Protein AF-0000000086046624 (afdb_homodimer)

Foldseek 3Di:
DPPPPPPCPDPVVVVVVLVVLQVQLVVVCVVCCVPPVVVVLQVVLVVLLVLLVLQLVLLVLLVVLLVCCVVPVCLDPCNVFPFDFDDDPDDVPPCPVPLPSPFAEEEEEEDEPPQPQQLQAVVLLLLAPHDQVRYAYEYQYAYPDPVSLVVNVVSQVVSVVVVHRYDYDYDPDCVLNPQVSQQVVCPDPVNVRGFKYAYAYSFKHFHNCLCSRFVRRCVRDVLAFKEAEAEDEDCCPVDPVSVLVCLQVLLCQSGVVQSCCSPVQADQDPRHRMMGGVVLCVVLVHFDRPFLRRRRSSRLSSVLQPGGYHYDYVGYMYGHDDDDPVVNLVVLLRQQLRLLLSCLVCLVVLVPRDNHDPVSSCCCNPVVRPSPRQSVLQSLACVQVNSVVVCVVPPVDDNDPCSHPVSVVSVLVSSCVSPVVCNVCSVVSSVVVNVSSVSSNVSSVCNNVVQPQAAVVLLVVLVVLCVVLVSCVSNHDVNCNVPSNVSSVVSNCVRSRVPDD/DPPPPPPCPPPVVVVVVLVVLQVQLVVVCVVCCVPPVVVVLVVVLVVLLVLLVLQLVLLVLLVVLLVCCVVPVCLDPCNVFPFDFDDDPDDVPPCPVPLPSPFAEEEEEEDEPPQPQQLQAVVLLLLAPHDQVRYAYEYQYAYPDPVSLVVNVVSQVVSVVVVHRYYYDYDPDCVLNPQVSQQVVCPDPVNVRGFKYAYAYSFKHFHNCLCSRFVRRCVRDVLAFKEAEAEDEDCCPVDPVSVLVCLQVLLCQSGVVQSCCSPVQADQDPRHRMMGGVVLCVVLVHFDRPFLRRRRSSRLSSVLQPGGYHYDYVGYMYGHDDDDPVVNLVVLLRQQLRLLLSCLVCLVVLVPRDNHDPVSSCCCNPVVRPSPRQSVLQSLACVQPNSVVVCVVPPVDDNDPCSHPVSVVSVLVSSCVSPVVCNVCSVVSSVVVNVSSVSSNVSSVCNNVVQPQAAVVLLVVLVV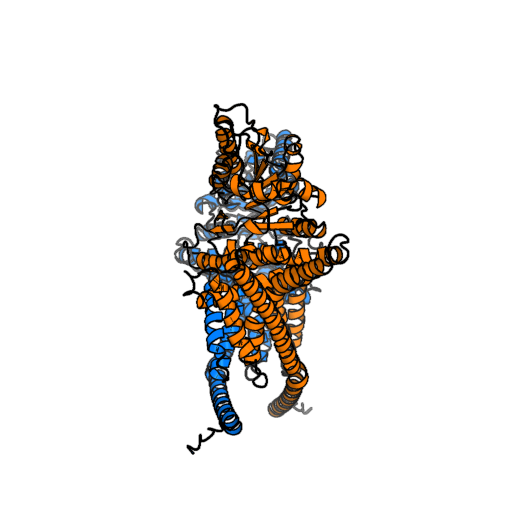LCVVLVSCVSNHDVNCNVPSNVSSVVSNCVRSRVPDD

Nearest PDB structures (foldseek):
  9fnn-assembly1_A  TM=5.998E-01  e=1.211E-19  Escherichia coli
  4p02-assembly1_A  TM=5.265E-01  e=5.019E-19  Cereibacter sphaeroides 2.4.1
  8smm-assembly1_A  TM=5.480E-01  e=4.149E-15  Xenopus laevis
  8smn-assembly1_A  TM=5.639E-01  e=7.472E-15  Xenopus laevis
  8sne-assembly1_A  TM=5.835E-01  e=4.172E-11  Paramecium bursaria Chlorella virus CZ-2

Radius of gyration: 34.73 Å; Cα contacts (8 Å, |Δi|>4): 1608; chains: 2; bounding box: 99×110×70 Å

pLDDT: mean 88.21, std 13.3, range [26.91, 98.81]

Solvent-accessible surface area (backbone atoms only — not comparable to full-atom values): 51326 Å² total; per-residue (Å²): 134,81,79,76,76,72,79,67,79,47,69,63,56,55,49,50,51,48,48,50,46,38,52,51,14,50,51,50,45,53,44,45,41,63,69,44,52,50,51,50,51,52,49,51,51,50,52,35,46,51,52,49,48,52,48,49,51,52,51,50,53,30,50,50,47,39,50,46,34,73,73,36,66,69,56,28,62,70,58,67,38,55,60,57,80,70,78,77,80,58,59,93,78,48,69,79,72,50,74,74,81,49,70,26,35,34,35,41,33,49,40,63,68,49,75,89,31,46,67,52,19,53,52,27,63,73,52,41,59,65,59,64,92,31,39,40,36,37,40,38,42,58,40,82,49,64,69,49,45,50,53,53,48,52,53,42,49,55,42,36,74,72,66,46,51,54,43,80,44,71,63,95,61,69,64,49,46,71,32,33,50,55,42,59,61,58,68,44,75,78,47,72,71,35,50,31,37,32,34,34,42,35,56,28,34,48,46,40,54,47,58,60,68,44,48,32,44,43,73,62,27,84,59,41,28,36,38,34,47,26,82,34,66,77,44,33,81,72,32,71,55,23,40,47,47,46,31,57,49,29,23,45,53,62,33,54,35,40,25,25,23,70,70,74,23,40,56,74,45,77,69,37,51,30,38,33,30,43,68,44,41,53,72,40,65,41,61,48,59,90,46,83,40,31,38,39,53,39,37,53,42,27,40,39,69,55,40,29,32,43,50,40,73,86,44,60,25,40,27,70,63,61,60,37,52,68,57,39,52,53,50,45,29,50,67,20,14,19,55,28,30,43,46,64,72,38,51,64,57,51,72,65,38,80,66,34,53,71,67,54,39,46,40,47,51,45,51,58,39,43,46,62,46,42,45,50,31,43,41,51,22,44,36,67,69,41,49,55,45,55,38,55,81,35,82,92,54,79,79,57,60,58,64,71,48,50,47,56,48,52,52,50,51,61,35,33,67,51,27,67,92,52,47,90,43,49,69,61,41,52,30,51,46,47,50,49,18,51,51,28,28,52,19,25,52,31,18,58,61,68,37,88,47,57,34,64,67,37,34,51,51,12,50,52,29,41,53,29,17,52,46,17,63,52,47,46,83,83,55,58,24,74,57,33,38,55,34,13,50,39,16,37,41,48,11,62,40,72,45,43,111,135,83,79,76,75,72,79,68,78,44,68,64,58,54,50,49,49,47,49,51,47,40,50,51,14,49,50,49,46,54,45,44,41,64,67,44,52,50,53,48,51,52,50,51,49,51,52,34,46,51,53,50,49,53,49,50,52,52,51,49,54,30,50,50,46,40,50,46,35,73,72,38,67,68,55,29,61,72,58,66,38,55,60,59,80,69,78,74,80,57,60,94,79,49,70,77,72,49,75,74,81,49,68,26,34,34,35,40,32,48,41,62,68,49,76,89,33,44,66,51,18,53,50,26,62,73,52,40,59,64,59,64,93,32,39,38,36,37,40,37,43,60,41,81,48,65,69,49,46,50,52,53,49,51,52,43,50,55,42,36,74,72,66,46,52,54,43,80,44,70,62,97,60,70,65,50,46,71,32,32,52,56,43,59,61,57,68,44,74,80,46,74,70,35,50,31,38,33,33,34,42,36,57,28,35,51,48,41,56,46,57,60,67,44,49,32,46,43,74,63,28,84,58,40,29,35,39,35,47,26,84,33,67,77,44,35,81,72,34,71,56,22,39,46,47,44,31,58,48,28,24,46,52,63,33,54,36,40,24,25,24,70,70,73,24,39,58,73,46,80,70,36,51,30,39,34,31,43,66,44,40,54,73,39,65,41,60,48,59,90,46,84,40,32,38,38,53,39,36,51,42,27,39,39,68,56,41,29,33,44,52,41,73,88,44,62,26,40,27,72,64,61,59,36,50,67,56,40,52,53,50,44,28,50,68,20,14,20,55,28,31,44,44,64,71,37,51,66,55,54,72,66,38,79,66,36,53,69,68,57,40,46,40,47,51,44,50,59,37,42,44,62,47,42,45,51,29,43,40,52,23,44,36,68,69,39,49,54,43,54,37,54,81,35,83,89,54,79,78,57,60,59,64,72,49,49,46,56,49,52,53,51,50,60,35,33,67,51,28,67,93,52,48,90,43,49,67,60,42,52,31,50,46,46,49,48,18,52,51,28,29,54,20,25,51,30,19,58,61,68,38,88,49,58,35,64,69,37,34,51,51,12,51,54,29,39,51,30,16,51,46,16,63,51,47,45,84,84,54,58,25,74,58,33,38,55,35,13,49,40,16,36,42,49,11,61,40,73,46,41,111

Organism: Dendrobium nobile (NCBI:txid94219)

Structure (mmCIF, N/CA/C/O backbone):
data_AF-0000000086046624-model_v1
#
loop_
_entity.id
_entity.type
_entity.pdbx_description
1 polymer 'glucomannan 4-beta-mannosyltransferase'
#
loop_
_atom_site.group_PDB
_atom_site.id
_atom_site.type_symbol
_atom_site.label_atom_id
_atom_site.label_alt_id
_atom_site.label_comp_id
_atom_site.label_asym_id
_atom_site.label_entity_id
_atom_site.label_seq_id
_atom_site.pdbx_PDB_ins_code
_atom_site.Cartn_x
_atom_site.Cartn_y
_atom_site.Cartn_z
_atom_site.occupancy
_atom_site.B_iso_or_equiv
_atom_site.auth_seq_id
_atom_site.auth_comp_id
_atom_site.auth_asym_id
_atom_site.auth_atom_id
_atom_site.pdbx_PDB_model_num
ATOM 1 N N . MET A 1 1 ? -57.188 43.906 13.258 1 26.91 1 MET A N 1
ATOM 2 C CA . MET A 1 1 ? -57.094 42.688 14.062 1 26.91 1 MET A CA 1
ATOM 3 C C . MET A 1 1 ? -56.969 41.469 13.172 1 26.91 1 MET A C 1
ATOM 5 O O . MET A 1 1 ? -57.969 40.875 12.789 1 26.91 1 MET A O 1
ATOM 9 N N . THR A 1 2 ? -56.125 41.438 12.148 1 32.75 2 THR A N 1
ATOM 10 C CA . THR A 1 2 ? -55.938 40.406 11.141 1 32.75 2 THR A CA 1
ATOM 11 C C . THR A 1 2 ? -55.406 39.125 11.781 1 32.75 2 THR A C 1
ATOM 13 O O . THR A 1 2 ? -54.406 39.156 12.508 1 32.75 2 THR A O 1
ATOM 16 N N . ARG A 1 3 ? -56.344 38.125 12.055 1 35.56 3 ARG A N 1
ATOM 17 C CA . ARG A 1 3 ? -56.219 36.781 12.602 1 35.56 3 ARG A CA 1
ATOM 18 C C . ARG A 1 3 ? -55.125 36 11.852 1 35.56 3 ARG A C 1
ATOM 20 O O . ARG A 1 3 ? -55.25 35.75 10.648 1 35.56 3 ARG A O 1
ATOM 27 N N . TRP A 1 4 ? -53.844 36.219 12.156 1 31.97 4 TRP A N 1
ATOM 28 C CA . TRP A 1 4 ? -52.75 35.344 11.734 1 31.97 4 TRP A CA 1
ATOM 29 C C . TRP A 1 4 ? -53.094 33.875 12.031 1 31.97 4 TRP A C 1
ATOM 31 O O . TRP A 1 4 ? -53.25 33.5 13.195 1 31.97 4 TRP A O 1
ATOM 41 N N . SER A 1 5 ? -54.031 33.281 11.273 1 33.31 5 SER A N 1
ATOM 42 C CA . SER A 1 5 ? -54.25 31.828 11.352 1 33.31 5 SER A CA 1
ATOM 43 C C . SER A 1 5 ? -52.938 31.062 11.453 1 33.31 5 SER A C 1
ATOM 45 O O . SER A 1 5 ? -52.062 31.219 10.617 1 33.31 5 SER A O 1
ATOM 47 N N . THR A 1 6 ? -52.5 30.766 12.625 1 34.19 6 THR A N 1
ATOM 48 C CA . THR A 1 6 ? -51.438 29.859 13.031 1 34.19 6 THR A CA 1
ATOM 49 C C . THR A 1 6 ? -51.531 28.531 12.297 1 34.19 6 THR A C 1
ATOM 51 O O . THR A 1 6 ? -52.531 27.844 12.383 1 34.19 6 THR A O 1
ATOM 54 N N . PHE A 1 7 ? -51.156 28.484 11.039 1 34.47 7 PHE A N 1
ATOM 55 C CA . PHE A 1 7 ? -50.938 27.203 10.383 1 34.47 7 PHE A CA 1
ATOM 56 C C . PHE A 1 7 ? -50.281 26.219 11.336 1 34.47 7 PHE A C 1
ATOM 58 O O . PHE A 1 7 ? -49.094 26.375 11.68 1 34.47 7 PHE A O 1
ATOM 65 N N . HIS A 1 8 ? -51.031 25.781 12.359 1 37.09 8 HIS A N 1
ATOM 66 C CA . HIS A 1 8 ? -50.688 24.625 13.18 1 37.09 8 HIS A CA 1
ATOM 67 C C . HIS A 1 8 ? -50.312 23.438 12.312 1 37.09 8 HIS A C 1
ATOM 69 O O . HIS A 1 8 ? -51.156 22.797 11.719 1 37.09 8 HIS A O 1
ATOM 75 N N . PHE A 1 9 ? -49.281 23.531 11.57 1 41.53 9 PHE A N 1
ATOM 76 C CA . PHE A 1 9 ? -48.688 22.281 11.117 1 41.53 9 PHE A CA 1
ATOM 77 C C . PHE A 1 9 ? -48.688 21.25 12.234 1 41.53 9 PHE A C 1
ATOM 79 O O . PHE A 1 9 ? -47.906 21.344 13.188 1 41.53 9 PHE A O 1
ATOM 86 N N . ARG A 1 10 ? -49.906 20.75 12.531 1 49.16 10 ARG A N 1
ATOM 87 C CA . ARG A 1 10 ? -50.156 19.812 13.617 1 49.16 10 ARG A CA 1
ATOM 88 C C . ARG A 1 10 ? -49.219 18.609 13.539 1 49.16 10 ARG A C 1
ATOM 90 O O . ARG A 1 10 ? -49 18.062 12.461 1 49.16 10 ARG A O 1
ATOM 97 N N . GLU A 1 11 ? -48.375 18.312 14.414 1 49.09 11 GLU A N 1
ATOM 98 C CA . GLU A 1 11 ? -47.562 17.125 14.648 1 49.09 11 GLU A CA 1
ATOM 99 C C . GLU A 1 11 ? -48.25 15.875 14.117 1 49.09 11 GLU A C 1
ATOM 101 O O . GLU A 1 11 ? -47.594 15 13.539 1 49.09 11 GLU A O 1
ATOM 106 N N . GLU A 1 12 ? -49.562 15.859 14.203 1 50.91 12 GLU A N 1
ATOM 107 C CA . GLU A 1 12 ? -50.344 14.711 13.758 1 50.91 12 GLU A CA 1
ATOM 108 C C . GLU A 1 12 ? -50.281 14.562 12.234 1 50.91 12 GLU A C 1
ATOM 110 O O . GLU A 1 12 ? -50.156 13.445 11.727 1 50.91 12 GLU A O 1
ATOM 115 N N . ASP A 1 13 ? -50.375 15.695 11.57 1 52.09 13 ASP A N 1
ATOM 116 C CA . ASP A 1 13 ? -50.312 15.633 10.109 1 52.09 13 ASP A CA 1
ATOM 117 C C . ASP A 1 13 ? -48.906 15.211 9.633 1 52.09 13 ASP A C 1
ATOM 119 O O . ASP A 1 13 ? -48.781 14.453 8.672 1 52.09 13 ASP A O 1
ATOM 123 N N . ALA A 1 14 ? -47.906 15.68 10.336 1 49.59 14 ALA A N 1
ATOM 124 C CA . ALA A 1 14 ? -46.562 15.266 10.023 1 49.59 14 ALA A CA 1
ATOM 125 C C . ALA A 1 14 ? -46.344 13.773 10.266 1 49.59 14 ALA A C 1
ATOM 127 O O . ALA A 1 14 ? -45.75 13.086 9.445 1 49.59 14 ALA A O 1
ATOM 128 N N . VAL A 1 15 ? -46.906 13.305 11.336 1 48.16 15 VAL A N 1
ATOM 129 C CA . VAL A 1 15 ? -46.844 11.883 11.656 1 48.16 15 VAL A CA 1
ATOM 130 C C . VAL A 1 15 ? -47.625 11.086 10.609 1 48.16 15 VAL A C 1
ATOM 132 O O . VAL A 1 15 ? -47.156 10.039 10.148 1 48.16 15 VAL A O 1
ATOM 135 N N . ALA A 1 16 ? -48.844 11.602 10.25 1 53.28 16 ALA A N 1
ATOM 136 C CA . ALA A 1 16 ? -49.656 10.914 9.25 1 53.28 16 ALA A CA 1
ATOM 137 C C . ALA A 1 16 ? -48.938 10.883 7.898 1 53.28 16 ALA A C 1
ATOM 139 O O . ALA A 1 16 ? -48.938 9.852 7.215 1 53.28 16 ALA A O 1
ATOM 140 N N . ALA A 1 17 ? -48.375 11.992 7.566 1 51.94 17 ALA A N 1
ATOM 141 C CA . ALA A 1 17 ? -47.625 12.078 6.32 1 51.94 17 ALA A CA 1
ATOM 142 C C . ALA A 1 17 ? -46.375 11.172 6.367 1 51.94 17 ALA A C 1
ATOM 144 O O . ALA A 1 17 ? -46.094 10.469 5.395 1 51.94 17 ALA A O 1
ATOM 145 N N . ALA A 1 18 ? -45.781 11.18 7.512 1 49.31 18 ALA A N 1
ATOM 146 C CA . ALA A 1 18 ? -44.625 10.289 7.719 1 49.31 18 ALA A CA 1
ATOM 147 C C . ALA A 1 18 ? -45.062 8.828 7.609 1 49.31 18 ALA A C 1
ATOM 149 O O . ALA A 1 18 ? -44.344 8.008 7.027 1 49.31 18 ALA A O 1
ATOM 150 N N . ALA A 1 19 ? -46.219 8.516 8.141 1 54.38 19 ALA A N 1
ATOM 151 C CA . ALA A 1 19 ? -46.75 7.156 8.094 1 54.38 19 ALA A CA 1
ATOM 152 C C . ALA A 1 19 ? -47.031 6.734 6.66 1 54.38 19 ALA A C 1
ATOM 154 O O . ALA A 1 19 ? -46.75 5.602 6.266 1 54.38 19 ALA A O 1
ATOM 155 N N . VAL A 1 20 ? -47.625 7.625 5.898 1 54.72 20 VAL A N 1
ATOM 156 C CA . VAL A 1 20 ? -47.938 7.348 4.504 1 54.72 20 VAL A CA 1
ATOM 157 C C . VAL A 1 20 ? -46.656 7.145 3.711 1 54.72 20 VAL A C 1
ATOM 159 O O . VAL A 1 20 ? -46.531 6.219 2.902 1 54.72 20 VAL A O 1
ATOM 162 N N . ILE A 1 21 ? -45.75 7.961 3.951 1 49.66 21 ILE A N 1
ATOM 163 C CA . ILE A 1 21 ? -44.469 7.867 3.273 1 49.66 21 ILE A CA 1
ATOM 164 C C . ILE A 1 21 ? -43.75 6.566 3.668 1 49.66 21 ILE A C 1
ATOM 166 O O . ILE A 1 21 ? -43.188 5.871 2.816 1 49.66 21 ILE A O 1
ATOM 170 N N . TYR A 1 22 ? -43.844 6.301 4.93 1 50.69 22 TYR A N 1
ATOM 171 C CA . TYR A 1 22 ? -43.281 5.043 5.414 1 50.69 22 TYR A CA 1
ATOM 172 C C . TYR A 1 22 ? -43.938 3.852 4.734 1 50.69 22 TYR A C 1
ATOM 174 O O . TYR A 1 22 ? -43.25 2.918 4.301 1 50.69 22 TYR A O 1
ATOM 182 N N . GLU A 1 23 ? -45.312 3.91 4.668 1 58.94 23 GLU A N 1
ATOM 183 C CA . GLU A 1 23 ? -46.031 2.801 4.059 1 58.94 23 GLU A CA 1
ATOM 184 C C . GLU A 1 23 ? -45.688 2.674 2.574 1 58.94 23 GLU A C 1
ATOM 186 O O . GLU A 1 23 ? -45.531 1.565 2.061 1 58.94 23 GLU A O 1
ATOM 191 N N . LYS A 1 24 ? -45.594 3.703 1.881 1 56.94 24 LYS A N 1
ATOM 192 C CA . LYS A 1 24 ? -45.219 3.68 0.466 1 56.94 24 LYS A CA 1
ATOM 193 C C . LYS A 1 24 ? -43.781 3.201 0.268 1 56.94 24 LYS A C 1
ATOM 195 O O . LYS A 1 24 ? -43.5 2.42 -0.645 1 56.94 24 LYS A O 1
ATOM 200 N N . SER A 1 25 ? -43 3.711 1.127 1 55.53 25 SER A N 1
ATOM 201 C CA . SER A 1 25 ? -41.594 3.283 1.061 1 55.53 25 SER A CA 1
ATOM 202 C C . SER A 1 25 ? -41.469 1.79 1.345 1 55.53 25 SER A C 1
ATOM 204 O O . SER A 1 25 ? -40.688 1.093 0.682 1 55.53 25 SER A O 1
ATOM 206 N N . ARG A 1 26 ? -42.188 1.35 2.285 1 61.91 26 ARG A N 1
ATOM 207 C CA . ARG A 1 26 ? -42.219 -0.074 2.604 1 61.91 26 ARG A CA 1
ATOM 208 C C . ARG A 1 26 ? -42.75 -0.889 1.422 1 61.91 26 ARG A C 1
ATOM 210 O O . ARG A 1 26 ? -42.219 -1.958 1.119 1 61.91 26 ARG A O 1
ATOM 217 N N . GLY A 1 27 ? -43.75 -0.334 0.813 1 63.69 27 GLY A N 1
ATOM 218 C CA . GLY A 1 27 ? -44.281 -1.015 -0.359 1 63.69 27 GLY A CA 1
ATOM 219 C C . GLY A 1 27 ? -43.281 -1.089 -1.503 1 63.69 27 GLY A C 1
ATOM 220 O O . GLY A 1 27 ? -43.125 -2.139 -2.129 1 63.69 27 GLY A O 1
ATOM 221 N N . THR A 1 28 ? -42.594 -0.055 -1.743 1 65.12 28 THR A N 1
ATOM 222 C CA . THR A 1 28 ? -41.594 -0.02 -2.805 1 65.12 28 THR A CA 1
ATOM 223 C C . THR A 1 28 ? -40.438 -0.955 -2.484 1 65.12 28 THR A C 1
ATOM 225 O O . THR A 1 28 ? -39.938 -1.66 -3.363 1 65.12 28 THR A O 1
ATOM 228 N N . TRP A 1 29 ? -40.031 -0.98 -1.279 1 64.75 29 TRP A N 1
ATOM 229 C CA . TRP A 1 29 ? -38.969 -1.891 -0.89 1 64.75 29 TRP A CA 1
ATOM 230 C C . TRP A 1 29 ? -39.375 -3.344 -1.058 1 64.75 29 TRP A C 1
ATOM 232 O O . TRP A 1 29 ? -38.625 -4.172 -1.551 1 64.75 29 TRP A O 1
ATOM 242 N N . GLN A 1 30 ? -40.562 -3.5 -0.611 1 70.81 30 GLN A N 1
ATOM 243 C CA . GLN A 1 30 ? -41.031 -4.867 -0.744 1 70.81 30 GLN A CA 1
ATOM 244 C C . GLN A 1 30 ? -41.094 -5.297 -2.209 1 70.81 30 GLN A C 1
ATOM 246 O O . GLN A 1 30 ? -40.75 -6.441 -2.537 1 70.81 30 GLN A O 1
ATOM 251 N N . TRP A 1 31 ? -41.375 -4.297 -2.957 1 74.12 31 TRP A N 1
ATOM 252 C CA . TRP A 1 31 ? -41.375 -4.594 -4.387 1 74.12 31 TRP A CA 1
ATOM 253 C C . TRP A 1 31 ? -39.969 -4.801 -4.914 1 74.12 31 TRP A C 1
ATOM 255 O O . TRP A 1 31 ? -39.688 -5.773 -5.613 1 74.12 31 TRP A O 1
ATOM 265 N N . THR A 1 32 ? -39.031 -3.9 -4.699 1 74.31 32 THR A N 1
ATOM 266 C CA . THR A 1 32 ? -37.656 -4 -5.148 1 74.31 32 THR A CA 1
ATOM 267 C C . THR A 1 32 ? -37 -5.27 -4.605 1 74.31 32 THR A C 1
ATOM 269 O O . THR A 1 32 ? -36.25 -5.941 -5.316 1 74.31 32 THR A O 1
ATOM 272 N N . ARG A 1 33 ? -37.25 -5.434 -3.408 1 75.19 33 ARG A N 1
ATOM 273 C CA . ARG A 1 33 ? -36.719 -6.645 -2.777 1 75.19 33 ARG A CA 1
ATOM 274 C C . ARG A 1 33 ? -37.219 -7.895 -3.504 1 75.19 33 ARG A C 1
ATOM 276 O O . ARG A 1 33 ? -36.406 -8.773 -3.842 1 75.19 33 ARG A O 1
ATOM 283 N N . ALA A 1 34 ? -38.438 -7.918 -3.816 1 79.5 34 ALA A N 1
ATOM 284 C CA . ALA A 1 34 ? -39.031 -9.109 -4.398 1 79.5 34 ALA A CA 1
ATOM 285 C C . ALA A 1 34 ? -38.688 -9.227 -5.883 1 79.5 34 ALA A C 1
ATOM 287 O O . ALA A 1 34 ? -38.5 -10.328 -6.395 1 79.5 34 ALA A O 1
ATOM 288 N N . MET A 1 35 ? -38.531 -8.07 -6.527 1 78.19 35 MET A N 1
ATOM 289 C CA . MET A 1 35 ? -38.406 -8.117 -7.984 1 78.19 35 MET A CA 1
ATOM 290 C C . MET A 1 35 ? -36.969 -8 -8.43 1 78.19 35 MET A C 1
ATOM 292 O O . MET A 1 35 ? -36.625 -8.43 -9.531 1 78.19 35 MET A O 1
ATOM 296 N N . VAL A 1 36 ? -36.125 -7.488 -7.613 1 81.31 36 VAL A N 1
ATOM 297 C CA . VAL A 1 36 ? -34.781 -7.211 -8.086 1 81.31 36 VAL A CA 1
ATOM 298 C C . VAL A 1 36 ? -33.75 -7.91 -7.188 1 81.31 36 VAL A C 1
ATOM 300 O O . VAL A 1 36 ? -33 -8.766 -7.648 1 81.31 36 VAL A O 1
ATOM 303 N N . VAL A 1 37 ? -33.812 -7.633 -5.895 1 78.88 37 VAL A N 1
ATOM 304 C CA . VAL A 1 37 ? -32.75 -8.062 -4.98 1 78.88 37 VAL A CA 1
ATOM 305 C C . VAL A 1 37 ? -32.781 -9.586 -4.852 1 78.88 37 VAL A C 1
ATOM 307 O O . VAL A 1 37 ? -31.75 -10.242 -5.031 1 78.88 37 VAL A O 1
ATOM 310 N N . LEU A 1 38 ? -33.969 -10.086 -4.609 1 81.62 38 LEU A N 1
ATOM 311 C CA . LEU A 1 38 ? -34.062 -11.523 -4.387 1 81.62 38 LEU A CA 1
ATOM 312 C C . LEU A 1 38 ? -33.688 -12.305 -5.641 1 81.62 38 LEU A C 1
ATOM 314 O O . LEU A 1 38 ? -32.875 -13.227 -5.574 1 81.62 38 LEU A O 1
ATOM 318 N N . PRO A 1 39 ? -34.156 -11.93 -6.781 1 86.62 39 PRO A N 1
ATOM 319 C CA . PRO A 1 39 ? -33.719 -12.648 -7.984 1 86.62 39 PRO A CA 1
ATOM 320 C C . PRO A 1 39 ? -32.25 -12.492 -8.258 1 86.62 39 PRO A C 1
ATOM 322 O O . PRO A 1 39 ? -31.594 -13.438 -8.703 1 86.62 39 PRO A O 1
ATOM 325 N N . ALA A 1 40 ? -31.703 -11.383 -8.031 1 88.12 40 ALA A N 1
ATOM 326 C CA . ALA A 1 40 ? -30.281 -11.156 -8.25 1 88.12 40 ALA A CA 1
ATOM 327 C C . ALA A 1 40 ? -29.422 -12.047 -7.344 1 88.12 40 ALA A C 1
ATOM 329 O O . ALA A 1 40 ? -28.438 -12.641 -7.793 1 88.12 40 ALA A O 1
ATOM 330 N N . ILE A 1 41 ? -29.828 -12.125 -6.125 1 87.38 41 ILE A N 1
ATOM 331 C CA . ILE A 1 41 ? -29.094 -12.961 -5.176 1 87.38 41 ILE A CA 1
ATOM 332 C C . ILE A 1 41 ? -29.172 -14.422 -5.605 1 87.38 41 ILE A C 1
ATOM 334 O O . ILE A 1 41 ? -28.188 -15.156 -5.539 1 87.38 41 ILE A O 1
ATOM 338 N N . LYS A 1 42 ? -30.328 -14.836 -6.09 1 90.62 42 LYS A N 1
ATOM 339 C CA . LYS A 1 42 ? -30.484 -16.219 -6.555 1 90.62 42 LYS A CA 1
ATOM 340 C C . LYS A 1 42 ? -29.594 -16.5 -7.758 1 90.62 42 LYS A C 1
ATOM 342 O O . LYS A 1 42 ? -28.953 -17.547 -7.828 1 90.62 42 LYS A O 1
ATOM 347 N N . VAL A 1 43 ? -29.562 -15.562 -8.609 1 92.25 43 VAL A N 1
ATOM 348 C CA . VAL A 1 43 ? -28.719 -15.719 -9.797 1 92.25 43 VAL A CA 1
ATOM 349 C C . VAL A 1 43 ? -27.25 -15.805 -9.375 1 92.25 43 VAL A C 1
ATOM 351 O O . VAL A 1 43 ? -26.5 -16.625 -9.891 1 92.25 43 VAL A O 1
ATOM 354 N N . MET A 1 44 ? -26.859 -14.984 -8.445 1 92.81 44 MET A N 1
ATOM 355 C CA . MET A 1 44 ? -25.484 -14.977 -7.984 1 92.81 44 MET A CA 1
ATOM 356 C C . MET A 1 44 ? -25.125 -16.297 -7.297 1 92.81 44 MET A C 1
ATOM 358 O O . MET A 1 44 ? -24.016 -16.797 -7.449 1 92.81 44 MET A O 1
ATOM 362 N N . ILE A 1 45 ? -26.031 -16.781 -6.566 1 92.12 45 ILE A N 1
ATOM 363 C CA . ILE A 1 45 ? -25.812 -18.062 -5.902 1 92.12 45 ILE A CA 1
ATOM 364 C C . ILE A 1 45 ? -25.625 -19.156 -6.949 1 92.12 45 ILE A C 1
ATOM 366 O O . ILE A 1 45 ? -24.672 -19.953 -6.855 1 92.12 45 ILE A O 1
ATOM 370 N N . TRP A 1 46 ? -26.406 -19.156 -7.969 1 93.88 46 TRP A N 1
ATOM 371 C CA . TRP A 1 46 ? -26.312 -20.172 -9.008 1 93.88 46 TRP A CA 1
ATOM 372 C C . TRP A 1 46 ? -25.016 -20.031 -9.797 1 93.88 46 TRP A C 1
ATOM 374 O O . TRP A 1 46 ? -24.406 -21.031 -10.188 1 93.88 46 TRP A O 1
ATOM 384 N N . LEU A 1 47 ? -24.625 -18.812 -10.031 1 94.75 47 LEU A N 1
ATOM 385 C CA . LEU A 1 47 ? -23.359 -18.578 -10.727 1 94.75 47 LEU A CA 1
ATOM 386 C C . LEU A 1 47 ? -22.188 -19.078 -9.898 1 94.75 47 LEU A C 1
ATOM 388 O O . LEU A 1 47 ? -21.266 -19.719 -10.43 1 94.75 47 LEU A O 1
ATOM 392 N N . CYS A 1 48 ? -22.297 -18.812 -8.625 1 94.88 48 CYS A N 1
ATOM 393 C CA . CYS A 1 48 ? -21.219 -19.266 -7.738 1 94.88 48 CYS A CA 1
ATOM 394 C C . CYS A 1 48 ? -21.203 -20.781 -7.641 1 94.88 48 CYS A C 1
ATOM 396 O O . CYS A 1 48 ? -20.125 -21.391 -7.602 1 94.88 48 CYS A O 1
ATOM 398 N N . LEU A 1 49 ? -22.344 -21.375 -7.625 1 94.19 49 LEU A N 1
ATOM 399 C CA . LEU A 1 49 ? -22.438 -22.828 -7.578 1 94.19 49 LEU A CA 1
ATOM 400 C C . LEU A 1 49 ? -21.875 -23.438 -8.859 1 94.19 49 LEU A C 1
ATOM 402 O O . LEU A 1 49 ? -21.172 -24.453 -8.805 1 94.19 49 LEU A O 1
ATOM 406 N N . ALA A 1 50 ? -22.203 -22.828 -9.953 1 95.25 50 ALA A N 1
ATOM 407 C CA . ALA A 1 50 ? -21.672 -23.312 -11.227 1 95.25 50 ALA A CA 1
ATOM 408 C C . ALA A 1 50 ? -20.141 -23.219 -11.25 1 95.25 50 ALA A C 1
ATOM 410 O O . ALA A 1 50 ? -19.469 -24.156 -11.695 1 95.25 50 ALA A O 1
ATOM 411 N N . MET A 1 51 ? -19.641 -22.156 -10.812 1 95.69 51 MET A N 1
ATOM 412 C CA . MET A 1 51 ? -18.203 -21.969 -10.766 1 95.69 51 MET A CA 1
ATOM 413 C C . MET A 1 51 ? -17.562 -22.953 -9.789 1 95.69 51 MET A C 1
ATOM 415 O O . MET A 1 51 ? -16.484 -23.484 -10.055 1 95.69 51 MET A O 1
ATOM 419 N N . SER A 1 52 ? -18.25 -23.172 -8.672 1 94.44 52 SER A N 1
ATOM 420 C CA . SER A 1 52 ? -17.75 -24.141 -7.695 1 94.44 52 SER A CA 1
ATOM 421 C C . SER A 1 52 ? -17.719 -25.547 -8.273 1 94.44 52 SER A C 1
ATOM 423 O O . SER A 1 52 ? -16.766 -26.297 -8.031 1 94.44 52 SER A O 1
ATOM 425 N N . LEU A 1 53 ? -18.688 -25.844 -9.008 1 93.25 53 LEU A N 1
ATOM 426 C CA . LEU A 1 53 ? -18.734 -27.156 -9.664 1 93.25 53 LEU A CA 1
ATOM 427 C C . LEU A 1 53 ? -17.609 -27.281 -10.688 1 93.25 53 LEU A C 1
ATOM 429 O O . LEU A 1 53 ? -16.984 -28.344 -10.805 1 93.25 53 LEU A O 1
ATOM 433 N N . MET A 1 54 ? -17.406 -26.25 -11.414 1 94.69 54 MET A N 1
ATOM 434 C CA . MET A 1 54 ? -16.297 -26.219 -12.359 1 94.69 54 MET A CA 1
ATOM 435 C C . MET A 1 54 ? -14.977 -26.531 -11.664 1 94.69 54 MET A C 1
ATOM 437 O O . MET A 1 54 ? -14.18 -27.328 -12.156 1 94.69 54 MET A O 1
ATOM 441 N N . LEU A 1 55 ? -14.789 -26.016 -10.523 1 93.75 55 LEU A N 1
ATOM 442 C CA . LEU A 1 55 ? -13.539 -26.188 -9.789 1 93.75 55 LEU A CA 1
ATOM 443 C C . LEU A 1 55 ? -13.422 -27.609 -9.242 1 93.75 55 LEU A C 1
ATOM 445 O O . LEU A 1 55 ? -12.336 -28.203 -9.258 1 93.75 55 LEU A O 1
ATOM 449 N N . VAL A 1 56 ? -14.508 -28.125 -8.766 1 93.12 56 VAL A N 1
ATOM 450 C CA . VAL A 1 56 ? -14.484 -29.469 -8.203 1 93.12 56 VAL A CA 1
ATOM 451 C C . VAL A 1 56 ? -14.18 -30.484 -9.305 1 93.12 56 VAL A C 1
ATOM 453 O O . VAL A 1 56 ? -13.414 -31.422 -9.094 1 93.12 56 VAL A O 1
ATOM 456 N N . VAL A 1 57 ? -14.789 -30.25 -10.414 1 93.81 57 VAL A N 1
ATOM 457 C CA . VAL A 1 57 ? -14.547 -31.156 -11.539 1 93.81 57 VAL A CA 1
ATOM 458 C C . VAL A 1 57 ? -13.086 -31.078 -11.961 1 93.81 57 VAL A C 1
ATOM 460 O O . VAL A 1 57 ? -12.445 -32.094 -12.219 1 93.81 57 VAL A O 1
ATOM 463 N N . GLU A 1 58 ? -12.586 -29.922 -12 1 94.12 58 GLU A N 1
ATOM 464 C CA . GLU A 1 58 ? -11.18 -29.719 -12.344 1 94.12 58 GLU A CA 1
ATOM 465 C C . GLU A 1 58 ? -10.266 -30.406 -11.336 1 94.12 58 GLU A C 1
ATOM 467 O O . GLU A 1 58 ? -9.328 -31.109 -11.711 1 94.12 58 GLU A O 1
ATOM 472 N N . LYS A 1 59 ? -10.531 -30.234 -10.07 1 94.19 59 LYS A N 1
ATOM 473 C CA . LYS A 1 59 ? -9.68 -30.797 -9.016 1 94.19 59 LYS A CA 1
ATOM 474 C C . LYS A 1 59 ? -9.789 -32.312 -8.969 1 94.19 59 LYS A C 1
ATOM 476 O O . LYS A 1 59 ? -8.789 -33 -8.758 1 94.19 59 LYS A O 1
ATOM 481 N N . LEU A 1 60 ? -10.961 -32.781 -9.188 1 93.5 60 LEU A N 1
ATOM 482 C CA . LEU A 1 60 ? -11.148 -34.219 -9.203 1 93.5 60 LEU A CA 1
ATOM 483 C C . LEU A 1 60 ? -10.445 -34.844 -10.406 1 93.5 60 LEU A C 1
ATOM 485 O O . LEU A 1 60 ? -9.828 -35.906 -10.281 1 93.5 60 LEU A O 1
ATOM 489 N N . SER A 1 61 ? -10.609 -34.219 -11.523 1 95.06 61 SER A N 1
ATOM 490 C CA . SER A 1 61 ? -9.93 -34.719 -12.719 1 95.06 61 SER A CA 1
ATOM 491 C C . SER A 1 61 ? -8.422 -34.781 -12.516 1 95.06 61 SER A C 1
ATOM 493 O O . SER A 1 61 ? -7.77 -35.719 -12.922 1 95.06 61 SER A O 1
ATOM 495 N N . MET A 1 62 ? -7.859 -33.812 -11.922 1 95.12 62 MET A N 1
ATOM 496 C CA . MET A 1 62 ? -6.422 -33.812 -11.664 1 95.12 62 MET A CA 1
ATOM 497 C C . MET A 1 62 ? -6.031 -34.844 -10.641 1 95.12 62 MET A C 1
ATOM 499 O O . MET A 1 62 ? -4.992 -35.5 -10.766 1 95.12 62 MET A O 1
ATOM 503 N N . ALA A 1 63 ? -6.875 -34.969 -9.617 1 93.75 63 ALA A N 1
ATOM 504 C CA . ALA A 1 63 ? -6.617 -36 -8.609 1 93.75 63 ALA A CA 1
ATOM 505 C C . ALA A 1 63 ? -6.594 -37.406 -9.227 1 93.75 63 ALA A C 1
ATOM 507 O O . ALA A 1 63 ? -5.727 -38.219 -8.914 1 93.75 63 ALA A O 1
ATOM 508 N N . VAL A 1 64 ? -7.496 -37.594 -10.102 1 93.88 64 VAL A N 1
ATOM 509 C CA . VAL A 1 64 ? -7.57 -38.906 -10.781 1 93.88 64 VAL A CA 1
ATOM 510 C C . VAL A 1 64 ? -6.32 -39.094 -11.633 1 93.88 64 VAL A C 1
ATOM 512 O O . VAL A 1 64 ? -5.734 -40.188 -11.633 1 93.88 64 VAL A O 1
ATOM 515 N N . THR A 1 65 ? -5.957 -38.094 -12.328 1 94.12 65 THR A N 1
ATOM 516 C CA . THR A 1 65 ? -4.77 -38.156 -13.172 1 94.12 65 THR A CA 1
ATOM 517 C C . THR A 1 65 ? -3.541 -38.531 -12.336 1 94.12 65 THR A C 1
ATOM 519 O O . THR A 1 65 ? -2.785 -39.438 -12.695 1 94.12 65 THR A O 1
ATOM 522 N N . VAL A 1 66 ? -3.35 -37.906 -11.289 1 93 66 VAL A N 1
ATOM 523 C CA . VAL A 1 66 ? -2.174 -38.125 -10.445 1 93 66 VAL A CA 1
ATOM 524 C C . VAL A 1 66 ? -2.225 -39.5 -9.828 1 93 66 VAL A C 1
ATOM 526 O O . VAL A 1 66 ? -1.198 -40.188 -9.727 1 93 66 VAL A O 1
ATOM 529 N N . LEU A 1 67 ? -3.369 -39.906 -9.43 1 91.56 67 LEU A N 1
ATOM 530 C CA . LEU A 1 67 ? -3.527 -41.25 -8.891 1 91.56 67 LEU A CA 1
ATOM 531 C C . LEU A 1 67 ? -3.162 -42.312 -9.93 1 91.56 67 LEU A C 1
ATOM 533 O O . LEU A 1 67 ? -2.494 -43.281 -9.617 1 91.56 67 LEU A O 1
ATOM 537 N N . CYS A 1 68 ? -3.562 -42.031 -11.141 1 93.44 68 CYS A N 1
ATOM 538 C CA . CYS A 1 68 ? -3.221 -42.938 -12.227 1 93.44 68 CYS A CA 1
ATOM 539 C C . CYS A 1 68 ? -1.712 -43 -12.445 1 93.44 68 CYS A C 1
ATOM 541 O O . CYS A 1 68 ? -1.143 -44.062 -12.625 1 93.44 68 CYS A O 1
ATOM 543 N N . VAL A 1 69 ? -1.12 -41.875 -12.398 1 91.69 69 VAL A N 1
ATOM 544 C CA . VAL A 1 69 ? 0.322 -41.812 -12.602 1 91.69 69 VAL A CA 1
ATOM 545 C C . VAL A 1 69 ? 1.047 -42.531 -11.469 1 91.69 69 VAL A C 1
ATOM 547 O O . VAL A 1 69 ? 2.039 -43.219 -11.703 1 91.69 69 VAL A O 1
ATOM 550 N N . LYS A 1 70 ? 0.575 -42.406 -10.281 1 88.81 70 LYS A N 1
ATOM 551 C CA . LYS A 1 70 ? 1.214 -43.031 -9.117 1 88.81 70 LYS A CA 1
ATOM 552 C C . LYS A 1 70 ? 1.008 -44.531 -9.109 1 88.81 70 LYS A C 1
ATOM 554 O O . LYS A 1 70 ? 1.894 -45.281 -8.695 1 88.81 70 LYS A O 1
ATOM 559 N N . LEU A 1 71 ? -0.122 -45 -9.633 1 91.81 71 LEU A N 1
ATOM 560 C CA . LEU A 1 71 ? -0.473 -46.406 -9.547 1 91.81 71 LEU A CA 1
ATOM 561 C C . LEU A 1 71 ? 0.002 -47.156 -10.781 1 91.81 71 LEU A C 1
ATOM 563 O O . LEU A 1 71 ? 0.281 -48.375 -10.711 1 91.81 71 LEU A O 1
ATOM 567 N N . TYR A 1 72 ? 0.039 -46.469 -11.922 1 91.62 72 TYR A N 1
ATOM 568 C CA . TYR A 1 72 ? 0.421 -47.094 -13.18 1 91.62 72 TYR A CA 1
ATOM 569 C C . TYR A 1 72 ? 1.836 -46.688 -13.586 1 91.62 72 TYR A C 1
ATOM 571 O O . TYR A 1 72 ? 2.043 -45.656 -14.195 1 91.62 72 TYR A O 1
ATOM 579 N N . ARG A 1 73 ? 2.777 -47.5 -13.445 1 84.81 73 ARG A N 1
ATOM 580 C CA . ARG A 1 73 ? 4.211 -47.281 -13.57 1 84.81 73 ARG A CA 1
ATOM 581 C C . ARG A 1 73 ? 4.566 -46.719 -14.945 1 84.81 73 ARG A C 1
ATOM 583 O O . ARG A 1 73 ? 5.406 -45.844 -15.07 1 84.81 73 ARG A O 1
ATOM 590 N N . PRO A 1 74 ? 3.945 -47.188 -15.969 1 85.88 74 PRO A N 1
ATOM 591 C CA . PRO A 1 74 ? 4.324 -46.75 -17.312 1 85.88 74 PRO A CA 1
ATOM 592 C C . PRO A 1 74 ? 4.008 -45.281 -17.547 1 85.88 74 PRO A C 1
ATOM 594 O O . PRO A 1 74 ? 4.508 -44.656 -18.5 1 85.88 74 PRO A O 1
ATOM 597 N N . LEU A 1 75 ? 3.303 -44.688 -16.641 1 88.44 75 LEU A N 1
ATOM 598 C CA . LEU A 1 75 ? 2.91 -43.281 -16.844 1 88.44 75 LEU A CA 1
ATOM 599 C C . LEU A 1 75 ? 3.871 -42.344 -16.109 1 88.44 75 LEU A C 1
ATOM 601 O O . LEU A 1 75 ? 3.764 -41.125 -16.25 1 88.44 75 LEU A O 1
ATOM 605 N N . ARG A 1 76 ? 4.828 -42.875 -15.516 1 90.25 76 ARG A N 1
ATOM 606 C CA . ARG A 1 76 ? 5.824 -42.031 -14.844 1 90.25 76 ARG A CA 1
ATOM 607 C C . ARG A 1 76 ? 6.738 -41.344 -15.852 1 90.25 76 ARG A C 1
ATOM 609 O O . ARG A 1 76 ? 7.023 -41.906 -16.922 1 90.25 76 ARG A O 1
ATOM 616 N N . PRO A 1 77 ? 7.191 -40.219 -15.469 1 91.19 77 PRO A N 1
ATOM 617 C CA . PRO A 1 77 ? 7.988 -39.406 -16.406 1 91.19 77 PRO A CA 1
ATOM 618 C C . PRO A 1 77 ? 9.18 -40.188 -16.969 1 91.19 77 PRO A C 1
ATOM 620 O O . PRO A 1 77 ? 9.469 -40.125 -18.172 1 91.19 77 PRO A O 1
ATOM 623 N N . HIS A 1 78 ? 9.859 -41.031 -16.172 1 91.12 78 HIS A N 1
ATOM 624 C CA . HIS A 1 78 ? 11.055 -41.781 -16.578 1 91.12 78 HIS A CA 1
ATOM 625 C C . HIS A 1 78 ? 10.695 -42.906 -17.531 1 91.12 78 HIS A C 1
ATOM 627 O O . HIS A 1 78 ? 11.57 -43.469 -18.203 1 91.12 78 HIS A O 1
ATOM 633 N N . ARG A 1 79 ? 9.438 -43.188 -17.609 1 90.31 79 ARG A N 1
ATOM 634 C CA . ARG A 1 79 ? 9.008 -44.25 -18.5 1 90.31 79 ARG A CA 1
ATOM 635 C C . ARG A 1 79 ? 8.367 -43.688 -19.766 1 90.31 79 ARG A C 1
ATOM 637 O O . ARG A 1 79 ? 8.469 -44.281 -20.828 1 90.31 79 ARG A O 1
ATOM 644 N N . VAL A 1 80 ? 7.691 -42.625 -19.562 1 92.81 80 VAL A N 1
ATOM 645 C CA . VAL A 1 80 ? 7.055 -42 -20.719 1 92.81 80 VAL A CA 1
ATOM 646 C C . VAL A 1 80 ? 8.117 -41.406 -21.625 1 92.81 80 VAL A C 1
ATOM 648 O O . VAL A 1 80 ? 8.023 -41.5 -22.859 1 92.81 80 VAL A O 1
ATOM 651 N N . TYR A 1 81 ? 9.156 -40.844 -21.062 1 95.12 81 TYR A N 1
ATOM 652 C CA . TYR A 1 81 ? 10.258 -40.25 -21.797 1 95.12 81 TYR A CA 1
ATOM 653 C C . TYR A 1 81 ? 11.531 -41.062 -21.641 1 95.12 81 TYR A C 1
ATOM 655 O O . TYR A 1 81 ? 11.773 -41.656 -20.578 1 95.12 81 TYR A O 1
ATOM 663 N N . ARG A 1 82 ? 12.297 -41.031 -22.641 1 93.88 82 ARG A N 1
ATOM 664 C CA . ARG A 1 82 ? 13.586 -41.75 -22.562 1 93.88 82 ARG A CA 1
ATOM 665 C C . ARG A 1 82 ? 14.523 -41.031 -21.578 1 93.88 82 ARG A C 1
ATOM 667 O O . ARG A 1 82 ? 14.742 -39.844 -21.672 1 93.88 82 ARG A O 1
ATOM 674 N N . TRP A 1 83 ? 14.914 -41.844 -20.656 1 93.75 83 TRP A N 1
ATOM 675 C CA . TRP A 1 83 ? 15.852 -41.344 -19.656 1 93.75 83 TRP A CA 1
ATOM 676 C C . TRP A 1 83 ? 16.953 -42.344 -19.391 1 93.75 83 TRP A C 1
ATOM 678 O O . TRP A 1 83 ? 16.703 -43.438 -18.844 1 93.75 83 TRP A O 1
ATOM 688 N N . GLU A 1 84 ? 18.141 -42.062 -19.766 1 92.75 84 GLU A N 1
ATOM 689 C CA . GLU A 1 84 ? 19.359 -42.844 -19.516 1 92.75 84 GLU A CA 1
ATOM 690 C C . GLU A 1 84 ? 20.438 -41.969 -18.891 1 92.75 84 GLU A C 1
ATOM 692 O O . GLU A 1 84 ? 20.734 -40.875 -19.375 1 92.75 84 GLU A O 1
ATOM 697 N N . PRO A 1 85 ? 20.938 -42.5 -17.844 1 90.69 85 PRO A N 1
ATOM 698 C CA . PRO A 1 85 ? 21.984 -41.719 -17.188 1 90.69 85 PRO A CA 1
ATOM 699 C C . PRO A 1 85 ? 23.172 -41.438 -18.094 1 90.69 85 PRO A C 1
ATOM 701 O O . PRO A 1 85 ? 23.531 -42.281 -18.922 1 90.69 85 PRO A O 1
ATOM 704 N N . LEU A 1 86 ? 23.672 -40.281 -17.969 1 88 86 LEU A N 1
ATOM 705 C CA . LEU A 1 86 ? 24.922 -39.938 -18.656 1 88 86 LEU A CA 1
ATOM 706 C C . LEU A 1 86 ? 26.109 -40.656 -18 1 88 86 LEU A C 1
ATOM 708 O O . LEU A 1 86 ? 26.031 -41 -16.828 1 88 86 LEU A O 1
ATOM 712 N N . PRO A 1 87 ? 27.094 -40.875 -18.812 1 80.94 87 PRO A N 1
ATOM 713 C CA . PRO A 1 87 ? 28.266 -41.531 -18.234 1 80.94 87 PRO A CA 1
ATOM 714 C C . PRO A 1 87 ? 28.906 -40.719 -17.094 1 80.94 87 PRO A C 1
ATOM 716 O O . PRO A 1 87 ? 28.75 -39.5 -17.062 1 80.94 87 PRO A O 1
ATOM 719 N N . ALA A 1 88 ? 29.5 -41.469 -16.125 1 75.56 88 ALA A N 1
ATOM 720 C CA . ALA A 1 88 ? 30.156 -40.812 -15 1 75.56 88 ALA A CA 1
ATOM 721 C C . ALA A 1 88 ? 31.266 -39.906 -15.477 1 75.56 88 ALA A C 1
ATOM 723 O O . ALA A 1 88 ? 31.938 -40.188 -16.469 1 75.56 88 ALA A O 1
ATOM 724 N N . ILE A 1 89 ? 31.234 -38.688 -14.93 1 64.25 89 ILE A N 1
ATOM 725 C CA . ILE A 1 89 ? 32.25 -37.688 -15.266 1 64.25 89 ILE A CA 1
ATOM 726 C C . ILE A 1 89 ? 33.656 -38.281 -14.992 1 64.25 89 ILE A C 1
ATOM 728 O O . ILE A 1 89 ? 33.906 -38.75 -13.891 1 64.25 89 ILE A O 1
ATOM 732 N N . ALA A 1 90 ? 34.25 -38.875 -16.016 1 55.06 90 ALA A N 1
ATOM 733 C CA . ALA A 1 90 ? 35.594 -39.438 -15.875 1 55.06 90 ALA A CA 1
ATOM 734 C C . ALA A 1 90 ? 36.5 -38.5 -15.109 1 55.06 90 ALA A C 1
ATOM 736 O O . ALA A 1 90 ? 36.438 -37.281 -15.312 1 55.06 90 ALA A O 1
ATOM 737 N N . GLY A 1 91 ? 36.812 -38.719 -13.859 1 51.84 91 GLY A N 1
ATOM 738 C CA . GLY A 1 91 ? 37.906 -38 -13.273 1 51.84 91 GLY A CA 1
ATOM 739 C C . GLY A 1 91 ? 39.031 -37.688 -14.273 1 51.84 91 GLY A C 1
ATOM 740 O O . GLY A 1 91 ? 38.938 -38.062 -15.445 1 51.84 91 GLY A O 1
ATOM 741 N N . ASP A 1 92 ? 40.188 -36.969 -13.898 1 47.75 92 ASP A N 1
ATOM 742 C CA . ASP A 1 92 ? 41.406 -36.719 -14.656 1 47.75 92 ASP A CA 1
ATOM 743 C C . ASP A 1 92 ? 41.844 -37.938 -15.438 1 47.75 92 ASP A C 1
ATOM 745 O O . ASP A 1 92 ? 42.75 -37.875 -16.297 1 47.75 92 ASP A O 1
ATOM 749 N N . ASP A 1 93 ? 41.438 -39.125 -15.023 1 45.72 93 ASP A N 1
ATOM 750 C CA . ASP A 1 93 ? 42.219 -40.312 -15.391 1 45.72 93 ASP A CA 1
ATOM 751 C C . ASP A 1 93 ? 41.781 -40.875 -16.734 1 45.72 93 ASP A C 1
ATOM 753 O O . ASP A 1 93 ? 42.406 -41.75 -17.297 1 45.72 93 ASP A O 1
ATOM 757 N N . ASP A 1 94 ? 40.5 -40.875 -17.141 1 46.81 94 ASP A N 1
ATOM 758 C CA . ASP A 1 94 ? 40.312 -41.406 -18.484 1 46.81 94 ASP A CA 1
ATOM 759 C C . ASP A 1 94 ? 40 -40.281 -19.484 1 46.81 94 ASP A C 1
ATOM 761 O O . ASP A 1 94 ? 38.844 -39.938 -19.703 1 46.81 94 ASP A O 1
ATOM 765 N N . PRO A 1 95 ? 40.969 -39.562 -19.922 1 49.53 95 PRO A N 1
ATOM 766 C CA . PRO A 1 95 ? 40.906 -38.5 -20.906 1 49.53 95 PRO A CA 1
ATOM 767 C C . PRO A 1 95 ? 40.094 -38.844 -22.141 1 49.53 95 PRO A C 1
ATOM 769 O O . PRO A 1 95 ? 39.75 -37.938 -22.922 1 49.53 95 PRO A O 1
ATOM 772 N N . GLU A 1 96 ? 40.062 -40.094 -22.438 1 50.47 96 GLU A N 1
ATOM 773 C CA . GLU A 1 96 ? 39.5 -40.438 -23.734 1 50.47 96 GLU A CA 1
ATOM 774 C C . GLU A 1 96 ? 38 -40.188 -23.781 1 50.47 96 GLU A C 1
ATOM 776 O O . GLU A 1 96 ? 37.438 -39.969 -24.844 1 50.47 96 GLU A O 1
ATOM 781 N N . LEU A 1 97 ? 37.25 -40.531 -22.859 1 54.72 97 LEU A N 1
ATOM 782 C CA . LEU A 1 97 ? 35.812 -40.312 -22.891 1 54.72 97 LEU A CA 1
ATOM 783 C C . LEU A 1 97 ? 35.5 -38.844 -22.609 1 54.72 97 LEU A C 1
ATOM 785 O O . LEU A 1 97 ? 35.656 -38.375 -21.469 1 54.72 97 LEU A O 1
ATOM 789 N N . GLY A 1 98 ? 35.969 -37.844 -23.266 1 58.84 98 GLY A N 1
ATOM 790 C CA . GLY A 1 98 ? 36 -36.375 -23.297 1 58.84 98 GLY A CA 1
ATOM 791 C C . GLY A 1 98 ? 34.688 -35.75 -22.844 1 58.84 98 GLY A C 1
ATOM 792 O O . GLY A 1 98 ? 33.656 -36.438 -22.75 1 58.84 98 GLY A O 1
ATOM 793 N N . SER A 1 99 ? 34.719 -34.594 -22.094 1 73.06 99 SER A N 1
ATOM 794 C CA . SER A 1 99 ? 33.625 -33.719 -21.641 1 73.06 99 SER A CA 1
ATOM 795 C C . SER A 1 99 ? 32.656 -33.406 -22.766 1 73.06 99 SER A C 1
ATOM 797 O O . SER A 1 99 ? 31.594 -32.844 -22.531 1 73.06 99 SER A O 1
ATOM 799 N N . TYR A 1 100 ? 32.875 -34.031 -23.859 1 76.19 100 TYR A N 1
ATOM 800 C CA . TYR A 1 100 ? 32.094 -33.625 -25.016 1 76.19 100 TYR A CA 1
ATOM 801 C C . TYR A 1 100 ? 30.734 -34.312 -25.031 1 76.19 100 TYR A C 1
ATOM 803 O O . TYR A 1 100 ? 29.812 -33.906 -25.734 1 76.19 100 TYR A O 1
ATOM 811 N N . VAL A 1 101 ? 30.672 -35.375 -24.234 1 82.44 101 VAL A N 1
ATOM 812 C CA . VAL A 1 101 ? 29.406 -36.094 -24.156 1 82.44 101 VAL A CA 1
ATOM 813 C C . VAL A 1 101 ? 28.375 -35.281 -23.375 1 82.44 101 VAL A C 1
ATOM 815 O O . VAL A 1 101 ? 27.172 -35.438 -23.562 1 82.44 101 VAL A O 1
ATOM 818 N N . TYR A 1 102 ? 28.922 -34.406 -22.625 1 92.06 102 TYR A N 1
ATOM 819 C CA . TYR A 1 102 ? 28.031 -33.531 -21.844 1 92.06 102 TYR A CA 1
ATOM 820 C C . TYR A 1 102 ? 27.719 -32.25 -22.578 1 92.06 102 TYR A C 1
ATOM 822 O O . TYR A 1 102 ? 28.609 -31.578 -23.094 1 92.06 102 TYR A O 1
ATOM 830 N N . PRO A 1 103 ? 26.516 -31.969 -22.656 1 95.38 103 PRO A N 1
ATOM 831 C CA . PRO A 1 103 ? 26.188 -30.688 -23.281 1 95.38 103 PRO A CA 1
ATOM 832 C C . PRO A 1 103 ? 26.594 -29.484 -22.438 1 95.38 103 PRO A C 1
ATOM 834 O O . PRO A 1 103 ? 26.797 -29.625 -21.234 1 95.38 103 PRO A O 1
ATOM 837 N N . ALA A 1 104 ? 26.781 -28.344 -23.078 1 96.81 104 ALA A N 1
ATOM 838 C CA . ALA A 1 104 ? 27.062 -27.109 -22.359 1 96.81 104 ALA A CA 1
ATOM 839 C C . ALA A 1 104 ? 25.812 -26.547 -21.703 1 96.81 104 ALA A C 1
ATOM 841 O O . ALA A 1 104 ? 24.75 -26.453 -22.328 1 96.81 104 ALA A O 1
ATOM 842 N N . VAL A 1 105 ? 25.969 -26.25 -20.406 1 98.19 105 VAL A N 1
ATOM 843 C CA . VAL A 1 105 ? 24.812 -25.797 -19.641 1 98.19 105 VAL A CA 1
ATOM 844 C C . VAL A 1 105 ? 25.094 -24.422 -19.031 1 98.19 105 VAL A C 1
ATOM 846 O O . VAL A 1 105 ? 26.172 -24.188 -18.469 1 98.19 105 VAL A O 1
ATOM 849 N N . LEU A 1 106 ? 24.172 -23.516 -19.219 1 98.69 106 LEU A N 1
ATOM 850 C CA . LEU A 1 106 ? 24.172 -22.203 -18.578 1 98.69 106 LEU A CA 1
ATOM 851 C C . LEU A 1 106 ? 23.297 -22.219 -17.328 1 98.69 106 LEU A C 1
ATOM 853 O O . LEU A 1 106 ? 22.203 -22.766 -17.344 1 98.69 106 LEU A O 1
ATOM 857 N N . VAL A 1 107 ? 23.781 -21.703 -16.234 1 98.75 107 VAL A N 1
ATOM 858 C CA . VAL A 1 107 ? 23 -21.516 -15.023 1 98.75 107 VAL A CA 1
ATOM 859 C C . VAL A 1 107 ? 22.844 -20.031 -14.742 1 98.75 107 VAL A C 1
ATOM 861 O O . VAL A 1 107 ? 23.828 -19.297 -14.656 1 98.75 107 VAL A O 1
ATOM 864 N N . GLN A 1 108 ? 21.609 -19.578 -14.617 1 98.75 108 GLN A N 1
ATOM 865 C CA . GLN A 1 108 ? 21.344 -18.188 -14.305 1 98.75 108 GLN A CA 1
ATOM 866 C C . GLN A 1 108 ? 20.734 -18.031 -12.914 1 98.75 108 GLN A C 1
ATOM 868 O O . GLN A 1 108 ? 19.797 -18.75 -12.555 1 98.75 108 GLN A O 1
ATOM 873 N N . ILE A 1 109 ? 21.25 -17.062 -12.156 1 98.44 109 ILE A N 1
ATOM 874 C CA . ILE A 1 109 ? 20.75 -16.766 -10.82 1 98.44 109 ILE A CA 1
ATOM 875 C C . ILE A 1 109 ? 20.391 -15.281 -10.719 1 98.44 109 ILE A C 1
ATOM 877 O O . ILE A 1 109 ? 21.219 -14.469 -10.297 1 98.44 109 ILE A O 1
ATOM 881 N N . PRO A 1 110 ? 19.172 -14.961 -10.953 1 97.38 110 PRO A N 1
ATOM 882 C CA . PRO A 1 110 ? 18.75 -13.57 -10.781 1 97.38 110 PRO A CA 1
ATOM 883 C C . PRO A 1 110 ? 18.531 -13.188 -9.32 1 97.38 110 PRO A C 1
ATOM 885 O O . PRO A 1 110 ? 18.047 -14.008 -8.531 1 97.38 110 PRO A O 1
ATOM 888 N N . MET A 1 111 ? 18.938 -11.969 -8.992 1 94.94 111 MET A N 1
ATOM 889 C CA . MET A 1 111 ? 18.734 -11.547 -7.609 1 94.94 111 MET A CA 1
ATOM 890 C C . MET A 1 111 ? 18.594 -10.031 -7.516 1 94.94 111 MET A C 1
ATOM 892 O O . MET A 1 111 ? 19.078 -9.312 -8.391 1 94.94 111 MET A O 1
ATOM 896 N N . PHE A 1 112 ? 17.938 -9.562 -6.43 1 92.5 112 PHE A N 1
ATOM 897 C CA . PHE A 1 112 ? 17.672 -8.148 -6.172 1 92.5 112 PHE A CA 1
ATOM 898 C C . PHE A 1 112 ? 17.656 -7.871 -4.672 1 92.5 112 PHE A C 1
ATOM 900 O O . PHE A 1 112 ? 16.625 -8.07 -4.02 1 92.5 112 PHE A O 1
ATOM 907 N N . ASN A 1 113 ? 18.641 -7.379 -4.156 1 87.56 113 ASN A N 1
ATOM 908 C CA . ASN A 1 113 ? 18.797 -6.992 -2.758 1 87.56 113 ASN A CA 1
ATOM 909 C C . ASN A 1 113 ? 18.578 -8.172 -1.82 1 87.56 113 ASN A C 1
ATOM 911 O O . ASN A 1 113 ? 17.844 -8.062 -0.837 1 87.56 113 ASN A O 1
ATOM 915 N N . GLU A 1 114 ? 19.188 -9.266 -2.217 1 88.25 114 GLU A N 1
ATOM 916 C CA . GLU A 1 114 ? 19.047 -10.492 -1.442 1 88.25 114 GLU A CA 1
ATOM 917 C C . GLU A 1 114 ? 20.219 -10.68 -0.481 1 88.25 114 GLU A C 1
ATOM 919 O O . GLU A 1 114 ? 21.016 -11.609 -0.632 1 88.25 114 GLU A O 1
ATOM 924 N N . ARG A 1 115 ? 20.172 -9.953 0.56 1 83.31 115 ARG A N 1
ATOM 925 C CA . ARG A 1 115 ? 21.297 -9.922 1.488 1 83.31 115 ARG A CA 1
ATOM 926 C C . ARG A 1 115 ? 21.438 -11.25 2.227 1 83.31 115 ARG A C 1
ATOM 928 O O . ARG A 1 115 ? 22.547 -11.734 2.443 1 83.31 115 ARG A O 1
ATOM 935 N N . GLU A 1 116 ? 20.406 -11.906 2.498 1 84.12 116 GLU A N 1
ATOM 936 C CA . GLU A 1 116 ? 20.438 -13.031 3.424 1 84.12 116 GLU A CA 1
ATOM 937 C C . GLU A 1 116 ? 20.641 -14.352 2.682 1 84.12 116 GLU A C 1
ATOM 939 O O . GLU A 1 116 ? 21.094 -15.336 3.268 1 84.12 116 GLU A O 1
ATOM 944 N N . VAL A 1 117 ? 20.359 -14.352 1.343 1 88.81 117 VAL A N 1
ATOM 945 C CA . VAL A 1 117 ? 20.266 -15.68 0.746 1 88.81 117 VAL A CA 1
ATOM 946 C C . VAL A 1 117 ? 21.188 -15.773 -0.472 1 88.81 117 VAL A C 1
ATOM 948 O O . VAL A 1 117 ? 21.328 -16.844 -1.073 1 88.81 117 VAL A O 1
ATOM 951 N N . TYR A 1 118 ? 21.906 -14.742 -0.846 1 91.5 118 TYR A N 1
ATOM 952 C CA . TYR A 1 118 ? 22.688 -14.734 -2.082 1 91.5 118 TYR A CA 1
ATOM 953 C C . TYR A 1 118 ? 23.719 -15.852 -2.086 1 91.5 118 TYR A C 1
ATOM 955 O O . TYR A 1 118 ? 23.938 -16.5 -3.111 1 91.5 118 TYR A O 1
ATOM 963 N N . HIS A 1 119 ? 24.312 -16.141 -0.958 1 93.5 119 HIS A N 1
ATOM 964 C CA . HIS A 1 119 ? 25.406 -17.109 -0.892 1 93.5 119 HIS A CA 1
ATOM 965 C C . HIS A 1 119 ? 24.875 -18.531 -1.039 1 93.5 119 HIS A C 1
ATOM 967 O O . HIS A 1 119 ? 25.594 -19.422 -1.497 1 93.5 119 HIS A O 1
ATOM 973 N N . LEU A 1 120 ? 23.594 -18.766 -0.721 1 92.69 120 LEU A N 1
ATOM 974 C CA . LEU A 1 120 ? 23.016 -20.094 -0.758 1 92.69 120 LEU A CA 1
ATOM 975 C C . LEU A 1 120 ? 22.844 -20.578 -2.195 1 92.69 120 LEU A C 1
ATOM 977 O O . LEU A 1 120 ? 23.312 -21.672 -2.543 1 92.69 120 LEU A O 1
ATOM 981 N N . SER A 1 121 ? 22.281 -19.766 -2.992 1 95.25 121 SER A N 1
ATOM 982 C CA . SER A 1 121 ? 22.031 -20.156 -4.375 1 95.25 121 SER A CA 1
ATOM 983 C C . SER A 1 121 ? 23.328 -20.219 -5.176 1 95.25 121 SER A C 1
ATOM 985 O O . SER A 1 121 ? 23.531 -21.156 -5.957 1 95.25 121 SER A O 1
ATOM 987 N N . ILE A 1 122 ? 24.25 -19.25 -4.949 1 97.31 122 ILE A N 1
ATOM 988 C CA . ILE A 1 122 ? 25.516 -19.219 -5.664 1 97.31 122 ILE A CA 1
ATOM 989 C C . ILE A 1 122 ? 26.328 -20.469 -5.297 1 97.31 122 ILE A C 1
ATOM 991 O O . ILE A 1 122 ? 26.828 -21.172 -6.18 1 97.31 122 ILE A O 1
ATOM 995 N N . GLY A 1 123 ? 26.375 -20.719 -4 1 97 123 GLY A N 1
ATOM 996 C CA . GLY A 1 123 ? 27.109 -21.891 -3.547 1 97 123 GLY A CA 1
ATOM 997 C C . GLY A 1 123 ? 26.547 -23.203 -4.094 1 97 123 GLY A C 1
ATOM 998 O O . GLY A 1 123 ? 27.297 -24.062 -4.531 1 97 123 GLY A O 1
ATOM 999 N N . ALA A 1 124 ? 25.266 -23.328 -4.098 1 97.75 124 ALA A N 1
ATOM 1000 C CA . ALA A 1 124 ? 24.609 -24.547 -4.594 1 97.75 124 ALA A CA 1
ATOM 1001 C C . ALA A 1 124 ? 24.844 -24.719 -6.094 1 97.75 124 ALA A C 1
ATOM 1003 O O . ALA A 1 124 ? 25.094 -25.828 -6.566 1 97.75 124 ALA A O 1
ATOM 1004 N N . ALA A 1 125 ? 24.766 -23.641 -6.816 1 97.81 125 ALA A N 1
ATOM 1005 C CA . ALA A 1 125 ? 24.984 -23.688 -8.258 1 97.81 125 ALA A CA 1
ATOM 1006 C C . ALA A 1 125 ? 26.422 -24.062 -8.586 1 97.81 125 ALA A C 1
ATOM 1008 O O . ALA A 1 125 ? 26.672 -24.844 -9.508 1 97.81 125 ALA A O 1
ATOM 1009 N N . CYS A 1 126 ? 27.359 -23.562 -7.82 1 97.25 126 CYS A N 1
ATOM 1010 C CA . CYS A 1 126 ? 28.766 -23.828 -8.055 1 97.25 126 CYS A CA 1
ATOM 1011 C C . CYS A 1 126 ? 29.125 -25.25 -7.633 1 97.25 126 CYS A C 1
ATOM 1013 O O . CYS A 1 126 ? 30.188 -25.766 -8.023 1 97.25 126 CYS A O 1
ATOM 1015 N N . ALA A 1 127 ? 28.281 -25.875 -6.871 1 96.25 127 ALA A N 1
ATOM 1016 C CA . ALA A 1 127 ? 28.547 -27.219 -6.371 1 96.25 127 ALA A CA 1
ATOM 1017 C C . ALA A 1 127 ? 27.875 -28.281 -7.25 1 96.25 127 ALA A C 1
ATOM 1019 O O . ALA A 1 127 ? 27.906 -29.469 -6.938 1 96.25 127 ALA A O 1
ATOM 1020 N N . LEU A 1 128 ? 27.281 -27.859 -8.336 1 97.19 128 LEU A N 1
ATOM 1021 C CA . LEU A 1 128 ? 26.609 -28.797 -9.234 1 97.19 128 LEU A CA 1
ATOM 1022 C C . LEU A 1 128 ? 27.609 -29.781 -9.844 1 97.19 128 LEU A C 1
ATOM 1024 O O . LEU A 1 128 ? 28.719 -29.375 -10.211 1 97.19 128 LEU A O 1
ATOM 1028 N N . THR A 1 129 ? 27.203 -31.016 -9.938 1 95 129 THR A N 1
ATOM 1029 C CA . THR A 1 129 ? 28.031 -32.062 -10.562 1 95 129 THR A CA 1
ATOM 1030 C C . THR A 1 129 ? 27.906 -32 -12.078 1 95 129 THR A C 1
ATOM 1032 O O . THR A 1 129 ? 26.953 -32.531 -12.648 1 95 129 THR A O 1
ATOM 1035 N N . TRP A 1 130 ? 28.891 -31.375 -12.75 1 95 130 TRP A N 1
ATOM 1036 C CA . TRP A 1 130 ? 29 -31.219 -14.195 1 95 130 TRP A CA 1
ATOM 1037 C C . TRP A 1 130 ? 30.422 -30.844 -14.602 1 95 130 TRP A C 1
ATOM 1039 O O . TRP A 1 130 ? 31.141 -30.203 -13.844 1 95 130 TRP A O 1
ATOM 1049 N N . PRO A 1 131 ? 30.875 -31.281 -15.773 1 92.19 131 PRO A N 1
ATOM 1050 C CA . PRO A 1 131 ? 32.219 -30.875 -16.172 1 92.19 131 PRO A CA 1
ATOM 1051 C C . PRO A 1 131 ? 32.406 -29.359 -16.172 1 92.19 131 PRO A C 1
ATOM 1053 O O . PRO A 1 131 ? 31.531 -28.625 -16.688 1 92.19 131 PRO A O 1
ATOM 1056 N N . SER A 1 132 ? 33.531 -28.875 -15.664 1 89.75 132 SER A N 1
ATOM 1057 C CA . SER A 1 132 ? 33.75 -27.453 -15.461 1 89.75 132 SER A CA 1
ATOM 1058 C C . SER A 1 132 ? 33.812 -26.688 -16.781 1 89.75 132 SER A C 1
ATOM 1060 O O . SER A 1 132 ? 33.438 -25.516 -16.844 1 89.75 132 SER A O 1
ATOM 1062 N N . ASP A 1 133 ? 34.219 -27.359 -17.812 1 91.06 133 ASP A N 1
ATOM 1063 C CA . ASP A 1 133 ? 34.344 -26.688 -19.109 1 91.06 133 ASP A CA 1
ATOM 1064 C C . ASP A 1 133 ? 33.031 -26.672 -19.859 1 91.06 133 ASP A C 1
ATOM 1066 O O . ASP A 1 133 ? 32.938 -26.078 -20.938 1 91.06 133 ASP A O 1
ATOM 1070 N N . ARG A 1 134 ? 32.031 -27.297 -19.234 1 95.19 134 ARG A N 1
ATOM 1071 C CA . ARG A 1 134 ? 30.719 -27.359 -19.891 1 95.19 134 ARG A CA 1
ATOM 1072 C C . ARG A 1 134 ? 29.656 -26.672 -19.031 1 95.19 134 ARG A C 1
ATOM 1074 O O . ARG A 1 134 ? 28.453 -26.812 -19.297 1 95.19 134 ARG A O 1
ATOM 1081 N N . LEU A 1 135 ? 30.156 -26 -17.984 1 96.19 135 LEU A N 1
ATOM 1082 C CA . LEU A 1 135 ? 29.25 -25.312 -17.062 1 96.19 135 LEU A CA 1
ATOM 1083 C C . LEU A 1 135 ? 29.609 -23.828 -16.938 1 96.19 135 LEU A C 1
ATOM 1085 O O . LEU A 1 135 ? 30.766 -23.484 -16.656 1 96.19 135 LEU A O 1
ATOM 1089 N N . ILE A 1 136 ? 28.625 -23.016 -17.219 1 97.81 136 ILE A N 1
ATOM 1090 C CA . ILE A 1 136 ? 28.781 -21.562 -17.062 1 97.81 136 ILE A CA 1
ATOM 1091 C C . ILE A 1 136 ? 27.719 -21.031 -16.109 1 97.81 136 ILE A C 1
ATOM 1093 O O . ILE A 1 136 ? 26.531 -21.312 -16.281 1 97.81 136 ILE A O 1
ATOM 1097 N N . ILE A 1 137 ? 28.141 -20.266 -15.117 1 98.44 137 ILE A N 1
ATOM 1098 C CA . ILE A 1 137 ? 27.219 -19.719 -14.133 1 98.44 137 ILE A CA 1
ATOM 1099 C C . ILE A 1 137 ? 27.172 -18.203 -14.258 1 98.44 137 ILE A C 1
ATOM 1101 O O . ILE A 1 137 ? 28.219 -17.547 -14.305 1 98.44 137 ILE A O 1
ATOM 1105 N N . GLN A 1 138 ? 25.953 -17.672 -14.383 1 98.56 138 GLN A N 1
ATOM 1106 C CA . GLN A 1 138 ? 25.719 -16.234 -14.383 1 98.56 138 GLN A CA 1
ATOM 1107 C C . GLN A 1 138 ? 24.984 -15.789 -13.133 1 98.56 138 GLN A C 1
ATOM 1109 O O . GLN A 1 138 ? 23.906 -16.312 -12.828 1 98.56 138 GLN A O 1
ATOM 1114 N N . VAL A 1 139 ? 25.562 -14.883 -12.406 1 98.38 139 VAL A N 1
ATOM 1115 C CA . VAL A 1 139 ? 24.859 -14.203 -11.32 1 98.38 139 VAL A CA 1
ATOM 1116 C C . VAL A 1 139 ? 24.359 -12.844 -11.797 1 98.38 139 VAL A C 1
ATOM 1118 O O . VAL A 1 139 ? 25.156 -11.93 -12.023 1 98.38 139 VAL A O 1
ATOM 1121 N N . LEU A 1 140 ? 23.031 -12.766 -11.953 1 98 140 LEU A N 1
ATOM 1122 C CA . LEU A 1 140 ? 22.406 -11.562 -12.484 1 98 140 LEU A CA 1
ATOM 1123 C C . LEU A 1 140 ? 21.922 -10.664 -11.359 1 98 140 LEU A C 1
ATOM 1125 O O . LEU A 1 140 ? 20.781 -10.797 -10.906 1 98 140 LEU A O 1
ATOM 1129 N N . ASP A 1 141 ? 22.703 -9.648 -10.977 1 95.88 141 ASP A N 1
ATOM 1130 C CA . ASP A 1 141 ? 22.469 -8.844 -9.781 1 95.88 141 ASP A CA 1
ATOM 1131 C C . ASP A 1 141 ? 21.953 -7.449 -10.148 1 95.88 141 ASP A C 1
ATOM 1133 O O . ASP A 1 141 ? 22.75 -6.582 -10.531 1 95.88 141 ASP A O 1
ATOM 1137 N N . ASP A 1 142 ? 20.656 -7.25 -9.859 1 93.12 142 ASP A N 1
ATOM 1138 C CA . ASP A 1 142 ? 20.047 -5.945 -10.086 1 93.12 142 ASP A CA 1
ATOM 1139 C C . ASP A 1 142 ? 19.875 -5.18 -8.773 1 93.12 142 ASP A C 1
ATOM 1141 O O . ASP A 1 142 ? 18.984 -4.344 -8.648 1 93.12 142 ASP A O 1
ATOM 1145 N N . SER A 1 143 ? 20.734 -5.5 -7.836 1 89.81 143 SER A N 1
ATOM 1146 C CA . SER A 1 143 ? 20.625 -4.883 -6.52 1 89.81 143 SER A CA 1
ATOM 1147 C C . SER A 1 143 ? 20.922 -3.387 -6.578 1 89.81 143 SER A C 1
ATOM 1149 O O . SER A 1 143 ? 21.828 -2.957 -7.293 1 89.81 143 SER A O 1
ATOM 1151 N N . THR A 1 144 ? 20.172 -2.635 -5.82 1 79.25 144 THR A N 1
ATOM 1152 C CA . THR A 1 144 ? 20.359 -1.191 -5.738 1 79.25 144 THR A CA 1
ATOM 1153 C C . THR A 1 144 ? 21.234 -0.831 -4.531 1 79.25 144 THR A C 1
ATOM 1155 O O . THR A 1 144 ? 21.812 0.25 -4.484 1 79.25 144 THR A O 1
ATOM 1158 N N . ASP A 1 145 ? 21.312 -1.694 -3.559 1 79.31 145 ASP A N 1
ATOM 1159 C CA . ASP A 1 145 ? 22.156 -1.509 -2.383 1 79.31 145 ASP A CA 1
ATOM 1160 C C . ASP A 1 145 ? 23.609 -1.851 -2.691 1 79.31 145 ASP A C 1
ATOM 1162 O O . ASP A 1 145 ? 23.938 -3.006 -2.977 1 79.31 145 ASP A O 1
ATOM 1166 N N . LYS A 1 146 ? 24.469 -0.912 -2.547 1 80.88 146 LYS A N 1
ATOM 1167 C CA . LYS A 1 146 ? 25.875 -1.062 -2.916 1 80.88 146 LYS A CA 1
ATOM 1168 C C . LYS A 1 146 ? 26.562 -2.113 -2.047 1 80.88 146 LYS A C 1
ATOM 1170 O O . LYS A 1 146 ? 27.391 -2.885 -2.537 1 80.88 146 LYS A O 1
ATOM 1175 N N . THR A 1 147 ? 26.188 -2.135 -0.818 1 81.44 147 THR A N 1
ATOM 1176 C CA . THR A 1 147 ? 26.781 -3.104 0.091 1 81.44 147 THR A CA 1
ATOM 1177 C C . THR A 1 147 ? 26.469 -4.527 -0.347 1 81.44 147 THR A C 1
ATOM 1179 O O . THR A 1 147 ? 27.344 -5.402 -0.327 1 81.44 147 THR A O 1
ATOM 1182 N N . ILE A 1 148 ? 25.281 -4.684 -0.764 1 89.12 148 ILE A N 1
ATOM 1183 C CA . ILE A 1 148 ? 24.859 -6.008 -1.194 1 89.12 148 ILE A CA 1
ATOM 1184 C C . ILE A 1 148 ? 25.547 -6.375 -2.502 1 89.12 148 ILE A C 1
ATOM 1186 O O . ILE A 1 148 ? 26.016 -7.508 -2.672 1 89.12 148 ILE A O 1
ATOM 1190 N N . ARG A 1 149 ? 25.703 -5.441 -3.361 1 91.56 149 ARG A N 1
ATOM 1191 C CA . ARG A 1 149 ? 26.406 -5.68 -4.621 1 91.56 149 ARG A CA 1
ATOM 1192 C C . ARG A 1 149 ? 27.844 -6.113 -4.379 1 91.56 149 ARG A C 1
ATOM 1194 O O . ARG A 1 149 ? 28.344 -7.047 -5.02 1 91.56 149 ARG A O 1
ATOM 1201 N N . ASP A 1 150 ? 28.422 -5.457 -3.436 1 92 150 ASP A N 1
ATOM 1202 C CA . ASP A 1 150 ? 29.797 -5.766 -3.115 1 92 150 ASP A CA 1
ATOM 1203 C C . ASP A 1 150 ? 29.938 -7.184 -2.562 1 92 150 ASP A C 1
ATOM 1205 O O . ASP A 1 150 ? 30.875 -7.906 -2.904 1 92 150 ASP A O 1
ATOM 1209 N N . LEU A 1 151 ? 29.031 -7.504 -1.772 1 93.12 151 LEU A N 1
ATOM 1210 C CA . LEU A 1 151 ? 29.047 -8.836 -1.177 1 93.12 151 LEU A CA 1
ATOM 1211 C C . LEU A 1 151 ? 28.859 -9.914 -2.242 1 93.12 151 LEU A C 1
ATOM 1213 O O . LEU A 1 151 ? 29.578 -10.914 -2.248 1 93.12 151 LEU A O 1
ATOM 1217 N N . VAL A 1 152 ? 27.953 -9.719 -3.133 1 96.25 152 VAL A N 1
ATOM 1218 C CA . VAL A 1 152 ? 27.656 -10.688 -4.188 1 96.25 152 VAL A CA 1
ATOM 1219 C C . VAL A 1 152 ? 28.844 -10.797 -5.133 1 96.25 152 VAL A C 1
ATOM 1221 O O . VAL A 1 152 ? 29.25 -11.898 -5.516 1 96.25 152 VAL A O 1
ATOM 1224 N N . GLN A 1 153 ? 29.406 -9.703 -5.477 1 96.25 153 GLN A N 1
ATOM 1225 C CA . GLN A 1 153 ? 30.578 -9.688 -6.348 1 96.25 153 GLN A CA 1
ATOM 1226 C C . GLN A 1 153 ? 31.75 -10.43 -5.707 1 96.25 153 GLN A C 1
ATOM 1228 O O . GLN A 1 153 ? 32.438 -11.203 -6.375 1 96.25 153 GLN A O 1
ATOM 1233 N N . ALA A 1 154 ? 31.922 -10.141 -4.445 1 96.12 154 ALA A N 1
ATOM 1234 C CA . ALA A 1 154 ? 33 -10.812 -3.721 1 96.12 154 ALA A CA 1
ATOM 1235 C C . ALA A 1 154 ? 32.781 -12.32 -3.713 1 96.12 154 ALA A C 1
ATOM 1237 O O . ALA A 1 154 ? 33.75 -13.086 -3.828 1 96.12 154 ALA A O 1
ATOM 1238 N N . GLU A 1 155 ? 31.562 -12.758 -3.541 1 96.25 155 GLU A N 1
ATOM 1239 C CA . GLU A 1 155 ? 31.25 -14.18 -3.555 1 96.25 155 GLU A CA 1
ATOM 1240 C C . GLU A 1 155 ? 31.562 -14.805 -4.91 1 96.25 155 GLU A C 1
ATOM 1242 O O . GLU A 1 155 ? 32.125 -15.906 -4.984 1 96.25 155 GLU A O 1
ATOM 1247 N N . CYS A 1 156 ? 31.234 -14.133 -5.973 1 97.06 156 CYS A N 1
ATOM 1248 C CA . CYS A 1 156 ? 31.516 -14.609 -7.32 1 97.06 156 CYS A CA 1
ATOM 1249 C C . CYS A 1 156 ? 33.031 -14.711 -7.559 1 97.06 156 CYS A C 1
ATOM 1251 O O . CYS A 1 156 ? 33.5 -15.68 -8.164 1 97.06 156 CYS A O 1
ATOM 1253 N N . GLU A 1 157 ? 33.75 -13.734 -7.047 1 96.69 157 GLU A N 1
ATOM 1254 C CA . GLU A 1 157 ? 35.188 -13.734 -7.195 1 96.69 157 GLU A CA 1
ATOM 1255 C C . GLU A 1 157 ? 35.812 -14.914 -6.457 1 96.69 157 GLU A C 1
ATOM 1257 O O . GLU A 1 157 ? 36.781 -15.531 -6.953 1 96.69 157 GLU A O 1
ATOM 1262 N N . ARG A 1 158 ? 35.312 -15.133 -5.336 1 96.19 158 ARG A N 1
ATOM 1263 C CA . ARG A 1 158 ? 35.812 -16.266 -4.551 1 96.19 158 ARG A CA 1
ATOM 1264 C C . ARG A 1 158 ? 35.688 -17.562 -5.332 1 96.19 158 ARG A C 1
ATOM 1266 O O . ARG A 1 158 ? 36.594 -18.375 -5.355 1 96.19 158 ARG A O 1
ATOM 1273 N N . TRP A 1 159 ? 34.562 -17.766 -5.977 1 96.25 159 TRP A N 1
ATOM 1274 C CA . TRP A 1 159 ? 34.344 -19 -6.73 1 96.25 159 TRP A CA 1
ATOM 1275 C C . TRP A 1 159 ? 35.156 -19 -8.023 1 96.25 159 TRP A C 1
ATOM 1277 O O . TRP A 1 159 ? 35.625 -20.062 -8.461 1 96.25 159 TRP A O 1
ATOM 1287 N N . THR A 1 160 ? 35.312 -17.875 -8.625 1 95.62 160 THR A N 1
ATOM 1288 C CA . THR A 1 160 ? 36.188 -17.766 -9.797 1 95.62 160 THR A CA 1
ATOM 1289 C C . THR A 1 160 ? 37.594 -18.25 -9.469 1 95.62 160 THR A C 1
ATOM 1291 O O . THR A 1 160 ? 38.219 -18.953 -10.258 1 95.62 160 THR A O 1
ATOM 1294 N N . LYS A 1 161 ? 38.031 -17.844 -8.312 1 95.56 161 LYS A N 1
ATOM 1295 C CA . LYS A 1 161 ? 39.375 -18.234 -7.867 1 95.56 161 LYS A CA 1
ATOM 1296 C C . LYS A 1 161 ? 39.469 -19.734 -7.652 1 95.56 161 LYS A C 1
ATOM 1298 O O . LYS A 1 161 ? 40.562 -20.312 -7.773 1 95.56 161 LYS A O 1
ATOM 1303 N N . LYS A 1 162 ? 38.406 -20.344 -7.426 1 93.94 162 LYS A N 1
ATOM 1304 C CA . LYS A 1 162 ? 38.344 -21.781 -7.211 1 93.94 162 LYS A CA 1
ATOM 1305 C C . LYS A 1 162 ? 38.219 -22.531 -8.539 1 93.94 162 LYS A C 1
ATOM 1307 O O . LYS A 1 162 ? 38.094 -23.75 -8.555 1 93.94 162 LYS A O 1
ATOM 1312 N N . GLY A 1 163 ? 38.125 -21.797 -9.625 1 92.31 163 GLY A N 1
ATOM 1313 C CA . GLY A 1 163 ? 38.156 -22.422 -10.945 1 92.31 163 GLY A CA 1
ATOM 1314 C C . GLY A 1 163 ? 36.781 -22.578 -11.555 1 92.31 163 GLY A C 1
ATOM 1315 O O . GLY A 1 163 ? 36.625 -23.219 -12.594 1 92.31 163 GLY A O 1
ATOM 1316 N N . VAL A 1 164 ? 35.812 -22.047 -10.922 1 93.69 164 VAL A N 1
ATOM 1317 C CA . VAL A 1 164 ? 34.438 -22.141 -11.445 1 93.69 164 VAL A CA 1
ATOM 1318 C C . VAL A 1 164 ? 34.219 -21.031 -12.469 1 93.69 164 VAL A C 1
ATOM 1320 O O . VAL A 1 164 ? 34.656 -19.891 -12.273 1 93.69 164 VAL A O 1
ATOM 1323 N N . SER A 1 165 ? 33.625 -21.375 -13.625 1 96.25 165 SER A N 1
ATOM 1324 C CA . SER A 1 165 ? 33.25 -20.375 -14.633 1 96.25 165 SER A CA 1
ATOM 1325 C C . SER A 1 165 ? 32 -19.609 -14.227 1 96.25 165 SER A C 1
ATOM 1327 O O . SER A 1 165 ? 30.906 -19.938 -14.672 1 96.25 165 SER A O 1
ATOM 1329 N N . ILE A 1 166 ? 32.219 -18.594 -13.414 1 97.56 166 ILE A N 1
ATOM 1330 C CA . ILE A 1 166 ? 31.109 -17.781 -12.883 1 97.56 166 ILE A CA 1
ATOM 1331 C C . ILE A 1 166 ? 31.266 -16.344 -13.328 1 97.56 166 ILE A C 1
ATOM 1333 O O . ILE A 1 166 ? 32.375 -15.789 -13.305 1 97.56 166 ILE A O 1
ATOM 1337 N N . HIS A 1 167 ? 30.172 -15.766 -13.844 1 97.62 167 HIS A N 1
ATOM 1338 C CA . HIS A 1 167 ? 30.156 -14.391 -14.32 1 97.62 167 HIS A CA 1
ATOM 1339 C C . HIS A 1 167 ? 29.203 -13.531 -13.5 1 97.62 167 HIS A C 1
ATOM 1341 O O . HIS A 1 167 ? 28.016 -13.836 -13.414 1 97.62 167 HIS A O 1
ATOM 1347 N N . TYR A 1 168 ? 29.75 -12.516 -12.914 1 97.62 168 TYR A N 1
ATOM 1348 C CA . TYR A 1 168 ? 28.922 -11.516 -12.234 1 97.62 168 TYR A CA 1
ATOM 1349 C C . TYR A 1 168 ? 28.453 -10.445 -13.203 1 97.62 168 TYR A C 1
ATOM 1351 O O . TYR A 1 168 ? 29.266 -9.773 -13.844 1 97.62 168 TYR A O 1
ATOM 1359 N N . ILE A 1 169 ? 27.141 -10.344 -13.406 1 96.44 169 ILE A N 1
ATOM 1360 C CA . ILE A 1 169 ? 26.562 -9.375 -14.336 1 96.44 169 ILE A CA 1
ATOM 1361 C C . ILE A 1 169 ? 25.656 -8.414 -13.586 1 96.44 169 ILE A C 1
ATOM 1363 O O . ILE A 1 169 ? 24.734 -8.844 -12.875 1 96.44 169 ILE A O 1
ATOM 1367 N N . SER A 1 170 ? 25.844 -7.176 -13.648 1 92.69 170 SER A N 1
ATOM 1368 C CA . SER A 1 170 ? 25.016 -6.125 -13.086 1 92.69 170 SER A CA 1
ATOM 1369 C C . SER A 1 170 ? 24.594 -5.117 -14.148 1 92.69 170 SER A C 1
ATOM 1371 O O . SER A 1 170 ? 25.406 -4.738 -15 1 92.69 170 SER A O 1
ATOM 1373 N N . ARG A 1 171 ? 23.359 -4.684 -14.125 1 89.12 171 ARG A N 1
ATOM 1374 C CA . ARG A 1 171 ? 22.844 -3.729 -15.094 1 89.12 171 ARG A CA 1
ATOM 1375 C C . ARG A 1 171 ? 22.703 -2.342 -14.477 1 89.12 171 ARG A C 1
ATOM 1377 O O . ARG A 1 171 ? 22.594 -2.209 -13.258 1 89.12 171 ARG A O 1
ATOM 1384 N N . ASP A 1 172 ? 22.641 -1.354 -15.336 1 76.25 172 ASP A N 1
ATOM 1385 C CA . ASP A 1 172 ? 22.484 0.027 -14.898 1 76.25 172 ASP A CA 1
ATOM 1386 C C . ASP A 1 172 ? 21 0.415 -14.828 1 76.25 172 ASP A C 1
ATOM 1388 O O . ASP A 1 172 ? 20.672 1.538 -14.445 1 76.25 172 ASP A O 1
ATOM 1392 N N . ASN A 1 173 ? 20.203 -0.467 -15.258 1 77.25 173 ASN A N 1
ATOM 1393 C CA . ASN A 1 173 ? 18.766 -0.238 -15.234 1 77.25 173 ASN A CA 1
ATOM 1394 C C . ASN A 1 173 ? 18.016 -1.453 -14.703 1 77.25 173 ASN A C 1
ATOM 1396 O O . ASN A 1 173 ? 18.594 -2.529 -14.555 1 77.25 173 ASN A O 1
ATOM 1400 N N . ARG A 1 174 ? 16.828 -1.197 -14.312 1 83.19 174 ARG A N 1
ATOM 1401 C CA . ARG A 1 174 ? 16 -2.326 -13.875 1 83.19 174 ARG A CA 1
ATOM 1402 C C . ARG A 1 174 ? 14.812 -2.527 -14.805 1 83.19 174 ARG A C 1
ATOM 1404 O O . ARG A 1 174 ? 13.727 -2.914 -14.352 1 83.19 174 ARG A O 1
ATOM 1411 N N . ASN A 1 175 ? 15.086 -2.244 -16.031 1 85.25 175 ASN A N 1
ATOM 1412 C CA . ASN A 1 175 ? 14.008 -2.434 -17 1 85.25 175 ASN A CA 1
ATOM 1413 C C . ASN A 1 175 ? 13.656 -3.908 -17.172 1 85.25 175 ASN A C 1
ATOM 1415 O O . ASN A 1 175 ? 14.547 -4.75 -17.312 1 85.25 175 ASN A O 1
ATOM 1419 N N . GLY A 1 176 ? 12.438 -4.207 -17.062 1 90.62 176 GLY A N 1
ATOM 1420 C CA . GLY A 1 176 ? 11.953 -5.57 -17.219 1 90.62 176 GLY A CA 1
ATOM 1421 C C . GLY A 1 176 ? 12.219 -6.438 -16 1 90.62 176 GLY A C 1
ATOM 1422 O O . GLY A 1 176 ? 11.875 -7.621 -15.992 1 90.62 176 GLY A O 1
ATOM 1423 N N . TYR A 1 177 ? 12.891 -5.891 -15.039 1 91.5 177 TYR A N 1
ATOM 1424 C CA . TYR A 1 177 ? 13.133 -6.578 -13.773 1 91.5 177 TYR A CA 1
ATOM 1425 C C . TYR A 1 177 ? 13.781 -7.938 -14.016 1 91.5 177 TYR A C 1
ATOM 1427 O O . TYR A 1 177 ? 14.781 -8.039 -14.734 1 91.5 177 TYR A O 1
ATOM 1435 N N . LYS A 1 178 ? 13.297 -9.016 -13.461 1 93.12 178 LYS A N 1
ATOM 1436 C CA . LYS A 1 178 ? 13.891 -10.344 -13.594 1 93.12 178 LYS A CA 1
ATOM 1437 C C . LYS A 1 178 ? 13.953 -10.781 -15.055 1 93.12 178 LYS A C 1
ATOM 1439 O O . LYS A 1 178 ? 14.961 -11.312 -15.508 1 93.12 178 LYS A O 1
ATOM 1444 N N . SER A 1 179 ? 12.883 -10.547 -15.828 1 94.88 179 SER A N 1
ATOM 1445 C CA . SER A 1 179 ? 12.852 -10.945 -17.234 1 94.88 179 SER A CA 1
ATOM 1446 C C . SER A 1 179 ? 13.898 -10.195 -18.047 1 94.88 179 SER A C 1
ATOM 1448 O O . SER A 1 179 ? 14.531 -10.781 -18.922 1 94.88 179 SER A O 1
ATOM 1450 N N . GLY A 1 180 ? 14.023 -8.898 -17.766 1 95.25 180 GLY A N 1
ATOM 1451 C CA . GLY A 1 180 ? 15.047 -8.133 -18.453 1 95.25 180 GLY A CA 1
ATOM 1452 C C . GLY A 1 180 ? 16.453 -8.641 -18.188 1 95.25 180 GLY A C 1
ATOM 1453 O O . GLY A 1 180 ? 17.266 -8.734 -19.109 1 95.25 180 GLY A O 1
ATOM 1454 N N . ALA A 1 181 ? 16.719 -8.969 -16.938 1 95.94 181 ALA A N 1
ATOM 1455 C CA . ALA A 1 181 ? 18.031 -9.492 -16.562 1 95.94 181 ALA A CA 1
ATOM 1456 C C . ALA A 1 181 ? 18.312 -10.82 -17.266 1 95.94 181 ALA A C 1
ATOM 1458 O O . ALA A 1 181 ? 19.406 -11.016 -17.797 1 95.94 181 ALA A O 1
ATOM 1459 N N . LEU A 1 182 ? 17.344 -11.727 -17.297 1 97.5 182 LEU A N 1
ATOM 1460 C CA . LEU A 1 182 ? 17.484 -13.031 -17.938 1 97.5 182 LEU A CA 1
ATOM 1461 C C . LEU A 1 182 ? 17.703 -12.883 -19.438 1 97.5 182 LEU A C 1
ATOM 1463 O O . LEU A 1 182 ? 18.578 -13.531 -20.016 1 97.5 182 LEU A O 1
ATOM 1467 N N . ARG A 1 183 ? 16.938 -12.023 -20.031 1 96.56 183 ARG A N 1
ATOM 1468 C CA . ARG A 1 183 ? 16.984 -11.805 -21.484 1 96.56 183 ARG A CA 1
ATOM 1469 C C . ARG A 1 183 ? 18.344 -11.242 -21.891 1 96.56 183 ARG A C 1
ATOM 1471 O O . ARG A 1 183 ? 19 -11.773 -22.797 1 96.56 183 ARG A O 1
ATOM 1478 N N . GLU A 1 184 ? 18.797 -10.195 -21.234 1 95.88 184 GLU A N 1
ATOM 1479 C CA . GLU A 1 184 ? 20.047 -9.547 -21.594 1 95.88 184 GLU A CA 1
ATOM 1480 C C . GLU A 1 184 ? 21.234 -10.477 -21.391 1 95.88 184 GLU A C 1
ATOM 1482 O O . GLU A 1 184 ? 22.203 -10.453 -22.156 1 95.88 184 GLU A O 1
ATOM 1487 N N . ALA A 1 185 ? 21.156 -11.273 -20.375 1 97.19 185 ALA A N 1
ATOM 1488 C CA . ALA A 1 185 ? 22.25 -12.188 -20.047 1 97.19 185 ALA A CA 1
ATOM 1489 C C . ALA A 1 185 ? 22.375 -13.281 -21.109 1 97.19 185 ALA A C 1
ATOM 1491 O O . ALA A 1 185 ? 23.453 -13.867 -21.281 1 97.19 185 ALA A O 1
ATOM 1492 N N . MET A 1 186 ? 21.328 -13.609 -21.859 1 97 186 MET A N 1
ATOM 1493 C CA . MET A 1 186 ? 21.344 -14.625 -22.906 1 97 186 MET A CA 1
ATOM 1494 C C . MET A 1 186 ? 22.125 -14.133 -24.125 1 97 186 MET A C 1
ATOM 1496 O O . MET A 1 186 ? 22.5 -14.93 -24.984 1 97 186 MET A O 1
ATOM 1500 N N . ASP A 1 187 ? 22.375 -12.867 -24.219 1 95.69 187 ASP A N 1
ATOM 1501 C CA . ASP A 1 187 ? 22.922 -12.273 -25.438 1 95.69 187 ASP A CA 1
ATOM 1502 C C . ASP A 1 187 ? 24.453 -12.344 -25.422 1 95.69 187 ASP A C 1
ATOM 1504 O O . ASP A 1 187 ? 25.094 -12.055 -26.438 1 95.69 187 ASP A O 1
ATOM 1508 N N . PHE A 1 188 ? 25.047 -12.727 -24.328 1 96.44 188 PHE A N 1
ATOM 1509 C CA . PHE A 1 188 ? 26.5 -12.828 -24.281 1 96.44 188 PHE A CA 1
ATOM 1510 C C . PHE A 1 188 ? 27 -13.914 -25.219 1 96.44 188 PHE A C 1
ATOM 1512 O O . PHE A 1 188 ? 26.359 -14.961 -25.359 1 96.44 188 PHE A O 1
ATOM 1519 N N . ASP A 1 189 ? 28.172 -13.828 -25.797 1 95.56 189 ASP A N 1
ATOM 1520 C CA . ASP A 1 189 ? 28.703 -14.711 -26.828 1 95.56 189 ASP A CA 1
ATOM 1521 C C . ASP A 1 189 ? 28.922 -16.125 -26.281 1 95.56 189 ASP A C 1
ATOM 1523 O O . ASP A 1 189 ? 28.672 -17.109 -26.984 1 95.56 189 ASP A O 1
ATOM 1527 N N . TYR A 1 190 ? 29.344 -16.203 -25.047 1 94.88 190 TYR A N 1
ATOM 1528 C CA . TYR A 1 190 ? 29.656 -17.516 -24.484 1 94.88 190 TYR A CA 1
ATOM 1529 C C . TYR A 1 190 ? 28.391 -18.328 -24.281 1 94.88 190 TYR A C 1
ATOM 1531 O O . TYR A 1 190 ? 28.453 -19.547 -24.094 1 94.88 190 TYR A O 1
ATOM 1539 N N . VAL A 1 191 ? 27.234 -17.672 -24.297 1 96.44 191 VAL A N 1
ATOM 1540 C CA . VAL A 1 191 ? 25.969 -18.359 -24.109 1 96.44 191 VAL A CA 1
ATOM 1541 C C . VAL A 1 191 ? 25.578 -19.094 -25.391 1 96.44 191 VAL A C 1
ATOM 1543 O O . VAL A 1 191 ? 24.859 -20.094 -25.359 1 96.44 191 VAL A O 1
ATOM 1546 N N . LYS A 1 192 ? 26.078 -18.719 -26.531 1 94.5 192 LYS A N 1
ATOM 1547 C CA . LYS A 1 192 ? 25.734 -19.281 -27.844 1 94.5 192 LYS A CA 1
ATOM 1548 C C . LYS A 1 192 ? 26.188 -20.734 -27.938 1 94.5 192 LYS A C 1
ATOM 1550 O O . LYS A 1 192 ? 25.656 -21.5 -28.75 1 94.5 192 LYS A O 1
ATOM 1555 N N . THR A 1 193 ? 27.109 -21.062 -27.156 1 93.75 193 THR A N 1
ATOM 1556 C CA . THR A 1 193 ? 27.625 -22.422 -27.219 1 93.75 193 THR A CA 1
ATOM 1557 C C . THR A 1 193 ? 26.844 -23.328 -26.266 1 93.75 193 THR A C 1
ATOM 1559 O O . THR A 1 193 ? 27.078 -24.547 -26.234 1 93.75 193 THR A O 1
ATOM 1562 N N . CYS A 1 194 ? 25.969 -22.812 -25.484 1 97.5 194 CYS A N 1
ATOM 1563 C CA . CYS A 1 194 ? 25.219 -23.594 -24.5 1 97.5 194 CYS A CA 1
ATOM 1564 C C . CYS A 1 194 ? 23.969 -24.203 -25.125 1 97.5 194 CYS A C 1
ATOM 1566 O O . CYS A 1 194 ? 23.344 -23.594 -25.984 1 97.5 194 CYS A O 1
ATOM 1568 N N . ASP A 1 195 ? 23.609 -25.375 -24.672 1 97.75 195 ASP A N 1
ATOM 1569 C CA . ASP A 1 195 ? 22.453 -26.094 -25.172 1 97.75 195 ASP A CA 1
ATOM 1570 C C . ASP A 1 195 ? 21.234 -25.875 -24.266 1 97.75 195 ASP A C 1
ATOM 1572 O O . ASP A 1 195 ? 20.109 -25.859 -24.75 1 97.75 195 ASP A O 1
ATOM 1576 N N . PHE A 1 196 ? 21.531 -25.797 -23 1 98.62 196 PHE A N 1
ATOM 1577 C CA . PHE A 1 196 ? 20.469 -25.719 -22.016 1 98.62 196 PHE A CA 1
ATOM 1578 C C . PHE A 1 196 ? 20.734 -24.609 -21.016 1 98.62 196 PHE A C 1
ATOM 1580 O O . PHE A 1 196 ? 21.875 -24.172 -20.844 1 98.62 196 PHE A O 1
ATOM 1587 N N . VAL A 1 197 ? 19.703 -24.094 -20.375 1 98.81 197 VAL A N 1
ATOM 1588 C CA . VAL A 1 197 ? 19.828 -23.062 -19.359 1 98.81 197 VAL A CA 1
ATOM 1589 C C . VAL A 1 197 ? 18.984 -23.438 -18.141 1 98.81 197 VAL A C 1
ATOM 1591 O O . VAL A 1 197 ? 17.797 -23.719 -18.266 1 98.81 197 VAL A O 1
ATOM 1594 N N . ALA A 1 198 ? 19.594 -23.516 -17 1 98.81 198 ALA A N 1
ATOM 1595 C CA . ALA A 1 198 ? 18.922 -23.703 -15.719 1 98.81 198 ALA A CA 1
ATOM 1596 C C . ALA A 1 198 ? 18.766 -22.375 -14.977 1 98.81 198 ALA A C 1
ATOM 1598 O O . ALA A 1 198 ? 19.672 -21.547 -14.984 1 98.81 198 ALA A O 1
ATOM 1599 N N . ILE A 1 199 ? 17.625 -22.203 -14.367 1 98.62 199 ILE A N 1
ATOM 1600 C CA . ILE A 1 199 ? 17.359 -20.969 -13.648 1 98.62 199 ILE A CA 1
ATOM 1601 C C . ILE A 1 199 ? 17.094 -21.266 -12.172 1 98.62 199 ILE A C 1
ATOM 1603 O O . ILE A 1 199 ? 16.312 -22.156 -11.852 1 98.62 199 ILE A O 1
ATOM 1607 N N . PHE A 1 200 ? 17.75 -20.5 -11.297 1 98.38 200 PHE A N 1
ATOM 1608 C CA . PHE A 1 200 ? 17.531 -20.609 -9.859 1 98.38 200 PHE A CA 1
ATOM 1609 C C . PHE A 1 200 ? 17.375 -19.219 -9.227 1 98.38 200 PHE A C 1
ATOM 1611 O O . PHE A 1 200 ? 18.234 -18.359 -9.398 1 98.38 200 PHE A O 1
ATOM 1618 N N . ASP A 1 201 ? 16.266 -19.047 -8.461 1 96.31 201 ASP A N 1
ATOM 1619 C CA . ASP A 1 201 ? 16.125 -17.812 -7.688 1 96.31 201 ASP A CA 1
ATOM 1620 C C . ASP A 1 201 ? 17.156 -17.75 -6.57 1 96.31 201 ASP A C 1
ATOM 1622 O O . ASP A 1 201 ? 17.781 -18.75 -6.234 1 96.31 201 ASP A O 1
ATOM 1626 N N . ALA A 1 202 ? 17.234 -16.609 -5.984 1 94.44 202 ALA A N 1
ATOM 1627 C CA . ALA A 1 202 ? 18.297 -16.328 -5.035 1 94.44 202 ALA A CA 1
ATOM 1628 C C . ALA A 1 202 ? 18.188 -17.203 -3.795 1 94.44 202 ALA A C 1
ATOM 1630 O O . ALA A 1 202 ? 19.188 -17.484 -3.123 1 94.44 202 ALA A O 1
ATOM 1631 N N . ASP A 1 203 ? 17.016 -17.734 -3.553 1 93.69 203 ASP A N 1
ATOM 1632 C CA . ASP A 1 203 ? 16.844 -18.516 -2.338 1 93.69 203 ASP A CA 1
ATOM 1633 C C . ASP A 1 203 ? 16.797 -20.016 -2.654 1 93.69 203 ASP A C 1
ATOM 1635 O O . ASP A 1 203 ? 16.625 -20.828 -1.755 1 93.69 203 ASP A O 1
ATOM 1639 N N . HIS A 1 204 ? 16.984 -20.406 -3.873 1 97.31 204 HIS A N 1
ATOM 1640 C CA . HIS A 1 204 ? 16.875 -21.812 -4.27 1 97.31 204 HIS A CA 1
ATOM 1641 C C . HIS A 1 204 ? 18.234 -22.516 -4.215 1 97.31 204 HIS A C 1
ATOM 1643 O O . HIS A 1 204 ? 19.25 -21.938 -4.617 1 97.31 204 HIS A O 1
ATOM 1649 N N . GLN A 1 205 ? 18.203 -23.734 -3.75 1 97.81 205 GLN A N 1
ATOM 1650 C CA . GLN A 1 205 ? 19.406 -24.547 -3.6 1 97.81 205 GLN A CA 1
ATOM 1651 C C . GLN A 1 205 ? 19.234 -25.906 -4.273 1 97.81 205 GLN A C 1
ATOM 1653 O O . GLN A 1 205 ? 18.859 -26.891 -3.629 1 97.81 205 GLN A O 1
ATOM 1658 N N . PRO A 1 206 ? 19.609 -26 -5.477 1 98.19 206 PRO A N 1
ATOM 1659 C CA . PRO A 1 206 ? 19.547 -27.297 -6.141 1 98.19 206 PRO A CA 1
ATOM 1660 C C . PRO A 1 206 ? 20.5 -28.328 -5.539 1 98.19 206 PRO A C 1
ATOM 1662 O O . PRO A 1 206 ? 21.594 -27.969 -5.098 1 98.19 206 PRO A O 1
ATOM 1665 N N . PRO A 1 207 ? 20.062 -29.578 -5.539 1 97.94 207 PRO A N 1
ATOM 1666 C CA . PRO A 1 207 ? 21.031 -30.609 -5.156 1 97.94 207 PRO A CA 1
ATOM 1667 C C . PRO A 1 207 ? 22.172 -30.75 -6.164 1 97.94 207 PRO A C 1
ATOM 1669 O O . PRO A 1 207 ? 22.016 -30.375 -7.328 1 97.94 207 PRO A O 1
ATOM 1672 N N . SER A 1 208 ? 23.266 -31.312 -5.703 1 97.31 208 SER A N 1
ATOM 1673 C CA . SER A 1 208 ? 24.469 -31.359 -6.527 1 97.31 208 SER A CA 1
ATOM 1674 C C . SER A 1 208 ? 24.234 -32.156 -7.809 1 97.31 208 SER A C 1
ATOM 1676 O O . SER A 1 208 ? 24.828 -31.875 -8.844 1 97.31 208 SER A O 1
ATOM 1678 N N . ASP A 1 209 ? 23.328 -33.125 -7.758 1 96.94 209 ASP A N 1
ATOM 1679 C CA . ASP A 1 209 ? 23.109 -33.969 -8.922 1 96.94 209 ASP A CA 1
ATOM 1680 C C . ASP A 1 209 ? 21.938 -33.469 -9.75 1 96.94 209 ASP A C 1
ATOM 1682 O O . ASP A 1 209 ? 21.375 -34.219 -10.547 1 96.94 209 ASP A O 1
ATOM 1686 N N . PHE A 1 210 ? 21.516 -32.219 -9.57 1 98.38 210 PHE A N 1
ATOM 1687 C CA . PHE A 1 210 ? 20.359 -31.656 -10.234 1 98.38 210 PHE A CA 1
ATOM 1688 C C . PHE A 1 210 ? 20.469 -31.797 -11.75 1 98.38 210 PHE A C 1
ATOM 1690 O O . PHE A 1 210 ? 19.547 -32.281 -12.406 1 98.38 210 PHE A O 1
ATOM 1697 N N . LEU A 1 211 ? 21.594 -31.422 -12.344 1 98.19 211 LEU A N 1
ATOM 1698 C CA . LEU A 1 211 ? 21.781 -31.484 -13.797 1 98.19 211 LEU A CA 1
ATOM 1699 C C . LEU A 1 211 ? 21.828 -32.938 -14.273 1 98.19 211 LEU A C 1
ATOM 1701 O O . LEU A 1 211 ? 21.297 -33.25 -15.328 1 98.19 211 LEU A O 1
ATOM 1705 N N . MET A 1 212 ? 22.406 -33.781 -13.461 1 96.5 212 MET A N 1
ATOM 1706 C CA . MET A 1 212 ? 22.5 -35.188 -13.805 1 96.5 212 MET A CA 1
ATOM 1707 C C . MET A 1 212 ? 21.125 -35.844 -13.898 1 96.5 212 MET A C 1
ATOM 1709 O O . MET A 1 212 ? 20.922 -36.781 -14.656 1 96.5 212 MET A O 1
ATOM 1713 N N . GLN A 1 213 ? 20.25 -35.281 -13.211 1 97.06 213 GLN A N 1
ATOM 1714 C CA . GLN A 1 213 ? 18.906 -35.844 -13.164 1 97.06 213 GLN A CA 1
ATOM 1715 C C . GLN A 1 213 ? 18 -35.188 -14.195 1 97.06 213 GLN A C 1
ATOM 1717 O O . GLN A 1 213 ? 17.016 -35.812 -14.625 1 97.06 213 GLN A O 1
ATOM 1722 N N . THR A 1 214 ? 18.266 -34.031 -14.648 1 98.31 214 THR A N 1
ATOM 1723 C CA . THR A 1 214 ? 17.328 -33.281 -15.492 1 98.31 214 THR A CA 1
ATOM 1724 C C . THR A 1 214 ? 17.781 -33.344 -16.953 1 98.31 214 THR A C 1
ATOM 1726 O O . THR A 1 214 ? 16.969 -33.562 -17.844 1 98.31 214 THR A O 1
ATOM 1729 N N . ILE A 1 215 ? 19.047 -33.219 -17.266 1 97.88 215 ILE A N 1
ATOM 1730 C CA . ILE A 1 215 ? 19.578 -33.031 -18.609 1 97.88 215 ILE A CA 1
ATOM 1731 C C . ILE A 1 215 ? 19.297 -34.281 -19.438 1 97.88 215 ILE A C 1
ATOM 1733 O O . ILE A 1 215 ? 18.984 -34.188 -20.625 1 97.88 215 ILE A O 1
ATOM 1737 N N . PRO A 1 216 ? 19.391 -35.5 -18.891 1 96.75 216 PRO A N 1
ATOM 1738 C CA . PRO A 1 216 ? 19.109 -36.688 -19.703 1 96.75 216 PRO A CA 1
ATOM 1739 C C . PRO A 1 216 ? 17.719 -36.688 -20.344 1 96.75 216 PRO A C 1
ATOM 1741 O O . PRO A 1 216 ? 17.547 -37.188 -21.453 1 96.75 216 PRO A O 1
ATOM 1744 N N . PHE A 1 217 ? 16.719 -36.125 -19.656 1 97.69 217 PHE A N 1
ATOM 1745 C CA . PHE A 1 217 ? 15.398 -36 -20.266 1 97.69 217 PHE A CA 1
ATOM 1746 C C . PHE A 1 217 ? 15.477 -35.188 -21.562 1 97.69 217 PHE A C 1
ATOM 1748 O O . PHE A 1 217 ? 14.844 -35.562 -22.562 1 97.69 217 PHE A O 1
ATOM 1755 N N . LEU A 1 218 ? 16.25 -34.188 -21.547 1 98.06 218 LEU A N 1
ATOM 1756 C CA . LEU A 1 218 ? 16.312 -33.25 -22.672 1 98.06 218 LEU A CA 1
ATOM 1757 C C . LEU A 1 218 ? 17.156 -33.812 -23.812 1 98.06 218 LEU A C 1
ATOM 1759 O O . LEU A 1 218 ? 16.797 -33.688 -24.984 1 98.06 218 LEU A O 1
ATOM 1763 N N . ILE A 1 219 ? 18.203 -34.5 -23.516 1 96.19 219 ILE A N 1
ATOM 1764 C CA . ILE A 1 219 ? 19.109 -35.031 -24.516 1 96.19 219 ILE A CA 1
ATOM 1765 C C . ILE A 1 219 ? 18.422 -36.125 -25.312 1 96.19 219 ILE A C 1
ATOM 1767 O O . ILE A 1 219 ? 18.562 -36.188 -26.531 1 96.19 219 ILE A O 1
ATOM 1771 N N . HIS A 1 220 ? 17.641 -36.875 -24.641 1 96.19 220 HIS A N 1
ATOM 1772 C CA . HIS A 1 220 ? 17.078 -38.062 -25.281 1 96.19 220 HIS A CA 1
ATOM 1773 C C . HIS A 1 220 ? 15.703 -37.781 -25.859 1 96.19 220 HIS A C 1
ATOM 1775 O O . HIS A 1 220 ? 15.117 -38.625 -26.531 1 96.19 220 HIS A O 1
ATOM 1781 N N . ASN A 1 221 ? 15.148 -36.688 -25.609 1 97.69 221 ASN A N 1
ATOM 1782 C CA . ASN A 1 221 ? 13.836 -36.312 -26.109 1 97.69 221 ASN A CA 1
ATOM 1783 C C . ASN A 1 221 ? 13.852 -34.938 -26.75 1 97.69 221 ASN A C 1
ATOM 1785 O O . ASN A 1 221 ? 13.617 -33.938 -26.062 1 97.69 221 ASN A O 1
ATOM 1789 N N . PRO A 1 222 ? 14.039 -34.844 -28 1 96.81 222 PRO A N 1
ATOM 1790 C CA . PRO A 1 222 ? 14.25 -33.562 -28.688 1 96.81 222 PRO A CA 1
ATOM 1791 C C . PRO A 1 222 ? 13.016 -32.656 -28.641 1 96.81 222 PRO A C 1
ATOM 1793 O O . PRO A 1 222 ? 13.125 -31.453 -28.891 1 96.81 222 PRO A O 1
ATOM 1796 N N . ASP A 1 223 ? 11.898 -33.188 -28.328 1 96.69 223 ASP A N 1
ATOM 1797 C CA . ASP A 1 223 ? 10.672 -32.375 -28.328 1 96.69 223 ASP A CA 1
ATOM 1798 C C . ASP A 1 223 ? 10.422 -31.766 -26.953 1 96.69 223 ASP A C 1
ATOM 1800 O O . ASP A 1 223 ? 9.492 -30.984 -26.781 1 96.69 223 ASP A O 1
ATOM 1804 N N . LEU A 1 224 ? 11.281 -32.031 -26 1 98.25 224 LEU A N 1
ATOM 1805 C CA . LEU A 1 224 ? 11.141 -31.469 -24.656 1 98.25 224 LEU A CA 1
ATOM 1806 C C . LEU A 1 224 ? 11.836 -30.109 -24.578 1 98.25 224 LEU A C 1
ATOM 1808 O O . LEU A 1 224 ? 13.016 -30 -24.922 1 98.25 224 LEU A O 1
ATOM 1812 N N . ALA A 1 225 ? 11.109 -29.141 -24.125 1 98.62 225 ALA A N 1
ATOM 1813 C CA . ALA A 1 225 ? 11.656 -27.797 -23.969 1 98.62 225 ALA A CA 1
ATOM 1814 C C . ALA A 1 225 ? 12.094 -27.547 -22.531 1 98.62 225 ALA A C 1
ATOM 1816 O O . ALA A 1 225 ? 13.023 -26.781 -22.281 1 98.62 225 ALA A O 1
ATOM 1817 N N . LEU A 1 226 ? 11.375 -28.172 -21.578 1 98.81 226 LEU A N 1
ATOM 1818 C CA . LEU A 1 226 ? 11.555 -27.812 -20.172 1 98.81 226 LEU A CA 1
ATOM 1819 C C . LEU A 1 226 ? 11.453 -29.031 -19.266 1 98.81 226 LEU A C 1
ATOM 1821 O O . LEU A 1 226 ? 10.57 -29.875 -19.453 1 98.81 226 LEU A O 1
ATOM 1825 N N . VAL A 1 227 ? 12.375 -29.172 -18.359 1 98.75 227 VAL A N 1
ATOM 1826 C CA . VAL A 1 227 ? 12.297 -30.094 -17.234 1 98.75 227 VAL A CA 1
ATOM 1827 C C . VAL A 1 227 ? 12.18 -29.297 -15.93 1 98.75 227 VAL A C 1
ATOM 1829 O O . VAL A 1 227 ? 13.062 -28.5 -15.609 1 98.75 227 VAL A O 1
ATOM 1832 N N . GLN A 1 228 ? 11.078 -29.453 -15.195 1 98.62 228 GLN A N 1
ATOM 1833 C CA . GLN A 1 228 ? 10.797 -28.734 -13.953 1 98.62 228 GLN A CA 1
ATOM 1834 C C . GLN A 1 228 ? 10.914 -29.656 -12.742 1 98.62 228 GLN A C 1
ATOM 1836 O O . GLN A 1 228 ? 10.352 -30.75 -12.742 1 98.62 228 GLN A O 1
ATOM 1841 N N . ALA A 1 229 ? 11.68 -29.219 -11.773 1 98.38 229 ALA A N 1
ATOM 1842 C CA . ALA A 1 229 ? 11.773 -29.953 -10.516 1 98.38 229 ALA A CA 1
ATOM 1843 C C . ALA A 1 229 ? 10.805 -29.375 -9.477 1 98.38 229 ALA A C 1
ATOM 1845 O O . ALA A 1 229 ? 10.133 -28.375 -9.734 1 98.38 229 ALA A O 1
ATOM 1846 N N . ARG A 1 230 ? 10.719 -30.031 -8.375 1 97.5 230 ARG A N 1
ATOM 1847 C CA . ARG A 1 230 ? 9.781 -29.641 -7.328 1 97.5 230 ARG A CA 1
ATOM 1848 C C . ARG A 1 230 ? 10.445 -28.75 -6.285 1 97.5 230 ARG A C 1
ATOM 1850 O O . ARG A 1 230 ? 11.594 -29 -5.898 1 97.5 230 ARG A O 1
ATOM 1857 N N . TRP A 1 231 ? 9.672 -27.703 -5.84 1 97 231 TRP A N 1
ATOM 1858 C CA . TRP A 1 231 ? 10.133 -26.859 -4.746 1 97 231 TRP A CA 1
ATOM 1859 C C . TRP A 1 231 ? 9.906 -27.531 -3.398 1 97 231 TRP A C 1
ATOM 1861 O O . TRP A 1 231 ? 8.82 -28.047 -3.127 1 97 231 TRP A O 1
ATOM 1871 N N . LYS A 1 232 ? 10.891 -27.594 -2.686 1 96.5 232 LYS A N 1
ATOM 1872 C CA . LYS A 1 232 ? 10.773 -28.016 -1.293 1 96.5 232 LYS A CA 1
ATOM 1873 C C . LYS A 1 232 ? 11.078 -26.859 -0.342 1 96.5 232 LYS A C 1
ATOM 1875 O O . LYS A 1 232 ? 11.992 -26.078 -0.58 1 96.5 232 LYS A O 1
ATOM 1880 N N . PHE A 1 233 ? 10.344 -26.812 0.817 1 96.25 233 PHE A N 1
ATOM 1881 C CA . PHE A 1 233 ? 10.445 -25.641 1.666 1 96.25 233 PHE A CA 1
ATOM 1882 C C . PHE A 1 233 ? 11.18 -25.953 2.961 1 96.25 233 PHE A C 1
ATOM 1884 O O . PHE A 1 233 ? 10.812 -26.891 3.676 1 96.25 233 PHE A O 1
ATOM 1891 N N . VAL A 1 234 ? 12.125 -25.141 3.246 1 95.06 234 VAL A N 1
ATOM 1892 C CA . VAL A 1 234 ? 12.992 -25.422 4.387 1 95.06 234 VAL A CA 1
ATOM 1893 C C . VAL A 1 234 ? 12.438 -24.75 5.641 1 95.06 234 VAL A C 1
ATOM 1895 O O . VAL A 1 234 ? 12.812 -25.109 6.758 1 95.06 234 VAL A O 1
ATOM 1898 N N . ASN A 1 235 ? 11.539 -23.797 5.52 1 94.69 235 ASN A N 1
ATOM 1899 C CA . ASN A 1 235 ? 11.055 -23.031 6.668 1 94.69 235 ASN A CA 1
ATOM 1900 C C . ASN A 1 235 ? 9.555 -23.25 6.887 1 94.69 235 ASN A C 1
ATOM 1902 O O . ASN A 1 235 ? 8.859 -22.344 7.344 1 94.69 235 ASN A O 1
ATOM 1906 N N . ALA A 1 236 ? 9.039 -24.375 6.496 1 93.75 236 ALA A N 1
ATOM 1907 C CA . ALA A 1 236 ? 7.613 -24.656 6.609 1 93.75 236 ALA A CA 1
ATOM 1908 C C . ALA A 1 236 ? 7.16 -24.609 8.062 1 93.75 236 ALA A C 1
ATOM 1910 O O . ALA A 1 236 ? 6.008 -24.266 8.352 1 93.75 236 ALA A O 1
ATOM 1911 N N . ASP A 1 237 ? 8.086 -24.844 9 1 93.12 237 ASP A N 1
ATOM 1912 C CA . ASP A 1 237 ? 7.715 -24.922 10.414 1 93.12 237 ASP A CA 1
ATOM 1913 C C . ASP A 1 237 ? 8.062 -23.641 11.148 1 93.12 237 ASP A C 1
ATOM 1915 O O . ASP A 1 237 ? 8.047 -23.594 12.383 1 93.12 237 ASP A O 1
ATOM 1919 N N . GLU A 1 238 ? 8.406 -22.641 10.438 1 93.12 238 GLU A N 1
ATOM 1920 C CA . GLU A 1 238 ? 8.789 -21.375 11.055 1 93.12 238 GLU A CA 1
ATOM 1921 C C . GLU A 1 238 ? 7.613 -20.734 11.781 1 93.12 238 GLU A C 1
ATOM 1923 O O . GLU A 1 238 ? 7.773 -20.219 12.891 1 93.12 238 GLU A O 1
ATOM 1928 N N . CYS A 1 239 ? 6.465 -20.688 11.227 1 91.88 239 CYS A N 1
ATOM 1929 C CA . CYS A 1 239 ? 5.238 -20.188 11.836 1 91.88 239 CYS A CA 1
ATOM 1930 C C . CYS A 1 239 ? 4.016 -20.859 11.211 1 91.88 239 CYS A C 1
ATOM 1932 O O . CYS A 1 239 ? 4.141 -21.641 10.266 1 91.88 239 CYS A O 1
ATOM 1934 N N . LEU A 1 240 ? 2.891 -20.578 11.695 1 91.62 240 LEU A N 1
ATOM 1935 C CA . LEU A 1 240 ? 1.661 -21.203 11.219 1 91.62 240 LEU A CA 1
ATOM 1936 C C . LEU A 1 240 ? 1.384 -20.828 9.773 1 91.62 240 LEU A C 1
ATOM 1938 O O . LEU A 1 240 ? 0.932 -21.656 8.984 1 91.62 240 LEU A O 1
ATOM 1942 N N . MET A 1 241 ? 1.645 -19.641 9.453 1 93.44 241 MET A N 1
ATOM 1943 C CA . MET A 1 241 ? 1.403 -19.156 8.086 1 93.44 241 MET A CA 1
ATOM 1944 C C . MET A 1 241 ? 2.244 -19.938 7.086 1 93.44 241 MET A C 1
ATOM 1946 O O . MET A 1 241 ? 1.747 -20.344 6.027 1 93.44 241 MET A O 1
ATOM 1950 N N . THR A 1 242 ? 3.537 -20.156 7.391 1 95.62 242 THR A N 1
ATOM 1951 C CA . THR A 1 242 ? 4.402 -20.906 6.48 1 95.62 242 THR A CA 1
ATOM 1952 C C . THR A 1 242 ? 3.936 -22.344 6.348 1 95.62 242 THR A C 1
ATOM 1954 O O . THR A 1 242 ? 4.035 -22.938 5.27 1 95.62 242 THR A O 1
ATOM 1957 N N . ARG A 1 243 ? 3.408 -22.891 7.359 1 94.44 243 ARG A N 1
ATOM 1958 C CA . ARG A 1 243 ? 2.867 -24.25 7.297 1 94.44 243 ARG A CA 1
ATOM 1959 C C . ARG A 1 243 ? 1.644 -24.297 6.387 1 94.44 243 ARG A C 1
ATOM 1961 O O . ARG A 1 243 ? 1.503 -25.234 5.59 1 94.44 243 ARG A O 1
ATOM 1968 N N . ILE A 1 244 ? 0.838 -23.375 6.516 1 93.44 244 ILE A N 1
ATOM 1969 C CA . ILE A 1 244 ? -0.367 -23.312 5.695 1 93.44 244 ILE A CA 1
ATOM 1970 C C . ILE A 1 244 ? 0.014 -23.078 4.234 1 93.44 244 ILE A C 1
ATOM 1972 O O . ILE A 1 244 ? -0.578 -23.688 3.334 1 93.44 244 ILE A O 1
ATOM 1976 N N . GLN A 1 245 ? 0.991 -22.266 4.016 1 95.69 245 GLN A N 1
ATOM 1977 C CA . GLN A 1 245 ? 1.49 -22.031 2.662 1 95.69 245 GLN A CA 1
ATOM 1978 C C . GLN A 1 245 ? 1.978 -23.328 2.029 1 95.69 245 GLN A C 1
ATOM 1980 O O . GLN A 1 245 ? 1.714 -23.594 0.854 1 95.69 245 GLN A O 1
ATOM 1985 N N . GLU A 1 246 ? 2.693 -24.047 2.824 1 96 246 GLU A N 1
ATOM 1986 C CA . GLU A 1 246 ? 3.203 -25.312 2.322 1 96 246 GLU A CA 1
ATOM 1987 C C . GLU A 1 246 ? 2.066 -26.219 1.842 1 96 246 GLU A C 1
ATOM 1989 O O . GLU A 1 246 ? 2.18 -26.859 0.799 1 96 246 GLU A O 1
ATOM 1994 N N . MET A 1 247 ? 1.033 -26.219 2.512 1 93.75 247 MET A N 1
ATOM 1995 C CA . MET A 1 247 ? -0.111 -27.047 2.127 1 93.75 247 MET A CA 1
ATOM 1996 C C . MET A 1 247 ? -0.635 -26.641 0.754 1 93.75 247 MET A C 1
ATOM 1998 O O . MET A 1 247 ? -0.859 -27.484 -0.107 1 93.75 247 MET A O 1
ATOM 2002 N N . SER A 1 248 ? -0.806 -25.375 0.593 1 94.06 248 SER A N 1
ATOM 2003 C CA . SER A 1 248 ? -1.324 -24.859 -0.672 1 94.06 248 SER A CA 1
ATOM 2004 C C . SER A 1 248 ? -0.343 -25.109 -1.812 1 94.06 248 SER A C 1
ATOM 2006 O O . SER A 1 248 ? -0.743 -25.531 -2.902 1 94.06 248 SER A O 1
ATOM 2008 N N . LEU A 1 249 ? 0.908 -24.922 -1.554 1 95.62 249 LEU A N 1
ATOM 2009 C CA . LEU A 1 249 ? 1.908 -25.031 -2.609 1 95.62 249 LEU A CA 1
ATOM 2010 C C . LEU A 1 249 ? 2.193 -26.5 -2.924 1 95.62 249 LEU A C 1
ATOM 2012 O O . LEU A 1 249 ? 2.479 -26.844 -4.074 1 95.62 249 LEU A O 1
ATOM 2016 N N . ASN A 1 250 ? 2.088 -27.297 -1.92 1 94.88 250 ASN A N 1
ATOM 2017 C CA . ASN A 1 250 ? 2.24 -28.734 -2.193 1 94.88 250 ASN A CA 1
ATOM 2018 C C . ASN A 1 250 ? 1.154 -29.234 -3.135 1 94.88 250 ASN A C 1
ATOM 2020 O O . ASN A 1 250 ? 1.419 -30.078 -4 1 94.88 250 ASN A O 1
ATOM 2024 N N . TYR A 1 251 ? -0.003 -28.781 -2.949 1 93.5 251 TYR A N 1
ATOM 2025 C CA . TYR A 1 251 ? -1.048 -29.141 -3.898 1 93.5 251 TYR A CA 1
ATOM 2026 C C . TYR A 1 251 ? -0.673 -28.703 -5.312 1 93.5 251 TYR A C 1
ATOM 2028 O O . TYR A 1 251 ? -0.831 -29.484 -6.262 1 93.5 251 TYR A O 1
ATOM 2036 N N . HIS A 1 252 ? -0.203 -27.516 -5.426 1 93.88 252 HIS A N 1
ATOM 2037 C CA . HIS A 1 252 ? 0.186 -26.984 -6.727 1 93.88 252 HIS A CA 1
ATOM 2038 C C . HIS A 1 252 ? 1.259 -27.859 -7.379 1 93.88 252 HIS A C 1
ATOM 2040 O O . HIS A 1 252 ? 1.148 -28.203 -8.555 1 93.88 252 HIS A O 1
ATOM 2046 N N . PHE A 1 253 ? 2.201 -28.312 -6.625 1 94.75 253 PHE A N 1
ATOM 2047 C CA . PHE A 1 253 ? 3.352 -29 -7.199 1 94.75 253 PHE A CA 1
ATOM 2048 C C . PHE A 1 253 ? 3.07 -30.484 -7.352 1 94.75 253 PHE A C 1
ATOM 2050 O O . PHE A 1 253 ? 3.41 -31.078 -8.367 1 94.75 253 PHE A O 1
ATOM 2057 N N . VAL A 1 254 ? 2.396 -31.031 -6.445 1 92.94 254 VAL A N 1
ATOM 2058 C CA . VAL A 1 254 ? 2.205 -32.5 -6.441 1 92.94 254 VAL A CA 1
ATOM 2059 C C . VAL A 1 254 ? 1.032 -32.844 -7.344 1 92.94 254 VAL A C 1
ATOM 2061 O O . VAL A 1 254 ? 1.043 -33.906 -7.984 1 92.94 254 VAL A O 1
ATOM 2064 N N . VAL A 1 255 ? 0.128 -31.953 -7.457 1 93.81 255 VAL A N 1
ATOM 2065 C CA . VAL A 1 255 ? -1.081 -32.344 -8.18 1 93.81 255 VAL A CA 1
ATOM 2066 C C . VAL A 1 255 ? -1.166 -31.547 -9.492 1 93.81 255 VAL A C 1
ATOM 2068 O O . VAL A 1 255 ? -1.128 -32.125 -10.578 1 93.81 255 VAL A O 1
ATOM 2071 N N . GLU A 1 256 ? -1.19 -30.297 -9.375 1 94.12 256 GLU A N 1
ATOM 2072 C CA . GLU A 1 256 ? -1.446 -29.469 -10.555 1 94.12 256 GLU A CA 1
ATOM 2073 C C . GLU A 1 256 ? -0.33 -29.625 -11.586 1 94.12 256 GLU A C 1
ATOM 2075 O O . GLU A 1 256 ? -0.594 -29.875 -12.758 1 94.12 256 GLU A O 1
ATOM 2080 N N . GLN A 1 257 ? 0.916 -29.5 -11.172 1 95.75 257 GLN A N 1
ATOM 2081 C CA . GLN A 1 257 ? 2.039 -29.609 -12.102 1 95.75 257 GLN A CA 1
ATOM 2082 C C . GLN A 1 257 ? 2.135 -31 -12.688 1 95.75 257 GLN A C 1
ATOM 2084 O O . GLN A 1 257 ? 2.316 -31.172 -13.891 1 95.75 257 GLN A O 1
ATOM 2089 N N . GLU A 1 258 ? 2.008 -31.953 -11.844 1 94.19 258 GLU A N 1
ATOM 2090 C CA . GLU A 1 258 ? 2.1 -33.344 -12.289 1 94.19 258 GLU A CA 1
ATOM 2091 C C . GLU A 1 258 ? 0.983 -33.688 -13.273 1 94.19 258 GLU A C 1
ATOM 2093 O O . GLU A 1 258 ? 1.216 -34.375 -14.273 1 94.19 258 GLU A O 1
ATOM 2098 N N . SER A 1 259 ? -0.175 -33.219 -12.969 1 94.69 259 SER A N 1
ATOM 2099 C CA . SER A 1 259 ? -1.315 -33.5 -13.836 1 94.69 259 SER A CA 1
ATOM 2100 C C . SER A 1 259 ? -1.119 -32.875 -15.219 1 94.69 259 SER A C 1
ATOM 2102 O O . SER A 1 259 ? -1.361 -33.531 -16.234 1 94.69 259 SER A O 1
ATOM 2104 N N . GLY A 1 260 ? -0.704 -31.641 -15.273 1 94.75 260 GLY A N 1
ATOM 2105 C CA . GLY A 1 260 ? -0.457 -31 -16.547 1 94.75 260 GLY A CA 1
ATOM 2106 C C . GLY A 1 260 ? 0.636 -31.672 -17.359 1 94.75 260 GLY A C 1
ATOM 2107 O O . GLY A 1 260 ? 0.496 -31.859 -18.578 1 94.75 260 GLY A O 1
ATOM 2108 N N . SER A 1 261 ? 1.646 -32.062 -16.656 1 95.81 261 SER A N 1
ATOM 2109 C CA . SER A 1 261 ? 2.768 -32.75 -17.281 1 95.81 261 SER A CA 1
ATOM 2110 C C . SER A 1 261 ? 2.33 -34.094 -17.891 1 95.81 261 SER A C 1
ATOM 2112 O O . SER A 1 261 ? 2.725 -34.406 -19.016 1 95.81 261 SER A O 1
ATOM 2114 N N . SER A 1 262 ? 1.463 -34.812 -17.266 1 94.12 262 SER A N 1
ATOM 2115 C CA . SER A 1 262 ? 1.117 -36.156 -17.641 1 94.12 262 SER A CA 1
ATOM 2116 C C . SER A 1 262 ? -0.032 -36.188 -18.641 1 94.12 262 SER A C 1
ATOM 2118 O O . SER A 1 262 ? -0.238 -37.188 -19.328 1 94.12 262 SER A O 1
ATOM 2120 N N . THR A 1 263 ? -0.773 -35.156 -18.75 1 92.19 263 THR A N 1
ATOM 2121 C CA . THR A 1 263 ? -1.939 -35.188 -19.625 1 92.19 263 THR A CA 1
ATOM 2122 C C . THR A 1 263 ? -1.62 -34.531 -20.953 1 92.19 263 THR A C 1
ATOM 2124 O O . THR A 1 263 ? -1.689 -35.156 -22 1 92.19 263 THR A O 1
ATOM 2127 N N . ILE A 1 264 ? -1.141 -33.312 -20.891 1 93.25 264 ILE A N 1
ATOM 2128 C CA . ILE A 1 264 ? -0.97 -32.594 -22.141 1 93.25 264 ILE A CA 1
ATOM 2129 C C . ILE A 1 264 ? 0.484 -32.125 -22.297 1 93.25 264 ILE A C 1
ATOM 2131 O O . ILE A 1 264 ? 0.814 -31.359 -23.188 1 93.25 264 ILE A O 1
ATOM 2135 N N . ALA A 1 265 ? 1.344 -32.594 -21.406 1 95.62 265 ALA A N 1
ATOM 2136 C CA . ALA A 1 265 ? 2.766 -32.25 -21.422 1 95.62 265 ALA A CA 1
ATOM 2137 C C . ALA A 1 265 ? 2.979 -30.75 -21.344 1 95.62 265 ALA A C 1
ATOM 2139 O O . ALA A 1 265 ? 3.742 -30.188 -22.141 1 95.62 265 ALA A O 1
ATOM 2140 N N . PHE A 1 266 ? 2.156 -30.156 -20.469 1 97 266 PHE A N 1
ATOM 2141 C CA . PHE A 1 266 ? 2.285 -28.719 -20.234 1 97 266 PHE A CA 1
ATOM 2142 C C . PHE A 1 266 ? 1.908 -28.375 -18.797 1 97 266 PHE A C 1
ATOM 2144 O O . PHE A 1 266 ? 0.972 -28.953 -18.25 1 97 266 PHE A O 1
ATOM 2151 N N . PHE A 1 267 ? 2.648 -27.469 -18.266 1 96.38 267 PHE A N 1
ATOM 2152 C CA . PHE A 1 267 ? 2.385 -26.781 -17 1 96.38 267 PHE A CA 1
ATOM 2153 C C . PHE A 1 267 ? 3.072 -25.422 -16.984 1 96.38 267 PHE A C 1
ATOM 2155 O O . PHE A 1 267 ? 3.951 -25.156 -17.812 1 96.38 267 PHE A O 1
ATOM 2162 N N . GLY A 1 268 ? 2.594 -24.578 -16.172 1 95.5 268 GLY A N 1
ATOM 2163 C CA . GLY A 1 268 ? 3.293 -23.312 -16.031 1 95.5 268 GLY A CA 1
ATOM 2164 C C . GLY A 1 268 ? 4.668 -23.453 -15.406 1 95.5 268 GLY A C 1
ATOM 2165 O O . GLY A 1 268 ? 4.828 -24.141 -14.398 1 95.5 268 GLY A O 1
ATOM 2166 N N . PHE A 1 269 ? 5.656 -22.875 -16.078 1 97.38 269 PHE A N 1
ATOM 2167 C CA . PHE A 1 269 ? 6.98 -22.828 -15.461 1 97.38 269 PHE A CA 1
ATOM 2168 C C . PHE A 1 269 ? 6.953 -22 -14.18 1 97.38 269 PHE A C 1
ATOM 2170 O O . PHE A 1 269 ? 6.336 -20.938 -14.125 1 97.38 269 PHE A O 1
ATOM 2177 N N . ASN A 1 270 ? 7.574 -22.484 -13.195 1 96.31 270 ASN A N 1
ATOM 2178 C CA . ASN A 1 270 ? 7.508 -21.859 -11.891 1 96.31 270 ASN A CA 1
ATOM 2179 C C . ASN A 1 270 ? 8.586 -20.781 -11.727 1 96.31 270 ASN A C 1
ATOM 2181 O O . ASN A 1 270 ? 8.852 -20.328 -10.609 1 96.31 270 ASN A O 1
ATOM 2185 N N . GLY A 1 271 ? 9.266 -20.453 -12.773 1 96.62 271 GLY A N 1
ATOM 2186 C CA . GLY A 1 271 ? 10.211 -19.344 -12.789 1 96.62 271 GLY A CA 1
ATOM 2187 C C . GLY A 1 271 ? 11.578 -19.719 -12.266 1 96.62 271 GLY A C 1
ATOM 2188 O O . GLY A 1 271 ? 12.523 -18.938 -12.359 1 96.62 271 GLY A O 1
ATOM 2189 N N . THR A 1 272 ? 11.734 -20.859 -11.672 1 97.88 272 THR A N 1
ATOM 2190 C CA . THR A 1 272 ? 12.961 -21.344 -11.055 1 97.88 272 THR A CA 1
ATOM 2191 C C . THR A 1 272 ? 12.945 -22.859 -10.93 1 97.88 272 THR A C 1
ATOM 2193 O O . THR A 1 272 ? 11.93 -23.5 -11.203 1 97.88 272 THR A O 1
ATOM 2196 N N . ALA A 1 273 ? 14.086 -23.453 -10.734 1 98.44 273 ALA A N 1
ATOM 2197 C CA . ALA A 1 273 ? 14.258 -24.891 -10.492 1 98.44 273 ALA A CA 1
ATOM 2198 C C . ALA A 1 273 ? 13.875 -25.703 -11.727 1 98.44 273 ALA A C 1
ATOM 2200 O O . ALA A 1 273 ? 13.242 -26.75 -11.617 1 98.44 273 ALA A O 1
ATOM 2201 N N . GLY A 1 274 ? 14.188 -25.156 -12.875 1 98.56 274 GLY A N 1
ATOM 2202 C CA . GLY A 1 274 ? 13.938 -25.828 -14.141 1 98.56 274 GLY A CA 1
ATOM 2203 C C . GLY A 1 274 ? 15.047 -25.625 -15.148 1 98.56 274 GLY A C 1
ATOM 2204 O O . GLY A 1 274 ? 15.859 -24.703 -15.016 1 98.56 274 GLY A O 1
ATOM 2205 N N . VAL A 1 275 ? 15.156 -26.547 -16.125 1 98.81 275 VAL A N 1
ATOM 2206 C CA . VAL A 1 275 ? 16.141 -26.469 -17.203 1 98.81 275 VAL A CA 1
ATOM 2207 C C . VAL A 1 275 ? 15.422 -26.344 -18.547 1 98.81 275 VAL A C 1
ATOM 2209 O O . VAL A 1 275 ? 14.586 -27.172 -18.891 1 98.81 275 VAL A O 1
ATOM 2212 N N . TRP A 1 276 ? 15.727 -25.281 -19.25 1 98.81 276 TRP A N 1
ATOM 2213 C CA . TRP A 1 276 ? 15.148 -25 -20.562 1 98.81 276 TRP A CA 1
ATOM 2214 C C . TRP A 1 276 ? 16.109 -25.406 -21.672 1 98.81 276 TRP A C 1
ATOM 2216 O O . TRP A 1 276 ? 17.328 -25.188 -21.562 1 98.81 276 TRP A O 1
ATOM 2226 N N . ARG A 1 277 ? 15.602 -26.016 -22.688 1 98.69 277 ARG A N 1
ATOM 2227 C CA . ARG A 1 277 ? 16.312 -26.062 -23.969 1 98.69 277 ARG A CA 1
ATOM 2228 C C . ARG A 1 277 ? 16.406 -24.688 -24.594 1 98.69 277 ARG A C 1
ATOM 2230 O O . ARG A 1 277 ? 15.383 -24.047 -24.875 1 98.69 277 ARG A O 1
ATOM 2237 N N . ILE A 1 278 ? 17.594 -24.203 -24.859 1 98.5 278 ILE A N 1
ATOM 2238 C CA . ILE A 1 278 ? 17.797 -22.812 -25.297 1 98.5 278 ILE A CA 1
ATOM 2239 C C . ILE A 1 278 ? 17.125 -22.625 -26.656 1 98.5 278 ILE A C 1
ATOM 2241 O O . ILE A 1 278 ? 16.547 -21.562 -26.922 1 98.5 278 ILE A O 1
ATOM 2245 N N . SER A 1 279 ? 17.141 -23.547 -27.531 1 97.69 279 SER A N 1
ATOM 2246 C CA . SER A 1 279 ? 16.516 -23.438 -28.828 1 97.69 279 SER A CA 1
ATOM 2247 C C . SER A 1 279 ? 15 -23.234 -28.703 1 97.69 279 SER A C 1
ATOM 2249 O O . SER A 1 279 ? 14.383 -22.547 -29.516 1 97.69 279 SER A O 1
ATOM 2251 N N . ALA A 1 280 ? 14.398 -23.891 -27.719 1 98.12 280 ALA A N 1
ATOM 2252 C CA . ALA A 1 280 ? 12.977 -23.703 -27.469 1 98.12 280 ALA A CA 1
ATOM 2253 C C . ALA A 1 280 ? 12.68 -22.281 -26.984 1 98.12 280 ALA A C 1
ATOM 2255 O O . ALA A 1 280 ? 11.695 -21.672 -27.406 1 98.12 280 ALA A O 1
ATOM 2256 N N . VAL A 1 281 ? 13.516 -21.75 -26.109 1 98.19 281 VAL A N 1
ATOM 2257 C CA . VAL A 1 281 ? 13.383 -20.375 -25.625 1 98.19 281 VAL A CA 1
ATOM 2258 C C . VAL A 1 281 ? 13.469 -19.406 -26.812 1 98.19 281 VAL A C 1
ATOM 2260 O O . VAL A 1 281 ? 12.664 -18.484 -26.922 1 98.19 281 VAL A O 1
ATOM 2263 N N . ASP A 1 282 ? 14.406 -19.703 -27.688 1 97.19 282 ASP A N 1
ATOM 2264 C CA . ASP A 1 282 ? 14.602 -18.844 -28.859 1 97.19 282 ASP A CA 1
ATOM 2265 C C . ASP A 1 282 ? 13.391 -18.906 -29.797 1 97.19 282 ASP A C 1
ATOM 2267 O O . ASP A 1 282 ? 12.922 -17.875 -30.266 1 97.19 282 ASP A O 1
ATOM 2271 N N . GLU A 1 283 ? 12.969 -20.094 -30 1 96.81 283 GLU A N 1
ATOM 2272 C CA . GLU A 1 283 ? 11.82 -20.25 -30.875 1 96.81 283 GLU A CA 1
ATOM 2273 C C . GLU A 1 283 ? 10.586 -19.547 -30.312 1 96.81 283 GLU A C 1
ATOM 2275 O O . GLU A 1 283 ? 9.758 -19.031 -31.062 1 96.81 283 GLU A O 1
ATOM 2280 N N . ALA A 1 284 ? 10.484 -19.594 -29.047 1 96.81 284 ALA A N 1
ATOM 2281 C CA . ALA A 1 284 ? 9.375 -18.922 -28.375 1 96.81 284 ALA A CA 1
ATOM 2282 C C . ALA A 1 284 ? 9.641 -17.422 -28.25 1 96.81 284 ALA A C 1
ATOM 2284 O O . ALA A 1 284 ? 8.914 -16.719 -27.531 1 96.81 284 ALA A O 1
ATOM 2285 N N . LYS A 1 285 ? 10.703 -16.891 -28.766 1 96.19 285 LYS A N 1
ATOM 2286 C CA . LYS A 1 285 ? 11.055 -15.477 -28.875 1 96.19 285 LYS A CA 1
ATOM 2287 C C . LYS A 1 285 ? 11.57 -14.93 -27.547 1 96.19 285 LYS A C 1
ATOM 2289 O O . LYS A 1 285 ? 11.367 -13.758 -27.234 1 96.19 285 LYS A O 1
ATOM 2294 N N . GLY A 1 286 ? 12.047 -15.773 -26.703 1 96.44 286 GLY A N 1
ATOM 2295 C CA . GLY A 1 286 ? 12.781 -15.367 -25.516 1 96.44 286 GLY A CA 1
ATOM 2296 C C . GLY A 1 286 ? 11.898 -14.781 -24.438 1 96.44 286 GLY A C 1
ATOM 2297 O O . GLY A 1 286 ? 10.672 -14.906 -24.5 1 96.44 286 GLY A O 1
ATOM 2298 N N . TRP A 1 287 ? 12.531 -14.18 -23.422 1 96.56 287 TRP A N 1
ATOM 2299 C CA . TRP A 1 287 ? 11.844 -13.609 -22.266 1 96.56 287 TRP A CA 1
ATOM 2300 C C . TRP A 1 287 ? 11.164 -12.289 -22.641 1 96.56 287 TRP A C 1
ATOM 2302 O O . TRP A 1 287 ? 11.758 -11.453 -23.328 1 96.56 287 TRP A O 1
ATOM 2312 N N . LYS A 1 288 ? 9.953 -12.109 -22.219 1 95 288 LYS A N 1
ATOM 2313 C CA . LYS A 1 288 ? 9.227 -10.859 -22.391 1 95 288 LYS A CA 1
ATOM 2314 C C . LYS A 1 288 ? 8.836 -10.258 -21.047 1 95 288 LYS A C 1
ATOM 2316 O O . LYS A 1 288 ? 8.734 -10.969 -20.047 1 95 288 LYS A O 1
ATOM 2321 N N . ASP A 1 289 ? 8.641 -8.945 -20.984 1 92.31 289 ASP A N 1
ATOM 2322 C CA . ASP A 1 289 ? 8.336 -8.273 -19.734 1 92.31 289 ASP A CA 1
ATOM 2323 C C . ASP A 1 289 ? 6.945 -7.637 -19.766 1 92.31 289 ASP A C 1
ATOM 2325 O O . ASP A 1 289 ? 6.695 -6.641 -19.094 1 92.31 289 ASP A O 1
ATOM 2329 N N . ARG A 1 290 ? 6.059 -8.156 -20.547 1 88.94 290 ARG A N 1
ATOM 2330 C CA . ARG A 1 290 ? 4.734 -7.562 -20.688 1 88.94 290 ARG A CA 1
ATOM 2331 C C . ARG A 1 290 ? 3.904 -7.754 -19.422 1 88.94 290 ARG A C 1
ATOM 2333 O O . ARG A 1 290 ? 2.922 -7.043 -19.203 1 88.94 290 ARG A O 1
ATOM 2340 N N . THR A 1 291 ? 4.211 -8.781 -18.625 1 89.19 291 THR A N 1
ATOM 2341 C CA . THR A 1 291 ? 3.564 -9 -17.328 1 89.19 291 THR A CA 1
ATOM 2342 C C . THR A 1 291 ? 4.594 -9.359 -16.266 1 89.19 291 THR A C 1
ATOM 2344 O O . THR A 1 291 ? 5.781 -9.5 -16.562 1 89.19 291 THR A O 1
ATOM 2347 N N . THR A 1 292 ? 4.059 -9.5 -15.039 1 87 292 THR A N 1
ATOM 2348 C CA . THR A 1 292 ? 4.941 -9.828 -13.922 1 87 292 THR A CA 1
ATOM 2349 C C . THR A 1 292 ? 5.199 -11.336 -13.867 1 87 292 THR A C 1
ATOM 2351 O O . THR A 1 292 ? 5.992 -11.805 -13.055 1 87 292 THR A O 1
ATOM 2354 N N . VAL A 1 293 ? 4.574 -12.094 -14.688 1 93.12 293 VAL A N 1
ATOM 2355 C CA . VAL A 1 293 ? 4.785 -13.539 -14.742 1 93.12 293 VAL A CA 1
ATOM 2356 C C . VAL A 1 293 ? 5.477 -13.906 -16.047 1 93.12 293 VAL A C 1
ATOM 2358 O O . VAL A 1 293 ? 4.922 -14.664 -16.859 1 93.12 293 VAL A O 1
ATOM 2361 N N . GLU A 1 294 ? 6.688 -13.492 -16.172 1 94.62 294 GLU A N 1
ATOM 2362 C CA . GLU A 1 294 ? 7.5 -13.711 -17.359 1 94.62 294 GLU A CA 1
ATOM 2363 C C . GLU A 1 294 ? 7.707 -15.195 -17.625 1 94.62 294 GLU A C 1
ATOM 2365 O O . GLU A 1 294 ? 7.789 -15.625 -18.781 1 94.62 294 GLU A O 1
ATOM 2370 N N . ASP A 1 295 ? 7.773 -15.969 -16.578 1 97 295 ASP A N 1
ATOM 2371 C CA . ASP A 1 295 ? 7.988 -17.406 -16.672 1 97 295 ASP A CA 1
ATOM 2372 C C . ASP A 1 295 ? 6.789 -18.109 -17.312 1 97 295 ASP A C 1
ATOM 2374 O O . ASP A 1 295 ? 6.949 -18.922 -18.219 1 97 295 ASP A O 1
ATOM 2378 N N . MET A 1 296 ? 5.609 -17.734 -16.844 1 96.69 296 MET A N 1
ATOM 2379 C CA . MET A 1 296 ? 4.387 -18.312 -17.406 1 96.69 296 MET A CA 1
ATOM 2380 C C . MET A 1 296 ? 4.203 -17.891 -18.859 1 96.69 296 MET A C 1
ATOM 2382 O O . MET A 1 296 ? 3.773 -18.688 -19.688 1 96.69 296 MET A O 1
ATOM 2386 N N . ASP A 1 297 ? 4.504 -16.688 -19.172 1 97.56 297 ASP A N 1
ATOM 2387 C CA . ASP A 1 297 ? 4.41 -16.172 -20.531 1 97.56 297 ASP A CA 1
ATOM 2388 C C . ASP A 1 297 ? 5.262 -17 -21.484 1 97.56 297 ASP A C 1
ATOM 2390 O O . ASP A 1 297 ? 4.773 -17.438 -22.531 1 97.56 297 ASP A O 1
ATOM 2394 N N . LEU A 1 298 ? 6.496 -17.234 -21.109 1 98.06 298 LEU A N 1
ATOM 2395 C CA . LEU A 1 298 ? 7.391 -18.031 -21.938 1 98.06 298 LEU A CA 1
ATOM 2396 C C . LEU A 1 298 ? 6.871 -19.453 -22.094 1 98.06 298 LEU A C 1
ATOM 2398 O O . LEU A 1 298 ? 6.914 -20.031 -23.188 1 98.06 298 LEU A O 1
ATOM 2402 N N . ALA A 1 299 ? 6.418 -20 -21 1 98.25 299 ALA A N 1
ATOM 2403 C CA . ALA A 1 299 ? 5.914 -21.375 -21.031 1 98.25 299 ALA A CA 1
ATOM 2404 C C . ALA A 1 299 ? 4.742 -21.516 -22 1 98.25 299 ALA A C 1
ATOM 2406 O O . ALA A 1 299 ? 4.691 -22.453 -22.797 1 98.25 299 ALA A O 1
ATOM 2407 N N . VAL A 1 300 ? 3.818 -20.594 -21.922 1 98 300 VAL A N 1
ATOM 2408 C CA . VAL A 1 300 ? 2.639 -20.656 -22.781 1 98 300 VAL A CA 1
ATOM 2409 C C . VAL A 1 300 ? 3.057 -20.516 -24.234 1 98 300 VAL A C 1
ATOM 2411 O O . VAL A 1 300 ? 2.596 -21.281 -25.094 1 98 300 VAL A O 1
ATOM 2414 N N . ARG A 1 301 ? 3.967 -19.656 -24.531 1 97.62 301 ARG A N 1
ATOM 2415 C CA . ARG A 1 301 ? 4.398 -19.453 -25.922 1 97.62 301 ARG A CA 1
ATOM 2416 C C . ARG A 1 301 ? 5.145 -20.672 -26.453 1 97.62 301 ARG A C 1
ATOM 2418 O O . ARG A 1 301 ? 4.961 -21.062 -27.594 1 97.62 301 ARG A O 1
ATOM 2425 N N . ALA A 1 302 ? 5.969 -21.25 -25.625 1 97.94 302 ALA A N 1
ATOM 2426 C CA . ALA A 1 302 ? 6.656 -22.469 -26.031 1 97.94 302 ALA A CA 1
ATOM 2427 C C . ALA A 1 302 ? 5.66 -23.594 -26.312 1 97.94 302 ALA A C 1
ATOM 2429 O O . ALA A 1 302 ? 5.828 -24.359 -27.266 1 97.94 302 ALA A O 1
ATOM 2430 N N . CYS A 1 303 ? 4.684 -23.656 -25.469 1 97.12 303 CYS A N 1
ATOM 2431 C CA . CYS A 1 303 ? 3.633 -24.656 -25.656 1 97.12 303 CYS A CA 1
ATOM 2432 C C . CYS A 1 303 ? 2.914 -24.438 -26.984 1 97.12 303 CYS A C 1
ATOM 2434 O O . CYS A 1 303 ? 2.615 -25.406 -27.688 1 97.12 303 CYS A O 1
ATOM 2436 N N . LEU A 1 304 ? 2.641 -23.234 -27.328 1 96.94 304 LEU A N 1
ATOM 2437 C CA . LEU A 1 304 ? 1.932 -22.891 -28.562 1 96.94 304 LEU A CA 1
ATOM 2438 C C . LEU A 1 304 ? 2.773 -23.25 -29.781 1 96.94 304 LEU A C 1
ATOM 2440 O O . LEU A 1 304 ? 2.236 -23.453 -30.875 1 96.94 304 LEU A O 1
ATOM 2444 N N . GLU A 1 305 ? 4.105 -23.328 -29.578 1 96.19 305 GLU A N 1
ATOM 2445 C CA . GLU A 1 305 ? 5.008 -23.719 -30.656 1 96.19 305 GLU A CA 1
ATOM 2446 C C . GLU A 1 305 ? 5.113 -25.234 -30.766 1 96.19 305 GLU A C 1
ATOM 2448 O O . GLU A 1 305 ? 5.82 -25.766 -31.625 1 96.19 305 GLU A O 1
ATOM 2453 N N . GLY A 1 306 ? 4.504 -25.922 -29.812 1 94.94 306 GLY A N 1
ATOM 2454 C CA . GLY A 1 306 ? 4.43 -27.375 -29.906 1 94.94 306 GLY A CA 1
ATOM 2455 C C . GLY A 1 306 ? 5.398 -28.078 -28.984 1 94.94 306 GLY A C 1
ATOM 2456 O O . GLY A 1 306 ? 5.461 -29.312 -28.969 1 94.94 306 GLY A O 1
ATOM 2457 N N . TRP A 1 307 ? 6.129 -27.391 -28.219 1 97.19 307 TRP A N 1
ATOM 2458 C CA . TRP A 1 307 ? 7.102 -27.969 -27.312 1 97.19 307 TRP A CA 1
ATOM 2459 C C . TRP A 1 307 ? 6.406 -28.656 -26.141 1 97.19 307 TRP A C 1
ATOM 2461 O O . TRP A 1 307 ? 5.277 -28.312 -25.781 1 97.19 307 TRP A O 1
ATOM 2471 N N . LYS A 1 308 ? 7.098 -29.609 -25.547 1 97.56 308 LYS A N 1
ATOM 2472 C CA . LYS A 1 308 ? 6.578 -30.375 -24.406 1 97.56 308 LYS A CA 1
ATOM 2473 C C . LYS A 1 308 ? 7.379 -30.094 -23.141 1 97.56 308 LYS A C 1
ATOM 2475 O O . LYS A 1 308 ? 8.531 -29.656 -23.219 1 97.56 308 LYS A O 1
ATOM 2480 N N . PHE A 1 309 ? 6.723 -30.266 -22.047 1 98.44 309 PHE A N 1
ATOM 2481 C CA . PHE A 1 309 ? 7.332 -30.078 -20.734 1 98.44 309 PHE A CA 1
ATOM 2482 C C . PHE A 1 309 ? 7.223 -31.359 -19.906 1 98.44 309 PHE A C 1
ATOM 2484 O O . PHE A 1 309 ? 6.281 -32.125 -20.062 1 98.44 309 PHE A O 1
ATOM 2491 N N . VAL A 1 310 ? 8.156 -31.578 -19.031 1 98.12 310 VAL A N 1
ATOM 2492 C CA . VAL A 1 310 ? 8.07 -32.719 -18.109 1 98.12 310 VAL A CA 1
ATOM 2493 C C . VAL A 1 310 ? 8.336 -32.25 -16.688 1 98.12 310 VAL A C 1
ATOM 2495 O O . VAL A 1 310 ? 9.211 -31.406 -16.453 1 98.12 310 VAL A O 1
ATOM 2498 N N . TYR A 1 311 ? 7.5 -32.656 -15.789 1 97.75 311 TYR A N 1
ATOM 2499 C CA . TYR A 1 311 ? 7.621 -32.406 -14.367 1 97.75 311 TYR A CA 1
ATOM 2500 C C . TYR A 1 311 ? 8.211 -33.594 -13.625 1 97.75 311 TYR A C 1
ATOM 2502 O O . TYR A 1 311 ? 7.688 -34.719 -13.719 1 97.75 311 TYR A O 1
ATOM 2510 N N . VAL A 1 312 ? 9.344 -33.344 -12.961 1 96.88 312 VAL A N 1
ATOM 2511 C CA . VAL A 1 312 ? 10.008 -34.375 -12.195 1 96.88 312 VAL A CA 1
ATOM 2512 C C . VAL A 1 312 ? 9.773 -34.156 -10.703 1 96.88 312 VAL A C 1
ATOM 2514 O O . VAL A 1 312 ? 10.609 -33.594 -10.016 1 96.88 312 VAL A O 1
ATOM 2517 N N . GLY A 1 313 ? 8.734 -34.75 -10.172 1 94.31 313 GLY A N 1
ATOM 2518 C CA . GLY A 1 313 ? 8.242 -34.5 -8.836 1 94.31 313 GLY A CA 1
ATOM 2519 C C . GLY A 1 313 ? 9.141 -35.031 -7.746 1 94.31 313 GLY A C 1
ATOM 2520 O O . GLY A 1 313 ? 9.125 -34.562 -6.613 1 94.31 313 GLY A O 1
ATOM 2521 N N . ASP A 1 314 ? 9.945 -35.969 -8.031 1 93.12 314 ASP A N 1
ATOM 2522 C CA . ASP A 1 314 ? 10.797 -36.625 -7.039 1 93.12 314 ASP A CA 1
ATOM 2523 C C . ASP A 1 314 ? 12.094 -35.812 -6.836 1 93.12 314 ASP A C 1
ATOM 2525 O O . ASP A 1 314 ? 12.828 -36.062 -5.875 1 93.12 314 ASP A O 1
ATOM 2529 N N . LEU A 1 315 ? 12.43 -34.969 -7.773 1 97 315 LEU A N 1
ATOM 2530 C CA . LEU A 1 315 ? 13.594 -34.094 -7.648 1 97 315 LEU A CA 1
ATOM 2531 C C . LEU A 1 315 ? 13.242 -32.781 -6.93 1 97 315 LEU A C 1
ATOM 2533 O O . LEU A 1 315 ? 12.445 -32 -7.43 1 97 315 LEU A O 1
ATOM 2537 N N . ASN A 1 316 ? 13.859 -32.656 -5.785 1 97.38 316 ASN A N 1
ATOM 2538 C CA . ASN A 1 316 ? 13.5 -31.531 -4.938 1 97.38 316 ASN A CA 1
ATOM 2539 C C . ASN A 1 316 ? 14.586 -30.453 -4.945 1 97.38 316 ASN A C 1
ATOM 2541 O O . ASN A 1 316 ? 15.773 -30.766 -4.914 1 97.38 316 ASN A O 1
ATOM 2545 N N . VAL A 1 317 ? 14.172 -29.25 -5.047 1 98.38 317 VAL A N 1
ATOM 2546 C CA . VAL A 1 317 ? 15.039 -28.094 -4.887 1 98.38 317 VAL A CA 1
ATOM 2547 C C . VAL A 1 317 ? 14.586 -27.266 -3.678 1 98.38 317 VAL A C 1
ATOM 2549 O O . VAL A 1 317 ? 13.438 -26.828 -3.607 1 98.38 317 VAL A O 1
ATOM 2552 N N . ARG A 1 318 ? 15.477 -27.047 -2.713 1 97.25 318 ARG A N 1
ATOM 2553 C CA . ARG A 1 318 ? 15.164 -26.375 -1.46 1 97.25 318 ARG A CA 1
ATOM 2554 C C . ARG A 1 318 ? 14.953 -24.875 -1.684 1 97.25 318 ARG A C 1
ATOM 2556 O O . ARG A 1 318 ? 15.68 -24.25 -2.463 1 97.25 318 ARG A O 1
ATOM 2563 N N . SER A 1 319 ? 13.914 -24.344 -1.058 1 96.56 319 SER A N 1
ATOM 2564 C CA . SER A 1 319 ? 13.625 -22.906 -1.115 1 96.56 319 SER A CA 1
ATOM 2565 C C . SER A 1 319 ? 12.938 -22.438 0.163 1 96.56 319 SER A C 1
ATOM 2567 O O . SER A 1 319 ? 12.656 -23.234 1.056 1 96.56 319 SER A O 1
ATOM 2569 N N . GLU A 1 320 ? 12.695 -21.125 0.26 1 94.69 320 GLU A N 1
ATOM 2570 C CA . GLU A 1 320 ? 12.078 -20.547 1.451 1 94.69 320 GLU A CA 1
ATOM 2571 C C . GLU A 1 320 ? 10.734 -19.906 1.122 1 94.69 320 GLU A C 1
ATOM 2573 O O . GLU A 1 320 ? 10.555 -19.344 0.038 1 94.69 320 GLU A O 1
ATOM 2578 N N . LEU A 1 321 ? 9.836 -20.047 2.111 1 95.44 321 LEU A N 1
ATOM 2579 C CA . LEU A 1 321 ? 8.539 -19.375 2.035 1 95.44 321 LEU A CA 1
ATOM 2580 C C . LEU A 1 321 ? 8.602 -18 2.699 1 95.44 321 LEU A C 1
ATOM 2582 O O . LEU A 1 321 ? 9.352 -17.797 3.654 1 95.44 321 LEU A O 1
ATOM 2586 N N . PRO A 1 322 ? 7.75 -17.062 2.195 1 92.88 322 PRO A N 1
ATOM 2587 C CA . PRO A 1 322 ? 7.66 -15.805 2.945 1 92.88 322 PRO A CA 1
ATOM 2588 C C . PRO A 1 322 ? 7.148 -16 4.371 1 92.88 322 PRO A C 1
ATOM 2590 O O . PRO A 1 322 ? 6.145 -16.688 4.578 1 92.88 322 PRO A O 1
ATOM 2593 N N . SER A 1 323 ? 7.77 -15.375 5.312 1 91.81 323 SER A N 1
ATOM 2594 C CA . SER A 1 323 ? 7.434 -15.609 6.711 1 91.81 323 SER A CA 1
ATOM 2595 C C . SER A 1 323 ? 6.688 -14.414 7.305 1 91.81 323 SER A C 1
ATOM 2597 O O . SER A 1 323 ? 6.254 -14.461 8.461 1 91.81 323 SER A O 1
ATOM 2599 N N . THR A 1 324 ? 6.531 -13.352 6.613 1 88.88 324 THR A N 1
ATOM 2600 C CA . THR A 1 324 ? 5.758 -12.203 7.07 1 88.88 324 THR A CA 1
ATOM 2601 C C . THR A 1 324 ? 4.492 -12.031 6.234 1 88.88 324 THR A C 1
ATOM 2603 O O . THR A 1 324 ? 4.48 -12.359 5.047 1 88.88 324 THR A O 1
ATOM 2606 N N . TYR A 1 325 ? 3.535 -11.461 6.867 1 90.56 325 TYR A N 1
ATOM 2607 C CA . TYR A 1 325 ? 2.254 -11.289 6.195 1 90.56 325 TYR A CA 1
ATOM 2608 C C . TYR A 1 325 ? 2.383 -10.336 5.016 1 90.56 325 TYR A C 1
ATOM 2610 O O . TYR A 1 325 ? 1.779 -10.555 3.963 1 90.56 325 TYR A O 1
ATOM 2618 N N . LYS A 1 326 ? 3.156 -9.352 5.199 1 85.12 326 LYS A N 1
ATOM 2619 C CA . LYS A 1 326 ? 3.357 -8.375 4.133 1 85.12 326 LYS A CA 1
ATOM 2620 C C . LYS A 1 326 ? 3.98 -9.031 2.902 1 85.12 326 LYS A C 1
ATOM 2622 O O . LYS A 1 326 ? 3.49 -8.852 1.784 1 85.12 326 LYS A O 1
ATOM 2627 N N . ALA A 1 327 ? 5.016 -9.734 3.104 1 88.25 327 ALA A N 1
ATOM 2628 C CA . ALA A 1 327 ? 5.699 -10.406 2.004 1 88.25 327 ALA A CA 1
ATOM 2629 C C . ALA A 1 327 ? 4.777 -11.414 1.317 1 88.25 327 ALA A C 1
ATOM 2631 O O . ALA A 1 327 ? 4.758 -11.508 0.088 1 88.25 327 ALA A O 1
ATOM 2632 N N . TYR A 1 328 ? 4.008 -12.109 2.098 1 93.94 328 TYR A N 1
ATOM 2633 C CA . TYR A 1 328 ? 3.1 -13.102 1.543 1 93.94 328 TYR A CA 1
ATOM 2634 C C . TYR A 1 328 ? 2.006 -12.438 0.712 1 93.94 328 TYR A C 1
ATOM 2636 O O . TYR A 1 328 ? 1.688 -12.898 -0.387 1 93.94 328 TYR A O 1
ATOM 2644 N N . ARG A 1 329 ? 1.459 -11.367 1.176 1 90.56 329 ARG A N 1
ATOM 2645 C CA . ARG A 1 329 ? 0.42 -10.648 0.446 1 90.56 329 ARG A CA 1
ATOM 2646 C C . ARG A 1 329 ? 0.938 -10.156 -0.901 1 90.56 329 ARG A C 1
ATOM 2648 O O . ARG A 1 329 ? 0.244 -10.258 -1.915 1 90.56 329 ARG A O 1
ATOM 2655 N N . TYR A 1 330 ? 2.098 -9.688 -0.879 1 88.31 330 TYR A N 1
ATOM 2656 C CA . TYR A 1 330 ? 2.695 -9.18 -2.109 1 88.31 330 TYR A CA 1
ATOM 2657 C C . TYR A 1 330 ? 2.91 -10.305 -3.115 1 88.31 330 TYR A C 1
ATOM 2659 O O . TYR A 1 330 ? 2.631 -10.148 -4.305 1 88.31 330 TYR A O 1
ATOM 2667 N N . GLN A 1 331 ? 3.398 -11.344 -2.658 1 93.44 331 GLN A N 1
ATOM 2668 C CA . GLN A 1 331 ? 3.604 -12.508 -3.512 1 93.44 331 GLN A CA 1
ATOM 2669 C C . GLN A 1 331 ? 2.285 -12.984 -4.117 1 93.44 331 GLN A C 1
ATOM 2671 O O . GLN A 1 331 ? 2.197 -13.211 -5.324 1 93.44 331 GLN A O 1
ATOM 2676 N N . GLN A 1 332 ? 1.278 -13.117 -3.283 1 94.56 332 GLN A N 1
ATOM 2677 C CA . GLN A 1 332 ? -0.018 -13.609 -3.738 1 94.56 332 GLN A CA 1
ATOM 2678 C C . GLN A 1 332 ? -0.651 -12.641 -4.738 1 94.56 332 GLN A C 1
ATOM 2680 O O . GLN A 1 332 ? -1.325 -13.07 -5.68 1 94.56 332 GLN A O 1
ATOM 2685 N N . HIS A 1 333 ? -0.445 -11.422 -4.484 1 91.56 333 HIS A N 1
ATOM 2686 C CA . HIS A 1 333 ? -0.932 -10.445 -5.449 1 91.56 333 HIS A CA 1
ATOM 2687 C C . HIS A 1 333 ? -0.299 -10.664 -6.82 1 91.56 333 HIS A C 1
ATOM 2689 O O . HIS A 1 333 ? -1.001 -10.711 -7.832 1 91.56 333 HIS A O 1
ATOM 2695 N N . ARG A 1 334 ? 1.001 -10.828 -6.844 1 91.62 334 ARG A N 1
ATOM 2696 C CA . ARG A 1 334 ? 1.709 -11.039 -8.102 1 91.62 334 ARG A CA 1
ATOM 2697 C C . ARG A 1 334 ? 1.244 -12.32 -8.789 1 91.62 334 ARG A C 1
ATOM 2699 O O . ARG A 1 334 ? 1.033 -12.336 -10 1 91.62 334 ARG A O 1
ATOM 2706 N N . TRP A 1 335 ? 1.051 -13.336 -7.977 1 94.94 335 TRP A N 1
ATOM 2707 C CA . TRP A 1 335 ? 0.733 -14.664 -8.508 1 94.94 335 TRP A CA 1
ATOM 2708 C C . TRP A 1 335 ? -0.715 -14.727 -8.977 1 94.94 335 TRP A C 1
ATOM 2710 O O . TRP A 1 335 ? -1.089 -15.633 -9.727 1 94.94 335 TRP A O 1
ATOM 2720 N N . ALA A 1 336 ? -1.511 -13.836 -8.555 1 95.44 336 ALA A N 1
ATOM 2721 C CA . ALA A 1 336 ? -2.896 -13.805 -9.016 1 95.44 336 ALA A CA 1
ATOM 2722 C C . ALA A 1 336 ? -3.092 -12.766 -10.117 1 95.44 336 ALA A C 1
ATOM 2724 O O . ALA A 1 336 ? -3.754 -13.031 -11.125 1 95.44 336 ALA A O 1
ATOM 2725 N N . CYS A 1 337 ? -2.525 -11.641 -9.953 1 94.19 337 CYS A N 1
ATOM 2726 C CA . CYS A 1 337 ? -2.656 -10.547 -10.906 1 94.19 337 CYS A CA 1
ATOM 2727 C C . CYS A 1 337 ? -1.949 -10.867 -12.219 1 94.19 337 CYS A C 1
ATOM 2729 O O . CYS A 1 337 ? -2.498 -10.641 -13.297 1 94.19 337 CYS A O 1
ATOM 2731 N N . GLY A 1 338 ? -0.762 -11.344 -12.148 1 94.56 338 GLY A N 1
ATOM 2732 C CA . GLY A 1 338 ? 0.063 -11.633 -13.312 1 94.56 338 GLY A CA 1
ATOM 2733 C C . GLY A 1 338 ? -0.618 -12.539 -14.32 1 94.56 338 GLY A C 1
ATOM 2734 O O . GLY A 1 338 ? -0.787 -12.172 -15.484 1 94.56 338 GLY A O 1
ATOM 2735 N N . PRO A 1 339 ? -0.995 -13.664 -13.859 1 96.62 339 PRO A N 1
ATOM 2736 C CA . PRO A 1 339 ? -1.661 -14.594 -14.773 1 96.62 339 PRO A CA 1
ATOM 2737 C C . PRO A 1 339 ? -2.947 -14.016 -15.367 1 96.62 339 PRO A C 1
ATOM 2739 O O . PRO A 1 339 ? -3.248 -14.25 -16.531 1 96.62 339 PRO A O 1
ATOM 2742 N N . ALA A 1 340 ? -3.689 -13.336 -14.555 1 95.75 340 ALA A N 1
ATOM 2743 C CA . ALA A 1 340 ? -4.906 -12.719 -15.078 1 95.75 340 ALA A CA 1
ATOM 2744 C C . ALA A 1 340 ? -4.582 -11.711 -16.172 1 95.75 340 ALA A C 1
ATOM 2746 O O . ALA A 1 340 ? -5.25 -11.672 -17.219 1 95.75 340 ALA A O 1
ATOM 2747 N N . CYS A 1 341 ? -3.633 -10.938 -15.945 1 95.06 341 CYS A N 1
ATOM 2748 C CA . CYS A 1 341 ? -3.18 -9.977 -16.953 1 95.06 341 CYS A CA 1
ATOM 2749 C C . CYS A 1 341 ? -2.686 -10.688 -18.203 1 95.06 341 CYS A C 1
ATOM 2751 O O . CYS A 1 341 ? -3 -10.273 -19.312 1 95.06 341 CYS A O 1
ATOM 2753 N N . LEU A 1 342 ? -1.931 -11.703 -18.016 1 96.38 342 LEU A N 1
ATOM 2754 C CA . LEU A 1 342 ? -1.409 -12.469 -19.141 1 96.38 342 LEU A CA 1
ATOM 2755 C C . LEU A 1 342 ? -2.545 -13.07 -19.969 1 96.38 342 LEU A C 1
ATOM 2757 O O . LEU A 1 342 ? -2.508 -13.047 -21.203 1 96.38 342 LEU A O 1
ATOM 2761 N N . PHE A 1 343 ? -3.502 -13.641 -19.312 1 96.56 343 PHE A N 1
ATOM 2762 C CA . PHE A 1 343 ? -4.656 -14.219 -20 1 96.56 343 PHE A CA 1
ATOM 2763 C C . PHE A 1 343 ? -5.328 -13.18 -20.891 1 96.56 343 PHE A C 1
ATOM 2765 O O . PHE A 1 343 ? -5.629 -13.461 -22.062 1 96.56 343 PHE A O 1
ATOM 2772 N N . ARG A 1 344 ? -5.531 -12.078 -20.312 1 94.31 344 ARG A N 1
ATOM 2773 C CA . ARG A 1 344 ? -6.156 -11.008 -21.078 1 94.31 344 ARG A CA 1
ATOM 2774 C C . ARG A 1 344 ? -5.34 -10.68 -22.328 1 94.31 344 ARG A C 1
ATOM 2776 O O . ARG A 1 344 ? -5.895 -10.492 -23.406 1 94.31 344 ARG A O 1
ATOM 2783 N N . LYS A 1 345 ? -4.105 -10.719 -22.266 1 93.94 345 LYS A N 1
ATOM 2784 C CA . LYS A 1 345 ? -3.221 -10.281 -23.344 1 93.94 345 LYS A CA 1
ATOM 2785 C C . LYS A 1 345 ? -3.004 -11.398 -24.359 1 93.94 345 LYS A C 1
ATOM 2787 O O . LYS A 1 345 ? -2.74 -11.133 -25.531 1 93.94 345 LYS A O 1
ATOM 2792 N N . MET A 1 346 ? -3.154 -12.617 -23.922 1 95.5 346 MET A N 1
ATOM 2793 C CA . MET A 1 346 ? -2.709 -13.711 -24.781 1 95.5 346 MET A CA 1
ATOM 2794 C C . MET A 1 346 ? -3.895 -14.539 -25.266 1 95.5 346 MET A C 1
ATOM 2796 O O . MET A 1 346 ? -3.738 -15.422 -26.109 1 95.5 346 MET A O 1
ATOM 2800 N N . ALA A 1 347 ? -5.066 -14.297 -24.781 1 94.88 347 ALA A N 1
ATOM 2801 C CA . ALA A 1 347 ? -6.219 -15.133 -25.125 1 94.88 347 ALA A CA 1
ATOM 2802 C C . ALA A 1 347 ? -6.406 -15.227 -26.625 1 94.88 347 ALA A C 1
ATOM 2804 O O . ALA A 1 347 ? -6.605 -16.312 -27.172 1 94.88 347 ALA A O 1
ATOM 2805 N N . SER A 1 348 ? -6.297 -14.141 -27.312 1 95 348 SER A N 1
ATOM 2806 C CA . SER A 1 348 ? -6.445 -14.125 -28.766 1 95 348 SER A CA 1
ATOM 2807 C C . SER A 1 348 ? -5.293 -14.852 -29.453 1 95 348 SER A C 1
ATOM 2809 O O . SER A 1 348 ? -5.5 -15.586 -30.422 1 95 348 SER A O 1
ATOM 2811 N N . GLU A 1 349 ? -4.125 -14.633 -28.922 1 94.94 349 GLU A N 1
ATOM 2812 C CA . GLU A 1 349 ? -2.943 -15.297 -29.453 1 94.94 349 GLU A CA 1
ATOM 2813 C C . GLU A 1 349 ? -3.047 -16.812 -29.312 1 94.94 349 GLU A C 1
ATOM 2815 O O . GLU A 1 349 ? -2.66 -17.562 -30.219 1 94.94 349 GLU A O 1
ATOM 2820 N N . ILE A 1 350 ? -3.549 -17.281 -28.234 1 97.25 350 ILE A N 1
ATOM 2821 C CA . ILE A 1 350 ? -3.715 -18.719 -28 1 97.25 350 ILE A CA 1
ATOM 2822 C C . ILE A 1 350 ? -4.715 -19.297 -28.984 1 97.25 350 ILE A C 1
ATOM 2824 O O . ILE A 1 350 ? -4.457 -20.344 -29.609 1 97.25 350 ILE A O 1
ATOM 2828 N N . MET A 1 351 ? -5.777 -18.609 -29.234 1 95.69 351 MET A N 1
ATOM 2829 C CA . MET A 1 351 ? -6.84 -19.109 -30.109 1 95.69 351 MET A CA 1
ATOM 2830 C C . MET A 1 351 ? -6.367 -19.141 -31.562 1 95.69 351 MET A C 1
ATOM 2832 O O . MET A 1 351 ? -6.801 -20 -32.344 1 95.69 351 MET A O 1
ATOM 2836 N N . ARG A 1 352 ? -5.453 -18.312 -31.938 1 94.56 352 ARG A N 1
ATOM 2837 C CA . ARG A 1 352 ? -5.023 -18.172 -33.344 1 94.56 352 ARG A CA 1
ATOM 2838 C C . ARG A 1 352 ? -3.758 -18.984 -33.594 1 94.56 352 ARG A C 1
ATOM 2840 O O . ARG A 1 352 ? -3.287 -19.062 -34.719 1 94.56 352 ARG A O 1
ATOM 2847 N N . ALA A 1 353 ? -3.227 -19.562 -32.5 1 95.25 353 ALA A N 1
ATOM 2848 C CA . ALA A 1 353 ? -1.981 -20.312 -32.656 1 95.25 353 ALA A CA 1
ATOM 2849 C C . ALA A 1 353 ? -2.152 -21.438 -33.688 1 95.25 353 ALA A C 1
ATOM 2851 O O . ALA A 1 353 ? -3.105 -22.219 -33.594 1 95.25 353 ALA A O 1
ATOM 2852 N N . LYS A 1 354 ? -1.234 -21.625 -34.594 1 92.81 354 LYS A N 1
ATOM 2853 C CA . LYS A 1 354 ? -1.377 -22.562 -35.719 1 92.81 354 LYS A CA 1
ATOM 2854 C C . LYS A 1 354 ? -0.763 -23.922 -35.375 1 92.81 354 LYS A C 1
ATOM 2856 O O . LYS A 1 354 ? -1.262 -24.969 -35.812 1 92.81 354 LYS A O 1
ATOM 2861 N N . LYS A 1 355 ? 0.248 -23.953 -34.656 1 93.19 355 LYS A N 1
ATOM 2862 C CA . LYS A 1 355 ? 0.985 -25.188 -34.406 1 93.19 355 LYS A CA 1
ATOM 2863 C C . LYS A 1 355 ? 0.374 -25.969 -33.219 1 93.19 355 LYS A C 1
ATOM 2865 O O . LYS A 1 355 ? 0.644 -27.172 -33.062 1 93.19 355 LYS A O 1
ATOM 2870 N N . ALA A 1 356 ? -0.517 -25.328 -32.469 1 92.94 356 ALA A N 1
ATOM 2871 C CA . ALA A 1 356 ? -1.1 -25.984 -31.297 1 92.94 356 ALA A CA 1
ATOM 2872 C C . ALA A 1 356 ? -2.436 -26.641 -31.641 1 92.94 356 ALA A C 1
ATOM 2874 O O . ALA A 1 356 ? -3.232 -26.062 -32.406 1 92.94 356 ALA A O 1
ATOM 2875 N N . SER A 1 357 ? -2.656 -27.781 -31.094 1 93.69 357 SER A N 1
ATOM 2876 C CA . SER A 1 357 ? -3.916 -28.484 -31.312 1 93.69 357 SER A CA 1
ATOM 2877 C C . SER A 1 357 ? -5.066 -27.781 -30.594 1 93.69 357 SER A C 1
ATOM 2879 O O . SER A 1 357 ? -4.84 -26.984 -29.688 1 93.69 357 SER A O 1
ATOM 2881 N N . ILE A 1 358 ? -6.25 -28.109 -30.984 1 93.44 358 ILE A N 1
ATOM 2882 C CA . ILE A 1 358 ? -7.438 -27.5 -30.375 1 93.44 358 ILE A CA 1
ATOM 2883 C C . ILE A 1 358 ? -7.535 -27.922 -28.906 1 93.44 358 ILE A C 1
ATOM 2885 O O . ILE A 1 358 ? -7.977 -27.125 -28.078 1 93.44 358 ILE A O 1
ATOM 2889 N N . TRP A 1 359 ? -7.129 -29.078 -28.625 1 92.19 359 TRP A N 1
ATOM 2890 C CA . TRP A 1 359 ? -7.176 -29.578 -27.25 1 92.19 359 TRP A CA 1
ATOM 2891 C C . TRP A 1 359 ? -6.203 -28.812 -26.359 1 92.19 359 TRP A C 1
ATOM 2893 O O . TRP A 1 359 ? -6.512 -28.516 -25.203 1 92.19 359 TRP A O 1
ATOM 2903 N N . ARG A 1 360 ? -5.082 -28.547 -26.938 1 93.94 360 ARG A N 1
ATOM 2904 C CA . ARG A 1 360 ? -4.105 -27.75 -26.203 1 93.94 360 ARG A CA 1
ATOM 2905 C C . ARG A 1 360 ? -4.613 -26.328 -25.953 1 93.94 360 ARG A C 1
ATOM 2907 O O . ARG A 1 360 ? -4.434 -25.781 -24.875 1 93.94 360 ARG A O 1
ATOM 2914 N N . LYS A 1 361 ? -5.254 -25.797 -26.938 1 96.31 361 LYS A N 1
ATOM 2915 C CA . LYS A 1 361 ? -5.809 -24.453 -26.812 1 96.31 361 LYS A CA 1
ATOM 2916 C C . LYS A 1 361 ? -6.918 -24.406 -25.766 1 96.31 361 LYS A C 1
ATOM 2918 O O . LYS A 1 361 ? -6.965 -23.484 -24.938 1 96.31 361 LYS A O 1
ATOM 2923 N N . LEU A 1 362 ? -7.734 -25.391 -25.766 1 95.25 362 LEU A N 1
ATOM 2924 C CA . LEU A 1 362 ? -8.82 -25.484 -24.797 1 95.25 362 LEU A CA 1
ATOM 2925 C C . LEU A 1 362 ? -8.273 -25.656 -23.375 1 95.25 362 LEU A C 1
ATOM 2927 O O . LEU A 1 362 ? -8.789 -25.047 -22.438 1 95.25 362 LEU A O 1
ATOM 2931 N N . PHE A 1 363 ? -7.297 -26.453 -23.266 1 95.69 363 PHE A N 1
ATOM 2932 C CA . PHE A 1 363 ? -6.672 -26.641 -21.969 1 95.69 363 PHE A CA 1
ATOM 2933 C C . PHE A 1 363 ? -6.105 -25.328 -21.438 1 95.69 363 PHE A C 1
ATOM 2935 O O . PHE A 1 363 ? -6.297 -24.984 -20.281 1 95.69 363 PHE A O 1
ATOM 2942 N N . LEU A 1 364 ? -5.398 -24.641 -22.312 1 97.12 364 LEU A N 1
ATOM 2943 C CA . LEU A 1 364 ? -4.762 -23.391 -21.891 1 97.12 364 LEU A CA 1
ATOM 2944 C C . LEU A 1 364 ? -5.809 -22.344 -21.516 1 97.12 364 LEU A C 1
ATOM 2946 O O . LEU A 1 364 ? -5.715 -21.734 -20.453 1 97.12 364 LEU A O 1
ATOM 2950 N N . ILE A 1 365 ? -6.836 -22.172 -22.266 1 97.19 365 ILE A N 1
ATOM 2951 C CA . ILE A 1 365 ? -7.824 -21.109 -22.062 1 97.19 365 ILE A CA 1
ATOM 2952 C C . ILE A 1 365 ? -8.742 -21.469 -20.891 1 97.19 365 ILE A C 1
ATOM 2954 O O . ILE A 1 365 ? -8.906 -20.688 -19.953 1 97.19 365 ILE A O 1
ATOM 2958 N N . TYR A 1 366 ? -9.234 -22.656 -20.938 1 96.38 366 TYR A N 1
ATOM 2959 C CA . TYR A 1 366 ? -10.258 -23.031 -19.984 1 96.38 366 TYR A CA 1
ATOM 2960 C C . TYR A 1 366 ? -9.633 -23.516 -18.672 1 96.38 366 TYR A C 1
ATOM 2962 O O . TYR A 1 366 ? -9.875 -22.922 -17.609 1 96.38 366 TYR A O 1
ATOM 2970 N N . ASN A 1 367 ? -8.797 -24.578 -18.719 1 96.38 367 ASN A N 1
ATOM 2971 C CA . ASN A 1 367 ? -8.273 -25.188 -17.5 1 96.38 367 ASN A CA 1
ATOM 2972 C C . ASN A 1 367 ? -7.199 -24.312 -16.859 1 96.38 367 ASN A C 1
ATOM 2974 O O . ASN A 1 367 ? -7.336 -23.906 -15.703 1 96.38 367 ASN A O 1
ATOM 2978 N N . PHE A 1 368 ? -6.219 -23.969 -17.656 1 97.12 368 PHE A N 1
ATOM 2979 C CA . PHE A 1 368 ? -5.008 -23.344 -17.125 1 97.12 368 PHE A CA 1
ATOM 2980 C C . PHE A 1 368 ? -5.285 -21.922 -16.672 1 97.12 368 PHE A C 1
ATOM 2982 O O . PHE A 1 368 ? -4.883 -21.516 -15.586 1 97.12 368 PHE A O 1
ATOM 2989 N N . PHE A 1 369 ? -5.977 -21.125 -17.484 1 97.56 369 PHE A N 1
ATOM 2990 C CA . PHE A 1 369 ? -6.195 -19.719 -17.156 1 97.56 369 PHE A CA 1
ATOM 2991 C C . PHE A 1 369 ? -7.559 -19.516 -16.5 1 97.56 369 PHE A C 1
ATOM 2993 O O . PHE A 1 369 ? -7.637 -19.172 -15.32 1 97.56 369 PHE A O 1
ATOM 3000 N N . PHE A 1 370 ? -8.633 -19.812 -17.141 1 96.75 370 PHE A N 1
ATOM 3001 C CA . PHE A 1 370 ? -9.977 -19.406 -16.75 1 96.75 370 PHE A CA 1
ATOM 3002 C C . PHE A 1 370 ? -10.375 -20.078 -15.438 1 96.75 370 PHE A C 1
ATOM 3004 O O . PHE A 1 370 ? -10.672 -19.391 -14.445 1 96.75 370 PHE A O 1
ATOM 3011 N N . ALA A 1 371 ? -10.328 -21.391 -15.375 1 96.06 371 ALA A N 1
ATOM 3012 C CA . ALA A 1 371 ? -10.797 -22.109 -14.203 1 96.06 371 ALA A CA 1
ATOM 3013 C C . ALA A 1 371 ? -9.82 -21.984 -13.039 1 96.06 371 ALA A C 1
ATOM 3015 O O . ALA A 1 371 ? -10.203 -21.578 -11.938 1 96.06 371 ALA A O 1
ATOM 3016 N N . ARG A 1 372 ? -8.531 -22.188 -13.258 1 95.44 372 ARG A N 1
ATOM 3017 C CA . ARG A 1 372 ? -7.555 -22.344 -12.188 1 95.44 372 ARG A CA 1
ATOM 3018 C C . ARG A 1 372 ? -7.051 -20.984 -11.711 1 95.44 372 ARG A C 1
ATOM 3020 O O . ARG A 1 372 ? -6.676 -20.828 -10.547 1 95.44 372 ARG A O 1
ATOM 3027 N N . ARG A 1 373 ? -7.078 -20 -12.555 1 96.06 373 ARG A N 1
ATOM 3028 C CA . ARG A 1 373 ? -6.391 -18.766 -12.195 1 96.06 373 ARG A CA 1
ATOM 3029 C C . ARG A 1 373 ? -7.371 -17.609 -12.086 1 96.06 373 ARG A C 1
ATOM 3031 O O . ARG A 1 373 ? -7.055 -16.578 -11.492 1 96.06 373 ARG A O 1
ATOM 3038 N N . ILE A 1 374 ? -8.555 -17.719 -12.625 1 95.88 374 ILE A N 1
ATOM 3039 C CA . ILE A 1 374 ? -9.516 -16.625 -12.562 1 95.88 374 ILE A CA 1
ATOM 3040 C C . ILE A 1 374 ? -10.695 -17.031 -11.688 1 95.88 374 ILE A C 1
ATOM 3042 O O . ILE A 1 374 ? -10.852 -16.516 -10.57 1 95.88 374 ILE A O 1
ATOM 3046 N N . VAL A 1 375 ? -11.367 -18.078 -12.039 1 95.56 375 VAL A N 1
ATOM 3047 C CA . VAL A 1 375 ? -12.594 -18.516 -11.375 1 95.56 375 VAL A CA 1
ATOM 3048 C C . VAL A 1 375 ? -12.281 -18.953 -9.945 1 95.56 375 VAL A C 1
ATOM 3050 O O . VAL A 1 375 ? -13.031 -18.641 -9.016 1 95.56 375 VAL A O 1
ATOM 3053 N N . SER A 1 376 ? -11.219 -19.641 -9.773 1 94.88 376 SER A N 1
ATOM 3054 C CA . SER A 1 376 ? -10.875 -20.172 -8.469 1 94.88 376 SER A CA 1
ATOM 3055 C C . SER A 1 376 ? -10.758 -19.062 -7.426 1 94.88 376 SER A C 1
ATOM 3057 O O . SER A 1 376 ? -11.188 -19.234 -6.281 1 94.88 376 SER A O 1
ATOM 3059 N N . HIS A 1 377 ? -10.234 -17.922 -7.777 1 94.81 377 HIS A N 1
ATOM 3060 C CA . HIS A 1 377 ? -10.055 -16.828 -6.844 1 94.81 377 HIS A CA 1
ATOM 3061 C C . HIS A 1 377 ? -11.344 -16.031 -6.656 1 94.81 377 HIS A C 1
ATOM 3063 O O . HIS A 1 377 ? -11.672 -15.633 -5.543 1 94.81 377 HIS A O 1
ATOM 3069 N N . ILE A 1 378 ? -12.102 -15.906 -7.691 1 93.25 378 ILE A N 1
ATOM 3070 C CA . ILE A 1 378 ? -13.32 -15.109 -7.656 1 93.25 378 ILE A CA 1
ATOM 3071 C C . ILE A 1 378 ? -14.375 -15.82 -6.816 1 93.25 378 ILE A C 1
ATOM 3073 O O . ILE A 1 378 ? -14.977 -15.219 -5.918 1 93.25 378 ILE A O 1
ATOM 3077 N N . VAL A 1 379 ? -14.555 -17.047 -7.09 1 93.88 379 VAL A N 1
ATOM 3078 C CA . VAL A 1 379 ? -15.656 -17.766 -6.449 1 93.88 379 VAL A CA 1
ATOM 3079 C C . VAL A 1 379 ? -15.367 -17.938 -4.961 1 93.88 379 VAL A C 1
ATOM 3081 O O . VAL A 1 379 ? -16.281 -17.891 -4.133 1 93.88 379 VAL A O 1
ATOM 3084 N N . THR A 1 380 ? -14.133 -18.188 -4.57 1 91.69 380 THR A N 1
ATOM 3085 C CA . THR A 1 380 ? -13.797 -18.391 -3.166 1 91.69 380 THR A CA 1
ATOM 3086 C C . THR A 1 380 ? -14.156 -17.141 -2.346 1 91.69 380 THR A C 1
ATOM 3088 O O . THR A 1 380 ? -14.773 -17.266 -1.284 1 91.69 380 THR A O 1
ATOM 3091 N N . PHE A 1 381 ? -13.875 -16.062 -2.807 1 93.69 381 PHE A N 1
ATOM 3092 C CA . PHE A 1 381 ? -14.172 -14.867 -2.043 1 93.69 381 PHE A CA 1
ATOM 3093 C C . PHE A 1 381 ? -15.656 -14.523 -2.135 1 93.69 381 PHE A C 1
ATOM 3095 O O . PHE A 1 381 ? -16.312 -14.328 -1.112 1 93.69 381 PHE A O 1
ATOM 3102 N N . PHE A 1 382 ? -16.188 -14.43 -3.344 1 92.12 382 PHE A N 1
ATOM 3103 C CA . PHE A 1 382 ? -17.547 -13.945 -3.549 1 92.12 382 PHE A CA 1
ATOM 3104 C C . PHE A 1 382 ? -18.562 -14.906 -2.955 1 92.12 382 PHE A C 1
ATOM 3106 O O . PHE A 1 382 ? -19.562 -14.484 -2.354 1 92.12 382 PHE A O 1
ATOM 3113 N N . PHE A 1 383 ? -18.328 -16.141 -3.143 1 92.44 383 PHE A N 1
ATOM 3114 C CA . PHE A 1 383 ? -19.312 -17.109 -2.662 1 92.44 383 PHE A CA 1
ATOM 3115 C C . PHE A 1 383 ? -19.297 -17.188 -1.14 1 92.44 383 PHE A C 1
ATOM 3117 O O . PHE A 1 383 ? -20.328 -17.031 -0.492 1 92.44 383 PHE A O 1
ATOM 3124 N N . TYR A 1 384 ? -18.125 -17.281 -0.523 1 89.31 384 TYR A N 1
ATOM 3125 C CA . TYR A 1 384 ? -18.031 -17.656 0.885 1 89.31 384 TYR A CA 1
ATOM 3126 C C . TYR A 1 384 ? -17.938 -16.422 1.768 1 89.31 384 TYR A C 1
ATOM 3128 O O . TYR A 1 384 ? -18.266 -16.469 2.955 1 89.31 384 TYR A O 1
ATOM 3136 N N . CYS A 1 385 ? -17.484 -15.328 1.222 1 90.19 385 CYS A N 1
ATOM 3137 C CA . CYS A 1 385 ? -17.297 -14.148 2.066 1 90.19 385 CYS A CA 1
ATOM 3138 C C . CYS A 1 385 ? -18.328 -13.078 1.737 1 90.19 385 CYS A C 1
ATOM 3140 O O . CYS A 1 385 ? -18.469 -12.094 2.469 1 90.19 385 CYS A O 1
ATOM 3142 N N . VAL A 1 386 ? -19.031 -13.258 0.607 1 88.69 386 VAL A N 1
ATOM 3143 C CA . VAL A 1 386 ? -19.953 -12.195 0.226 1 88.69 386 VAL A CA 1
ATOM 3144 C C . VAL A 1 386 ? -21.359 -12.758 0.076 1 88.69 386 VAL A C 1
ATOM 3146 O O . VAL A 1 386 ? -22.25 -12.43 0.86 1 88.69 386 VAL A O 1
ATOM 3149 N N . ILE A 1 387 ? -21.578 -13.75 -0.799 1 88.81 387 ILE A N 1
ATOM 3150 C CA . ILE A 1 387 ? -22.922 -14.164 -1.221 1 88.81 387 ILE A CA 1
ATOM 3151 C C . ILE A 1 387 ? -23.578 -15 -0.123 1 88.81 387 ILE A C 1
ATOM 3153 O O . ILE A 1 387 ? -24.734 -14.766 0.235 1 88.81 387 ILE A O 1
ATOM 3157 N N . ILE A 1 388 ? -22.875 -15.961 0.425 1 89.25 388 ILE A N 1
ATOM 3158 C CA . ILE A 1 388 ? -23.453 -16.781 1.482 1 89.25 388 ILE A CA 1
ATOM 3159 C C . ILE A 1 388 ? -23.75 -15.922 2.705 1 89.25 388 ILE A C 1
ATOM 3161 O O . ILE A 1 388 ? -24.859 -15.938 3.225 1 89.25 388 ILE A O 1
ATOM 3165 N N . PRO A 1 389 ? -22.797 -15.125 3.139 1 85.81 389 PRO A N 1
ATOM 3166 C CA . PRO A 1 389 ? -23.125 -14.242 4.258 1 85.81 389 PRO A CA 1
ATOM 3167 C C . PRO A 1 389 ? -24.281 -13.297 3.939 1 85.81 389 PRO A C 1
ATOM 3169 O O . PRO A 1 389 ? -25.141 -13.062 4.789 1 85.81 389 PRO A O 1
ATOM 3172 N N . LEU A 1 390 ? -24.328 -12.766 2.734 1 82.31 390 LEU A N 1
ATOM 3173 C CA . LEU A 1 390 ? -25.391 -11.852 2.324 1 82.31 390 LEU A CA 1
ATOM 3174 C C . LEU A 1 390 ? -26.734 -12.555 2.338 1 82.31 390 LEU A C 1
ATOM 3176 O O . LEU A 1 390 ? -27.75 -11.945 2.67 1 82.31 390 LEU A O 1
ATOM 3180 N N . SER A 1 391 ? -26.844 -13.805 2.021 1 84.25 391 SER A N 1
ATOM 3181 C CA . SER A 1 391 ? -28.078 -14.578 1.92 1 84.25 391 SER A CA 1
ATOM 3182 C C . SER A 1 391 ? -28.75 -14.711 3.279 1 84.25 391 SER A C 1
ATOM 3184 O O . SER A 1 391 ? -29.953 -14.992 3.355 1 84.25 391 SER A O 1
ATOM 3186 N N . VAL A 1 392 ? -27.969 -14.516 4.305 1 78.44 392 VAL A N 1
ATOM 3187 C CA . VAL A 1 392 ? -28.5 -14.641 5.66 1 78.44 392 VAL A CA 1
ATOM 3188 C C . VAL A 1 392 ? -29.594 -13.594 5.883 1 78.44 392 VAL A C 1
ATOM 3190 O O . VAL A 1 392 ? -30.516 -13.812 6.668 1 78.44 392 VAL A O 1
ATOM 3193 N N . PHE A 1 393 ? -29.578 -12.531 5.156 1 76.12 393 PHE A N 1
ATOM 3194 C CA . PHE A 1 393 ? -30.547 -11.453 5.32 1 76.12 393 PHE A CA 1
ATOM 3195 C C . PHE A 1 393 ? -31.797 -11.719 4.496 1 76.12 393 PHE A C 1
ATOM 3197 O O . PHE A 1 393 ? -32.781 -10.969 4.586 1 76.12 393 PHE A O 1
ATOM 3204 N N . PHE A 1 394 ? -31.828 -12.789 3.703 1 78.12 394 PHE A N 1
ATOM 3205 C CA . PHE A 1 394 ? -32.938 -13.148 2.84 1 78.12 394 PHE A CA 1
ATOM 3206 C C . PHE A 1 394 ? -33.375 -14.586 3.098 1 78.12 394 PHE A C 1
ATOM 3208 O O . PHE A 1 394 ? -32.969 -15.5 2.383 1 78.12 394 PHE A O 1
ATOM 3215 N N . PRO A 1 395 ? -34.25 -14.781 3.975 1 76.81 395 PRO A N 1
ATOM 3216 C CA . PRO A 1 395 ? -34.688 -16.125 4.363 1 76.81 395 PRO A CA 1
ATOM 3217 C C . PRO A 1 395 ? -35.344 -16.906 3.215 1 76.81 395 PRO A C 1
ATOM 3219 O O . PRO A 1 395 ? -35.406 -18.125 3.256 1 76.81 395 PRO A O 1
ATOM 3222 N N . GLU A 1 396 ? -35.781 -16.156 2.189 1 80.12 396 GLU A N 1
ATOM 3223 C CA . GLU A 1 396 ? -36.406 -16.781 1.032 1 80.12 396 GLU A CA 1
ATOM 3224 C C . GLU A 1 396 ? -35.375 -17.531 0.184 1 80.12 396 GLU A C 1
ATOM 3226 O O . GLU A 1 396 ? -35.75 -18.359 -0.657 1 80.12 396 GLU A O 1
ATOM 3231 N N . VAL A 1 397 ? -34.156 -17.156 0.484 1 82.44 397 VAL A N 1
ATOM 3232 C CA . VAL A 1 397 ? -33.094 -17.719 -0.332 1 82.44 397 VAL A CA 1
ATOM 3233 C C . VAL A 1 397 ? -32.344 -18.781 0.465 1 82.44 397 VAL A C 1
ATOM 3235 O O . VAL A 1 397 ? -31.906 -18.547 1.595 1 82.44 397 VAL A O 1
ATOM 3238 N N . LYS A 1 398 ? -32.281 -19.984 -0.088 1 82.19 398 LYS A N 1
ATOM 3239 C CA . LYS A 1 398 ? -31.531 -21.062 0.546 1 82.19 398 LYS A CA 1
ATOM 3240 C C . LYS A 1 398 ? -30.406 -21.547 -0.364 1 82.19 398 LYS A C 1
ATOM 3242 O O . LYS A 1 398 ? -30.625 -21.828 -1.545 1 82.19 398 LYS A O 1
ATOM 3247 N N . VAL A 1 399 ? -29.25 -21.578 0.17 1 88.12 399 VAL A N 1
ATOM 3248 C CA . VAL A 1 399 ? -28.109 -22.141 -0.56 1 88.12 399 VAL A CA 1
ATOM 3249 C C . VAL A 1 399 ? -28.047 -23.656 -0.323 1 88.12 399 VAL A C 1
ATOM 3251 O O . VAL A 1 399 ? -28.094 -24.109 0.821 1 88.12 399 VAL A O 1
ATOM 3254 N N . PRO A 1 400 ? -27.953 -24.422 -1.374 1 86.62 400 PRO A N 1
ATOM 3255 C CA . PRO A 1 400 ? -27.906 -25.875 -1.205 1 86.62 400 PRO A CA 1
ATOM 3256 C C . PRO A 1 400 ? -26.719 -26.344 -0.356 1 86.62 400 PRO A C 1
ATOM 3258 O O . PRO A 1 400 ? -25.625 -25.781 -0.468 1 86.62 400 PRO A O 1
ATOM 3261 N N . VAL A 1 401 ? -26.953 -27.328 0.42 1 82.88 401 VAL A N 1
ATOM 3262 C CA . VAL A 1 401 ? -25.969 -27.844 1.371 1 82.88 401 VAL A CA 1
ATOM 3263 C C . VAL A 1 401 ? -24.75 -28.375 0.622 1 82.88 401 VAL A C 1
ATOM 3265 O O . VAL A 1 401 ? -23.609 -28.25 1.101 1 82.88 401 VAL A O 1
ATOM 3268 N N . TRP A 1 402 ? -25 -28.953 -0.448 1 86.19 402 TRP A N 1
ATOM 3269 C CA . TRP A 1 402 ? -23.859 -29.484 -1.2 1 86.19 402 TRP A CA 1
ATOM 3270 C C . TRP A 1 402 ? -22.938 -28.375 -1.667 1 86.19 402 TRP A C 1
ATOM 3272 O O . TRP A 1 402 ? -21.734 -28.594 -1.84 1 86.19 402 TRP A O 1
ATOM 3282 N N . GLY A 1 403 ? -23.484 -27.188 -1.849 1 85.75 403 GLY A N 1
ATOM 3283 C CA . GLY A 1 403 ? -22.688 -26.062 -2.266 1 85.75 403 GLY A CA 1
ATOM 3284 C C . GLY A 1 403 ? -21.922 -25.422 -1.125 1 85.75 403 GLY A C 1
ATOM 3285 O O . GLY A 1 403 ? -20.781 -24.969 -1.306 1 85.75 403 GLY A O 1
ATOM 3286 N N . VAL A 1 404 ? -22.5 -25.438 0.053 1 84.5 404 VAL A N 1
ATOM 3287 C CA . VAL A 1 404 ? -21.938 -24.719 1.189 1 84.5 404 VAL A CA 1
ATOM 3288 C C . VAL A 1 404 ? -20.984 -25.641 1.958 1 84.5 404 VAL A C 1
ATOM 3290 O O . VAL A 1 404 ? -19.969 -25.203 2.488 1 84.5 404 VAL A O 1
ATOM 3293 N N . VAL A 1 405 ? -21.25 -26.953 1.979 1 84 405 VAL A N 1
ATOM 3294 C CA . VAL A 1 405 ? -20.484 -27.844 2.854 1 84 405 VAL A CA 1
ATOM 3295 C C . VAL A 1 405 ? -19.703 -28.844 2.016 1 84 405 VAL A C 1
ATOM 3297 O O . VAL A 1 405 ? -18.484 -28.953 2.143 1 84 405 VAL A O 1
ATOM 3300 N N . LEU A 1 406 ? -20.406 -29.516 1.107 1 86 406 LEU A N 1
ATOM 3301 C CA . LEU A 1 406 ? -19.797 -30.641 0.413 1 86 406 LEU A CA 1
ATOM 3302 C C . LEU A 1 406 ? -18.672 -30.172 -0.506 1 86 406 LEU A C 1
ATOM 3304 O O . LEU A 1 406 ? -17.562 -30.719 -0.476 1 86 406 LEU A O 1
ATOM 3308 N N . ILE A 1 407 ? -18.906 -29.156 -1.233 1 87.5 407 ILE A N 1
ATOM 3309 C CA . ILE A 1 407 ? -17.938 -28.703 -2.225 1 87.5 407 ILE A CA 1
ATOM 3310 C C . ILE A 1 407 ? -16.688 -28.203 -1.522 1 87.5 407 ILE A C 1
ATOM 3312 O O . ILE A 1 407 ? -15.57 -28.656 -1.814 1 87.5 407 ILE A O 1
ATOM 3316 N N . PRO A 1 408 ? -16.828 -27.312 -0.57 1 84.75 408 PRO A N 1
ATOM 3317 C CA . PRO A 1 408 ? -15.617 -26.844 0.1 1 84.75 408 PRO A CA 1
ATOM 3318 C C . PRO A 1 408 ? -14.891 -27.969 0.849 1 84.75 408 PRO A C 1
ATOM 3320 O O . PRO A 1 408 ? -13.656 -27.953 0.945 1 84.75 408 PRO A O 1
ATOM 3323 N N . SER A 1 409 ? -15.586 -28.938 1.329 1 87.56 409 SER A N 1
ATOM 3324 C CA . SER A 1 409 ? -14.961 -30.062 2.012 1 87.56 409 SER A CA 1
ATOM 3325 C C . SER A 1 409 ? -14.133 -30.906 1.046 1 87.56 409 SER A C 1
ATOM 3327 O O . SER A 1 409 ? -13.016 -31.312 1.367 1 87.56 409 SER A O 1
ATOM 3329 N N . ILE A 1 410 ? -14.688 -31.141 -0.118 1 89.5 410 ILE A N 1
ATOM 3330 C CA . ILE A 1 410 ? -13.984 -31.906 -1.138 1 89.5 410 ILE A CA 1
ATOM 3331 C C . ILE A 1 410 ? -12.719 -31.172 -1.56 1 89.5 410 ILE A C 1
ATOM 3333 O O . ILE A 1 410 ? -11.633 -31.766 -1.634 1 89.5 410 ILE A O 1
ATOM 3337 N N . ILE A 1 411 ? -12.836 -29.953 -1.734 1 86.44 411 ILE A N 1
ATOM 3338 C CA . ILE A 1 411 ? -11.711 -29.125 -2.172 1 86.44 411 ILE A CA 1
ATOM 3339 C C . ILE A 1 411 ? -10.625 -29.141 -1.096 1 86.44 411 ILE A C 1
ATOM 3341 O O . ILE A 1 411 ? -9.438 -29.312 -1.398 1 86.44 411 ILE A O 1
ATOM 3345 N N . THR A 1 412 ? -11.055 -28.969 0.126 1 87.06 412 THR A N 1
ATOM 3346 C CA . THR A 1 412 ? -10.117 -28.938 1.239 1 87.06 412 THR A CA 1
ATOM 3347 C C . THR A 1 412 ? -9.398 -30.266 1.379 1 87.06 412 THR A C 1
ATOM 3349 O O . THR A 1 412 ? -8.18 -30.312 1.572 1 87.06 412 THR A O 1
ATOM 3352 N N . PHE A 1 413 ? -10.109 -31.281 1.185 1 88.38 413 PHE A N 1
ATOM 3353 C CA . PHE A 1 413 ? -9.531 -32.625 1.305 1 88.38 413 PHE A CA 1
ATOM 3354 C C . PHE A 1 413 ? -8.539 -32.875 0.181 1 88.38 413 PHE A C 1
ATOM 3356 O O . PHE A 1 413 ? -7.457 -33.438 0.415 1 88.38 413 PHE A O 1
ATOM 3363 N N . LEU A 1 414 ? -8.891 -32.5 -0.934 1 88 414 LEU A N 1
ATOM 3364 C CA . LEU A 1 414 ? -8 -32.688 -2.078 1 88 414 LEU A CA 1
ATOM 3365 C C . LEU A 1 414 ? -6.73 -31.875 -1.93 1 88 414 LEU A C 1
ATOM 3367 O O . LEU A 1 414 ? -5.652 -32.312 -2.355 1 88 414 LEU A O 1
ATOM 3371 N N . ASN A 1 415 ? -6.859 -30.75 -1.34 1 86.06 415 ASN A N 1
ATOM 3372 C CA . ASN A 1 415 ? -5.684 -29.922 -1.108 1 86.06 415 ASN A CA 1
ATOM 3373 C C . ASN A 1 415 ? -4.777 -30.516 -0.038 1 86.06 415 ASN A C 1
ATOM 3375 O O . ASN A 1 415 ? -3.555 -30.359 -0.099 1 86.06 415 ASN A O 1
ATOM 3379 N N . ALA A 1 416 ? -5.352 -31.172 0.913 1 85.12 416 ALA A N 1
ATOM 3380 C CA . ALA A 1 416 ? -4.613 -31.703 2.051 1 85.12 416 ALA A CA 1
ATOM 3381 C C . ALA A 1 416 ? -3.857 -32.969 1.662 1 85.12 416 ALA A C 1
ATOM 3383 O O . ALA A 1 416 ? -2.92 -33.375 2.354 1 85.12 416 ALA A O 1
ATOM 3384 N N . ILE A 1 417 ? -4.203 -33.531 0.546 1 82.31 417 ILE A N 1
ATOM 3385 C CA . ILE A 1 417 ? -3.6 -34.812 0.117 1 82.31 417 ILE A CA 1
ATOM 3386 C C . ILE A 1 417 ? -2.119 -34.594 -0.19 1 82.31 417 ILE A C 1
ATOM 3388 O O . ILE A 1 417 ? -1.3 -35.5 0.007 1 82.31 417 ILE A O 1
ATOM 3392 N N . GLY A 1 418 ? -1.809 -33.406 -0.513 1 83.12 418 GLY A N 1
ATOM 3393 C CA . GLY A 1 418 ? -0.427 -33.125 -0.857 1 83.12 418 GLY A CA 1
ATOM 3394 C C . GLY A 1 418 ? 0.466 -32.938 0.357 1 83.12 418 GLY A C 1
ATOM 3395 O O . GLY A 1 418 ? 1.693 -32.969 0.24 1 83.12 418 GLY A O 1
ATOM 3396 N N . THR A 1 419 ? -0.173 -32.75 1.548 1 89.88 419 THR A N 1
ATOM 3397 C CA . THR A 1 419 ? 0.589 -32.562 2.777 1 89.88 419 THR A CA 1
ATOM 3398 C C . THR A 1 419 ? -0.053 -33.312 3.938 1 89.88 419 THR A C 1
ATOM 3400 O O . THR A 1 419 ? -0.574 -32.719 4.871 1 89.88 419 THR A O 1
ATOM 3403 N N . PRO A 1 420 ? 0.197 -34.531 3.986 1 88.25 420 PRO A N 1
ATOM 3404 C CA . PRO A 1 420 ? -0.462 -35.344 5.016 1 88.25 420 PRO A CA 1
ATOM 3405 C C . PRO A 1 420 ? -0.069 -34.938 6.43 1 88.25 420 PRO A C 1
ATOM 3407 O O . PRO A 1 420 ? -0.873 -35.062 7.359 1 88.25 420 PRO A O 1
ATOM 3410 N N . SER A 1 421 ? 1.099 -34.438 6.617 1 89.31 421 SER A N 1
ATOM 3411 C CA . SER A 1 421 ? 1.591 -34.062 7.938 1 89.31 421 SER A CA 1
ATOM 3412 C C . SER A 1 421 ? 0.816 -32.875 8.5 1 89.31 421 SER A C 1
ATOM 3414 O O . SER A 1 421 ? 0.828 -32.656 9.711 1 89.31 421 SER A O 1
ATOM 3416 N N . SER A 1 422 ? 0.121 -32.156 7.598 1 89.81 422 SER A N 1
ATOM 3417 C CA . SER A 1 422 ? -0.558 -30.953 8.047 1 89.81 422 SER A CA 1
ATOM 3418 C C . SER A 1 422 ? -2.072 -31.094 7.93 1 89.81 422 SER A C 1
ATOM 3420 O O . SER A 1 422 ? -2.791 -30.094 7.895 1 89.81 422 SER A O 1
ATOM 3422 N N . MET A 1 423 ? -2.57 -32.25 7.895 1 89.5 423 MET A N 1
ATOM 3423 C CA . MET A 1 423 ? -4 -32.5 7.719 1 89.5 423 MET A CA 1
ATOM 3424 C C . MET A 1 423 ? -4.793 -31.953 8.906 1 89.5 423 MET A C 1
ATOM 3426 O O . MET A 1 423 ? -5.941 -31.547 8.75 1 89.5 423 MET A O 1
ATOM 3430 N N . HIS A 1 424 ? -4.172 -31.938 10.102 1 89.88 424 HIS A N 1
ATOM 3431 C CA . HIS A 1 424 ? -4.84 -31.453 11.297 1 89.88 424 HIS A CA 1
ATOM 3432 C C . HIS A 1 424 ? -5.098 -29.953 11.211 1 89.88 424 HIS A C 1
ATOM 3434 O O . HIS A 1 424 ? -5.879 -29.406 11.992 1 89.88 424 HIS A O 1
ATOM 3440 N N . LEU A 1 425 ? -4.492 -29.266 10.227 1 91.19 425 LEU A N 1
ATOM 3441 C CA . LEU A 1 425 ? -4.613 -27.828 10.117 1 91.19 425 LEU A CA 1
ATOM 3442 C C . LEU A 1 425 ? -5.617 -27.438 9.023 1 91.19 425 LEU A C 1
ATOM 3444 O O . LEU A 1 425 ? -5.703 -26.281 8.633 1 91.19 425 LEU A O 1
ATOM 3448 N N . MET A 1 426 ? -6.434 -28.391 8.609 1 90.75 426 MET A N 1
ATOM 3449 C CA . MET A 1 426 ? -7.312 -28.172 7.461 1 90.75 426 MET A CA 1
ATOM 3450 C C . MET A 1 426 ? -8.312 -27.062 7.738 1 90.75 426 MET A C 1
ATOM 3452 O O . MET A 1 426 ? -8.586 -26.234 6.871 1 90.75 426 MET A O 1
ATOM 3456 N N . LEU A 1 427 ? -8.828 -27.031 8.906 1 86.25 427 LEU A N 1
ATOM 3457 C CA . LEU A 1 427 ? -9.82 -26 9.242 1 86.25 427 LEU A CA 1
ATOM 3458 C C . LEU A 1 427 ? -9.172 -24.625 9.281 1 86.25 427 LEU A C 1
ATOM 3460 O O . LEU A 1 427 ? -9.742 -23.656 8.758 1 86.25 427 LEU A O 1
ATOM 3464 N N . ILE A 1 428 ? -8.008 -24.562 9.844 1 88.56 428 ILE A N 1
ATOM 3465 C CA . ILE A 1 428 ? -7.281 -23.297 9.898 1 88.56 428 ILE A CA 1
ATOM 3466 C C . ILE A 1 428 ? -6.918 -22.859 8.484 1 88.56 428 ILE A C 1
ATOM 3468 O O . ILE A 1 428 ? -6.969 -21.656 8.164 1 88.56 428 ILE A O 1
ATOM 3472 N N . TRP A 1 429 ? -6.641 -23.828 7.703 1 92.19 429 TRP A N 1
ATOM 3473 C CA . TRP A 1 429 ? -6.289 -23.547 6.312 1 92.19 429 TRP A CA 1
ATOM 3474 C C . TRP A 1 429 ? -7.453 -22.906 5.574 1 92.19 429 TRP A C 1
ATOM 3476 O O . TRP A 1 429 ? -7.266 -21.953 4.816 1 92.19 429 TRP A O 1
ATOM 3486 N N . ILE A 1 430 ? -8.641 -23.344 5.824 1 90.12 430 ILE A N 1
ATOM 3487 C CA . ILE A 1 430 ? -9.828 -22.844 5.145 1 90.12 430 ILE A CA 1
ATOM 3488 C C . ILE A 1 430 ? -10.023 -21.359 5.477 1 90.12 430 ILE A C 1
ATOM 3490 O O . ILE A 1 430 ? -10.25 -20.547 4.586 1 90.12 430 ILE A O 1
ATOM 3494 N N . PHE A 1 431 ? -9.922 -21.078 6.711 1 91.06 431 PHE A N 1
ATOM 3495 C CA . PHE A 1 431 ? -10.172 -19.703 7.137 1 91.06 431 PHE A CA 1
ATOM 3496 C C . PHE A 1 431 ? -9.055 -18.781 6.672 1 91.06 431 PHE A C 1
ATOM 3498 O O . PHE A 1 431 ? -9.305 -17.625 6.301 1 91.06 431 PHE A O 1
ATOM 3505 N N . PHE A 1 432 ? -7.891 -19.312 6.715 1 92.5 432 PHE A N 1
ATOM 3506 C CA . PHE A 1 432 ? -6.762 -18.562 6.188 1 92.5 432 PHE A CA 1
ATOM 3507 C C . PHE A 1 432 ? -6.945 -18.266 4.703 1 92.5 432 PHE A C 1
ATOM 3509 O O . PHE A 1 432 ? -6.715 -17.141 4.254 1 92.5 432 PHE A O 1
ATOM 3516 N N . GLU A 1 433 ? -7.379 -19.25 4.012 1 91.38 433 GLU A N 1
ATOM 3517 C CA . GLU A 1 433 ? -7.582 -19.109 2.574 1 91.38 433 GLU A CA 1
ATOM 3518 C C . GLU A 1 433 ? -8.719 -18.141 2.268 1 91.38 433 GLU A C 1
ATOM 3520 O O . GLU A 1 433 ? -8.688 -17.438 1.258 1 91.38 433 GLU A O 1
ATOM 3525 N N . ASN A 1 434 ? -9.641 -18.078 3.088 1 91.06 434 ASN A N 1
ATOM 3526 C CA . ASN A 1 434 ? -10.711 -17.109 2.916 1 91.06 434 ASN A CA 1
ATOM 3527 C C . ASN A 1 434 ? -10.195 -15.68 2.984 1 91.06 434 ASN A C 1
ATOM 3529 O O . ASN A 1 434 ? -10.57 -14.836 2.166 1 91.06 434 ASN A O 1
ATOM 3533 N N . VAL A 1 435 ? -9.391 -15.469 3.951 1 92.12 435 VAL A N 1
ATOM 3534 C CA . VAL A 1 435 ? -8.828 -14.133 4.086 1 92.12 435 VAL A CA 1
ATOM 3535 C C . VAL A 1 435 ? -7.996 -13.789 2.85 1 92.12 435 VAL A C 1
ATOM 3537 O O . VAL A 1 435 ? -8.141 -12.711 2.273 1 92.12 435 VAL A O 1
ATOM 3540 N N . MET A 1 436 ? -7.219 -14.758 2.447 1 93.69 436 MET A N 1
ATOM 3541 C CA . MET A 1 436 ? -6.32 -14.508 1.322 1 93.69 436 MET A CA 1
ATOM 3542 C C . MET A 1 436 ? -7.105 -14.375 0.02 1 93.69 436 MET A C 1
ATOM 3544 O O . MET A 1 436 ? -6.645 -13.734 -0.926 1 93.69 436 MET A O 1
ATOM 3548 N N . SER A 1 437 ? -8.289 -14.992 -0.011 1 93.81 437 SER A N 1
ATOM 3549 C CA . SER A 1 437 ? -9.109 -14.906 -1.216 1 93.81 437 SER A CA 1
ATOM 3550 C C . SER A 1 437 ? -9.5 -13.461 -1.515 1 93.81 437 SER A C 1
ATOM 3552 O O . SER A 1 437 ? -9.695 -13.094 -2.676 1 93.81 437 SER A O 1
ATOM 3554 N N . LEU A 1 438 ? -9.609 -12.68 -0.475 1 92.19 438 LEU A N 1
ATOM 3555 C CA . LEU A 1 438 ? -9.867 -11.258 -0.661 1 92.19 438 LEU A CA 1
ATOM 3556 C C . LEU A 1 438 ? -8.773 -10.609 -1.507 1 92.19 438 LEU A C 1
ATOM 3558 O O . LEU A 1 438 ? -9.062 -9.938 -2.498 1 92.19 438 LEU A O 1
ATOM 3562 N N . HIS A 1 439 ? -7.598 -10.906 -1.172 1 91.75 439 HIS A N 1
ATOM 3563 C CA . HIS A 1 439 ? -6.453 -10.305 -1.851 1 91.75 439 HIS A CA 1
ATOM 3564 C C . HIS A 1 439 ? -6.281 -10.883 -3.252 1 91.75 439 HIS A C 1
ATOM 3566 O O . HIS A 1 439 ? -5.977 -10.148 -4.195 1 91.75 439 HIS A O 1
ATOM 3572 N N . ARG A 1 440 ? -6.465 -12.109 -3.389 1 95.38 440 ARG A N 1
ATOM 3573 C CA . ARG A 1 440 ? -6.305 -12.742 -4.691 1 95.38 440 ARG A CA 1
ATOM 3574 C C . ARG A 1 440 ? -7.398 -12.297 -5.656 1 95.38 440 ARG A C 1
ATOM 3576 O O . ARG A 1 440 ? -7.137 -12.055 -6.836 1 95.38 440 ARG A O 1
ATOM 3583 N N . CYS A 1 441 ? -8.594 -12.242 -5.176 1 93.56 441 CYS A N 1
ATOM 3584 C CA . CYS A 1 441 ? -9.695 -11.773 -6.008 1 93.56 441 CYS A CA 1
ATOM 3585 C C . CYS A 1 441 ? -9.445 -10.352 -6.496 1 93.56 441 CYS A C 1
ATOM 3587 O O . CYS A 1 441 ? -9.602 -10.062 -7.68 1 93.56 441 CYS A O 1
ATOM 3589 N N . LYS A 1 442 ? -9.086 -9.539 -5.535 1 89.88 442 LYS A N 1
ATOM 3590 C CA . LYS A 1 442 ? -8.742 -8.164 -5.895 1 89.88 442 LYS A CA 1
ATOM 3591 C C . LYS A 1 442 ? -7.652 -8.141 -6.965 1 89.88 442 LYS A C 1
ATOM 3593 O O . LYS A 1 442 ? -7.75 -7.395 -7.938 1 89.88 442 LYS A O 1
ATOM 3598 N N . ALA A 1 443 ? -6.656 -8.922 -6.836 1 92.94 443 ALA A N 1
ATOM 3599 C CA . ALA A 1 443 ? -5.527 -8.984 -7.762 1 92.94 443 ALA A CA 1
ATOM 3600 C C . ALA A 1 443 ? -5.984 -9.43 -9.148 1 92.94 443 ALA A C 1
ATOM 3602 O O . ALA A 1 443 ? -5.52 -8.898 -10.164 1 92.94 443 ALA A O 1
ATOM 3603 N N . VAL A 1 444 ? -6.855 -10.375 -9.195 1 94.44 444 VAL A N 1
ATOM 3604 C CA . VAL A 1 444 ? -7.363 -10.883 -10.469 1 94.44 444 VAL A CA 1
ATOM 3605 C C . VAL A 1 444 ? -8.078 -9.766 -11.219 1 94.44 444 VAL A C 1
ATOM 3607 O O . VAL A 1 444 ? -7.875 -9.586 -12.422 1 94.44 444 VAL A O 1
ATOM 3610 N N . PHE A 1 445 ? -8.852 -9.008 -10.531 1 90.44 445 PHE A N 1
ATOM 3611 C CA . PHE A 1 445 ? -9.57 -7.91 -11.172 1 90.44 445 PHE A CA 1
ATOM 3612 C C . PHE A 1 445 ? -8.594 -6.855 -11.672 1 90.44 445 PHE A C 1
ATOM 3614 O O . PHE A 1 445 ? -8.766 -6.324 -12.773 1 90.44 445 PHE A O 1
ATOM 3621 N N . ILE A 1 446 ? -7.598 -6.602 -10.867 1 87.56 446 ILE A N 1
ATOM 3622 C CA . ILE A 1 446 ? -6.582 -5.641 -11.281 1 87.56 446 ILE A CA 1
ATOM 3623 C C . ILE A 1 446 ? -5.871 -6.145 -12.531 1 87.56 446 ILE A C 1
ATOM 3625 O O . ILE A 1 446 ? -5.621 -5.371 -13.461 1 87.56 446 ILE A O 1
ATOM 3629 N N . GLY A 1 447 ? -5.57 -7.395 -12.57 1 91.12 447 GLY A N 1
ATOM 3630 C CA . GLY A 1 447 ? -4.891 -7.98 -13.711 1 91.12 447 GLY A CA 1
ATOM 3631 C C . GLY A 1 447 ? -5.746 -8 -14.969 1 91.12 447 GLY A C 1
ATOM 3632 O O . GLY A 1 447 ? -5.277 -7.641 -16.047 1 91.12 447 GLY A O 1
ATOM 3633 N N . LEU A 1 448 ? -6.977 -8.352 -14.82 1 90.94 448 LEU A N 1
ATOM 3634 C CA . LEU A 1 448 ? -7.879 -8.477 -15.961 1 90.94 448 LEU A CA 1
ATOM 3635 C C . LEU A 1 448 ? -8.195 -7.109 -16.562 1 90.94 448 LEU A C 1
ATOM 3637 O O . LEU A 1 448 ? -8.328 -6.969 -17.781 1 90.94 448 LEU A O 1
ATOM 3641 N N . LEU A 1 449 ? -8.258 -6.129 -15.648 1 84.19 449 LEU A N 1
ATOM 3642 C CA . LEU A 1 449 ? -8.68 -4.812 -16.094 1 84.19 449 LEU A CA 1
ATOM 3643 C C . LEU A 1 449 ? -7.48 -3.896 -16.312 1 84.19 449 LEU A C 1
ATOM 3645 O O . LEU A 1 449 ? -7.633 -2.771 -16.797 1 84.19 449 LEU A O 1
ATOM 3649 N N . GLU A 1 450 ? -6.277 -4.418 -16.047 1 75.12 450 GLU A N 1
ATOM 3650 C CA . GLU A 1 450 ? -5.062 -3.607 -16.094 1 75.12 450 GLU A CA 1
ATOM 3651 C C . GLU A 1 450 ? -5.254 -2.289 -15.344 1 75.12 450 GLU A C 1
ATOM 3653 O O . GLU A 1 450 ? -4.883 -1.228 -15.852 1 75.12 450 GLU A O 1
ATOM 3658 N N . ALA A 1 451 ? -6.16 -2.414 -14.383 1 63.53 451 ALA A N 1
ATOM 3659 C CA . ALA A 1 451 ? -6.629 -1.24 -13.648 1 63.53 451 ALA A CA 1
ATOM 3660 C C . ALA A 1 451 ? -5.742 -0.951 -12.445 1 63.53 451 ALA A C 1
ATOM 3662 O O . ALA A 1 451 ? -6.203 -0.995 -11.305 1 63.53 451 ALA A O 1
ATOM 3663 N N . GLY A 1 452 ? -4.367 -0.921 -12.602 1 61.38 452 GLY A N 1
ATOM 3664 C CA . GLY A 1 452 ? -3.502 -0.565 -11.484 1 61.38 452 GLY A CA 1
ATOM 3665 C C . GLY A 1 452 ? -3.996 0.643 -10.711 1 61.38 452 GLY A C 1
ATOM 3666 O O . GLY A 1 452 ? -3.504 0.927 -9.617 1 61.38 452 GLY A O 1
ATOM 3667 N N . GLY A 1 453 ? -5.137 1.107 -11.102 1 65.62 453 GLY A N 1
ATOM 3668 C CA . GLY A 1 453 ? -5.523 2.402 -10.562 1 65.62 453 GLY A CA 1
ATOM 3669 C C . GLY A 1 453 ? -6.738 2.332 -9.656 1 65.62 453 GLY A C 1
ATOM 3670 O O . GLY A 1 453 ? -7.211 3.357 -9.164 1 65.62 453 GLY A O 1
ATOM 3671 N N . PHE A 1 454 ? -7.199 1.066 -9.352 1 77.25 454 PHE A N 1
ATOM 3672 C CA . PHE A 1 454 ? -8.414 1.02 -8.547 1 77.25 454 PHE A CA 1
ATOM 3673 C C . PHE A 1 454 ? -8.078 1.032 -7.062 1 77.25 454 PHE A C 1
ATOM 3675 O O . PHE A 1 454 ? -7.117 0.392 -6.633 1 77.25 454 PHE A O 1
ATOM 3682 N N . HIS A 1 455 ? -8.875 1.783 -6.363 1 81.31 455 HIS A N 1
ATOM 3683 C CA . HIS A 1 455 ? -8.812 1.832 -4.906 1 81.31 455 HIS A CA 1
ATOM 3684 C C . HIS A 1 455 ? -10.047 1.186 -4.285 1 81.31 455 HIS A C 1
ATOM 3686 O O . HIS A 1 455 ? -11.094 1.828 -4.156 1 81.31 455 HIS A O 1
ATOM 3692 N N . PHE A 1 456 ? -9.883 0.001 -3.771 1 78.88 456 PHE A N 1
ATOM 3693 C CA . PHE A 1 456 ? -11.023 -0.85 -3.443 1 78.88 456 PHE A CA 1
ATOM 3694 C C . PHE A 1 456 ? -11.688 -0.396 -2.148 1 78.88 456 PHE A C 1
ATOM 3696 O O . PHE A 1 456 ? -12.891 -0.584 -1.96 1 78.88 456 PHE A O 1
ATOM 3703 N N . MET A 1 457 ? -10.945 0.113 -1.229 1 80.19 457 MET A N 1
ATOM 3704 C CA . MET A 1 457 ? -11.578 0.64 -0.022 1 80.19 457 MET A CA 1
ATOM 3705 C C . MET A 1 457 ? -12.57 1.747 -0.364 1 80.19 457 MET A C 1
ATOM 3707 O O . MET A 1 457 ? -13.688 1.771 0.157 1 80.19 457 MET A O 1
ATOM 3711 N N . GLU A 1 458 ? -12.094 2.645 -1.233 1 87.25 458 GLU A N 1
ATOM 3712 C CA . GLU A 1 458 ? -12.961 3.727 -1.68 1 87.25 458 GLU A CA 1
ATOM 3713 C C . GLU A 1 458 ? -14.203 3.184 -2.381 1 87.25 458 GLU A C 1
ATOM 3715 O O . GLU A 1 458 ? -15.32 3.641 -2.121 1 87.25 458 GLU A O 1
ATOM 3720 N N . ILE A 1 459 ? -13.992 2.205 -3.176 1 83.69 459 ILE A N 1
ATOM 3721 C CA . ILE A 1 459 ? -15.109 1.614 -3.906 1 83.69 459 ILE A CA 1
ATOM 3722 C C . ILE A 1 459 ? -16.078 0.952 -2.926 1 83.69 459 ILE A C 1
ATOM 3724 O O . ILE A 1 459 ? -17.297 1.099 -3.051 1 83.69 459 ILE A O 1
ATOM 3728 N N . GLY A 1 460 ? -15.508 0.253 -1.956 1 81.5 460 GLY A N 1
ATOM 3729 C CA . GLY A 1 460 ? -16.344 -0.387 -0.951 1 81.5 460 GLY A CA 1
ATOM 3730 C C . GLY A 1 460 ? -17.203 0.593 -0.177 1 81.5 460 GLY A C 1
ATOM 3731 O O . GLY A 1 460 ? -18.406 0.368 0.002 1 81.5 460 GLY A O 1
ATOM 3732 N N . VAL A 1 461 ? -16.625 1.693 0.242 1 86.5 461 VAL A N 1
ATOM 3733 C CA . VAL A 1 461 ? -17.375 2.715 0.962 1 86.5 461 VAL A CA 1
ATOM 3734 C C . VAL A 1 461 ? -18.391 3.359 0.028 1 86.5 461 VAL A C 1
ATOM 3736 O O . VAL A 1 461 ? -19.516 3.67 0.439 1 86.5 461 VAL A O 1
ATOM 3739 N N . GLY A 1 462 ? -17.953 3.574 -1.226 1 85.94 462 GLY A N 1
ATOM 3740 C CA . GLY A 1 462 ? -18.891 4.105 -2.205 1 85.94 462 GLY A CA 1
ATOM 3741 C C . GLY A 1 462 ? -20.125 3.248 -2.377 1 85.94 462 GLY A C 1
ATOM 3742 O O . GLY A 1 462 ? -21.25 3.766 -2.439 1 85.94 462 GLY A O 1
ATOM 3743 N N . ILE A 1 463 ? -19.969 1.943 -2.43 1 80.56 463 ILE A N 1
ATOM 3744 C CA . ILE A 1 463 ? -21.078 1.015 -2.572 1 80.56 463 ILE A CA 1
ATOM 3745 C C . ILE A 1 463 ? -21.953 1.054 -1.318 1 80.56 463 ILE A C 1
ATOM 3747 O O . ILE A 1 463 ? -23.188 1.078 -1.408 1 80.56 463 ILE A O 1
ATOM 3751 N N . TRP A 1 464 ? -21.266 1.079 -0.182 1 81.19 464 TRP A N 1
ATOM 3752 C CA . TRP A 1 464 ? -21.984 1.214 1.082 1 81.19 464 TRP A CA 1
ATOM 3753 C C . TRP A 1 464 ? -22.875 2.455 1.077 1 81.19 464 TRP A C 1
ATOM 3755 O O . TRP A 1 464 ? -24.062 2.381 1.4 1 81.19 464 TRP A O 1
ATOM 3765 N N . LEU A 1 465 ? -22.359 3.6 0.677 1 87.75 465 LEU A N 1
ATOM 3766 C CA . LEU A 1 465 ? -23.094 4.859 0.651 1 87.75 465 LEU A CA 1
ATOM 3767 C C . LEU A 1 465 ? -24.203 4.816 -0.386 1 87.75 465 LEU A C 1
ATOM 3769 O O . LEU A 1 465 ? -25.281 5.379 -0.17 1 87.75 465 LEU A O 1
ATOM 3773 N N . LEU A 1 466 ? -23.922 4.133 -1.484 1 85.19 466 LEU A N 1
ATOM 3774 C CA . LEU A 1 466 ? -24.938 4.008 -2.52 1 85.19 466 LEU A CA 1
ATOM 3775 C C . LEU A 1 466 ? -26.141 3.232 -2.004 1 85.19 466 LEU A C 1
ATOM 3777 O O . LEU A 1 466 ? -27.297 3.627 -2.238 1 85.19 466 LEU A O 1
ATOM 3781 N N . ILE A 1 467 ? -25.906 2.199 -1.303 1 76.19 467 ILE A N 1
ATOM 3782 C CA . ILE A 1 467 ? -26.969 1.382 -0.727 1 76.19 467 ILE A CA 1
ATOM 3783 C C . ILE A 1 467 ? -27.766 2.209 0.275 1 76.19 467 ILE A C 1
ATOM 3785 O O . ILE A 1 467 ? -29 2.195 0.257 1 76.19 467 ILE A O 1
ATOM 3789 N N . CYS A 1 468 ? -27.078 2.916 1.1 1 80.62 468 CYS A N 1
ATOM 3790 C CA . CYS A 1 468 ? -27.75 3.75 2.098 1 80.62 468 CYS A CA 1
ATOM 3791 C C . CYS A 1 468 ? -28.578 4.844 1.434 1 80.62 468 CYS A C 1
ATOM 3793 O O . CYS A 1 468 ? -29.688 5.133 1.866 1 80.62 468 CYS A O 1
ATOM 3795 N N . ALA A 1 469 ? -28 5.441 0.386 1 85.38 469 ALA A N 1
ATOM 3796 C CA . ALA A 1 469 ? -28.703 6.508 -0.322 1 85.38 469 ALA A CA 1
ATOM 3797 C C . ALA A 1 469 ? -29.984 5.988 -0.963 1 85.38 469 ALA A C 1
ATOM 3799 O O . ALA A 1 469 ? -31.031 6.645 -0.898 1 85.38 469 ALA A O 1
ATOM 3800 N N . TRP A 1 470 ? -29.828 4.891 -1.531 1 79.31 470 TRP A N 1
ATOM 3801 C CA . TRP A 1 470 ? -31 4.293 -2.166 1 79.31 470 TRP A CA 1
ATOM 3802 C C . TRP A 1 470 ? -32.062 3.967 -1.133 1 79.31 470 TRP A C 1
ATOM 3804 O O . TRP A 1 470 ? -33.25 4.211 -1.362 1 79.31 470 TRP A O 1
ATOM 3814 N N . GLN A 1 471 ? -31.672 3.441 -0.023 1 75.19 471 GLN A N 1
ATOM 3815 C CA . GLN A 1 471 ? -32.594 3.141 1.069 1 75.19 471 GLN A CA 1
ATOM 3816 C C . GLN A 1 471 ? -33.281 4.406 1.577 1 75.19 471 GLN A C 1
ATOM 3818 O O . GLN A 1 471 ? -34.469 4.398 1.861 1 75.19 471 GLN A O 1
ATOM 3823 N N . ASP A 1 472 ? -32.531 5.387 1.711 1 81 472 ASP A N 1
ATOM 3824 C CA . ASP A 1 472 ? -33.094 6.66 2.17 1 81 472 ASP A CA 1
ATOM 3825 C C . ASP A 1 472 ? -34.062 7.23 1.154 1 81 472 ASP A C 1
ATOM 3827 O O . ASP A 1 472 ? -35.125 7.707 1.525 1 81 472 ASP A O 1
ATOM 3831 N N . PHE A 1 473 ? -33.688 7.215 -0.07 1 79 473 PHE A N 1
ATOM 3832 C CA . PHE A 1 473 ? -34.5 7.75 -1.146 1 79 473 PHE A CA 1
ATOM 3833 C C . PHE A 1 473 ? -35.844 7.043 -1.193 1 79 473 PHE A C 1
ATOM 3835 O O . PHE A 1 473 ? -36.875 7.688 -1.374 1 79 473 PHE A O 1
ATOM 3842 N N . LYS A 1 474 ? -35.781 5.91 -0.914 1 72.56 474 LYS A N 1
ATOM 3843 C CA . LYS A 1 474 ? -37 5.105 -1.094 1 72.56 474 LYS A CA 1
ATOM 3844 C C . LYS A 1 474 ? -37.844 5.09 0.177 1 72.56 474 LYS A C 1
ATOM 3846 O O . LYS A 1 474 ? -39.062 5.09 0.11 1 72.56 474 LYS A O 1
ATOM 3851 N N . TYR A 1 475 ? -37.094 5.098 1.402 1 65.31 475 TYR A N 1
ATOM 3852 C CA . TYR A 1 475 ? -37.812 4.691 2.592 1 65.31 475 TYR A CA 1
ATOM 3853 C C . TYR A 1 475 ? -37.844 5.805 3.631 1 65.31 475 TYR A C 1
ATOM 3855 O O . TYR A 1 475 ? -38.531 5.703 4.645 1 65.31 475 TYR A O 1
ATOM 3863 N N . ARG A 1 476 ? -37.062 6.801 3.395 1 74.5 476 ARG A N 1
ATOM 3864 C CA . ARG A 1 476 ? -36.938 7.812 4.438 1 74.5 476 ARG A CA 1
ATOM 3865 C C . ARG A 1 476 ? -37.438 9.172 3.941 1 74.5 476 ARG A C 1
ATOM 3867 O O . ARG A 1 476 ? -37.531 9.391 2.734 1 74.5 476 ARG A O 1
ATOM 3874 N N . THR A 1 477 ? -37.719 10.023 4.98 1 72.19 477 THR A N 1
ATOM 3875 C CA . THR A 1 477 ? -38.25 11.344 4.633 1 72.19 477 THR A CA 1
ATOM 3876 C C . THR A 1 477 ? -37.188 12.422 4.852 1 72.19 477 THR A C 1
ATOM 3878 O O . THR A 1 477 ? -37.312 13.539 4.363 1 72.19 477 THR A O 1
ATOM 3881 N N . GLU A 1 478 ? -36.156 12.117 5.531 1 78.25 478 GLU A N 1
ATOM 3882 C CA . GLU A 1 478 ? -35.156 13.109 5.926 1 78.25 478 GLU A CA 1
ATOM 3883 C C . GLU A 1 478 ? -34.344 13.57 4.723 1 78.25 478 GLU A C 1
ATOM 3885 O O . GLU A 1 478 ? -33.688 14.617 4.773 1 78.25 478 GLU A O 1
ATOM 3890 N N . GLN A 1 479 ? -34.438 12.836 3.576 1 80.38 479 GLN A N 1
ATOM 3891 C CA . GLN A 1 479 ? -33.812 13.172 2.307 1 80.38 479 GLN A CA 1
ATOM 3892 C C . GLN A 1 479 ? -32.281 13.273 2.457 1 80.38 479 GLN A C 1
ATOM 3894 O O . GLN A 1 479 ? -31.656 14.195 1.932 1 80.38 479 GLN A O 1
ATOM 3899 N N . TYR A 1 480 ? -31.734 12.336 3.27 1 85.69 480 TYR A N 1
ATOM 3900 C CA . TYR A 1 480 ? -30.297 12.281 3.41 1 85.69 480 TYR A CA 1
ATOM 3901 C C . TYR A 1 480 ? -29.625 11.922 2.088 1 85.69 480 TYR A C 1
ATOM 3903 O O . TYR A 1 480 ? -28.438 12.172 1.895 1 85.69 480 TYR A O 1
ATOM 3911 N N . TYR A 1 481 ? -30.438 11.352 1.168 1 84.44 481 TYR A N 1
ATOM 3912 C CA . TYR A 1 481 ? -29.891 10.844 -0.083 1 84.44 481 TYR A CA 1
ATOM 3913 C C . TYR A 1 481 ? -29.312 11.977 -0.928 1 84.44 481 TYR A C 1
ATOM 3915 O O . TYR A 1 481 ? -28.453 11.758 -1.773 1 84.44 481 TYR A O 1
ATOM 3923 N N . ILE A 1 482 ? -29.719 13.203 -0.684 1 85.81 482 ILE A N 1
ATOM 3924 C CA . ILE A 1 482 ? -29.25 14.367 -1.442 1 85.81 482 ILE A CA 1
ATOM 3925 C C . ILE A 1 482 ? -27.75 14.555 -1.236 1 85.81 482 ILE A C 1
ATOM 3927 O O . ILE A 1 482 ? -27.031 14.938 -2.166 1 85.81 482 ILE A O 1
ATOM 3931 N N . PHE A 1 483 ? -27.312 14.133 -0.062 1 86.56 483 PHE A N 1
ATOM 3932 C CA . PHE A 1 483 ? -25.906 14.297 0.242 1 86.56 483 PHE A CA 1
ATOM 3933 C C . PHE A 1 483 ? -25.156 12.977 0.122 1 86.56 483 PHE A C 1
ATOM 3935 O O . PHE A 1 483 ? -23.984 12.945 -0.236 1 86.56 483 PHE A O 1
ATOM 3942 N N . ILE A 1 484 ? -25.828 11.891 0.396 1 89.62 484 ILE A N 1
ATOM 3943 C CA . ILE A 1 484 ? -25.156 10.594 0.442 1 89.62 484 ILE A CA 1
ATOM 3944 C C . ILE A 1 484 ? -24.875 10.109 -0.978 1 89.62 484 ILE A C 1
ATOM 3946 O O . ILE A 1 484 ? -23.828 9.5 -1.235 1 89.62 484 ILE A O 1
ATOM 3950 N N . PHE A 1 485 ? -25.766 10.422 -1.941 1 89.19 485 PHE A N 1
ATOM 3951 C CA . PHE A 1 485 ? -25.594 9.961 -3.314 1 89.19 485 PHE A CA 1
ATOM 3952 C C . PHE A 1 485 ? -24.359 10.586 -3.938 1 89.19 485 PHE A C 1
ATOM 3954 O O . PHE A 1 485 ? -23.484 9.883 -4.461 1 89.19 485 PHE A O 1
ATOM 3961 N N . PRO A 1 486 ? -24.281 11.93 -3.83 1 89.56 486 PRO A N 1
ATOM 3962 C CA . PRO A 1 486 ? -23.062 12.516 -4.402 1 89.56 486 PRO A CA 1
ATOM 3963 C C . PRO A 1 486 ? -21.797 12.062 -3.676 1 89.56 486 PRO A C 1
ATOM 3965 O O . PRO A 1 486 ? -20.734 11.945 -4.297 1 89.56 486 PRO A O 1
ATOM 3968 N N . SER A 1 487 ? -21.875 11.82 -2.426 1 91.31 487 SER A N 1
ATOM 3969 C CA . SER A 1 487 ? -20.719 11.289 -1.688 1 91.31 487 SER A CA 1
ATOM 3970 C C . SER A 1 487 ? -20.312 9.914 -2.201 1 91.31 487 SER A C 1
ATOM 3972 O O . SER A 1 487 ? -19.125 9.625 -2.348 1 91.31 487 SER A O 1
ATOM 3974 N N . SER A 1 488 ? -21.297 9.102 -2.434 1 90.88 488 SER A N 1
ATOM 3975 C CA . SER A 1 488 ? -21.047 7.785 -3.004 1 90.88 488 SER A CA 1
ATOM 3976 C C . SER A 1 488 ? -20.359 7.891 -4.355 1 90.88 488 SER A C 1
ATOM 3978 O O . SER A 1 488 ? -19.391 7.176 -4.617 1 90.88 488 SER A O 1
ATOM 3980 N N . LEU A 1 489 ? -20.844 8.789 -5.156 1 89.62 489 LEU A N 1
ATOM 3981 C CA . LEU A 1 489 ? -20.266 8.992 -6.484 1 89.62 489 LEU A CA 1
ATOM 3982 C C . LEU A 1 489 ? -18.812 9.445 -6.383 1 89.62 489 LEU A C 1
ATOM 3984 O O . LEU A 1 489 ? -17.969 8.984 -7.145 1 89.62 489 LEU A O 1
ATOM 3988 N N . ALA A 1 490 ? -18.594 10.305 -5.438 1 91.56 490 ALA A N 1
ATOM 3989 C CA . ALA A 1 490 ? -17.234 10.773 -5.238 1 91.56 490 ALA A CA 1
ATOM 3990 C C . ALA A 1 490 ? -16.297 9.625 -4.852 1 91.56 490 ALA A C 1
ATOM 3992 O O . ALA A 1 490 ? -15.203 9.5 -5.395 1 91.56 490 ALA A O 1
ATOM 3993 N N . PHE A 1 491 ? -16.734 8.75 -3.971 1 92.81 491 PHE A N 1
ATOM 3994 C CA . PHE A 1 491 ? -15.953 7.59 -3.543 1 92.81 491 PHE A CA 1
ATOM 3995 C C . PHE A 1 491 ? -15.672 6.66 -4.719 1 92.81 491 PHE A C 1
ATOM 3997 O O . PHE A 1 491 ? -14.547 6.191 -4.891 1 92.81 491 PHE A O 1
ATOM 4004 N N . ILE A 1 492 ? -16.641 6.473 -5.559 1 88.25 492 ILE A N 1
ATOM 4005 C CA . ILE A 1 492 ? -16.516 5.539 -6.672 1 88.25 492 ILE A CA 1
ATOM 4006 C C . ILE A 1 492 ? -15.602 6.133 -7.742 1 88.25 492 ILE A C 1
ATOM 4008 O O . ILE A 1 492 ? -14.727 5.441 -8.273 1 88.25 492 ILE A O 1
ATOM 4012 N N . ILE A 1 493 ? -15.773 7.438 -8.023 1 88.31 493 ILE A N 1
ATOM 4013 C CA . ILE A 1 493 ? -14.945 8.102 -9.031 1 88.31 493 ILE A CA 1
ATOM 4014 C C . ILE A 1 493 ? -13.484 8.062 -8.602 1 88.31 493 ILE A C 1
ATOM 4016 O O . ILE A 1 493 ? -12.609 7.68 -9.391 1 88.31 493 ILE A O 1
ATOM 4020 N N . MET A 1 494 ? -13.258 8.375 -7.375 1 88.62 494 MET A N 1
ATOM 4021 C CA . MET A 1 494 ? -11.883 8.391 -6.891 1 88.62 494 MET A CA 1
ATOM 4022 C C . MET A 1 494 ? -11.352 6.969 -6.73 1 88.62 494 MET A C 1
ATOM 4024 O O . MET A 1 494 ? -10.172 6.711 -6.973 1 88.62 494 MET A O 1
ATOM 4028 N N . GLY A 1 495 ? -12.203 6.074 -6.348 1 87.25 495 GLY A N 1
ATOM 4029 C CA . GLY A 1 495 ? -11.82 4.672 -6.25 1 87.25 495 GLY A CA 1
ATOM 4030 C C . GLY A 1 495 ? -11.43 4.066 -7.582 1 87.25 495 GLY A C 1
ATOM 4031 O O . GLY A 1 495 ? -10.578 3.176 -7.637 1 87.25 495 GLY A O 1
ATOM 4032 N N . CYS A 1 496 ? -12.023 4.578 -8.656 1 82.5 496 CYS A N 1
ATOM 4033 C CA . CYS A 1 496 ? -11.727 4.094 -10 1 82.5 496 CYS A CA 1
ATOM 4034 C C . CYS A 1 496 ? -10.508 4.809 -10.578 1 82.5 496 CYS A C 1
ATOM 4036 O O . CYS A 1 496 ? -10.117 4.555 -11.719 1 82.5 496 CYS A O 1
ATOM 4038 N N . GLY A 1 497 ? -10.023 5.711 -9.797 1 79.44 497 GLY A N 1
ATOM 4039 C CA . GLY A 1 497 ? -8.758 6.328 -10.18 1 79.44 497 GLY A CA 1
ATOM 4040 C C . GLY A 1 497 ? -8.938 7.555 -11.055 1 79.44 497 GLY A C 1
ATOM 4041 O O . GLY A 1 497 ? -7.984 8.016 -11.68 1 79.44 497 GLY A O 1
ATOM 4042 N N . TYR A 1 498 ? -10.086 8.055 -11.18 1 77.88 498 TYR A N 1
ATOM 4043 C CA . TYR A 1 498 ? -10.336 9.242 -11.992 1 77.88 498 TYR A CA 1
ATOM 4044 C C . TYR A 1 498 ? -10.109 10.516 -11.188 1 77.88 498 TYR A C 1
ATOM 4046 O O . TYR A 1 498 ? -11.031 11.312 -11.016 1 77.88 498 TYR A O 1
ATOM 4054 N N . VAL A 1 499 ? -8.969 10.617 -10.594 1 83.56 499 VAL A N 1
ATOM 4055 C CA . VAL A 1 499 ? -8.562 11.789 -9.82 1 83.56 499 VAL A CA 1
ATOM 4056 C C . VAL A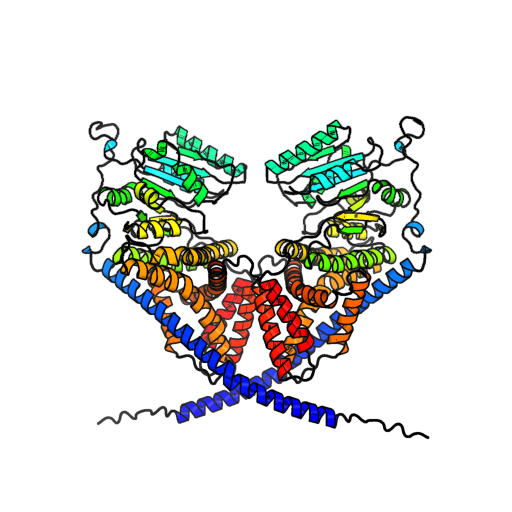 1 499 ? -7.062 12.016 -9.992 1 83.56 499 VAL A C 1
ATOM 4058 O O . VAL A 1 499 ? -6.277 11.062 -9.992 1 83.56 499 VAL A O 1
ATOM 4061 N N . GLY A 1 500 ? -6.727 13.266 -10.148 1 73.44 500 GLY A N 1
ATOM 4062 C CA . GLY A 1 500 ? -5.32 13.609 -10.289 1 73.44 500 GLY A CA 1
ATOM 4063 C C . GLY A 1 500 ? -4.762 13.297 -11.664 1 73.44 500 GLY A C 1
ATOM 4064 O O . GLY A 1 500 ? -3.682 12.711 -11.781 1 73.44 500 GLY A O 1
ATOM 4065 N N . ARG A 1 501 ? -5.512 13.328 -12.633 1 67.75 501 ARG A N 1
ATOM 4066 C CA . ARG A 1 501 ? -5.078 13.117 -14.008 1 67.75 501 ARG A CA 1
ATOM 4067 C C . ARG A 1 501 ? -5.09 14.422 -14.789 1 67.75 501 ARG A C 1
ATOM 4069 O O . ARG A 1 501 ? -5.871 15.328 -14.492 1 67.75 501 ARG A O 1
ATOM 4076 N N . MET B 1 1 ? -42.344 -58.938 8.789 1 26.97 1 MET B N 1
ATOM 4077 C CA . MET B 1 1 ? -43 -57.781 8.18 1 26.97 1 MET B CA 1
ATOM 4078 C C . MET B 1 1 ? -42.812 -56.531 9.039 1 26.97 1 MET B C 1
ATOM 4080 O O . MET B 1 1 ? -43.625 -56.25 9.93 1 26.97 1 MET B O 1
ATOM 4084 N N . THR B 1 2 ? -41.594 -56.25 9.539 1 32.97 2 THR B N 1
ATOM 4085 C CA . THR B 1 2 ? -41.188 -55.125 10.398 1 32.97 2 THR B CA 1
ATOM 4086 C C . THR B 1 2 ? -41.469 -53.812 9.711 1 32.97 2 THR B C 1
ATOM 4088 O O . THR B 1 2 ? -41 -53.562 8.602 1 32.97 2 THR B O 1
ATOM 4091 N N . ARG B 1 3 ? -42.656 -53.156 10.016 1 35.56 3 ARG B N 1
ATOM 4092 C CA . ARG B 1 3 ? -43.188 -51.875 9.609 1 35.56 3 ARG B CA 1
ATOM 4093 C C . ARG B 1 3 ? -42.188 -50.75 9.844 1 35.56 3 ARG B C 1
ATOM 4095 O O . ARG B 1 3 ? -41.812 -50.438 10.984 1 35.56 3 ARG B O 1
ATOM 4102 N N . TRP B 1 4 ? -41.156 -50.656 8.961 1 32.69 4 TRP B N 1
ATOM 4103 C CA . TRP B 1 4 ? -40.312 -49.469 8.898 1 32.69 4 TRP B CA 1
ATOM 4104 C C . TRP B 1 4 ? -41.156 -48.188 8.859 1 32.69 4 TRP B C 1
ATOM 4106 O O . TRP B 1 4 ? -41.906 -47.969 7.914 1 32.69 4 TRP B O 1
ATOM 4116 N N . SER B 1 5 ? -41.812 -47.812 9.992 1 33.47 5 SER B N 1
ATOM 4117 C CA . SER B 1 5 ? -42.469 -46.5 10.133 1 33.47 5 SER B CA 1
ATOM 4118 C C . SER B 1 5 ? -41.625 -45.406 9.492 1 33.47 5 SER B C 1
ATOM 4120 O O . SER B 1 5 ? -40.438 -45.25 9.828 1 33.47 5 SER B O 1
ATOM 4122 N N . THR B 1 6 ? -41.844 -45.125 8.242 1 34.78 6 THR B N 1
ATOM 4123 C CA . THR B 1 6 ? -41.375 -44 7.461 1 34.78 6 THR B CA 1
ATOM 4124 C C . THR B 1 6 ? -41.531 -42.688 8.25 1 34.78 6 THR B C 1
ATOM 4126 O O . THR B 1 6 ? -42.656 -42.344 8.648 1 34.78 6 THR B O 1
ATOM 4129 N N . PHE B 1 7 ? -40.688 -42.469 9.219 1 35.09 7 PHE B N 1
ATOM 4130 C CA . PHE B 1 7 ? -40.562 -41.125 9.766 1 35.09 7 PHE B CA 1
ATOM 4131 C C . PHE B 1 7 ? -40.719 -40.062 8.664 1 35.09 7 PHE B C 1
ATOM 4133 O O . PHE B 1 7 ? -39.812 -39.906 7.832 1 35.09 7 PHE B O 1
ATOM 4140 N N . HIS B 1 8 ? -41.938 -40 8.078 1 37.47 8 HIS B N 1
ATOM 4141 C CA . HIS B 1 8 ? -42.312 -38.844 7.266 1 37.47 8 HIS B CA 1
ATOM 4142 C C . HIS B 1 8 ? -41.969 -37.531 7.969 1 37.47 8 HIS B C 1
ATOM 4144 O O . HIS B 1 8 ? -42.656 -37.156 8.914 1 37.47 8 HIS B O 1
ATOM 4150 N N . PHE B 1 9 ? -40.75 -37.312 8.195 1 41.81 9 PHE B N 1
ATOM 4151 C CA . PHE B 1 9 ? -40.406 -35.906 8.445 1 41.81 9 PHE B CA 1
ATOM 4152 C C . PHE B 1 9 ? -41.188 -35 7.504 1 41.81 9 PHE B C 1
ATOM 4154 O O . PHE B 1 9 ? -40.906 -34.938 6.312 1 41.81 9 PHE B O 1
ATOM 4161 N N . ARG B 1 10 ? -42.531 -34.938 7.762 1 49.41 10 ARG B N 1
ATOM 4162 C CA . ARG B 1 10 ? -43.469 -34.188 6.949 1 49.41 10 ARG B CA 1
ATOM 4163 C C . ARG B 1 10 ? -42.969 -32.75 6.703 1 49.41 10 ARG B C 1
ATOM 4165 O O . ARG B 1 10 ? -42.469 -32.094 7.617 1 49.41 10 ARG B O 1
ATOM 4172 N N . GLU B 1 11 ? -42.656 -32.281 5.547 1 49.22 11 GLU B N 1
ATOM 4173 C CA . GLU B 1 11 ? -42.406 -30.922 5.082 1 49.22 11 GLU B CA 1
ATOM 4174 C C . GLU B 1 11 ? -43.125 -29.891 5.941 1 49.22 11 GLU B C 1
ATOM 4176 O O . GLU B 1 11 ? -42.594 -28.828 6.254 1 49.22 11 GLU B O 1
ATOM 4181 N N . GLU B 1 12 ? -44.344 -30.266 6.422 1 51.31 12 GLU B N 1
ATOM 4182 C CA . GLU B 1 12 ? -45.156 -29.344 7.227 1 51.31 12 GLU B CA 1
ATOM 4183 C C . GLU B 1 12 ? -44.531 -29.094 8.586 1 51.31 12 GLU B C 1
ATOM 4185 O O . GLU B 1 12 ? -44.531 -27.969 9.078 1 51.31 12 GLU B O 1
ATOM 4190 N N . ASP B 1 13 ? -43.969 -30.172 9.164 1 53.38 13 ASP B N 1
ATOM 4191 C CA . ASP B 1 13 ? -43.344 -30.016 10.461 1 53.38 13 ASP B CA 1
ATOM 4192 C C . ASP B 1 13 ? -42.062 -29.203 10.336 1 53.38 13 ASP B C 1
ATOM 4194 O O . ASP B 1 13 ? -41.75 -28.375 11.203 1 53.38 13 ASP B O 1
ATOM 4198 N N . ALA B 1 14 ? -41.406 -29.438 9.242 1 49.44 14 ALA B N 1
ATOM 4199 C CA . ALA B 1 14 ? -40.188 -28.641 8.977 1 49.44 14 ALA B CA 1
ATOM 4200 C C . ALA B 1 14 ? -40.562 -27.172 8.789 1 49.44 14 ALA B C 1
ATOM 4202 O O . ALA B 1 14 ? -39.875 -26.281 9.312 1 49.44 14 ALA B O 1
ATOM 4203 N N . VAL B 1 15 ? -41.625 -26.953 8.062 1 49.22 15 VAL B N 1
ATOM 4204 C CA . VAL B 1 15 ? -42.094 -25.594 7.836 1 49.22 15 VAL B CA 1
ATOM 4205 C C . VAL B 1 15 ? -42.562 -24.984 9.156 1 49.22 15 VAL B C 1
ATOM 4207 O O . VAL B 1 15 ? -42.25 -23.812 9.445 1 49.22 15 VAL B O 1
ATOM 4210 N N . ALA B 1 16 ? -43.281 -25.766 9.945 1 53.88 16 ALA B N 1
ATOM 4211 C CA . ALA B 1 16 ? -43.75 -25.281 11.242 1 53.88 16 ALA B CA 1
ATOM 4212 C C . ALA B 1 16 ? -42.562 -24.984 12.172 1 53.88 16 ALA B C 1
ATOM 4214 O O . ALA B 1 16 ? -42.562 -23.969 12.867 1 53.88 16 ALA B O 1
ATOM 4215 N N . ALA B 1 17 ? -41.656 -25.859 12.172 1 52.84 17 ALA B N 1
ATOM 4216 C CA . ALA B 1 17 ? -40.469 -25.656 12.977 1 52.84 17 ALA B CA 1
ATOM 4217 C C . ALA B 1 17 ? -39.688 -24.438 12.492 1 52.84 17 ALA B C 1
ATOM 4219 O O . ALA B 1 17 ? -39.219 -23.641 13.305 1 52.84 17 ALA B O 1
ATOM 4220 N N . ALA B 1 18 ? -39.625 -24.344 11.211 1 49.41 18 ALA B N 1
ATOM 4221 C CA . ALA B 1 18 ? -38.969 -23.172 10.609 1 49.41 18 ALA B CA 1
ATOM 4222 C C . ALA B 1 18 ? -39.688 -21.891 10.984 1 49.41 18 ALA B C 1
ATOM 4224 O O . ALA B 1 18 ? -39.062 -20.875 11.273 1 49.41 18 ALA B O 1
ATOM 4225 N N . ALA B 1 19 ? -41 -21.969 11.008 1 54.69 19 ALA B N 1
ATOM 4226 C CA . ALA B 1 19 ? -41.812 -20.797 11.359 1 54.69 19 ALA B CA 1
ATOM 4227 C C . ALA B 1 19 ? -41.594 -20.391 12.812 1 54.69 19 ALA B C 1
ATOM 4229 O O . ALA B 1 19 ? -41.5 -19.203 13.125 1 54.69 19 ALA B O 1
ATOM 4230 N N . VAL B 1 20 ? -41.5 -21.375 13.688 1 54.78 20 VAL B N 1
ATOM 4231 C CA . VAL B 1 20 ? -41.281 -21.109 15.102 1 54.78 20 VAL B CA 1
ATOM 4232 C C . VAL B 1 20 ? -39.875 -20.5 15.289 1 54.78 20 VAL B C 1
ATOM 4234 O O . VAL B 1 20 ? -39.719 -19.531 16.047 1 54.78 20 VAL B O 1
ATOM 4237 N N . ILE B 1 21 ? -39 -21.047 14.633 1 50.09 21 ILE B N 1
ATOM 4238 C CA . ILE B 1 21 ? -37.625 -20.547 14.719 1 50.09 21 ILE B CA 1
ATOM 4239 C C . ILE B 1 21 ? -37.562 -19.125 14.164 1 50.09 21 ILE B C 1
ATOM 4241 O O . ILE B 1 21 ? -36.906 -18.266 14.75 1 50.09 21 ILE B O 1
ATOM 4245 N N . TYR B 1 22 ? -38.188 -18.969 13.062 1 50.69 22 TYR B N 1
ATOM 4246 C CA . TYR B 1 22 ? -38.281 -17.641 12.477 1 50.69 22 TYR B CA 1
ATOM 4247 C C . TYR B 1 22 ? -38.906 -16.641 13.445 1 50.69 22 TYR B C 1
ATOM 4249 O O . TYR B 1 22 ? -38.406 -15.539 13.617 1 50.69 22 TYR B O 1
ATOM 4257 N N . GLU B 1 23 ? -40 -17.078 14.078 1 59.03 23 GLU B N 1
ATOM 4258 C CA . GLU B 1 23 ? -40.688 -16.188 15.008 1 59.03 23 GLU B CA 1
ATOM 4259 C C . GLU B 1 23 ? -39.812 -15.883 16.219 1 59.03 23 GLU B C 1
ATOM 4261 O O . GLU B 1 23 ? -39.781 -14.742 16.703 1 59.03 23 GLU B O 1
ATOM 4266 N N . LYS B 1 24 ? -39.156 -16.781 16.734 1 56.84 24 LYS B N 1
ATOM 4267 C CA . LYS B 1 24 ? -38.25 -16.578 17.875 1 56.84 24 LYS B CA 1
ATOM 4268 C C . LYS B 1 24 ? -37.094 -15.695 17.469 1 56.84 24 LYS B C 1
ATOM 4270 O O . LYS B 1 24 ? -36.688 -14.812 18.234 1 56.84 24 LYS B O 1
ATOM 4275 N N . SER B 1 25 ? -36.594 -16.016 16.344 1 55.59 25 SER B N 1
ATOM 4276 C CA . SER B 1 25 ? -35.5 -15.203 15.844 1 55.59 25 SER B CA 1
ATOM 4277 C C . SER B 1 25 ? -35.906 -13.758 15.625 1 55.59 25 SER B C 1
ATOM 4279 O O . SER B 1 25 ? -35.156 -12.828 15.945 1 55.59 25 SER B O 1
ATOM 4281 N N . ARG B 1 26 ? -37.062 -13.609 15.094 1 61.66 26 ARG B N 1
ATOM 4282 C CA . ARG B 1 26 ? -37.625 -12.273 14.914 1 61.66 26 ARG B CA 1
ATOM 4283 C C . ARG B 1 26 ? -37.812 -11.57 16.25 1 61.66 26 ARG B C 1
ATOM 4285 O O . ARG B 1 26 ? -37.5 -10.375 16.375 1 61.66 26 ARG B O 1
ATOM 4292 N N . GLY B 1 27 ? -38.25 -12.359 17.188 1 62.91 27 GLY B N 1
ATOM 4293 C CA . GLY B 1 27 ? -38.406 -11.781 18.516 1 62.91 27 GLY B CA 1
ATOM 4294 C C . GLY B 1 27 ? -37.094 -11.359 19.141 1 62.91 27 GLY B C 1
ATOM 4295 O O . GLY B 1 27 ? -37 -10.273 19.719 1 62.91 27 GLY B O 1
ATOM 4296 N N . THR B 1 28 ? -36.094 -12.141 19.016 1 64.56 28 THR B N 1
ATOM 4297 C CA . THR B 1 28 ? -34.781 -11.82 19.547 1 64.56 28 THR B CA 1
ATOM 4298 C C . THR B 1 28 ? -34.188 -10.617 18.828 1 64.56 28 THR B C 1
ATOM 4300 O O . THR B 1 28 ? -33.594 -9.75 19.469 1 64.56 28 THR B O 1
ATOM 4303 N N . TRP B 1 29 ? -34.344 -10.555 17.594 1 64.56 29 TRP B N 1
ATOM 4304 C CA . TRP B 1 29 ? -33.844 -9.398 16.844 1 64.56 29 TRP B CA 1
ATOM 4305 C C . TRP B 1 29 ? -34.562 -8.125 17.281 1 64.56 29 TRP B C 1
ATOM 4307 O O . TRP B 1 29 ? -33.938 -7.078 17.453 1 64.56 29 TRP B O 1
ATOM 4317 N N . GLN B 1 30 ? -35.781 -8.328 17.375 1 70.56 30 GLN B N 1
ATOM 4318 C CA . GLN B 1 30 ? -36.531 -7.148 17.781 1 70.56 30 GLN B CA 1
ATOM 4319 C C . GLN B 1 30 ? -36.094 -6.656 19.156 1 70.56 30 GLN B C 1
ATOM 4321 O O . GLN B 1 30 ? -36 -5.449 19.391 1 70.56 30 GLN B O 1
ATOM 4326 N N . TRP B 1 31 ? -35.719 -7.648 19.891 1 73.69 31 TRP B N 1
ATOM 4327 C CA . TRP B 1 31 ? -35.219 -7.273 21.219 1 73.69 31 TRP B CA 1
ATOM 4328 C C . TRP B 1 31 ? -33.844 -6.645 21.109 1 73.69 31 TRP B C 1
ATOM 4330 O O . TRP B 1 31 ? -33.594 -5.59 21.688 1 73.69 31 TRP B O 1
ATOM 4340 N N . THR B 1 32 ? -32.875 -7.258 20.469 1 74.19 32 THR B N 1
ATOM 4341 C CA . THR B 1 32 ? -31.531 -6.738 20.297 1 74.19 32 THR B CA 1
ATOM 4342 C C . THR B 1 32 ? -31.547 -5.375 19.625 1 74.19 32 THR B C 1
ATOM 4344 O O . THR B 1 32 ? -30.797 -4.473 20 1 74.19 32 THR B O 1
ATOM 4347 N N . ARG B 1 33 ? -32.312 -5.359 18.656 1 75.31 33 ARG B N 1
ATOM 4348 C CA . ARG B 1 33 ? -32.469 -4.094 17.938 1 75.31 33 ARG B CA 1
ATOM 4349 C C . ARG B 1 33 ? -32.938 -2.99 18.875 1 75.31 33 ARG B C 1
ATOM 4351 O O . ARG B 1 33 ? -32.375 -1.903 18.906 1 75.31 33 ARG B O 1
ATOM 4358 N N . ALA B 1 34 ? -33.875 -3.295 19.656 1 79.31 34 ALA B N 1
ATOM 4359 C CA . ALA B 1 34 ? -34.5 -2.283 20.516 1 79.31 34 ALA B CA 1
ATOM 4360 C C . ALA B 1 34 ? -33.625 -1.98 21.734 1 79.31 34 ALA B C 1
ATOM 4362 O O . ALA B 1 34 ? -33.531 -0.833 22.172 1 79.31 34 ALA B O 1
ATOM 4363 N N . MET B 1 35 ? -32.875 -2.988 22.156 1 77.81 35 MET B N 1
ATOM 4364 C CA . MET B 1 35 ? -32.188 -2.814 23.438 1 77.81 35 MET B CA 1
ATOM 4365 C C . MET B 1 35 ? -30.703 -2.492 23.234 1 77.81 35 MET B C 1
ATOM 4367 O O . MET B 1 35 ? -30.062 -1.902 24.109 1 77.81 35 MET B O 1
ATOM 4371 N N . VAL B 1 36 ? -30.188 -2.803 22.125 1 81.06 36 VAL B N 1
ATOM 4372 C CA . VAL B 1 36 ? -28.75 -2.658 21.969 1 81.06 36 VAL B CA 1
ATOM 4373 C C . VAL B 1 36 ? -28.438 -1.758 20.781 1 81.06 36 VAL B C 1
ATOM 4375 O O . VAL B 1 36 ? -27.828 -0.695 20.938 1 81.06 36 VAL B O 1
ATOM 4378 N N . VAL B 1 37 ? -28.938 -2.123 19.609 1 78.62 37 VAL B N 1
ATOM 4379 C CA . VAL B 1 37 ? -28.531 -1.473 18.359 1 78.62 37 VAL B CA 1
ATOM 4380 C C . VAL B 1 37 ? -29.031 -0.031 18.344 1 78.62 37 VAL B C 1
ATOM 4382 O O . VAL B 1 37 ? -28.266 0.901 18.125 1 78.62 37 VAL B O 1
ATOM 4385 N N . LEU B 1 38 ? -30.297 0.096 18.656 1 81.44 38 LEU B N 1
ATOM 4386 C CA . LEU B 1 38 ? -30.891 1.424 18.594 1 81.44 38 LEU B CA 1
ATOM 4387 C C . LEU B 1 38 ? -30.266 2.361 19.609 1 81.44 38 LEU B C 1
ATOM 4389 O O . LEU B 1 38 ? -29.844 3.471 19.266 1 81.44 38 LEU B O 1
ATOM 4393 N N . PRO B 1 39 ? -30.094 1.952 20.828 1 86.44 39 PRO B N 1
ATOM 4394 C CA . PRO B 1 39 ? -29.422 2.84 21.766 1 86.44 39 PRO B CA 1
ATOM 4395 C C . PRO B 1 39 ? -27.969 3.131 21.391 1 86.44 39 PRO B C 1
ATOM 4397 O O . PRO B 1 39 ? -27.484 4.25 21.578 1 86.44 39 PRO B O 1
ATOM 4400 N N . ALA B 1 40 ? -27.297 2.205 20.891 1 88 40 ALA B N 1
ATOM 4401 C CA . ALA B 1 40 ? -25.906 2.396 20.484 1 88 40 ALA B CA 1
ATOM 4402 C C . ALA B 1 40 ? -25.797 3.432 19.375 1 88 40 ALA B C 1
ATOM 4404 O O . ALA B 1 40 ? -24.922 4.301 19.406 1 88 40 ALA B O 1
ATOM 4405 N N . ILE B 1 41 ? -26.672 3.318 18.438 1 87.31 41 ILE B N 1
ATOM 4406 C CA . ILE B 1 41 ? -26.672 4.262 17.312 1 87.31 41 ILE B CA 1
ATOM 4407 C C . ILE B 1 41 ? -26.969 5.664 17.828 1 87.31 41 ILE B C 1
ATOM 4409 O O . ILE B 1 41 ? -26.344 6.641 17.406 1 87.31 41 ILE B O 1
ATOM 4413 N N . LYS B 1 42 ? -27.875 5.77 18.766 1 90.38 42 LYS B N 1
ATOM 4414 C CA . LYS B 1 42 ? -28.203 7.07 19.344 1 90.38 42 LYS B CA 1
ATOM 4415 C C . LYS B 1 42 ? -27.016 7.672 20.078 1 90.38 42 LYS B C 1
ATOM 4417 O O . LYS B 1 42 ? -26.734 8.859 19.938 1 90.38 42 LYS B O 1
ATOM 4422 N N . VAL B 1 43 ? -26.375 6.84 20.781 1 92.12 43 VAL B N 1
ATOM 4423 C CA . VAL B 1 43 ? -25.203 7.305 21.516 1 92.12 43 VAL B CA 1
ATOM 4424 C C . VAL B 1 43 ? -24.125 7.766 20.531 1 92.12 43 VAL B C 1
ATOM 4426 O O . VAL B 1 43 ? -23.484 8.805 20.734 1 92.12 43 VAL B O 1
ATOM 4429 N N . MET B 1 44 ? -23.938 7.027 19.469 1 92.69 44 MET B N 1
ATOM 4430 C CA . MET B 1 44 ? -22.938 7.379 18.469 1 92.69 44 MET B CA 1
ATOM 4431 C C . MET B 1 44 ? -23.281 8.688 17.781 1 92.69 44 MET B C 1
ATOM 4433 O O . MET B 1 44 ? -22.406 9.492 17.484 1 92.69 44 MET B O 1
ATOM 4437 N N . ILE B 1 45 ? -24.516 8.852 17.531 1 92 45 ILE B N 1
ATOM 4438 C CA . ILE B 1 45 ? -24.953 10.102 16.922 1 92 45 ILE B CA 1
ATOM 4439 C C . ILE B 1 45 ? -24.656 11.273 17.844 1 92 45 ILE B C 1
ATOM 4441 O O . ILE B 1 45 ? -24.109 12.289 17.422 1 92 45 ILE B O 1
ATOM 4445 N N . TRP B 1 46 ? -24.922 11.125 19.109 1 93.69 46 TRP B N 1
ATOM 4446 C CA . TRP B 1 46 ? -24.688 12.195 20.062 1 93.69 46 TRP B CA 1
ATOM 4447 C C . TRP B 1 46 ? -23.203 12.469 20.234 1 93.69 46 TRP B C 1
ATOM 4449 O O . TRP B 1 46 ? -22.781 13.617 20.391 1 93.69 46 TRP B O 1
ATOM 4459 N N . LEU B 1 47 ? -22.422 11.438 20.203 1 94.62 47 LEU B N 1
ATOM 4460 C CA . LEU B 1 47 ? -20.969 11.602 20.297 1 94.62 47 LEU B CA 1
ATOM 4461 C C . LEU B 1 47 ? -20.438 12.359 19.078 1 94.62 47 LEU B C 1
ATOM 4463 O O . LEU B 1 47 ? -19.594 13.25 19.219 1 94.62 47 LEU B O 1
ATOM 4467 N N . CYS B 1 48 ? -21 11.992 17.953 1 94.75 48 CYS B N 1
ATOM 4468 C CA . CYS B 1 48 ? -20.562 12.664 16.734 1 94.75 48 CYS B CA 1
ATOM 4469 C C . CYS B 1 48 ? -21.016 14.117 16.734 1 94.75 48 CYS B C 1
ATOM 4471 O O . CYS B 1 48 ? -20.266 15 16.281 1 94.75 48 CYS B O 1
ATOM 4473 N N . LEU B 1 49 ? -22.188 14.352 17.234 1 94 49 LEU B N 1
ATOM 4474 C CA . LEU B 1 49 ? -22.688 15.719 17.312 1 94 49 LEU B CA 1
ATOM 4475 C C . LEU B 1 49 ? -21.844 16.547 18.281 1 94 49 LEU B C 1
ATOM 4477 O O . LEU B 1 49 ? -21.531 17.703 18 1 94 49 LEU B O 1
ATOM 4481 N N . ALA B 1 50 ? -21.484 15.945 19.359 1 95.19 50 ALA B N 1
ATOM 4482 C CA . ALA B 1 50 ? -20.625 16.641 20.328 1 95.19 50 ALA B CA 1
ATOM 4483 C C . ALA B 1 50 ? -19.281 16.984 19.703 1 95.19 50 ALA B C 1
ATOM 4485 O O . ALA B 1 50 ? -18.766 18.094 19.906 1 95.19 50 ALA B O 1
ATOM 4486 N N . MET B 1 51 ? -18.719 16.062 19.047 1 95.56 51 MET B N 1
ATOM 4487 C CA . MET B 1 51 ? -17.438 16.297 18.391 1 95.56 51 MET B CA 1
ATOM 4488 C C . MET B 1 51 ? -17.562 17.359 17.297 1 95.56 51 MET B C 1
ATOM 4490 O O . MET B 1 51 ? -16.672 18.188 17.125 1 95.56 51 MET B O 1
ATOM 4494 N N . SER B 1 52 ? -18.688 17.297 16.594 1 94.38 52 SER B N 1
ATOM 4495 C CA . SER B 1 52 ? -18.938 18.297 15.555 1 94.38 52 SER B CA 1
ATOM 4496 C C . SER B 1 52 ? -19.062 19.703 16.156 1 94.38 52 SER B C 1
ATOM 4498 O O . SER B 1 52 ? -18.562 20.672 15.586 1 94.38 52 SER B O 1
ATOM 4500 N N . LEU B 1 53 ? -19.688 19.766 17.25 1 93.12 53 LEU B N 1
ATOM 4501 C CA . LEU B 1 53 ? -19.812 21.047 17.938 1 93.12 53 LEU B CA 1
ATOM 4502 C C . LEU B 1 53 ? -18.453 21.547 18.406 1 93.12 53 LEU B C 1
ATOM 4504 O O . LEU B 1 53 ? -18.172 22.75 18.328 1 93.12 53 LEU B O 1
ATOM 4508 N N . MET B 1 54 ? -17.688 20.656 18.922 1 94.62 54 MET B N 1
ATOM 4509 C CA . MET B 1 54 ? -16.328 21 19.312 1 94.62 54 MET B CA 1
ATOM 4510 C C . MET B 1 54 ? -15.57 21.625 18.141 1 94.62 54 MET B C 1
ATOM 4512 O O . MET B 1 54 ? -14.898 22.656 18.312 1 94.62 54 MET B O 1
ATOM 4516 N N . LEU B 1 55 ? -15.727 21.125 17 1 93.62 55 LEU B N 1
ATOM 4517 C CA . LEU B 1 55 ? -15.008 21.594 15.82 1 93.62 55 LEU B CA 1
ATOM 4518 C C . LEU B 1 55 ? -15.531 22.938 15.359 1 93.62 55 LEU B C 1
ATOM 4520 O O . LEU B 1 55 ? -14.758 23.812 14.953 1 93.62 55 LEU B O 1
ATOM 4524 N N . VAL B 1 56 ? -16.812 23.094 15.422 1 92.88 56 VAL B N 1
ATOM 4525 C CA . VAL B 1 56 ? -17.406 24.359 14.984 1 92.88 56 VAL B CA 1
ATOM 4526 C C . VAL B 1 56 ? -16.969 25.484 15.922 1 92.88 56 VAL B C 1
ATOM 4528 O O . VAL B 1 56 ? -16.656 26.578 15.469 1 92.88 56 VAL B O 1
ATOM 4531 N N . VAL B 1 57 ? -16.969 25.172 17.156 1 93.62 57 VAL B N 1
ATOM 4532 C CA . VAL B 1 57 ? -16.547 26.172 18.141 1 93.62 57 VAL B CA 1
ATOM 4533 C C . VAL B 1 57 ? -15.086 26.531 17.906 1 93.62 57 VAL B C 1
ATOM 4535 O O . VAL B 1 57 ? -14.719 27.703 17.953 1 93.62 57 VAL B O 1
ATOM 4538 N N . GLU B 1 58 ? -14.32 25.578 17.672 1 94.06 58 GLU B N 1
ATOM 4539 C CA . GLU B 1 58 ? -12.906 25.797 17.375 1 94.06 58 GLU B CA 1
ATOM 4540 C C . GLU B 1 58 ? -12.727 26.641 16.125 1 94.06 58 GLU B C 1
ATOM 4542 O O . GLU B 1 58 ? -11.945 27.594 16.109 1 94.06 58 GLU B O 1
ATOM 4547 N N . LYS B 1 59 ? -13.438 26.328 15.078 1 94.06 59 LYS B N 1
ATOM 4548 C CA . LYS B 1 59 ? -13.297 27.031 13.805 1 94.06 59 LYS B CA 1
ATOM 4549 C C . LYS B 1 59 ? -13.828 28.453 13.898 1 94.06 59 LYS B C 1
ATOM 4551 O O . LYS B 1 59 ? -13.25 29.375 13.32 1 94.06 59 LYS B O 1
ATOM 4556 N N . LEU B 1 60 ? -14.883 28.594 14.617 1 93.44 60 LEU B N 1
ATOM 4557 C CA . LEU B 1 60 ? -15.445 29.922 14.797 1 93.44 60 LEU B CA 1
ATOM 4558 C C . LEU B 1 60 ? -14.516 30.797 15.633 1 93.44 60 LEU B C 1
ATOM 4560 O O . LEU B 1 60 ? -14.336 31.984 15.328 1 93.44 60 LEU B O 1
ATOM 4564 N N . SER B 1 61 ? -14.008 30.203 16.672 1 95 61 SER B N 1
ATOM 4565 C CA . SER B 1 61 ? -13.07 30.953 17.5 1 95 61 SER B CA 1
ATOM 4566 C C . SER B 1 61 ? -11.859 31.422 16.688 1 95 61 SER B C 1
ATOM 4568 O O . SER B 1 61 ? -11.398 32.562 16.844 1 95 61 SER B O 1
ATOM 4570 N N . MET B 1 62 ? -11.359 30.641 15.859 1 95.06 62 MET B N 1
ATOM 4571 C CA . MET B 1 62 ? -10.219 31 15.031 1 95.06 62 MET B CA 1
ATOM 4572 C C . MET B 1 62 ? -10.609 32.062 14 1 95.06 62 MET B C 1
ATOM 4574 O O . MET B 1 62 ? -9.836 32.969 13.719 1 95.06 62 MET B O 1
ATOM 4578 N N . ALA B 1 63 ? -11.797 31.875 13.43 1 93.75 63 ALA B N 1
ATOM 4579 C CA . ALA B 1 63 ? -12.281 32.844 12.469 1 93.75 63 ALA B CA 1
ATOM 4580 C C . ALA B 1 63 ? -12.398 34.25 13.109 1 93.75 63 ALA B C 1
ATOM 4582 O O . ALA B 1 63 ? -12.016 35.25 12.508 1 93.75 63 ALA B O 1
ATOM 4583 N N . VAL B 1 64 ? -12.875 34.25 14.289 1 93.81 64 VAL B N 1
ATOM 4584 C CA . VAL B 1 64 ? -13.016 35.5 15.016 1 93.81 64 VAL B CA 1
ATOM 4585 C C . VAL B 1 64 ? -11.641 36.094 15.281 1 93.81 64 VAL B C 1
ATOM 4587 O O . VAL B 1 64 ? -11.445 37.312 15.109 1 93.81 64 VAL B O 1
ATOM 4590 N N . THR B 1 65 ? -10.75 35.281 15.695 1 94.12 65 THR B N 1
ATOM 4591 C CA . THR B 1 65 ? -9.398 35.75 15.977 1 94.12 65 THR B CA 1
ATOM 4592 C C . THR B 1 65 ? -8.781 36.375 14.727 1 94.12 65 THR B C 1
ATOM 4594 O O . THR B 1 65 ? -8.227 37.469 14.797 1 94.12 65 THR B O 1
ATOM 4597 N N . VAL B 1 66 ? -8.883 35.75 13.656 1 93 66 VAL B N 1
ATOM 4598 C CA . VAL B 1 66 ? -8.273 36.25 12.422 1 93 66 VAL B CA 1
ATOM 4599 C C . VAL B 1 66 ? -8.969 37.531 11.961 1 93 66 VAL B C 1
ATOM 4601 O O . VAL B 1 66 ? -8.312 38.438 11.469 1 93 66 VAL B O 1
ATOM 4604 N N . LEU B 1 67 ? -10.234 37.562 12.109 1 91.56 67 LEU B N 1
ATOM 4605 C CA . LEU B 1 67 ? -10.977 38.781 11.766 1 91.56 67 LEU B CA 1
ATOM 4606 C C . LEU B 1 67 ? -10.516 39.938 12.625 1 91.56 67 LEU B C 1
ATOM 4608 O O . LEU B 1 67 ? -10.359 41.062 12.117 1 91.56 67 LEU B O 1
ATOM 4612 N N . CYS B 1 68 ? -10.281 39.656 13.867 1 93.44 68 CYS B N 1
ATOM 4613 C CA . CYS B 1 68 ? -9.789 40.688 14.773 1 93.44 68 CYS B CA 1
ATOM 4614 C C . CYS B 1 68 ? -8.414 41.188 14.344 1 93.44 68 CYS B C 1
ATOM 4616 O O . CYS B 1 68 ? -8.148 42.375 14.336 1 93.44 68 CYS B O 1
ATOM 4618 N N . VAL B 1 69 ? -7.605 40.281 13.984 1 91.62 69 VAL B N 1
ATOM 4619 C CA . VAL B 1 69 ? -6.25 40.625 13.562 1 91.62 69 VAL B CA 1
ATOM 4620 C C . VAL B 1 69 ? -6.297 41.438 12.281 1 91.62 69 VAL B C 1
ATOM 4622 O O . VAL B 1 69 ? -5.531 42.375 12.117 1 91.62 69 VAL B O 1
ATOM 4625 N N . LYS B 1 70 ? -7.168 41.125 11.383 1 88.88 70 LYS B N 1
ATOM 4626 C CA . LYS B 1 70 ? -7.27 41.812 10.102 1 88.88 70 LYS B CA 1
ATOM 4627 C C . LYS B 1 70 ? -7.879 43.188 10.273 1 88.88 70 LYS B C 1
ATOM 4629 O O . LYS B 1 70 ? -7.496 44.125 9.57 1 88.88 70 LYS B O 1
ATOM 4634 N N . LEU B 1 71 ? -8.773 43.344 11.25 1 91.69 71 LEU B N 1
ATOM 4635 C CA . LEU B 1 71 ? -9.508 44.594 11.398 1 91.69 71 LEU B CA 1
ATOM 4636 C C . LEU B 1 71 ? -8.797 45.531 12.367 1 91.69 71 LEU B C 1
ATOM 4638 O O . LEU B 1 71 ? -8.93 46.75 12.266 1 91.69 71 LEU B O 1
ATOM 4642 N N . TYR B 1 72 ? -8.086 44.938 13.344 1 91.62 72 TYR B N 1
ATOM 4643 C CA . TYR B 1 72 ? -7.406 45.75 14.359 1 91.62 72 TYR B CA 1
ATOM 4644 C C . TYR B 1 72 ? -5.906 45.781 14.109 1 91.62 72 TYR B C 1
ATOM 4646 O O . TYR B 1 72 ? -5.172 44.906 14.539 1 91.62 72 TYR B O 1
ATOM 4654 N N . ARG B 1 73 ? -5.375 46.812 13.641 1 84.81 73 ARG B N 1
ATOM 4655 C CA . ARG B 1 73 ? -4.02 47 13.133 1 84.81 73 ARG B CA 1
ATOM 4656 C C . ARG B 1 73 ? -2.984 46.656 14.203 1 84.81 73 ARG B C 1
ATOM 4658 O O . ARG B 1 73 ? -1.952 46.062 13.906 1 84.81 73 ARG B O 1
ATOM 4665 N N . PRO B 1 74 ? -3.227 47 15.422 1 85.62 74 PRO B N 1
ATOM 4666 C CA . PRO B 1 74 ? -2.211 46.75 16.453 1 85.62 74 PRO B CA 1
ATOM 4667 C C . PRO B 1 74 ? -1.973 45.281 16.703 1 85.62 74 PRO B C 1
ATOM 4669 O O . PRO B 1 74 ? -0.973 44.906 17.312 1 85.62 74 PRO B O 1
ATOM 4672 N N . LEU B 1 75 ? -2.791 44.438 16.125 1 88.25 75 LEU B N 1
ATOM 4673 C CA . LEU B 1 75 ? -2.658 43.031 16.391 1 88.25 75 LEU B CA 1
ATOM 4674 C C . LEU B 1 75 ? -1.866 42.344 15.273 1 88.25 75 LEU B C 1
ATOM 4676 O O . LEU B 1 75 ? -1.569 41.156 15.359 1 88.25 75 LEU B O 1
ATOM 4680 N N . ARG B 1 76 ? -1.438 43.062 14.375 1 90.25 76 ARG B N 1
ATOM 4681 C CA . ARG B 1 76 ? -0.627 42.531 13.297 1 90.25 76 ARG B CA 1
ATOM 4682 C C . ARG B 1 76 ? 0.777 42.188 13.781 1 90.25 76 ARG B C 1
ATOM 4684 O O . ARG B 1 76 ? 1.312 42.844 14.664 1 90.25 76 ARG B O 1
ATOM 4691 N N . PRO B 1 77 ? 1.334 41.188 13.172 1 91.38 77 PRO B N 1
ATOM 4692 C CA . PRO B 1 77 ? 2.639 40.719 13.648 1 91.38 77 PRO B CA 1
ATOM 4693 C C . PRO B 1 77 ? 3.68 41.844 13.703 1 91.38 77 PRO B C 1
ATOM 4695 O O . PRO B 1 77 ? 4.457 41.906 14.656 1 91.38 77 PRO B O 1
ATOM 4698 N N . HIS B 1 78 ? 3.709 42.781 12.742 1 91.19 78 HIS B N 1
ATOM 4699 C CA . HIS B 1 78 ? 4.699 43.844 12.656 1 91.19 78 HIS B CA 1
ATOM 4700 C C . HIS B 1 78 ? 4.473 44.906 13.742 1 91.19 78 HIS B C 1
ATOM 4702 O O . HIS B 1 78 ? 5.352 45.719 14.008 1 91.19 78 HIS B O 1
ATOM 4708 N N . ARG B 1 79 ? 3.336 44.812 14.359 1 90.5 79 ARG B N 1
ATOM 4709 C CA . ARG B 1 79 ? 3.035 45.781 15.414 1 90.5 79 ARG B CA 1
ATOM 4710 C C . ARG B 1 79 ? 3.162 45.125 16.797 1 90.5 79 ARG B C 1
ATOM 4712 O O . ARG B 1 79 ? 3.537 45.812 17.766 1 90.5 79 ARG B O 1
ATOM 4719 N N . VAL B 1 80 ? 2.799 43.906 16.844 1 92.94 80 VAL B N 1
ATOM 4720 C CA . VAL B 1 80 ? 2.906 43.188 18.094 1 92.94 80 VAL B CA 1
ATOM 4721 C C . VAL B 1 80 ? 4.379 42.969 18.453 1 92.94 80 VAL B C 1
ATOM 4723 O O . VAL B 1 80 ? 4.773 43.125 19.609 1 92.94 80 VAL B O 1
ATOM 4726 N N . TYR B 1 81 ? 5.188 42.719 17.469 1 95.25 81 TYR B N 1
ATOM 4727 C CA . TYR B 1 81 ? 6.621 42.5 17.641 1 95.25 81 TYR B CA 1
ATOM 4728 C C . TYR B 1 81 ? 7.422 43.625 17.016 1 95.25 81 TYR B C 1
ATOM 4730 O O . TYR B 1 81 ? 7.02 44.219 16 1 95.25 81 TYR B O 1
ATOM 4738 N N . ARG B 1 82 ? 8.516 43.875 17.594 1 94.12 82 ARG B N 1
ATOM 4739 C CA . ARG B 1 82 ? 9.398 44.906 17.031 1 94.12 82 ARG B CA 1
ATOM 4740 C C . ARG B 1 82 ? 10 44.438 15.703 1 94.12 82 ARG B C 1
ATOM 4742 O O . ARG B 1 82 ? 10.562 43.344 15.617 1 94.12 82 ARG B O 1
ATOM 4749 N N . TRP B 1 83 ? 9.734 45.25 14.758 1 93.94 83 TRP B N 1
ATOM 4750 C CA . TRP B 1 83 ? 10.258 44.969 13.43 1 93.94 83 TRP B CA 1
ATOM 4751 C C . TRP B 1 83 ? 10.812 46.219 12.781 1 93.94 83 TRP B C 1
ATOM 4753 O O . TRP B 1 83 ? 10.062 47.156 12.453 1 93.94 83 TRP B O 1
ATOM 4763 N N . GLU B 1 84 ? 12.078 46.312 12.609 1 92.81 84 GLU B N 1
ATOM 4764 C CA . GLU B 1 84 ? 12.797 47.375 11.914 1 92.81 84 GLU B CA 1
ATOM 4765 C C . GLU B 1 84 ? 13.719 46.812 10.844 1 92.81 84 GLU B C 1
ATOM 4767 O O . GLU B 1 84 ? 14.477 45.875 11.102 1 92.81 84 GLU B O 1
ATOM 4772 N N . PRO B 1 85 ? 13.562 47.406 9.719 1 90.75 85 PRO B N 1
ATOM 4773 C CA . PRO B 1 85 ? 14.414 46.875 8.641 1 90.75 85 PRO B CA 1
ATOM 4774 C C . PRO B 1 85 ? 15.906 47.031 8.953 1 90.75 85 PRO B C 1
ATOM 4776 O O . PRO B 1 85 ? 16.312 48 9.602 1 90.75 85 PRO B O 1
ATOM 4779 N N . LEU B 1 86 ? 16.609 46.031 8.555 1 88 86 LEU B N 1
ATOM 4780 C CA . LEU B 1 86 ? 18.062 46.125 8.633 1 88 86 LEU B CA 1
ATOM 4781 C C . LEU B 1 86 ? 18.609 47.062 7.582 1 88 86 LEU B C 1
ATOM 4783 O O . LEU B 1 86 ? 17.953 47.312 6.57 1 88 86 LEU B O 1
ATOM 4787 N N . PRO B 1 87 ? 19.734 47.625 7.91 1 80.75 87 PRO B N 1
ATOM 4788 C CA . PRO B 1 87 ? 20.312 48.562 6.926 1 80.75 87 PRO B CA 1
ATOM 4789 C C . PRO B 1 87 ? 20.625 47.875 5.594 1 80.75 87 PRO B C 1
ATOM 4791 O O . PRO B 1 87 ? 20.828 46.656 5.551 1 80.75 87 PRO B O 1
ATOM 4794 N N . ALA B 1 88 ? 20.516 48.688 4.508 1 75.75 88 ALA B N 1
ATOM 4795 C CA . ALA B 1 88 ? 20.797 48.156 3.178 1 75.75 88 ALA B CA 1
ATOM 4796 C C . ALA B 1 88 ? 22.219 47.625 3.09 1 75.75 88 ALA B C 1
ATOM 4798 O O . ALA B 1 88 ? 23.125 48.188 3.717 1 75.75 88 ALA B O 1
ATOM 4799 N N . ILE B 1 89 ? 22.328 46.438 2.541 1 64.25 89 ILE B N 1
ATOM 4800 C CA . ILE B 1 89 ? 23.641 45.812 2.363 1 64.25 89 ILE B CA 1
ATOM 4801 C C . ILE B 1 89 ? 24.547 46.75 1.562 1 64.25 89 ILE B C 1
ATOM 4803 O O . ILE B 1 89 ? 24.172 47.188 0.476 1 64.25 89 ILE B O 1
ATOM 4807 N N . ALA B 1 90 ? 25.312 47.594 2.275 1 54.84 90 ALA B N 1
ATOM 4808 C CA . ALA B 1 90 ? 26.219 48.5 1.613 1 54.84 90 ALA B CA 1
ATOM 4809 C C . ALA B 1 90 ? 26.984 47.812 0.491 1 54.84 90 ALA B C 1
ATOM 4811 O O . ALA B 1 90 ? 27.391 46.656 0.633 1 54.84 90 ALA B O 1
ATOM 4812 N N . GLY B 1 91 ? 26.672 48.031 -0.758 1 51.56 91 GLY B N 1
ATOM 4813 C CA . GLY B 1 91 ? 27.625 47.625 -1.782 1 51.56 91 GLY B CA 1
ATOM 4814 C C . GLY B 1 91 ? 29.078 47.719 -1.334 1 51.56 91 GLY B C 1
ATOM 4815 O O . GLY B 1 91 ? 29.344 48.125 -0.202 1 51.56 91 GLY B O 1
ATOM 4816 N N . ASP B 1 92 ? 30.156 47.375 -2.215 1 47.28 92 ASP B N 1
ATOM 4817 C CA . ASP B 1 92 ? 31.594 47.531 -2.035 1 47.28 92 ASP B CA 1
ATOM 4818 C C . ASP B 1 92 ? 31.922 48.875 -1.425 1 47.28 92 ASP B C 1
ATOM 4820 O O . ASP B 1 92 ? 33.062 49.094 -0.971 1 47.28 92 ASP B O 1
ATOM 4824 N N . ASP B 1 93 ? 31.031 49.844 -1.55 1 45.16 93 ASP B N 1
ATOM 4825 C CA . ASP B 1 93 ? 31.516 51.219 -1.458 1 45.16 93 ASP B CA 1
ATOM 4826 C C . ASP B 1 93 ? 31.531 51.719 -0.01 1 45.16 93 ASP B C 1
ATOM 4828 O O . ASP B 1 93 ? 32.062 52.781 0.289 1 45.16 93 ASP B O 1
ATOM 4832 N N . ASP B 1 94 ? 30.594 51.375 0.888 1 46.06 94 ASP B N 1
ATOM 4833 C CA . ASP B 1 94 ? 30.844 51.906 2.225 1 46.06 94 ASP B CA 1
ATOM 4834 C C . ASP B 1 94 ? 31.328 50.812 3.172 1 46.06 94 ASP B C 1
ATOM 4836 O O . ASP B 1 94 ? 30.516 50.156 3.828 1 46.06 94 ASP B O 1
ATOM 4840 N N . PRO B 1 95 ? 32.562 50.438 3.131 1 49.22 95 PRO B N 1
ATOM 4841 C CA . PRO B 1 95 ? 33.25 49.438 3.949 1 49.22 95 PRO B CA 1
ATOM 4842 C C . PRO B 1 95 ? 32.938 49.594 5.441 1 49.22 95 PRO B C 1
ATOM 4844 O O . PRO B 1 95 ? 33.219 48.688 6.223 1 49.22 95 PRO B O 1
ATOM 4847 N N . GLU B 1 96 ? 32.688 50.781 5.816 1 49.97 96 GLU B N 1
ATOM 4848 C CA . GLU B 1 96 ? 32.656 51 7.258 1 49.97 96 GLU B CA 1
ATOM 4849 C C . GLU B 1 96 ? 31.453 50.344 7.902 1 49.97 96 GLU B C 1
ATOM 4851 O O . GLU B 1 96 ? 31.469 50.031 9.094 1 49.97 96 GLU B O 1
ATOM 4856 N N . LEU B 1 97 ? 30.344 50.438 7.406 1 54.41 97 LEU B N 1
ATOM 4857 C CA . LEU B 1 97 ? 29.172 49.812 8.023 1 54.41 97 LEU B CA 1
ATOM 4858 C C . LEU B 1 97 ? 29.188 48.281 7.793 1 54.41 97 LEU B C 1
ATOM 4860 O O . LEU B 1 97 ? 28.969 47.844 6.672 1 54.41 97 LEU B O 1
ATOM 4864 N N . GLY B 1 98 ? 30.141 47.5 8.148 1 58.28 98 GLY B N 1
ATOM 4865 C CA . GLY B 1 98 ? 30.562 46.125 8.07 1 58.28 98 GLY B CA 1
ATOM 4866 C C . GLY B 1 98 ? 29.422 45.125 8.156 1 58.28 98 GLY B C 1
ATOM 4867 O O . GLY B 1 98 ? 28.312 45.469 8.555 1 58.28 98 GLY B O 1
ATOM 4868 N N . SER B 1 99 ? 29.484 43.969 7.375 1 72.06 99 SER B N 1
ATOM 4869 C CA . SER B 1 99 ? 28.594 42.781 7.352 1 72.06 99 SER B CA 1
ATOM 4870 C C . SER B 1 99 ? 28.297 42.281 8.766 1 72.06 99 SER B C 1
ATOM 4872 O O . SER B 1 99 ? 27.438 41.438 8.961 1 72.06 99 SER B O 1
ATOM 4874 N N . TYR B 1 100 ? 28.766 43 9.688 1 75.62 100 TYR B N 1
ATOM 4875 C CA . TYR B 1 100 ? 28.672 42.469 11.047 1 75.62 100 TYR B CA 1
ATOM 4876 C C . TYR B 1 100 ? 27.312 42.781 11.664 1 75.62 100 TYR B C 1
ATOM 4878 O O . TYR B 1 100 ? 26.922 42.156 12.656 1 75.62 100 TYR B O 1
ATOM 4886 N N . VAL B 1 101 ? 26.625 43.719 11.023 1 82.19 101 VAL B N 1
ATOM 4887 C CA . VAL B 1 101 ? 25.312 44.031 11.531 1 82.19 101 VAL B CA 1
ATOM 4888 C C . VAL B 1 101 ? 24.328 42.938 11.188 1 82.19 101 VAL B C 1
ATOM 4890 O O . VAL B 1 101 ? 23.312 42.75 11.875 1 82.19 101 VAL B O 1
ATOM 4893 N N . TYR B 1 102 ? 24.734 42.188 10.25 1 92 102 TYR B N 1
ATOM 4894 C CA . TYR B 1 102 ? 23.875 41.062 9.844 1 92 102 TYR B CA 1
ATOM 4895 C C . TYR B 1 102 ? 24.281 39.781 10.57 1 92 102 TYR B C 1
ATOM 4897 O O . TYR B 1 102 ? 25.453 39.438 10.617 1 92 102 TYR B O 1
ATOM 4905 N N . PRO B 1 103 ? 23.344 39.188 11.117 1 95.31 103 PRO B N 1
ATOM 4906 C CA . PRO B 1 103 ? 23.688 37.906 11.758 1 95.31 103 PRO B CA 1
ATOM 4907 C C . PRO B 1 103 ? 24.016 36.812 10.742 1 95.31 103 PRO B C 1
ATOM 4909 O O . PRO B 1 103 ? 23.656 36.906 9.57 1 95.31 103 PRO B O 1
ATOM 4912 N N . ALA B 1 104 ? 24.766 35.812 11.18 1 96.81 104 ALA B N 1
ATOM 4913 C CA . ALA B 1 104 ? 25.078 34.656 10.336 1 96.81 104 ALA B CA 1
ATOM 4914 C C . ALA B 1 104 ? 23.875 33.719 10.219 1 96.81 104 ALA B C 1
ATOM 4916 O O . ALA B 1 104 ? 23.25 33.375 11.227 1 96.81 104 ALA B O 1
ATOM 4917 N N . VAL B 1 105 ? 23.562 33.406 8.961 1 98.19 105 VAL B N 1
ATOM 4918 C CA . VAL B 1 105 ? 22.359 32.594 8.719 1 98.19 105 VAL B CA 1
ATOM 4919 C C . VAL B 1 105 ? 22.75 31.328 7.973 1 98.19 105 VAL B C 1
ATOM 4921 O O . VAL B 1 105 ? 23.5 31.359 7.004 1 98.19 105 VAL B O 1
ATOM 4924 N N . LEU B 1 106 ? 22.266 30.219 8.461 1 98.69 106 LEU B N 1
ATOM 4925 C CA . LEU B 1 106 ? 22.375 28.922 7.801 1 98.69 106 LEU B CA 1
ATOM 4926 C C . LEU B 1 106 ? 21.094 28.594 7.035 1 98.69 106 LEU B C 1
ATOM 4928 O O . LEU B 1 106 ? 20 28.812 7.543 1 98.69 106 LEU B O 1
ATOM 4932 N N . VAL B 1 107 ? 21.203 28.188 5.812 1 98.75 107 VAL B N 1
ATOM 4933 C CA . VAL B 1 107 ? 20.062 27.703 5.031 1 98.75 107 VAL B CA 1
ATOM 4934 C C . VAL B 1 107 ? 20.234 26.203 4.75 1 98.75 107 VAL B C 1
ATOM 4936 O O . VAL B 1 107 ? 21.266 25.781 4.215 1 98.75 107 VAL B O 1
ATOM 4939 N N . GLN B 1 108 ? 19.234 25.422 5.125 1 98.75 108 GLN B N 1
ATOM 4940 C CA . GLN B 1 108 ? 19.266 23.984 4.867 1 98.75 108 GLN B CA 1
ATOM 4941 C C . GLN B 1 108 ? 18.203 23.594 3.85 1 98.75 108 GLN B C 1
ATOM 4943 O O . GLN B 1 108 ? 17.047 24 3.959 1 98.75 108 GLN B O 1
ATOM 4948 N N . ILE B 1 109 ? 18.609 22.75 2.895 1 98.44 109 ILE B N 1
ATOM 4949 C CA . ILE B 1 109 ? 17.719 22.234 1.863 1 98.44 109 ILE B CA 1
ATOM 4950 C C . ILE B 1 109 ? 17.781 20.719 1.837 1 98.44 109 ILE B C 1
ATOM 4952 O O . ILE B 1 109 ? 18.531 20.125 1.052 1 98.44 109 ILE B O 1
ATOM 4956 N N . PRO B 1 110 ? 16.906 20.062 2.533 1 97.44 110 PRO B N 1
ATOM 4957 C CA . PRO B 1 110 ? 16.859 18.609 2.471 1 97.44 110 PRO B CA 1
ATOM 4958 C C . PRO B 1 110 ? 16.172 18.094 1.212 1 97.44 110 PRO B C 1
ATOM 4960 O O . PRO B 1 110 ? 15.188 18.688 0.754 1 97.44 110 PRO B O 1
ATOM 4963 N N . MET B 1 111 ? 16.734 17.016 0.676 1 95.12 111 MET B N 1
ATOM 4964 C CA . MET B 1 111 ? 16.094 16.453 -0.516 1 95.12 111 MET B CA 1
ATOM 4965 C C . MET B 1 111 ? 16.359 14.969 -0.638 1 95.12 111 MET B C 1
ATOM 4967 O O . MET B 1 111 ? 17.344 14.469 -0.093 1 95.12 111 MET B O 1
ATOM 4971 N N . PHE B 1 112 ? 15.469 14.258 -1.374 1 92.62 112 PHE B N 1
ATOM 4972 C CA . PHE B 1 112 ? 15.531 12.812 -1.589 1 92.62 112 PHE B CA 1
ATOM 4973 C C . PHE B 1 112 ? 14.961 12.445 -2.953 1 92.62 112 PHE B C 1
ATOM 4975 O O . PHE B 1 112 ? 13.75 12.312 -3.111 1 92.62 112 PHE B O 1
ATOM 4982 N N . ASN B 1 113 ? 15.75 12.227 -3.871 1 87.56 113 ASN B N 1
ATOM 4983 C CA . ASN B 1 113 ? 15.414 11.805 -5.227 1 87.56 113 ASN B CA 1
ATOM 4984 C C . ASN B 1 113 ? 14.492 12.82 -5.91 1 87.56 113 ASN B C 1
ATOM 4986 O O . ASN B 1 113 ? 13.477 12.445 -6.496 1 87.56 113 ASN B O 1
ATOM 4990 N N . GLU B 1 114 ? 14.891 14.062 -5.734 1 88.44 114 GLU B N 1
ATOM 4991 C CA . GLU B 1 114 ? 14.102 15.148 -6.305 1 88.44 114 GLU B CA 1
ATOM 4992 C C . GLU B 1 114 ? 14.656 15.586 -7.656 1 88.44 114 GLU B C 1
ATOM 4994 O O . GLU B 1 114 ? 15.156 16.703 -7.793 1 88.44 114 GLU B O 1
ATOM 4999 N N . ARG B 1 115 ? 14.391 14.812 -8.625 1 83.62 115 ARG B N 1
ATOM 5000 C CA . ARG B 1 115 ? 14.977 15.047 -9.945 1 83.62 115 ARG B CA 1
ATOM 5001 C C . ARG B 1 115 ? 14.414 16.312 -10.586 1 83.62 115 ARG B C 1
ATOM 5003 O O . ARG B 1 115 ? 15.156 17.062 -11.219 1 83.62 115 ARG B O 1
ATOM 5010 N N . GLU B 1 116 ? 13.227 16.625 -10.352 1 84.31 116 GLU B N 1
ATOM 5011 C CA . GLU B 1 116 ? 12.547 17.656 -11.133 1 84.31 116 GLU B CA 1
ATOM 5012 C C . GLU B 1 116 ? 12.664 19.031 -10.461 1 84.31 116 GLU B C 1
ATOM 5014 O O . GLU B 1 116 ? 12.547 20.062 -11.125 1 84.31 116 GLU B O 1
ATOM 5019 N N . VAL B 1 117 ? 12.977 19.031 -9.133 1 88.81 117 VAL B N 1
ATOM 5020 C CA . VAL B 1 117 ? 12.766 20.312 -8.469 1 88.81 117 VAL B CA 1
ATOM 5021 C C . VAL B 1 117 ? 14.039 20.734 -7.742 1 88.81 117 VAL B C 1
ATOM 5023 O O . VAL B 1 117 ? 14.117 21.828 -7.188 1 88.81 117 VAL B O 1
ATOM 5026 N N . TYR B 1 118 ? 15.109 19.969 -7.77 1 91.62 118 TYR B N 1
ATOM 5027 C CA . TYR B 1 118 ? 16.297 20.266 -6.973 1 91.62 118 TYR B CA 1
ATOM 5028 C C . TYR B 1 118 ? 16.891 21.625 -7.336 1 91.62 118 TYR B C 1
ATOM 5030 O O . TYR B 1 118 ? 17.312 22.375 -6.457 1 91.62 118 TYR B O 1
ATOM 5038 N N . HIS B 1 119 ? 16.844 22 -8.586 1 93.5 119 HIS B N 1
ATOM 5039 C CA . HIS B 1 119 ? 17.484 23.234 -9.039 1 93.5 119 HIS B CA 1
ATOM 5040 C C . HIS B 1 119 ? 16.688 24.469 -8.602 1 93.5 119 HIS B C 1
ATOM 5042 O O . HIS B 1 119 ? 17.25 25.547 -8.43 1 93.5 119 HIS B O 1
ATOM 5048 N N . LEU B 1 120 ? 15.391 24.312 -8.344 1 92.75 120 LEU B N 1
ATOM 5049 C CA . LEU B 1 120 ? 14.523 25.422 -7.98 1 92.75 120 LEU B CA 1
ATOM 5050 C C . LEU B 1 120 ? 14.852 25.938 -6.582 1 92.75 120 LEU B C 1
ATOM 5052 O O . LEU B 1 120 ? 15.086 27.125 -6.395 1 92.75 120 LEU B O 1
ATOM 5056 N N . SER B 1 121 ? 14.922 25.047 -5.664 1 95.31 121 SER B N 1
ATOM 5057 C CA . SER B 1 121 ? 15.172 25.438 -4.285 1 95.31 121 SER B CA 1
ATOM 5058 C C . SER B 1 121 ? 16.609 25.922 -4.098 1 95.31 121 SER B C 1
ATOM 5060 O O . SER B 1 121 ? 16.844 26.906 -3.416 1 95.31 121 SER B O 1
ATOM 5062 N N . ILE B 1 122 ? 17.594 25.219 -4.754 1 97.38 122 ILE B N 1
ATOM 5063 C CA . ILE B 1 122 ? 19 25.594 -4.645 1 97.38 122 ILE B CA 1
ATOM 5064 C C . ILE B 1 122 ? 19.203 26.984 -5.242 1 97.38 122 ILE B C 1
ATOM 5066 O O . ILE B 1 122 ? 19.797 27.859 -4.609 1 97.38 122 ILE B O 1
ATOM 5070 N N . GLY B 1 123 ? 18.625 27.172 -6.422 1 97.06 123 GLY B N 1
ATOM 5071 C CA . GLY B 1 123 ? 18.734 28.469 -7.07 1 97.06 123 GLY B CA 1
ATOM 5072 C C . GLY B 1 123 ? 18.109 29.594 -6.262 1 97.06 123 GLY B C 1
ATOM 5073 O O . GLY B 1 123 ? 18.703 30.672 -6.133 1 97.06 123 GLY B O 1
ATOM 5074 N N . ALA B 1 124 ? 16.953 29.375 -5.707 1 97.75 124 ALA B N 1
ATOM 5075 C CA . ALA B 1 124 ? 16.266 30.375 -4.914 1 97.75 124 ALA B CA 1
ATOM 5076 C C . ALA B 1 124 ? 17.031 30.703 -3.639 1 97.75 124 ALA B C 1
ATOM 5078 O O . ALA B 1 124 ? 17.141 31.859 -3.242 1 97.75 124 ALA B O 1
ATOM 5079 N N . ALA B 1 125 ? 17.578 29.703 -3.014 1 97.75 125 ALA B N 1
ATOM 5080 C CA . ALA B 1 125 ? 18.359 29.891 -1.798 1 97.75 125 ALA B CA 1
ATOM 5081 C C . ALA B 1 125 ? 19.625 30.688 -2.086 1 97.75 125 ALA B C 1
ATOM 5083 O O . ALA B 1 125 ? 20.016 31.547 -1.299 1 97.75 125 ALA B O 1
ATOM 5084 N N . CYS B 1 126 ? 20.266 30.406 -3.191 1 97.25 126 CYS B N 1
ATOM 5085 C CA . CYS B 1 126 ? 21.5 31.078 -3.559 1 97.25 126 CYS B CA 1
ATOM 5086 C C . CYS B 1 126 ? 21.25 32.5 -4.004 1 97.25 126 CYS B C 1
ATOM 5088 O O . CYS B 1 126 ? 22.172 33.312 -4.059 1 97.25 126 CYS B O 1
ATOM 5090 N N . ALA B 1 127 ? 20.016 32.812 -4.293 1 96.25 127 ALA B N 1
ATOM 5091 C CA . ALA B 1 127 ? 19.656 34.156 -4.773 1 96.25 127 ALA B CA 1
ATOM 5092 C C . ALA B 1 127 ? 19.141 35.031 -3.633 1 96.25 127 ALA B C 1
ATOM 5094 O O . ALA B 1 127 ? 18.719 36.156 -3.855 1 96.25 127 ALA B O 1
ATOM 5095 N N . LEU B 1 128 ? 19.203 34.562 -2.432 1 97.19 128 LEU B N 1
ATOM 5096 C CA . LEU B 1 128 ? 18.734 35.312 -1.277 1 97.19 128 LEU B CA 1
ATOM 5097 C C . LEU B 1 128 ? 19.594 36.562 -1.086 1 97.19 128 LEU B C 1
ATOM 5099 O O . LEU B 1 128 ? 20.812 36.531 -1.245 1 97.19 128 LEU B O 1
ATOM 5103 N N . THR B 1 129 ? 18.922 37.656 -0.767 1 95 129 THR B N 1
ATOM 5104 C CA . THR B 1 129 ? 19.609 38.906 -0.483 1 95 129 THR B CA 1
ATOM 5105 C C . THR B 1 129 ? 20.156 38.938 0.944 1 95 129 THR B C 1
ATOM 5107 O O . THR B 1 129 ? 19.406 39.188 1.892 1 95 129 THR B O 1
ATOM 5110 N N . TRP B 1 130 ? 21.453 38.656 1.107 1 94.94 130 TRP B N 1
ATOM 5111 C CA . TRP B 1 130 ? 22.188 38.625 2.369 1 94.94 130 TRP B CA 1
ATOM 5112 C C . TRP B 1 130 ? 23.688 38.688 2.125 1 94.94 130 TRP B C 1
ATOM 5114 O O . TRP B 1 130 ? 24.172 38.219 1.089 1 94.94 130 TRP B O 1
ATOM 5124 N N . PRO B 1 131 ? 24.453 39.312 3.021 1 92.19 131 PRO B N 1
ATOM 5125 C CA . PRO B 1 131 ? 25.906 39.312 2.795 1 92.19 131 PRO B CA 1
ATOM 5126 C C . PRO B 1 131 ? 26.484 37.906 2.633 1 92.19 131 PRO B C 1
ATOM 5128 O O . PRO B 1 131 ? 26.156 37 3.406 1 92.19 131 PRO B O 1
ATOM 5131 N N . SER B 1 132 ? 27.375 37.719 1.688 1 89.62 132 SER B N 1
ATOM 5132 C CA . SER B 1 132 ? 27.906 36.406 1.308 1 89.62 132 SER B CA 1
ATOM 5133 C C . SER B 1 132 ? 28.703 35.781 2.447 1 89.62 132 SER B C 1
ATOM 5135 O O . SER B 1 132 ? 28.719 34.562 2.594 1 89.62 132 SER B O 1
ATOM 5137 N N . ASP B 1 133 ? 29.297 36.625 3.252 1 90.88 133 ASP B N 1
ATOM 5138 C CA . ASP B 1 133 ? 30.141 36.094 4.328 1 90.88 133 ASP B CA 1
ATOM 5139 C C . ASP B 1 133 ? 29.312 35.75 5.562 1 90.88 133 ASP B C 1
ATOM 5141 O O . ASP B 1 133 ? 29.828 35.25 6.547 1 90.88 133 ASP B O 1
ATOM 5145 N N . ARG B 1 134 ? 28 36.031 5.445 1 95.19 134 ARG B N 1
ATOM 5146 C CA . ARG B 1 134 ? 27.125 35.781 6.582 1 95.19 134 ARG B CA 1
ATOM 5147 C C . ARG B 1 134 ? 26.047 34.75 6.211 1 95.19 134 ARG B C 1
ATOM 5149 O O . ARG B 1 134 ? 25.078 34.594 6.953 1 95.19 134 ARG B O 1
ATOM 5156 N N . LEU B 1 135 ? 26.234 34.188 5.008 1 96.19 135 LEU B N 1
ATOM 5157 C CA . LEU B 1 135 ? 25.25 33.219 4.516 1 96.19 135 LEU B CA 1
ATOM 5158 C C . LEU B 1 135 ? 25.922 31.891 4.164 1 96.19 135 LEU B C 1
ATOM 5160 O O . LEU B 1 135 ? 26.906 31.859 3.402 1 96.19 135 LEU B O 1
ATOM 5164 N N . ILE B 1 136 ? 25.422 30.844 4.766 1 97.81 136 ILE B N 1
ATOM 5165 C CA . ILE B 1 136 ? 25.906 29.5 4.461 1 97.81 136 ILE B CA 1
ATOM 5166 C C . ILE B 1 136 ? 24.734 28.625 4.012 1 97.81 136 ILE B C 1
ATOM 5168 O O . ILE B 1 136 ? 23.703 28.578 4.68 1 97.81 136 ILE B O 1
ATOM 5172 N N . ILE B 1 137 ? 24.906 27.953 2.889 1 98.44 137 ILE B N 1
ATOM 5173 C CA . ILE B 1 137 ? 23.859 27.109 2.348 1 98.44 137 ILE B CA 1
ATOM 5174 C C . ILE B 1 137 ? 24.297 25.641 2.391 1 98.44 137 ILE B C 1
ATOM 5176 O O . ILE B 1 137 ? 25.391 25.312 1.955 1 98.44 137 ILE B O 1
ATOM 5180 N N . GLN B 1 138 ? 23.438 24.797 2.973 1 98.56 138 GLN B N 1
ATOM 5181 C CA . GLN B 1 138 ? 23.656 23.359 2.984 1 98.56 138 GLN B CA 1
ATOM 5182 C C . GLN B 1 138 ? 22.609 22.641 2.131 1 98.56 138 GLN B C 1
ATOM 5184 O O . GLN B 1 138 ? 21.406 22.812 2.344 1 98.56 138 GLN B O 1
ATOM 5189 N N . VAL B 1 139 ? 23.047 21.891 1.178 1 98.44 139 VAL B N 1
ATOM 5190 C CA . VAL B 1 139 ? 22.188 20.969 0.445 1 98.44 139 VAL B CA 1
ATOM 5191 C C . VAL B 1 139 ? 22.344 19.562 1.005 1 98.44 139 VAL B C 1
ATOM 5193 O O . VAL B 1 139 ? 23.375 18.922 0.812 1 98.44 139 VAL B O 1
ATOM 5196 N N . LEU B 1 140 ? 21.281 19.125 1.688 1 98.06 140 LEU B N 1
ATOM 5197 C CA . LEU B 1 140 ? 21.297 17.828 2.359 1 98.06 140 LEU B CA 1
ATOM 5198 C C . LEU B 1 140 ? 20.656 16.766 1.485 1 98.06 140 LEU B C 1
ATOM 5200 O O . LEU B 1 140 ? 19.453 16.531 1.559 1 98.06 140 LEU B O 1
ATOM 5204 N N . ASP B 1 141 ? 21.469 15.984 0.752 1 96 141 ASP B N 1
ATOM 5205 C CA . ASP B 1 141 ? 20.984 15.07 -0.278 1 96 141 ASP B CA 1
ATOM 5206 C C . ASP B 1 141 ? 21.094 13.617 0.18 1 96 141 ASP B C 1
ATOM 5208 O O . ASP B 1 141 ? 22.188 13.031 0.148 1 96 141 ASP B O 1
ATOM 5212 N N . ASP B 1 142 ? 19.906 13.039 0.434 1 93.12 142 ASP B N 1
ATOM 5213 C CA . ASP B 1 142 ? 19.844 11.633 0.819 1 93.12 142 ASP B CA 1
ATOM 5214 C C . ASP B 1 142 ? 19.375 10.766 -0.348 1 93.12 142 ASP B C 1
ATOM 5216 O O . ASP B 1 142 ? 18.797 9.695 -0.141 1 93.12 142 ASP B O 1
ATOM 5220 N N . SER B 1 143 ? 19.625 11.258 -1.532 1 89.81 143 SER B N 1
ATOM 5221 C CA . SER B 1 143 ? 19.156 10.547 -2.715 1 89.81 143 SER B CA 1
ATOM 5222 C C . SER B 1 143 ? 19.844 9.203 -2.877 1 89.81 143 SER B C 1
ATOM 5224 O O . SER B 1 143 ? 21.047 9.094 -2.633 1 89.81 143 SER B O 1
ATOM 5226 N N . THR B 1 144 ? 19.109 8.219 -3.311 1 79.25 144 THR B N 1
ATOM 5227 C CA . THR B 1 144 ? 19.641 6.887 -3.557 1 79.25 144 THR B CA 1
ATOM 5228 C C . THR B 1 144 ? 19.984 6.707 -5.031 1 79.25 144 THR B C 1
ATOM 5230 O O . THR B 1 144 ? 20.781 5.84 -5.387 1 79.25 144 THR B O 1
ATOM 5233 N N . ASP B 1 145 ? 19.406 7.492 -5.895 1 79.38 145 ASP B N 1
ATOM 5234 C CA . ASP B 1 145 ? 19.703 7.477 -7.324 1 79.38 145 ASP B CA 1
ATOM 5235 C C . ASP B 1 145 ? 20.984 8.234 -7.629 1 79.38 145 ASP B C 1
ATOM 5237 O O . ASP B 1 145 ? 21.062 9.445 -7.43 1 79.38 145 ASP B O 1
ATOM 5241 N N . LYS B 1 146 ? 21.953 7.566 -8.18 1 81.31 146 LYS B N 1
ATOM 5242 C CA . LYS B 1 146 ? 23.281 8.133 -8.422 1 81.31 146 LYS B CA 1
ATOM 5243 C C . LYS B 1 146 ? 23.219 9.273 -9.43 1 81.31 146 LYS B C 1
ATOM 5245 O O . LYS B 1 146 ? 23.922 10.273 -9.289 1 81.31 146 LYS B O 1
ATOM 5250 N N . THR B 1 147 ? 22.359 9.109 -10.391 1 81.62 147 THR B N 1
ATOM 5251 C CA . THR B 1 147 ? 22.219 10.148 -11.406 1 81.62 147 THR B CA 1
ATOM 5252 C C . THR B 1 147 ? 21.719 11.453 -10.781 1 81.62 147 THR B C 1
ATOM 5254 O O . THR B 1 147 ? 22.219 12.531 -11.109 1 81.62 147 THR B O 1
ATOM 5257 N N . ILE B 1 148 ? 20.828 11.297 -9.898 1 89.19 148 ILE B N 1
ATOM 5258 C CA . ILE B 1 148 ? 20.266 12.469 -9.242 1 89.19 148 ILE B CA 1
ATOM 5259 C C . ILE B 1 148 ? 21.312 13.102 -8.328 1 89.19 148 ILE B C 1
ATOM 5261 O O . ILE B 1 148 ? 21.469 14.328 -8.297 1 89.19 148 ILE B O 1
ATOM 5265 N N . ARG B 1 149 ? 22.078 12.305 -7.68 1 91.75 149 ARG B N 1
ATOM 5266 C CA . ARG B 1 149 ? 23.141 12.812 -6.812 1 91.75 149 ARG B CA 1
ATOM 5267 C C . ARG B 1 149 ? 24.156 13.617 -7.609 1 91.75 149 ARG B C 1
ATOM 5269 O O . ARG B 1 149 ? 24.594 14.688 -7.176 1 91.75 149 ARG B O 1
ATOM 5276 N N . ASP B 1 150 ? 24.438 13.086 -8.742 1 92.12 150 ASP B N 1
ATOM 5277 C CA . ASP B 1 150 ? 25.422 13.758 -9.594 1 92.12 150 ASP B CA 1
ATOM 5278 C C . ASP B 1 150 ? 24.906 15.117 -10.062 1 92.12 150 ASP B C 1
ATOM 5280 O O . ASP B 1 150 ? 25.656 16.094 -10.102 1 92.12 150 ASP B O 1
ATOM 5284 N N . LEU B 1 151 ? 23.703 15.125 -10.375 1 93.19 151 LEU B N 1
ATOM 5285 C CA . LEU B 1 151 ? 23.094 16.359 -10.836 1 93.19 151 LEU B CA 1
ATOM 5286 C C . LEU B 1 151 ? 23.078 17.406 -9.727 1 93.19 151 LEU B C 1
ATOM 5288 O O . LEU B 1 151 ? 23.406 18.578 -9.961 1 93.19 151 LEU B O 1
ATOM 5292 N N . VAL B 1 152 ? 22.719 17.031 -8.547 1 96.25 152 VAL B N 1
ATOM 5293 C CA . VAL B 1 152 ? 22.625 17.938 -7.41 1 96.25 152 VAL B CA 1
ATOM 5294 C C . VAL B 1 152 ? 24.031 18.438 -7.043 1 96.25 152 VAL B C 1
ATOM 5296 O O . VAL B 1 152 ? 24.219 19.625 -6.789 1 96.25 152 VAL B O 1
ATOM 5299 N N . GLN B 1 153 ? 24.953 17.562 -7.039 1 96.31 153 GLN B N 1
ATOM 5300 C CA . GLN B 1 153 ? 26.344 17.938 -6.738 1 96.31 153 GLN B CA 1
ATOM 5301 C C . GLN B 1 153 ? 26.875 18.938 -7.762 1 96.31 153 GLN B C 1
ATOM 5303 O O . GLN B 1 153 ? 27.531 19.906 -7.398 1 96.31 153 GLN B O 1
ATOM 5308 N N . ALA B 1 154 ? 26.578 18.641 -8.992 1 96.19 154 ALA B N 1
ATOM 5309 C CA . ALA B 1 154 ? 27.016 19.531 -10.055 1 96.19 154 ALA B CA 1
ATOM 5310 C C . ALA B 1 154 ? 26.406 20.922 -9.883 1 96.19 154 ALA B C 1
ATOM 5312 O O . ALA B 1 154 ? 27.078 21.938 -10.141 1 96.19 154 ALA B O 1
ATOM 5313 N N . GLU B 1 155 ? 25.156 20.984 -9.5 1 96.25 155 GLU B N 1
ATOM 5314 C CA . GLU B 1 155 ? 24.484 22.25 -9.258 1 96.25 155 GLU B CA 1
ATOM 5315 C C . GLU B 1 155 ? 25.141 23.031 -8.125 1 96.25 155 GLU B C 1
ATOM 5317 O O . GLU B 1 155 ? 25.344 24.234 -8.219 1 96.25 155 GLU B O 1
ATOM 5322 N N . CYS B 1 156 ? 25.5 22.344 -7.07 1 97.06 156 CYS B N 1
ATOM 5323 C CA . CYS B 1 156 ? 26.172 22.969 -5.938 1 97.06 156 CYS B CA 1
ATOM 5324 C C . CYS B 1 156 ? 27.531 23.516 -6.34 1 97.06 156 CYS B C 1
ATOM 5326 O O . CYS B 1 156 ? 27.922 24.609 -5.93 1 97.06 156 CYS B O 1
ATOM 5328 N N . GLU B 1 157 ? 28.219 22.75 -7.164 1 96.69 157 GLU B N 1
ATOM 5329 C CA . GLU B 1 157 ? 29.531 23.156 -7.637 1 96.69 157 GLU B CA 1
ATOM 5330 C C . GLU B 1 157 ? 29.438 24.422 -8.492 1 96.69 157 GLU B C 1
ATOM 5332 O O . GLU B 1 157 ? 30.297 25.312 -8.406 1 96.69 157 GLU B O 1
ATOM 5337 N N . ARG B 1 158 ? 28.469 24.422 -9.281 1 96.19 158 ARG B N 1
ATOM 5338 C CA . ARG B 1 158 ? 28.25 25.594 -10.125 1 96.19 158 ARG B CA 1
ATOM 5339 C C . ARG B 1 158 ? 28.094 26.844 -9.281 1 96.19 158 ARG B C 1
ATOM 5341 O O . ARG B 1 158 ? 28.672 27.891 -9.602 1 96.19 158 ARG B O 1
ATOM 5348 N N . TRP B 1 159 ? 27.359 26.781 -8.227 1 96.19 159 TRP B N 1
ATOM 5349 C CA . TRP B 1 159 ? 27.125 27.938 -7.371 1 96.19 159 TRP B CA 1
ATOM 5350 C C . TRP B 1 159 ? 28.359 28.25 -6.543 1 96.19 159 TRP B C 1
ATOM 5352 O O . TRP B 1 159 ? 28.656 29.422 -6.266 1 96.19 159 TRP B O 1
ATOM 5362 N N . THR B 1 160 ? 29.078 27.25 -6.133 1 95.56 160 THR B N 1
ATOM 5363 C CA . THR B 1 160 ? 30.344 27.469 -5.438 1 95.56 160 THR B CA 1
ATOM 5364 C C . THR B 1 160 ? 31.297 28.297 -6.297 1 95.56 160 THR B C 1
ATOM 5366 O O . THR B 1 160 ? 31.969 29.203 -5.797 1 95.56 160 THR B O 1
ATOM 5369 N N . LYS B 1 161 ? 31.312 27.969 -7.547 1 95.5 161 LYS B N 1
ATOM 5370 C CA . LYS B 1 161 ? 32.156 28.688 -8.484 1 95.5 161 LYS B CA 1
ATOM 5371 C C . LYS B 1 161 ? 31.734 30.141 -8.625 1 95.5 161 LYS B C 1
ATOM 5373 O O . LYS B 1 161 ? 32.562 31.016 -8.93 1 95.5 161 LYS B O 1
ATOM 5378 N N . LYS B 1 162 ? 30.547 30.406 -8.344 1 93.94 162 LYS B N 1
ATOM 5379 C CA . LYS B 1 162 ? 30.016 31.766 -8.43 1 93.94 162 LYS B CA 1
ATOM 5380 C C . LYS B 1 162 ? 30.25 32.531 -7.133 1 93.94 162 LYS B C 1
ATOM 5382 O O . LYS B 1 162 ? 29.797 33.656 -6.988 1 93.94 162 LYS B O 1
ATOM 5387 N N . GLY B 1 163 ? 30.828 31.875 -6.148 1 92.19 163 GLY B N 1
ATOM 5388 C CA . GLY B 1 163 ? 31.219 32.562 -4.926 1 92.19 163 GLY B CA 1
ATOM 5389 C C . GLY B 1 163 ? 30.234 32.375 -3.789 1 92.19 163 GLY B C 1
ATOM 5390 O O . GLY B 1 163 ? 30.359 33 -2.738 1 92.19 163 GLY B O 1
ATOM 5391 N N . VAL B 1 164 ? 29.281 31.547 -3.979 1 93.56 164 VAL B N 1
ATOM 5392 C CA . VAL B 1 164 ? 28.297 31.281 -2.934 1 93.56 164 VAL B CA 1
ATOM 5393 C C . VAL B 1 164 ? 28.828 30.234 -1.973 1 93.56 164 VAL B C 1
ATOM 5395 O O . VAL B 1 164 ? 29.453 29.25 -2.398 1 93.56 164 VAL B O 1
ATOM 5398 N N . SER B 1 165 ? 28.688 30.453 -0.664 1 96.12 165 SER B N 1
ATOM 5399 C CA . SER B 1 165 ? 29.094 29.469 0.336 1 96.12 165 SER B CA 1
ATOM 5400 C C . SER B 1 165 ? 28.062 28.359 0.445 1 96.12 165 SER B C 1
ATOM 5402 O O . SER B 1 165 ? 27.203 28.375 1.334 1 96.12 165 SER B O 1
ATOM 5404 N N . ILE B 1 166 ? 28.188 27.375 -0.442 1 97.56 166 ILE B N 1
ATOM 5405 C CA . ILE B 1 166 ? 27.25 26.266 -0.514 1 97.56 166 ILE B CA 1
ATOM 5406 C C . ILE B 1 166 ? 27.969 24.953 -0.263 1 97.56 166 ILE B C 1
ATOM 5408 O O . ILE B 1 166 ? 29.078 24.734 -0.769 1 97.56 166 ILE B O 1
ATOM 5412 N N . HIS B 1 167 ? 27.406 24.125 0.612 1 97.62 167 HIS B N 1
ATOM 5413 C CA . HIS B 1 167 ? 27.984 22.828 0.965 1 97.62 167 HIS B CA 1
ATOM 5414 C C . HIS B 1 167 ? 27.047 21.688 0.566 1 97.62 167 HIS B C 1
ATOM 5416 O O . HIS B 1 167 ? 25.906 21.641 1.002 1 97.62 167 HIS B O 1
ATOM 5422 N N . TYR B 1 168 ? 27.562 20.828 -0.259 1 97.62 168 TYR B N 1
ATOM 5423 C CA . TYR B 1 168 ? 26.859 19.594 -0.597 1 97.62 168 TYR B CA 1
ATOM 5424 C C . TYR B 1 168 ? 27.156 18.5 0.417 1 97.62 168 TYR B C 1
ATOM 5426 O O . TYR B 1 168 ? 28.312 18.125 0.613 1 97.62 168 TYR B O 1
ATOM 5434 N N . ILE B 1 169 ? 26.125 18.047 1.141 1 96.44 169 ILE B N 1
ATOM 5435 C CA . ILE B 1 169 ? 26.297 17.031 2.164 1 96.44 169 ILE B CA 1
ATOM 5436 C C . ILE B 1 169 ? 25.453 15.797 1.807 1 96.44 169 ILE B C 1
ATOM 5438 O O . ILE B 1 169 ? 24.25 15.914 1.571 1 96.44 169 ILE B O 1
ATOM 5442 N N . SER B 1 170 ? 26 14.672 1.709 1 92.69 170 SER B N 1
ATOM 5443 C CA . SER B 1 170 ? 25.328 13.398 1.483 1 92.69 170 SER B CA 1
ATOM 5444 C C . SER B 1 170 ? 25.703 12.383 2.559 1 92.69 170 SER B C 1
ATOM 5446 O O . SER B 1 170 ? 26.875 12.297 2.965 1 92.69 170 SER B O 1
ATOM 5448 N N . ARG B 1 171 ? 24.734 11.625 3.025 1 89.19 171 ARG B N 1
ATOM 5449 C CA . ARG B 1 171 ? 24.969 10.625 4.062 1 89.19 171 ARG B CA 1
ATOM 5450 C C . ARG B 1 171 ? 24.969 9.219 3.475 1 89.19 171 ARG B C 1
ATOM 5452 O O . ARG B 1 171 ? 24.422 8.984 2.4 1 89.19 171 ARG B O 1
ATOM 5459 N N . ASP B 1 172 ? 25.562 8.297 4.23 1 76.5 172 ASP B N 1
ATOM 5460 C CA . ASP B 1 172 ? 25.625 6.902 3.809 1 76.5 172 ASP B CA 1
ATOM 5461 C C . ASP B 1 172 ? 24.422 6.113 4.336 1 76.5 172 ASP B C 1
ATOM 5463 O O . ASP B 1 172 ? 24.297 4.918 4.059 1 76.5 172 ASP B O 1
ATOM 5467 N N . ASN B 1 173 ? 23.656 6.766 5.113 1 77.38 173 ASN B N 1
ATOM 5468 C CA . ASN B 1 173 ? 22.469 6.141 5.676 1 77.38 173 ASN B CA 1
ATOM 5469 C C . ASN B 1 173 ? 21.25 7.062 5.594 1 77.38 173 ASN B C 1
ATOM 5471 O O . ASN B 1 173 ? 21.391 8.25 5.305 1 77.38 173 ASN B O 1
ATOM 5475 N N . ARG B 1 174 ? 20.125 6.457 5.707 1 83.25 174 ARG B N 1
ATOM 5476 C CA . ARG B 1 174 ? 18.938 7.285 5.727 1 83.25 174 ARG B CA 1
ATOM 5477 C C . ARG B 1 174 ? 18.234 7.199 7.082 1 83.25 174 ARG B C 1
ATOM 5479 O O . ARG B 1 174 ? 17 7.254 7.156 1 83.25 174 ARG B O 1
ATOM 5486 N N . ASN B 1 175 ? 19.078 7.082 8.062 1 85.38 175 ASN B N 1
ATOM 5487 C CA . ASN B 1 175 ? 18.5 7.023 9.406 1 85.38 175 ASN B CA 1
ATOM 5488 C C . ASN B 1 175 ? 17.859 8.352 9.797 1 85.38 175 ASN B C 1
ATOM 5490 O O . ASN B 1 175 ? 18.453 9.414 9.609 1 85.38 175 ASN B O 1
ATOM 5494 N N . GLY B 1 176 ? 16.672 8.289 10.234 1 90.69 176 GLY B N 1
ATOM 5495 C CA . GLY B 1 176 ? 15.93 9.469 10.656 1 90.69 176 GLY B CA 1
ATOM 5496 C C . GLY B 1 176 ? 15.414 10.297 9.5 1 90.69 176 GLY B C 1
ATOM 5497 O O . GLY B 1 176 ? 14.781 11.336 9.711 1 90.69 176 GLY B O 1
ATOM 5498 N N . TYR B 1 177 ? 15.734 9.898 8.312 1 91.69 177 TYR B N 1
ATOM 5499 C CA . TYR B 1 177 ? 15.227 10.547 7.105 1 91.69 177 TYR B CA 1
ATOM 5500 C C . TYR B 1 177 ? 15.5 12.047 7.133 1 91.69 177 TYR B C 1
ATOM 5502 O O . TYR B 1 177 ? 16.641 12.469 7.367 1 91.69 177 TYR B O 1
ATOM 5510 N N . LYS B 1 178 ? 14.555 12.906 6.906 1 93.12 178 LYS B N 1
ATOM 5511 C CA . LYS B 1 178 ? 14.758 14.352 6.855 1 93.12 178 LYS B CA 1
ATOM 5512 C C . LYS B 1 178 ? 15.289 14.883 8.188 1 93.12 178 LYS B C 1
ATOM 5514 O O . LYS B 1 178 ? 16.203 15.711 8.203 1 93.12 178 LYS B O 1
ATOM 5519 N N . SER B 1 179 ? 14.758 14.406 9.312 1 94.88 179 SER B N 1
ATOM 5520 C CA . SER B 1 179 ? 15.195 14.867 10.625 1 94.88 179 SER B CA 1
ATOM 5521 C C . SER B 1 179 ? 16.656 14.5 10.875 1 94.88 179 SER B C 1
ATOM 5523 O O . SER B 1 179 ? 17.406 15.297 11.453 1 94.88 179 SER B O 1
ATOM 5525 N N . GLY B 1 180 ? 17 13.273 10.484 1 95.31 180 GLY B N 1
ATOM 5526 C CA . GLY B 1 180 ? 18.391 12.867 10.641 1 95.31 180 GLY B CA 1
ATOM 5527 C C . GLY B 1 180 ? 19.359 13.734 9.844 1 95.31 180 GLY B C 1
ATOM 5528 O O . GLY B 1 180 ? 20.422 14.109 10.344 1 95.31 180 GLY B O 1
ATOM 5529 N N . ALA B 1 181 ? 18.969 14.039 8.625 1 96 181 ALA B N 1
ATOM 5530 C CA . ALA B 1 181 ? 19.797 14.875 7.766 1 96 181 ALA B CA 1
ATOM 5531 C C . ALA B 1 181 ? 19.969 16.266 8.359 1 96 181 ALA B C 1
ATOM 5533 O O . ALA B 1 181 ? 21.078 16.812 8.398 1 96 181 ALA B O 1
ATOM 5534 N N . LEU B 1 182 ? 18.875 16.891 8.859 1 97.56 182 LEU B N 1
ATOM 5535 C CA . LEU B 1 182 ? 18.906 18.219 9.453 1 97.56 182 LEU B CA 1
ATOM 5536 C C . LEU B 1 182 ? 19.766 18.234 10.711 1 97.56 182 LEU B C 1
ATOM 5538 O O . LEU B 1 182 ? 20.578 19.141 10.906 1 97.56 182 LEU B O 1
ATOM 5542 N N . ARG B 1 183 ? 19.594 17.219 11.523 1 96.56 183 ARG B N 1
ATOM 5543 C CA . ARG B 1 183 ? 20.297 17.125 12.789 1 96.56 183 ARG B CA 1
ATOM 5544 C C . ARG B 1 183 ? 21.812 16.984 12.57 1 96.56 183 ARG B C 1
ATOM 5546 O O . ARG B 1 183 ? 22.594 17.734 13.148 1 96.56 183 ARG B O 1
ATOM 5553 N N . GLU B 1 184 ? 22.219 16.078 11.719 1 95.88 184 GLU B N 1
ATOM 5554 C CA . GLU B 1 184 ? 23.625 15.828 11.477 1 95.88 184 GLU B CA 1
ATOM 5555 C C . GLU B 1 184 ? 24.312 17.047 10.844 1 95.88 184 GLU B C 1
ATOM 5557 O O . GLU B 1 184 ? 25.469 17.344 11.148 1 95.88 184 GLU B O 1
ATOM 5562 N N . ALA B 1 185 ? 23.594 17.719 10.016 1 97.19 185 ALA B N 1
ATOM 5563 C CA . ALA B 1 185 ? 24.156 18.875 9.32 1 97.19 185 ALA B CA 1
ATOM 5564 C C . ALA B 1 185 ? 24.391 20.031 10.297 1 97.19 185 ALA B C 1
ATOM 5566 O O . ALA B 1 185 ? 25.219 20.906 10.039 1 97.19 185 ALA B O 1
ATOM 5567 N N . MET B 1 186 ? 23.703 20.109 11.43 1 97 186 MET B N 1
ATOM 5568 C CA . MET B 1 186 ? 23.875 21.141 12.438 1 97 186 MET B CA 1
ATOM 5569 C C . MET B 1 186 ? 25.188 20.969 13.188 1 97 186 MET B C 1
ATOM 5571 O O . MET B 1 186 ? 25.656 21.891 13.859 1 97 186 MET B O 1
ATOM 5575 N N . ASP B 1 187 ? 25.781 19.828 13.102 1 95.69 187 ASP B N 1
ATOM 5576 C CA . ASP B 1 187 ? 26.938 19.484 13.93 1 95.69 187 ASP B CA 1
ATOM 5577 C C . ASP B 1 187 ? 28.234 19.984 13.297 1 95.69 187 ASP B C 1
ATOM 5579 O O . ASP B 1 187 ? 29.297 19.969 13.93 1 95.69 187 ASP B O 1
ATOM 5583 N N . PHE B 1 188 ? 28.188 20.453 12.078 1 96.44 188 PHE B N 1
ATOM 5584 C CA . PHE B 1 188 ? 29.406 20.953 11.438 1 96.44 188 PHE B CA 1
ATOM 5585 C C . PHE B 1 188 ? 29.922 22.203 12.148 1 96.44 188 PHE B C 1
ATOM 5587 O O . PHE B 1 188 ? 29.125 23.031 12.602 1 96.44 188 PHE B O 1
ATOM 5594 N N . ASP B 1 189 ? 31.188 22.484 12.172 1 95.56 189 ASP B N 1
ATOM 5595 C CA . ASP B 1 189 ? 31.844 23.547 12.938 1 95.56 189 ASP B CA 1
ATOM 5596 C C . ASP B 1 189 ? 31.406 24.922 12.445 1 95.56 189 ASP B C 1
ATOM 5598 O O . ASP B 1 189 ? 31.219 25.844 13.242 1 95.56 189 ASP B O 1
ATOM 5602 N N . TYR B 1 190 ? 31.234 25.031 11.141 1 94.88 190 TYR B N 1
ATOM 5603 C CA . TYR B 1 190 ? 30.906 26.344 10.578 1 94.88 190 TYR B CA 1
ATOM 5604 C C . TYR B 1 190 ? 29.484 26.75 10.969 1 94.88 190 TYR B C 1
ATOM 5606 O O . TYR B 1 190 ? 29.125 27.922 10.844 1 94.88 190 TYR B O 1
ATOM 5614 N N . VAL B 1 191 ? 28.688 25.797 11.438 1 96.5 191 VAL B N 1
ATOM 5615 C CA . VAL B 1 191 ? 27.312 26.094 11.836 1 96.5 191 VAL B CA 1
ATOM 5616 C C . VAL B 1 191 ? 27.312 26.766 13.203 1 96.5 191 VAL B C 1
ATOM 5618 O O . VAL B 1 191 ? 26.391 27.516 13.539 1 96.5 191 VAL B O 1
ATOM 5621 N N . LYS B 1 192 ? 28.328 26.625 14.016 1 94.44 192 LYS B N 1
ATOM 5622 C CA . LYS B 1 192 ? 28.406 27.156 15.367 1 94.44 192 LYS B CA 1
ATOM 5623 C C . LYS B 1 192 ? 28.422 28.672 15.367 1 94.44 192 LYS B C 1
ATOM 5625 O O . LYS B 1 192 ? 28.094 29.312 16.359 1 94.44 192 LYS B O 1
ATOM 5630 N N . THR B 1 193 ? 28.797 29.188 14.289 1 93.69 193 THR B N 1
ATOM 5631 C CA . THR B 1 193 ? 28.891 30.641 14.203 1 93.69 193 THR B CA 1
ATOM 5632 C C . THR B 1 193 ? 27.562 31.234 13.719 1 93.69 193 THR B C 1
ATOM 5634 O O . THR B 1 193 ? 27.406 32.469 13.68 1 93.69 193 THR B O 1
ATOM 5637 N N . CYS B 1 194 ? 26.625 30.438 13.352 1 97.5 194 CYS B N 1
ATOM 5638 C CA . CYS B 1 194 ? 25.359 30.922 12.812 1 97.5 194 CYS B CA 1
ATOM 5639 C C . CYS B 1 194 ? 24.359 31.188 13.938 1 97.5 194 CYS B C 1
ATOM 5641 O O . CYS B 1 194 ? 24.344 30.484 14.945 1 97.5 194 CYS B O 1
ATOM 5643 N N . ASP B 1 195 ? 23.547 32.188 13.742 1 97.75 195 ASP B N 1
ATOM 5644 C CA . ASP B 1 195 ? 22.547 32.594 14.734 1 97.75 195 ASP B CA 1
ATOM 5645 C C . ASP B 1 195 ? 21.188 31.984 14.414 1 97.75 195 ASP B C 1
ATOM 5647 O O . ASP B 1 195 ? 20.406 31.672 15.32 1 97.75 195 ASP B O 1
ATOM 5651 N N . PHE B 1 196 ? 20.938 31.906 13.133 1 98.62 196 PHE B N 1
ATOM 5652 C CA . PHE B 1 196 ? 19.609 31.469 12.68 1 98.62 196 PHE B CA 1
ATOM 5653 C C . PHE B 1 196 ? 19.734 30.406 11.594 1 98.62 196 PHE B C 1
ATOM 5655 O O . PHE B 1 196 ? 20.781 30.312 10.93 1 98.62 196 PHE B O 1
ATOM 5662 N N . VAL B 1 197 ? 18.719 29.594 11.414 1 98.81 197 VAL B N 1
ATOM 5663 C CA . VAL B 1 197 ? 18.703 28.562 10.367 1 98.81 197 VAL B CA 1
ATOM 5664 C C . VAL B 1 197 ? 17.359 28.594 9.641 1 98.81 197 VAL B C 1
ATOM 5666 O O . VAL B 1 197 ? 16.297 28.547 10.273 1 98.81 197 VAL B O 1
ATOM 5669 N N . ALA B 1 198 ? 17.391 28.781 8.367 1 98.81 198 ALA B N 1
ATOM 5670 C CA . ALA B 1 198 ? 16.219 28.688 7.496 1 98.81 198 ALA B CA 1
ATOM 5671 C C . ALA B 1 198 ? 16.141 27.328 6.812 1 98.81 198 ALA B C 1
ATOM 5673 O O . ALA B 1 198 ? 17.172 26.781 6.391 1 98.81 198 ALA B O 1
ATOM 5674 N N . ILE B 1 199 ? 14.953 26.812 6.707 1 98.62 199 ILE B N 1
ATOM 5675 C CA . ILE B 1 199 ? 14.773 25.5 6.094 1 98.62 199 ILE B CA 1
ATOM 5676 C C . ILE B 1 199 ? 13.852 25.625 4.887 1 98.62 199 ILE B C 1
ATOM 5678 O O . ILE B 1 199 ? 12.781 26.219 4.977 1 98.62 199 ILE B O 1
ATOM 5682 N N . PHE B 1 200 ? 14.266 25 3.779 1 98.38 200 PHE B N 1
ATOM 5683 C CA . PHE B 1 200 ? 13.438 24.938 2.578 1 98.38 200 PHE B CA 1
ATOM 5684 C C . PHE B 1 200 ? 13.43 23.531 1.989 1 98.38 200 PHE B C 1
ATOM 5686 O O . PHE B 1 200 ? 14.492 22.969 1.73 1 98.38 200 PHE B O 1
ATOM 5693 N N . ASP B 1 201 ? 12.211 23.016 1.747 1 96.38 201 ASP B N 1
ATOM 5694 C CA . ASP B 1 201 ? 12.109 21.734 1.032 1 96.38 201 ASP B CA 1
ATOM 5695 C C . ASP B 1 201 ? 12.555 21.891 -0.42 1 96.38 201 ASP B C 1
ATOM 5697 O O . ASP B 1 201 ? 12.68 23 -0.927 1 96.38 201 ASP B O 1
ATOM 5701 N N . ALA B 1 202 ? 12.695 20.797 -1.055 1 94.5 202 ALA B N 1
ATOM 5702 C CA . ALA B 1 202 ? 13.305 20.75 -2.383 1 94.5 202 ALA B CA 1
ATOM 5703 C C . ALA B 1 202 ? 12.438 21.484 -3.404 1 94.5 202 ALA B C 1
ATOM 5705 O O . ALA B 1 202 ? 12.945 21.984 -4.414 1 94.5 202 ALA B O 1
ATOM 5706 N N . ASP B 1 203 ? 11.18 21.641 -3.102 1 93.75 203 ASP B N 1
ATOM 5707 C CA . ASP B 1 203 ? 10.297 22.266 -4.078 1 93.75 203 ASP B CA 1
ATOM 5708 C C . ASP B 1 203 ? 9.969 23.703 -3.684 1 93.75 203 ASP B C 1
ATOM 5710 O O . ASP B 1 203 ? 9.203 24.391 -4.371 1 93.75 203 ASP B O 1
ATOM 5714 N N . HIS B 1 204 ? 10.523 24.234 -2.633 1 97.31 204 HIS B N 1
ATOM 5715 C CA . HIS B 1 204 ? 10.203 25.562 -2.141 1 97.31 204 HIS B CA 1
ATOM 5716 C C . HIS B 1 204 ? 11.148 26.609 -2.717 1 97.31 204 HIS B C 1
ATOM 5718 O O . HIS B 1 204 ? 12.359 26.375 -2.818 1 97.31 204 HIS B O 1
ATOM 5724 N N . GLN B 1 205 ? 10.594 27.75 -3.049 1 97.88 205 GLN B N 1
ATOM 5725 C CA . GLN B 1 205 ? 11.344 28.859 -3.637 1 97.88 205 GLN B CA 1
ATOM 5726 C C . GLN B 1 205 ? 11.094 30.156 -2.873 1 97.88 205 GLN B C 1
ATOM 5728 O O . GLN B 1 205 ? 10.219 30.938 -3.24 1 97.88 205 GLN B O 1
ATOM 5733 N N . PRO B 1 206 ? 11.891 30.422 -1.93 1 98.19 206 PRO B N 1
ATOM 5734 C CA . PRO B 1 206 ? 11.734 31.688 -1.219 1 98.19 206 PRO B CA 1
ATOM 5735 C C . PRO B 1 206 ? 12.023 32.906 -2.105 1 98.19 206 PRO B C 1
ATOM 5737 O O . PRO B 1 206 ? 12.891 32.844 -2.984 1 98.19 206 PRO B O 1
ATOM 5740 N N . PRO B 1 207 ? 11.305 34 -1.839 1 97.94 207 PRO B N 1
ATOM 5741 C CA . PRO B 1 207 ? 11.695 35.219 -2.525 1 97.94 207 PRO B CA 1
ATOM 5742 C C . PRO B 1 207 ? 13.055 35.75 -2.078 1 97.94 207 PRO B C 1
ATOM 5744 O O . PRO B 1 207 ? 13.516 35.406 -0.983 1 97.94 207 PRO B O 1
ATOM 5747 N N . SER B 1 208 ? 13.656 36.562 -2.932 1 97.31 208 SER B N 1
ATOM 5748 C CA . SER B 1 208 ? 15.023 37 -2.686 1 97.31 208 SER B CA 1
ATOM 5749 C C . SER B 1 208 ? 15.133 37.781 -1.377 1 97.31 208 SER B C 1
ATOM 5751 O O . SER B 1 208 ? 16.172 37.719 -0.708 1 97.31 208 SER B O 1
ATOM 5753 N N . ASP B 1 209 ? 14.07 38.438 -0.988 1 96.94 209 ASP B N 1
ATOM 5754 C CA . ASP B 1 209 ? 14.125 39.281 0.211 1 96.94 209 ASP B CA 1
ATOM 5755 C C . ASP B 1 209 ? 13.594 38.5 1.427 1 96.94 209 ASP B C 1
ATOM 5757 O O . ASP B 1 209 ? 13.227 39.125 2.434 1 96.94 209 ASP B O 1
ATOM 5761 N N . PHE B 1 210 ? 13.5 37.188 1.364 1 98.44 210 PHE B N 1
ATOM 5762 C CA . PHE B 1 210 ? 12.938 36.344 2.416 1 98.44 210 PHE B CA 1
ATOM 5763 C C . PHE B 1 210 ? 13.633 36.625 3.748 1 98.44 210 PHE B C 1
ATOM 5765 O O . PHE B 1 210 ? 12.969 36.875 4.754 1 98.44 210 PHE B O 1
ATOM 5772 N N . LEU B 1 211 ? 14.961 36.625 3.793 1 98.19 211 LEU B N 1
ATOM 5773 C CA . LEU B 1 211 ? 15.703 36.812 5.031 1 98.19 211 LEU B CA 1
ATOM 5774 C C . LEU B 1 211 ? 15.547 38.25 5.527 1 98.19 211 LEU B C 1
ATOM 5776 O O . LEU B 1 211 ? 15.422 38.5 6.734 1 98.19 211 LEU B O 1
ATOM 5780 N N . MET B 1 212 ? 15.461 39.188 4.613 1 96.56 212 MET B N 1
ATOM 5781 C CA . MET B 1 212 ? 15.289 40.594 4.973 1 96.56 212 MET B CA 1
ATOM 5782 C C . MET B 1 212 ? 13.953 40.812 5.672 1 96.56 212 MET B C 1
ATOM 5784 O O . MET B 1 212 ? 13.836 41.719 6.504 1 96.56 212 MET B O 1
ATOM 5788 N N . GLN B 1 213 ? 13.07 40 5.371 1 97.12 213 GLN B N 1
ATOM 5789 C CA . GLN B 1 213 ? 11.734 40.156 5.918 1 97.12 213 GLN B CA 1
ATOM 5790 C C . GLN B 1 213 ? 11.555 39.344 7.199 1 97.12 213 GLN B C 1
ATOM 5792 O O . GLN B 1 213 ? 10.727 39.688 8.047 1 97.12 213 GLN B O 1
ATOM 5797 N N . THR B 1 214 ? 12.297 38.344 7.43 1 98.38 214 THR B N 1
ATOM 5798 C CA . THR B 1 214 ? 12.047 37.406 8.539 1 98.38 214 THR B CA 1
ATOM 5799 C C . THR B 1 214 ? 13.031 37.688 9.68 1 98.38 214 THR B C 1
ATOM 5801 O O . THR B 1 214 ? 12.633 37.719 10.844 1 98.38 214 THR B O 1
ATOM 5804 N N . ILE B 1 215 ? 14.289 37.938 9.422 1 97.88 215 ILE B N 1
ATOM 5805 C CA . ILE B 1 215 ? 15.359 38 10.406 1 97.88 215 ILE B CA 1
ATOM 5806 C C . ILE B 1 215 ? 15.117 39.156 11.359 1 97.88 215 ILE B C 1
ATOM 5808 O O . ILE B 1 215 ? 15.367 39.062 12.562 1 97.88 215 ILE B O 1
ATOM 5812 N N . PRO B 1 216 ? 14.625 40.344 10.906 1 96.81 216 PRO B N 1
ATOM 5813 C CA . PRO B 1 216 ? 14.391 41.438 11.82 1 96.81 216 PRO B CA 1
ATOM 5814 C C . PRO B 1 216 ? 13.461 41.094 12.977 1 96.81 216 PRO B C 1
ATOM 5816 O O . PRO B 1 216 ? 13.625 41.594 14.086 1 96.81 216 PRO B O 1
ATOM 5819 N N . PHE B 1 217 ? 12.461 40.219 12.75 1 97.69 217 PHE B N 1
ATOM 5820 C CA . PHE B 1 217 ? 11.609 39.781 13.844 1 97.69 217 PHE B CA 1
ATOM 5821 C C . PHE B 1 217 ? 12.445 39.094 14.938 1 97.69 217 PHE B C 1
ATOM 5823 O O . PHE B 1 217 ? 12.203 39.344 16.125 1 97.69 217 PHE B O 1
ATOM 5830 N N . LEU B 1 218 ? 13.398 38.375 14.539 1 98.06 218 LEU B N 1
ATOM 5831 C CA . LEU B 1 218 ? 14.18 37.562 15.477 1 98.06 218 LEU B CA 1
ATOM 5832 C C . LEU B 1 218 ? 15.219 38.406 16.188 1 98.06 218 LEU B C 1
ATOM 5834 O O . LEU B 1 218 ? 15.438 38.25 17.391 1 98.06 218 LEU B O 1
ATOM 5838 N N . ILE B 1 219 ? 15.812 39.344 15.531 1 96.19 219 ILE B N 1
ATOM 5839 C CA . ILE B 1 219 ? 16.875 40.156 16.094 1 96.19 219 ILE B CA 1
ATOM 5840 C C . ILE B 1 219 ? 16.297 41.062 17.172 1 96.19 219 ILE B C 1
ATOM 5842 O O . ILE B 1 219 ? 16.906 41.281 18.219 1 96.19 219 ILE B O 1
ATOM 5846 N N . HIS B 1 220 ? 15.125 41.531 16.938 1 96.19 220 HIS B N 1
ATOM 5847 C CA . HIS B 1 220 ? 14.578 42.562 17.812 1 96.19 220 HIS B CA 1
ATOM 5848 C C . HIS B 1 220 ? 13.703 41.938 18.906 1 96.19 220 HIS B C 1
ATOM 5850 O O . HIS B 1 220 ? 13.234 42.625 19.812 1 96.19 220 HIS B O 1
ATOM 5856 N N . ASN B 1 221 ? 13.438 40.719 18.844 1 97.69 221 ASN B N 1
ATOM 5857 C CA . ASN B 1 221 ? 12.617 40.031 19.812 1 97.69 221 ASN B CA 1
ATOM 5858 C C . ASN B 1 221 ? 13.289 38.75 20.297 1 97.69 221 ASN B C 1
ATOM 5860 O O . ASN B 1 221 ? 13.07 37.688 19.734 1 97.69 221 ASN B O 1
ATOM 5864 N N . PRO B 1 222 ? 13.984 38.781 21.359 1 96.81 222 PRO B N 1
ATOM 5865 C CA . PRO B 1 222 ? 14.812 37.656 21.812 1 96.81 222 PRO B CA 1
ATOM 5866 C C . PRO B 1 222 ? 13.984 36.438 22.234 1 96.81 222 PRO B C 1
ATOM 5868 O O . PRO B 1 222 ? 14.516 35.344 22.344 1 96.81 222 PRO B O 1
ATOM 5871 N N . ASP B 1 223 ? 12.734 36.625 22.438 1 96.69 223 ASP B N 1
ATOM 5872 C CA . ASP B 1 223 ? 11.891 35.5 22.906 1 96.69 223 ASP B CA 1
ATOM 5873 C C . ASP B 1 223 ? 11.281 34.75 21.719 1 96.69 223 ASP B C 1
ATOM 5875 O O . ASP B 1 223 ? 10.633 33.719 21.906 1 96.69 223 ASP B O 1
ATOM 5879 N N . LEU B 1 224 ? 11.562 35.188 20.516 1 98.25 224 LEU B N 1
ATOM 5880 C CA . LEU B 1 224 ? 11.039 34.531 19.328 1 98.25 224 LEU B CA 1
ATOM 5881 C C . LEU B 1 224 ? 11.984 33.406 18.875 1 98.25 224 LEU B C 1
ATOM 5883 O O . LEU B 1 224 ? 13.18 33.656 18.688 1 98.25 224 LEU B O 1
ATOM 5887 N N . ALA B 1 225 ? 11.438 32.25 18.703 1 98.69 225 ALA B N 1
ATOM 5888 C CA . ALA B 1 225 ? 12.227 31.125 18.266 1 98.69 225 ALA B CA 1
ATOM 5889 C C . ALA B 1 225 ? 12.078 30.906 16.75 1 98.69 225 ALA B C 1
ATOM 5891 O O . ALA B 1 225 ? 12.992 30.406 16.094 1 98.69 225 ALA B O 1
ATOM 5892 N N . LEU B 1 226 ? 10.883 31.234 16.234 1 98.81 226 LEU B N 1
ATOM 5893 C CA . LEU B 1 226 ? 10.562 30.844 14.867 1 98.81 226 LEU B CA 1
ATOM 5894 C C . LEU B 1 226 ? 9.75 31.922 14.164 1 98.81 226 LEU B C 1
ATOM 5896 O O . LEU B 1 226 ? 8.836 32.5 14.758 1 98.81 226 LEU B O 1
ATOM 5900 N N . VAL B 1 227 ? 10.125 32.25 12.961 1 98.75 227 VAL B N 1
ATOM 5901 C CA . VAL B 1 227 ? 9.328 33.031 12.023 1 98.75 227 VAL B CA 1
ATOM 5902 C C . VAL B 1 227 ? 8.914 32.156 10.836 1 98.75 227 VAL B C 1
ATOM 5904 O O . VAL B 1 227 ? 9.766 31.625 10.133 1 98.75 227 VAL B O 1
ATOM 5907 N N . GLN B 1 228 ? 7.602 31.938 10.648 1 98.62 228 GLN B N 1
ATOM 5908 C CA . GLN B 1 228 ? 7.043 31.094 9.602 1 98.62 228 GLN B CA 1
ATOM 5909 C C . GLN B 1 228 ? 6.379 31.938 8.508 1 98.62 228 GLN B C 1
ATOM 5911 O O . GLN B 1 228 ? 5.57 32.812 8.805 1 98.62 228 GLN B O 1
ATOM 5916 N N . ALA B 1 229 ? 6.766 31.688 7.281 1 98.38 229 ALA B N 1
ATOM 5917 C CA . ALA B 1 229 ? 6.117 32.312 6.141 1 98.38 229 ALA B CA 1
ATOM 5918 C C . ALA B 1 229 ? 5.004 31.438 5.578 1 98.38 229 ALA B C 1
ATOM 5920 O O . ALA B 1 229 ? 4.812 30.312 6.027 1 98.38 229 ALA B O 1
ATOM 5921 N N . ARG B 1 230 ? 4.289 31.969 4.656 1 97.5 230 ARG B N 1
ATOM 5922 C CA . ARG B 1 230 ? 3.145 31.266 4.078 1 97.5 230 ARG B CA 1
ATOM 5923 C C . ARG B 1 230 ? 3.537 30.531 2.799 1 97.5 230 ARG B C 1
ATOM 5925 O O . ARG B 1 230 ? 4.297 31.062 1.984 1 97.5 230 ARG B O 1
ATOM 5932 N N . TRP B 1 231 ? 2.979 29.281 2.662 1 97 231 TRP B N 1
ATOM 5933 C CA . TRP B 1 231 ? 3.156 28.516 1.427 1 97 231 TRP B CA 1
ATOM 5934 C C . TRP B 1 231 ? 2.211 29.031 0.34 1 97 231 TRP B C 1
ATOM 5936 O O . TRP B 1 231 ? 1.012 29.188 0.577 1 97 231 TRP B O 1
ATOM 5946 N N . LYS B 1 232 ? 2.75 29.328 -0.709 1 96.5 232 LYS B N 1
ATOM 5947 C CA . LYS B 1 232 ? 1.953 29.609 -1.898 1 96.5 232 LYS B CA 1
ATOM 5948 C C . LYS B 1 232 ? 2.137 28.516 -2.953 1 96.5 232 LYS B C 1
ATOM 5950 O O . LYS B 1 232 ? 3.246 28.016 -3.156 1 96.5 232 LYS B O 1
ATOM 5955 N N . PHE B 1 233 ? 1.033 28.203 -3.701 1 96.31 233 PHE B N 1
ATOM 5956 C CA . PHE B 1 233 ? 1.093 27.047 -4.586 1 96.31 233 PHE B CA 1
ATOM 5957 C C . PHE B 1 233 ? 1.1 27.469 -6.047 1 96.31 233 PHE B C 1
ATOM 5959 O O . PHE B 1 233 ? 0.217 28.219 -6.484 1 96.31 233 PHE B O 1
ATOM 5966 N N . VAL B 1 234 ? 2.033 26.938 -6.758 1 95.12 234 VAL B N 1
ATOM 5967 C CA . VAL B 1 234 ? 2.225 27.391 -8.133 1 95.12 234 VAL B CA 1
ATOM 5968 C C . VAL B 1 234 ? 1.415 26.5 -9.086 1 95.12 234 VAL B C 1
ATOM 5970 O O . VAL B 1 234 ? 1.168 26.875 -10.234 1 95.12 234 VAL B O 1
ATOM 5973 N N . ASN B 1 235 ? 0.949 25.344 -8.656 1 94.69 235 ASN B N 1
ATOM 5974 C CA . ASN B 1 235 ? 0.266 24.406 -9.539 1 94.69 235 ASN B CA 1
ATOM 5975 C C . ASN B 1 235 ? -1.178 24.172 -9.102 1 94.69 235 ASN B C 1
ATOM 5977 O O . ASN B 1 235 ? -1.714 23.078 -9.281 1 94.69 235 ASN B O 1
ATOM 5981 N N . ALA B 1 236 ? -1.766 25.125 -8.453 1 93.69 236 ALA B N 1
ATOM 5982 C CA . ALA B 1 236 ? -3.127 24.984 -7.949 1 93.69 236 ALA B CA 1
ATOM 5983 C C . ALA B 1 236 ? -4.113 24.734 -9.086 1 93.69 236 ALA B C 1
ATOM 5985 O O . ALA B 1 236 ? -5.137 24.062 -8.891 1 93.69 236 ALA B O 1
ATOM 5986 N N . ASP B 1 237 ? -3.771 25.156 -10.305 1 93.06 237 ASP B N 1
ATOM 5987 C CA . ASP B 1 237 ? -4.703 25.047 -11.43 1 93.06 237 ASP B CA 1
ATOM 5988 C C . ASP B 1 237 ? -4.348 23.859 -12.32 1 93.06 237 ASP B C 1
ATOM 5990 O O . ASP B 1 237 ? -4.867 23.734 -13.43 1 93.06 237 ASP B O 1
ATOM 5994 N N . GLU B 1 238 ? -3.484 23.062 -11.883 1 93.12 238 GLU B N 1
ATOM 5995 C CA . GLU B 1 238 ? -3.053 21.906 -12.68 1 93.12 238 GLU B CA 1
ATOM 5996 C C . GLU B 1 238 ? -4.199 20.922 -12.891 1 93.12 238 GLU B C 1
ATOM 5998 O O . GLU B 1 238 ? -4.379 20.406 -13.992 1 93.12 238 GLU B O 1
ATOM 6003 N N . CYS B 1 239 ? -4.934 20.578 -11.914 1 91.75 239 CYS B N 1
ATOM 6004 C CA . CYS B 1 239 ? -6.113 19.734 -11.984 1 91.75 239 CYS B CA 1
ATOM 6005 C C . CYS B 1 239 ? -7.094 20.062 -10.859 1 91.75 239 CYS B C 1
ATOM 6007 O O . CYS B 1 239 ? -6.805 20.906 -10.008 1 91.75 239 CYS B O 1
ATOM 6009 N N . LEU B 1 240 ? -8.195 19.469 -10.852 1 91.62 240 LEU B N 1
ATOM 6010 C CA . LEU B 1 240 ? -9.234 19.75 -9.867 1 91.62 240 LEU B CA 1
ATOM 6011 C C . LEU B 1 240 ? -8.766 19.391 -8.461 1 91.62 240 LEU B C 1
ATOM 6013 O O . LEU B 1 240 ? -9.055 20.109 -7.504 1 91.62 240 LEU B O 1
ATOM 6017 N N . MET B 1 241 ? -8.07 18.344 -8.359 1 93.44 241 MET B N 1
ATOM 6018 C CA . MET B 1 241 ? -7.578 17.906 -7.055 1 93.44 241 MET B CA 1
ATOM 6019 C C . MET B 1 241 ? -6.652 18.953 -6.445 1 93.44 241 MET B C 1
ATOM 6021 O O . MET B 1 241 ? -6.75 19.266 -5.254 1 93.44 241 MET B O 1
ATOM 6025 N N . THR B 1 242 ? -5.719 19.5 -7.242 1 95.62 242 THR B N 1
ATOM 6026 C CA . THR B 1 242 ? -4.797 20.516 -6.727 1 95.62 242 THR B CA 1
ATOM 6027 C C . THR B 1 242 ? -5.551 21.781 -6.324 1 95.62 242 THR B C 1
ATOM 6029 O O . THR B 1 242 ? -5.184 22.438 -5.352 1 95.62 242 THR B O 1
ATOM 6032 N N . ARG B 1 243 ? -6.582 22.078 -6.992 1 94.38 243 ARG B N 1
ATOM 6033 C CA . ARG B 1 243 ? -7.402 23.234 -6.625 1 94.38 243 ARG B CA 1
ATOM 6034 C C . ARG B 1 243 ? -8.102 23 -5.289 1 94.38 243 ARG B C 1
ATOM 6036 O O . ARG B 1 243 ? -8.164 23.906 -4.453 1 94.38 243 ARG B O 1
ATOM 6043 N N . ILE B 1 244 ? -8.594 21.875 -5.125 1 93.44 244 ILE B N 1
ATOM 6044 C CA . ILE B 1 244 ? -9.273 21.531 -3.883 1 93.44 244 ILE B CA 1
ATOM 6045 C C . ILE B 1 244 ? -8.273 21.516 -2.732 1 93.44 244 ILE B C 1
ATOM 6047 O O . ILE B 1 244 ? -8.578 21.984 -1.628 1 93.44 244 ILE B O 1
ATOM 6051 N N . GLN B 1 245 ? -7.102 21.016 -2.994 1 95.62 245 GLN B N 1
ATOM 6052 C CA . GLN B 1 245 ? -6.043 21.031 -1.99 1 95.62 245 GLN B CA 1
ATOM 6053 C C . GLN B 1 245 ? -5.723 22.453 -1.54 1 95.62 245 GLN B C 1
ATOM 6055 O O . GLN B 1 245 ? -5.531 22.703 -0.349 1 95.62 245 GLN B O 1
ATOM 6060 N N . GLU B 1 246 ? -5.637 23.281 -2.51 1 95.94 246 GLU B N 1
ATOM 6061 C CA . GLU B 1 246 ? -5.344 24.672 -2.189 1 95.94 246 GLU B CA 1
ATOM 6062 C C . GLU B 1 246 ? -6.379 25.25 -1.224 1 95.94 246 GLU B C 1
ATOM 6064 O O . GLU B 1 246 ? -6.031 25.969 -0.288 1 95.94 246 GLU B O 1
ATOM 6069 N N . MET B 1 247 ? -7.559 24.922 -1.396 1 93.69 247 MET B N 1
ATOM 6070 C CA . MET B 1 247 ? -8.617 25.406 -0.519 1 93.69 247 MET B CA 1
ATOM 6071 C C . MET B 1 247 ? -8.383 24.953 0.919 1 93.69 247 MET B C 1
ATOM 6073 O O . MET B 1 247 ? -8.461 25.766 1.848 1 93.69 247 MET B O 1
ATOM 6077 N N . SER B 1 248 ? -8.117 23.719 1.052 1 94 248 SER B N 1
ATOM 6078 C CA . SER B 1 248 ? -7.891 23.156 2.383 1 94 248 SER B CA 1
ATOM 6079 C C . SER B 1 248 ? -6.641 23.75 3.025 1 94 248 SER B C 1
ATOM 6081 O O . SER B 1 248 ? -6.645 24.094 4.211 1 94 248 SER B O 1
ATOM 6083 N N . LEU B 1 249 ? -5.605 23.891 2.256 1 95.56 249 LEU B N 1
ATOM 6084 C CA . LEU B 1 249 ? -4.332 24.344 2.805 1 95.56 249 LEU B CA 1
ATOM 6085 C C . LEU B 1 249 ? -4.363 25.844 3.062 1 95.56 249 LEU B C 1
ATOM 6087 O O . LEU B 1 249 ? -3.734 26.328 4.004 1 95.56 249 LEU B O 1
ATOM 6091 N N . ASN B 1 250 ? -5.094 26.531 2.242 1 94.88 250 ASN B N 1
ATOM 6092 C CA . ASN B 1 250 ? -5.25 27.953 2.514 1 94.88 250 ASN B CA 1
ATOM 6093 C C . ASN B 1 250 ? -5.941 28.203 3.852 1 94.88 250 ASN B C 1
ATOM 6095 O O . ASN B 1 250 ? -5.59 29.125 4.574 1 94.88 250 ASN B O 1
ATOM 6099 N N . TYR B 1 251 ? -6.891 27.422 4.137 1 93.38 251 TYR B N 1
ATOM 6100 C CA . TYR B 1 251 ? -7.5 27.531 5.457 1 93.38 251 TYR B CA 1
ATOM 6101 C C . TYR B 1 251 ? -6.469 27.328 6.555 1 93.38 251 TYR B C 1
ATOM 6103 O O . TYR B 1 251 ? -6.43 28.078 7.535 1 93.38 251 TYR B O 1
ATOM 6111 N N . HIS B 1 252 ? -5.684 26.312 6.391 1 93.75 252 HIS B N 1
ATOM 6112 C CA . HIS B 1 252 ? -4.652 26 7.375 1 93.75 252 HIS B CA 1
ATOM 6113 C C . HIS B 1 252 ? -3.697 27.172 7.57 1 93.75 252 HIS B C 1
ATOM 6115 O O . HIS B 1 252 ? -3.393 27.547 8.703 1 93.75 252 HIS B O 1
ATOM 6121 N N . PHE B 1 253 ? -3.322 27.828 6.527 1 94.69 253 PHE B N 1
ATOM 6122 C CA . PHE B 1 253 ? -2.281 28.844 6.605 1 94.69 253 PHE B CA 1
ATOM 6123 C C . PHE B 1 253 ? -2.879 30.203 6.949 1 94.69 253 PHE B C 1
ATOM 6125 O O . PHE B 1 253 ? -2.322 30.938 7.762 1 94.69 253 PHE B O 1
ATOM 6132 N N . VAL B 1 254 ? -3.994 30.484 6.445 1 92.69 254 VAL B N 1
ATOM 6133 C CA . VAL B 1 254 ? -4.566 31.812 6.609 1 92.69 254 VAL B CA 1
ATOM 6134 C C . VAL B 1 254 ? -5.309 31.906 7.941 1 92.69 254 VAL B C 1
ATOM 6136 O O . VAL B 1 254 ? -5.328 32.969 8.578 1 92.69 254 VAL B O 1
ATOM 6139 N N . VAL B 1 255 ? -5.793 30.797 8.375 1 93.69 255 VAL B N 1
ATOM 6140 C CA . VAL B 1 255 ? -6.641 30.875 9.555 1 93.69 255 VAL B CA 1
ATOM 6141 C C . VAL B 1 255 ? -5.953 30.172 10.727 1 93.69 255 VAL B C 1
ATOM 6143 O O . VAL B 1 255 ? -5.641 30.812 11.742 1 93.69 255 VAL B O 1
ATOM 6146 N N . GLU B 1 256 ? -5.672 28.953 10.555 1 94.06 256 GLU B N 1
ATOM 6147 C CA . GLU B 1 256 ? -5.172 28.172 11.68 1 94.06 256 GLU B CA 1
ATOM 6148 C C . GLU B 1 256 ? -3.82 28.703 12.156 1 94.06 256 GLU B C 1
ATOM 6150 O O . GLU B 1 256 ? -3.629 28.938 13.352 1 94.06 256 GLU B O 1
ATOM 6155 N N . GLN B 1 257 ? -2.873 28.891 11.258 1 95.69 257 GLN B N 1
ATOM 6156 C CA . GLN B 1 257 ? -1.548 29.375 11.641 1 95.69 257 GLN B CA 1
ATOM 6157 C C . GLN B 1 257 ? -1.616 30.781 12.219 1 95.69 257 GLN B C 1
ATOM 6159 O O . GLN B 1 257 ? -0.997 31.062 13.242 1 95.69 257 GLN B O 1
ATOM 6164 N N . GLU B 1 258 ? -2.344 31.609 11.562 1 94.12 258 GLU B N 1
ATOM 6165 C CA . GLU B 1 258 ? -2.467 33 12.016 1 94.12 258 GLU B CA 1
ATOM 6166 C C . GLU B 1 258 ? -3.121 33.062 13.391 1 94.12 258 GLU B C 1
ATOM 6168 O O . GLU B 1 258 ? -2.697 33.844 14.242 1 94.12 258 GLU B O 1
ATOM 6173 N N . SER B 1 259 ? -4.117 32.25 13.57 1 94.56 259 SER B N 1
ATOM 6174 C CA . SER B 1 259 ? -4.816 32.25 14.852 1 94.56 259 SER B CA 1
ATOM 6175 C C . SER B 1 259 ? -3.9 31.812 15.984 1 94.56 259 SER B C 1
ATOM 6177 O O . SER B 1 259 ? -3.875 32.438 17.047 1 94.56 259 SER B O 1
ATOM 6179 N N . GLY B 1 260 ? -3.17 30.766 15.789 1 94.69 260 GLY B N 1
ATOM 6180 C CA . GLY B 1 260 ? -2.242 30.312 16.797 1 94.69 260 GLY B CA 1
ATOM 6181 C C . GLY B 1 260 ? -1.148 31.312 17.125 1 94.69 260 GLY B C 1
ATOM 6182 O O . GLY B 1 260 ? -0.814 31.516 18.281 1 94.69 260 GLY B O 1
ATOM 6183 N N . SER B 1 261 ? -0.683 31.922 16.078 1 95.81 261 SER B N 1
ATOM 6184 C CA . SER B 1 261 ? 0.356 32.938 16.234 1 95.81 261 SER B CA 1
ATOM 6185 C C . SER B 1 261 ? -0.14 34.125 17.047 1 95.81 261 SER B C 1
ATOM 6187 O O . SER B 1 261 ? 0.575 34.625 17.906 1 95.81 261 SER B O 1
ATOM 6189 N N . SER B 1 262 ? -1.354 34.531 16.875 1 94.06 262 SER B N 1
ATOM 6190 C CA . SER B 1 262 ? -1.879 35.75 17.438 1 94.06 262 SER B CA 1
ATOM 6191 C C . SER B 1 262 ? -2.449 35.531 18.844 1 94.06 262 SER B C 1
ATOM 6193 O O . SER B 1 262 ? -2.588 36.469 19.625 1 94.06 262 SER B O 1
ATOM 6195 N N . THR B 1 263 ? -2.773 34.344 19.172 1 92.12 263 THR B N 1
ATOM 6196 C CA . THR B 1 263 ? -3.424 34.094 20.453 1 92.12 263 THR B CA 1
ATOM 6197 C C . THR B 1 263 ? -2.406 33.625 21.5 1 92.12 263 THR B C 1
ATOM 6199 O O . THR B 1 263 ? -2.248 34.281 22.531 1 92.12 263 THR B O 1
ATOM 6202 N N . ILE B 1 264 ? -1.659 32.594 21.156 1 93.31 264 ILE B N 1
ATOM 6203 C CA . ILE B 1 264 ? -0.788 32.031 22.172 1 93.31 264 ILE B CA 1
ATOM 6204 C C . ILE B 1 264 ? 0.655 32.031 21.672 1 93.31 264 ILE B C 1
ATOM 6206 O O . ILE B 1 264 ? 1.533 31.438 22.297 1 93.31 264 ILE B O 1
ATOM 6210 N N . ALA B 1 265 ? 0.902 32.656 20.547 1 95.62 265 ALA B N 1
ATOM 6211 C CA . ALA B 1 265 ? 2.232 32.719 19.938 1 95.62 265 ALA B CA 1
ATOM 6212 C C . ALA B 1 265 ? 2.811 31.344 19.703 1 95.62 265 ALA B C 1
ATOM 6214 O O . ALA B 1 265 ? 3.955 31.062 20.078 1 95.62 265 ALA B O 1
ATOM 6215 N N . PHE B 1 266 ? 1.898 30.484 19.203 1 97 266 PHE B N 1
ATOM 6216 C CA . PHE B 1 266 ? 2.312 29.125 18.859 1 97 266 PHE B CA 1
ATOM 6217 C C . PHE B 1 266 ? 1.484 28.594 17.688 1 97 266 PHE B C 1
ATOM 6219 O O . PHE B 1 266 ? 0.283 28.859 17.609 1 97 266 PHE B O 1
ATOM 6226 N N . PHE B 1 267 ? 2.154 27.906 16.844 1 96.31 267 PHE B N 1
ATOM 6227 C CA . PHE B 1 267 ? 1.598 27.078 15.773 1 96.31 267 PHE B CA 1
ATOM 6228 C C . PHE B 1 267 ? 2.566 25.969 15.383 1 96.31 267 PHE B C 1
ATOM 6230 O O . PHE B 1 267 ? 3.742 26 15.75 1 96.31 267 PHE B O 1
ATOM 6237 N N . GLY B 1 268 ? 2.053 24.969 14.781 1 95.56 268 GLY B N 1
ATOM 6238 C CA . GLY B 1 268 ? 2.953 23.953 14.281 1 95.56 268 GLY B CA 1
ATOM 6239 C C . GLY B 1 268 ? 3.838 24.422 13.148 1 95.56 268 GLY B C 1
ATOM 6240 O O . GLY B 1 268 ? 3.361 25.062 12.211 1 95.56 268 GLY B O 1
ATOM 6241 N N . PHE B 1 269 ? 5.133 24.203 13.305 1 97.38 269 PHE B N 1
ATOM 6242 C CA . PHE B 1 269 ? 6.035 24.484 12.195 1 97.38 269 PHE B CA 1
ATOM 6243 C C . PHE B 1 269 ? 5.703 23.609 10.992 1 97.38 269 PHE B C 1
ATOM 6245 O O . PHE B 1 269 ? 5.449 22.422 11.148 1 97.38 269 PHE B O 1
ATOM 6252 N N . ASN B 1 270 ? 5.703 24.172 9.883 1 96.31 270 ASN B N 1
ATOM 6253 C CA . ASN B 1 270 ? 5.273 23.453 8.688 1 96.31 270 ASN B CA 1
ATOM 6254 C C . ASN B 1 270 ? 6.438 22.719 8.023 1 96.31 270 ASN B C 1
ATOM 6256 O O . ASN B 1 270 ? 6.336 22.297 6.871 1 96.31 270 ASN B O 1
ATOM 6260 N N . GLY B 1 271 ? 7.566 22.672 8.664 1 96.62 271 GLY B N 1
ATOM 6261 C CA . GLY B 1 271 ? 8.695 21.875 8.211 1 96.62 271 GLY B CA 1
ATOM 6262 C C . GLY B 1 271 ? 9.562 22.594 7.191 1 96.62 271 GLY B C 1
ATOM 6263 O O . GLY B 1 271 ? 10.641 22.109 6.836 1 96.62 271 GLY B O 1
ATOM 6264 N N . THR B 1 272 ? 9.125 23.688 6.652 1 97.88 272 THR B N 1
ATOM 6265 C CA . THR B 1 272 ? 9.797 24.453 5.609 1 97.88 272 THR B CA 1
ATOM 6266 C C . THR B 1 272 ? 9.297 25.891 5.594 1 97.88 272 THR B C 1
ATOM 6268 O O . THR B 1 272 ? 8.352 26.234 6.305 1 97.88 272 THR B O 1
ATOM 6271 N N . ALA B 1 273 ? 10.039 26.766 4.98 1 98.44 273 ALA B N 1
ATOM 6272 C CA . ALA B 1 273 ? 9.68 28.172 4.781 1 98.44 273 ALA B CA 1
ATOM 6273 C C . ALA B 1 273 ? 9.633 28.922 6.109 1 98.44 273 ALA B C 1
ATOM 6275 O O . ALA B 1 273 ? 8.742 29.734 6.34 1 98.44 273 ALA B O 1
ATOM 6276 N N . GLY B 1 274 ? 10.539 28.578 6.98 1 98.56 274 GLY B N 1
ATOM 6277 C CA . GLY B 1 274 ? 10.664 29.234 8.273 1 98.56 274 GLY B CA 1
ATOM 6278 C C . GLY B 1 274 ? 12.102 29.406 8.719 1 98.56 274 GLY B C 1
ATOM 6279 O O . GLY B 1 274 ? 13.008 28.75 8.195 1 98.56 274 GLY B O 1
ATOM 6280 N N . VAL B 1 275 ? 12.336 30.391 9.609 1 98.81 275 VAL B N 1
ATOM 6281 C CA . VAL B 1 275 ? 13.656 30.656 10.18 1 98.81 275 VAL B CA 1
ATOM 6282 C C . VAL B 1 275 ? 13.625 30.422 11.688 1 98.81 275 VAL B C 1
ATOM 6284 O O . VAL B 1 275 ? 12.82 31 12.398 1 98.81 275 VAL B O 1
ATOM 6287 N N . TRP B 1 276 ? 14.477 29.531 12.125 1 98.81 276 TRP B N 1
ATOM 6288 C CA . TRP B 1 276 ? 14.609 29.188 13.539 1 98.81 276 TRP B CA 1
ATOM 6289 C C . TRP B 1 276 ? 15.789 29.906 14.172 1 98.81 276 TRP B C 1
ATOM 6291 O O . TRP B 1 276 ? 16.844 30.047 13.547 1 98.81 276 TRP B O 1
ATOM 6301 N N . ARG B 1 277 ? 15.609 30.422 15.352 1 98.69 277 ARG B N 1
ATOM 6302 C CA . ARG B 1 277 ? 16.734 30.75 16.219 1 98.69 277 ARG B CA 1
ATOM 6303 C C . ARG B 1 277 ? 17.469 29.5 16.656 1 98.69 277 ARG B C 1
ATOM 6305 O O . ARG B 1 277 ? 16.875 28.609 17.297 1 98.69 277 ARG B O 1
ATOM 6312 N N . ILE B 1 278 ? 18.75 29.391 16.359 1 98.56 278 ILE B N 1
ATOM 6313 C CA . ILE B 1 278 ? 19.484 28.141 16.594 1 98.56 278 ILE B CA 1
ATOM 6314 C C . ILE B 1 278 ? 19.547 27.859 18.094 1 98.56 278 ILE B C 1
ATOM 6316 O O . ILE B 1 278 ? 19.438 26.703 18.516 1 98.56 278 ILE B O 1
ATOM 6320 N N . SER B 1 279 ? 19.656 28.812 18.922 1 97.69 279 SER B N 1
ATOM 6321 C CA . SER B 1 279 ? 19.688 28.609 20.375 1 97.69 279 SER B CA 1
ATOM 6322 C C . SER B 1 279 ? 18.375 28 20.875 1 97.69 279 SER B C 1
ATOM 6324 O O . SER B 1 279 ? 18.391 27.203 21.812 1 97.69 279 SER B O 1
ATOM 6326 N N . ALA B 1 280 ? 17.266 28.375 20.281 1 98.12 280 ALA B N 1
ATOM 6327 C CA . ALA B 1 280 ? 15.977 27.781 20.641 1 98.12 280 ALA B CA 1
ATOM 6328 C C . ALA B 1 280 ? 15.93 26.312 20.234 1 98.12 280 ALA B C 1
ATOM 6330 O O . ALA B 1 280 ? 15.414 25.484 20.984 1 98.12 280 ALA B O 1
ATOM 6331 N N . VAL B 1 281 ? 16.438 25.984 19.062 1 98.19 281 VAL B N 1
ATOM 6332 C CA . VAL B 1 281 ? 16.516 24.594 18.594 1 98.19 281 VAL B CA 1
ATOM 6333 C C . VAL B 1 281 ? 17.344 23.766 19.562 1 98.19 281 VAL B C 1
ATOM 6335 O O . VAL B 1 281 ? 16.953 22.656 19.938 1 98.19 281 VAL B O 1
ATOM 6338 N N . ASP B 1 282 ? 18.453 24.359 20 1 97.19 282 ASP B N 1
ATOM 6339 C CA . ASP B 1 282 ? 19.344 23.672 20.922 1 97.19 282 ASP B CA 1
ATOM 6340 C C . ASP B 1 282 ? 18.672 23.453 22.281 1 97.19 282 ASP B C 1
ATOM 6342 O O . ASP B 1 282 ? 18.75 22.359 22.844 1 97.19 282 ASP B O 1
ATOM 6346 N N . GLU B 1 283 ? 18.047 24.484 22.703 1 96.81 283 GLU B N 1
ATOM 6347 C CA . GLU B 1 283 ? 17.375 24.375 24 1 96.81 283 GLU B CA 1
ATOM 6348 C C . GLU B 1 283 ? 16.281 23.312 23.953 1 96.81 283 GLU B C 1
ATOM 6350 O O . GLU B 1 283 ? 16.016 22.641 24.953 1 96.81 283 GLU B O 1
ATOM 6355 N N . ALA B 1 284 ? 15.648 23.25 22.859 1 96.88 284 ALA B N 1
ATOM 6356 C CA . ALA B 1 284 ? 14.594 22.25 22.672 1 96.88 284 ALA B CA 1
ATOM 6357 C C . ALA B 1 284 ? 15.188 20.891 22.344 1 96.88 284 ALA B C 1
ATOM 6359 O O . ALA B 1 284 ? 14.461 19.969 21.953 1 96.88 284 ALA B O 1
ATOM 6360 N N . LYS B 1 285 ? 16.469 20.703 22.344 1 96.12 285 LYS B N 1
ATOM 6361 C CA . LYS B 1 285 ? 17.219 19.453 22.203 1 96.12 285 LYS B CA 1
ATOM 6362 C C . LYS B 1 285 ? 17.25 18.984 20.75 1 96.12 285 LYS B C 1
ATOM 6364 O O . LYS B 1 285 ? 17.266 17.781 20.484 1 96.12 285 LYS B O 1
ATOM 6369 N N . GLY B 1 286 ? 17.094 19.875 19.844 1 96.5 286 GLY B N 1
ATOM 6370 C CA . GLY B 1 286 ? 17.344 19.625 18.438 1 96.5 286 GLY B CA 1
ATOM 6371 C C . GLY B 1 286 ? 16.281 18.734 17.797 1 96.5 286 GLY B C 1
ATOM 6372 O O . GLY B 1 286 ? 15.219 18.516 18.359 1 96.5 286 GLY B O 1
ATOM 6373 N N . TRP B 1 287 ? 16.578 18.266 16.562 1 96.56 287 TRP B N 1
ATOM 6374 C CA . TRP B 1 287 ? 15.664 17.453 15.766 1 96.56 287 TRP B CA 1
ATOM 6375 C C . TRP B 1 287 ? 15.602 16.031 16.312 1 96.56 287 TRP B C 1
ATOM 6377 O O . TRP B 1 287 ? 16.625 15.438 16.641 1 96.56 287 TRP B O 1
ATOM 6387 N N . LYS B 1 288 ? 14.43 15.5 16.422 1 95 288 LYS B N 1
ATOM 6388 C CA . LYS B 1 288 ? 14.219 14.109 16.812 1 95 288 LYS B CA 1
ATOM 6389 C C . LYS B 1 288 ? 13.5 13.328 15.719 1 95 288 LYS B C 1
ATOM 6391 O O . LYS B 1 288 ? 12.805 13.922 14.883 1 95 288 LYS B O 1
ATOM 6396 N N . ASP B 1 289 ? 13.672 12.008 15.672 1 92.31 289 ASP B N 1
ATOM 6397 C CA . ASP B 1 289 ? 13.078 11.195 14.617 1 92.31 289 ASP B CA 1
ATOM 6398 C C . ASP B 1 289 ? 12.07 10.195 15.188 1 92.31 289 ASP B C 1
ATOM 6400 O O . ASP B 1 289 ? 11.859 9.125 14.625 1 92.31 289 ASP B O 1
ATOM 6404 N N . ARG B 1 290 ? 11.469 10.5 16.297 1 89.19 290 ARG B N 1
ATOM 6405 C CA . ARG B 1 290 ? 10.547 9.57 16.938 1 89.19 290 ARG B CA 1
ATOM 6406 C C . ARG B 1 290 ? 9.258 9.43 16.141 1 89.19 290 ARG B C 1
ATOM 6408 O O . ARG B 1 290 ? 8.523 8.453 16.297 1 89.19 290 ARG B O 1
ATOM 6415 N N . THR B 1 291 ? 8.898 10.445 15.359 1 89.31 291 THR B N 1
ATOM 6416 C CA . THR B 1 291 ? 7.742 10.391 14.469 1 89.31 291 THR B CA 1
ATOM 6417 C C . THR B 1 291 ? 8.086 10.961 13.094 1 89.31 291 THR B C 1
ATOM 6419 O O . THR B 1 291 ? 9.195 11.445 12.883 1 89.31 291 THR B O 1
ATOM 6422 N N . THR B 1 292 ? 7.074 10.867 12.211 1 87 292 THR B N 1
ATOM 6423 C CA . THR B 1 292 ? 7.281 11.367 10.852 1 87 292 THR B CA 1
ATOM 6424 C C . THR B 1 292 ? 7.059 12.875 10.789 1 87 292 THR B C 1
ATOM 6426 O O . THR B 1 292 ? 7.273 13.5 9.75 1 87 292 THR B O 1
ATOM 6429 N N . VAL B 1 293 ? 6.645 13.477 11.852 1 93.19 293 VAL B N 1
ATOM 6430 C CA . VAL B 1 293 ? 6.441 14.922 11.906 1 93.19 293 VAL B CA 1
ATOM 6431 C C . VAL B 1 293 ? 7.48 15.555 12.828 1 93.19 293 VAL B C 1
ATOM 6433 O O . VAL B 1 293 ? 7.129 16.188 13.828 1 93.19 293 VAL B O 1
ATOM 6436 N N . GLU B 1 294 ? 8.703 15.508 12.398 1 94.69 294 GLU B N 1
ATOM 6437 C CA . GLU B 1 294 ? 9.844 16.016 13.156 1 94.69 294 GLU B CA 1
ATOM 6438 C C . GLU B 1 294 ? 9.711 17.516 13.398 1 94.69 294 GLU B C 1
ATOM 6440 O O . GLU B 1 294 ? 10.148 18.031 14.43 1 94.69 294 GLU B O 1
ATOM 6445 N N . ASP B 1 295 ? 9.117 18.203 12.461 1 97 295 ASP B N 1
ATOM 6446 C CA . ASP B 1 295 ? 8.938 19.656 12.539 1 97 295 ASP B CA 1
ATOM 6447 C C . ASP B 1 295 ? 7.969 20.031 13.656 1 97 295 ASP B C 1
ATOM 6449 O O . ASP B 1 295 ? 8.266 20.906 14.469 1 97 295 ASP B O 1
ATOM 6453 N N . MET B 1 296 ? 6.863 19.312 13.711 1 96.69 296 MET B N 1
ATOM 6454 C CA . MET B 1 296 ? 5.875 19.562 14.758 1 96.69 296 MET B CA 1
ATOM 6455 C C . MET B 1 296 ? 6.438 19.203 16.125 1 96.69 296 MET B C 1
ATOM 6457 O O . MET B 1 296 ? 6.188 19.906 17.109 1 96.69 296 MET B O 1
ATOM 6461 N N . ASP B 1 297 ? 7.164 18.156 16.203 1 97.62 297 ASP B N 1
ATOM 6462 C CA . ASP B 1 297 ? 7.797 17.719 17.453 1 97.62 297 ASP B CA 1
ATOM 6463 C C . ASP B 1 297 ? 8.695 18.812 18.016 1 97.62 297 ASP B C 1
ATOM 6465 O O . ASP B 1 297 ? 8.594 19.156 19.203 1 97.62 297 ASP B O 1
ATOM 6469 N N . LEU B 1 298 ? 9.539 19.359 17.172 1 98.12 298 LEU B N 1
ATOM 6470 C CA . LEU B 1 298 ? 10.438 20.438 17.594 1 98.12 298 LEU B CA 1
ATOM 6471 C C . LEU B 1 298 ? 9.656 21.656 18.031 1 98.12 298 LEU B C 1
ATOM 6473 O O . LEU B 1 298 ? 9.992 22.297 19.031 1 98.12 298 LEU B O 1
ATOM 6477 N N . ALA B 1 299 ? 8.656 21.984 17.281 1 98.25 299 ALA B N 1
ATOM 6478 C CA . ALA B 1 299 ? 7.848 23.156 17.594 1 98.25 299 ALA B CA 1
ATOM 6479 C C . ALA B 1 299 ? 7.195 23.031 18.969 1 98.25 299 ALA B C 1
ATOM 6481 O O . ALA B 1 299 ? 7.219 23.969 19.766 1 98.25 299 ALA B O 1
ATOM 6482 N N . VAL B 1 300 ? 6.629 21.875 19.234 1 98 300 VAL B N 1
ATOM 6483 C CA . VAL B 1 300 ? 5.949 21.672 20.5 1 98 300 VAL B CA 1
ATOM 6484 C C . VAL B 1 300 ? 6.957 21.75 21.641 1 98 300 VAL B C 1
ATOM 6486 O O . VAL B 1 300 ? 6.699 22.391 22.672 1 98 300 VAL B O 1
ATOM 6489 N N . ARG B 1 301 ? 8.109 21.188 21.484 1 97.62 301 ARG B N 1
ATOM 6490 C CA . ARG B 1 301 ? 9.109 21.203 22.547 1 97.62 301 ARG B CA 1
ATOM 6491 C C . ARG B 1 301 ? 9.633 22.609 22.781 1 97.62 301 ARG B C 1
ATOM 6493 O O . ARG B 1 301 ? 9.844 23.016 23.938 1 97.62 301 ARG B O 1
ATOM 6500 N N . ALA B 1 302 ? 9.844 23.344 21.734 1 97.94 302 ALA B N 1
ATOM 6501 C CA . ALA B 1 302 ? 10.266 24.734 21.891 1 97.94 302 ALA B CA 1
ATOM 6502 C C . ALA B 1 302 ? 9.203 25.547 22.641 1 97.94 302 ALA B C 1
ATOM 6504 O O . ALA B 1 302 ? 9.531 26.391 23.469 1 97.94 302 ALA B O 1
ATOM 6505 N N . CYS B 1 303 ? 7.984 25.281 22.281 1 97.12 303 CYS B N 1
ATOM 6506 C CA . CYS B 1 303 ? 6.875 25.953 22.953 1 97.12 303 CYS B CA 1
ATOM 6507 C C . CYS B 1 303 ? 6.867 25.641 24.438 1 97.12 303 CYS B C 1
ATOM 6509 O O . CYS B 1 303 ? 6.633 26.516 25.266 1 97.12 303 CYS B O 1
ATOM 6511 N N . LEU B 1 304 ? 7.125 24.422 24.797 1 96.94 304 LEU B N 1
ATOM 6512 C CA . LEU B 1 304 ? 7.121 23.984 26.188 1 96.94 304 LEU B CA 1
ATOM 6513 C C . LEU B 1 304 ? 8.258 24.625 26.969 1 96.94 304 LEU B C 1
ATOM 6515 O O . LEU B 1 304 ? 8.195 24.734 28.188 1 96.94 304 LEU B O 1
ATOM 6519 N N . GLU B 1 305 ? 9.297 25.078 26.219 1 96.25 305 GLU B N 1
ATOM 6520 C CA . GLU B 1 305 ? 10.422 25.766 26.844 1 96.25 305 GLU B CA 1
ATOM 6521 C C . GLU B 1 305 ? 10.133 27.266 27 1 96.25 305 GLU B C 1
ATOM 6523 O O . GLU B 1 305 ? 10.953 28 27.516 1 96.25 305 GLU B O 1
ATOM 6528 N N . GLY B 1 306 ? 9.016 27.672 26.438 1 94.94 306 GLY B N 1
ATOM 6529 C CA . GLY B 1 306 ? 8.586 29.047 26.656 1 94.94 306 GLY B CA 1
ATOM 6530 C C . GLY B 1 306 ? 8.836 29.953 25.453 1 94.94 306 GLY B C 1
ATOM 6531 O O . GLY B 1 306 ? 8.531 31.141 25.484 1 94.94 306 GLY B O 1
ATOM 6532 N N . TRP B 1 307 ? 9.336 29.438 24.391 1 97.19 307 TRP B N 1
ATOM 6533 C CA . TRP B 1 307 ? 9.633 30.219 23.203 1 97.19 307 TRP B CA 1
ATOM 6534 C C . TRP B 1 307 ? 8.352 30.609 22.469 1 97.19 307 TRP B C 1
ATOM 6536 O O . TRP B 1 307 ? 7.328 29.938 22.609 1 97.19 307 TRP B O 1
ATOM 6546 N N . LYS B 1 308 ? 8.438 31.672 21.703 1 97.56 308 LYS B N 1
ATOM 6547 C CA . LYS B 1 308 ? 7.301 32.188 20.938 1 97.56 308 LYS B CA 1
ATOM 6548 C C . LYS B 1 308 ? 7.547 32.062 19.438 1 97.56 308 LYS B C 1
ATOM 6550 O O . LYS B 1 308 ? 8.695 31.938 19 1 97.56 308 LYS B O 1
ATOM 6555 N N . PHE B 1 309 ? 6.477 31.969 18.734 1 98.44 309 PHE B N 1
ATOM 6556 C CA . PHE B 1 309 ? 6.508 31.875 17.281 1 98.44 309 PHE B CA 1
ATOM 6557 C C . PHE B 1 309 ? 5.707 33 16.641 1 98.44 309 PHE B C 1
ATOM 6559 O O . PHE B 1 309 ? 4.754 33.5 17.25 1 98.44 309 PHE B O 1
ATOM 6566 N N . VAL B 1 310 ? 6.082 33.438 15.477 1 98.12 310 VAL B N 1
ATOM 6567 C CA . VAL B 1 310 ? 5.309 34.438 14.75 1 98.12 310 VAL B CA 1
ATOM 6568 C C . VAL B 1 310 ? 5.066 33.969 13.32 1 98.12 310 VAL B C 1
ATOM 6570 O O . VAL B 1 310 ? 5.957 33.375 12.688 1 98.12 310 VAL B O 1
ATOM 6573 N N . TYR B 1 311 ? 3.854 34.062 12.883 1 97.75 311 TYR B N 1
ATOM 6574 C CA . TYR B 1 311 ? 3.439 33.75 11.523 1 97.75 311 TYR B CA 1
ATOM 6575 C C . TYR B 1 311 ? 3.303 35 10.68 1 97.75 311 TYR B C 1
ATOM 6577 O O . TYR B 1 311 ? 2.57 35.938 11.047 1 97.75 311 TYR B O 1
ATOM 6585 N N . VAL B 1 312 ? 4.078 35.031 9.586 1 96.88 312 VAL B N 1
ATOM 6586 C CA . VAL B 1 312 ? 4.035 36.188 8.68 1 96.88 312 VAL B CA 1
ATOM 6587 C C . VAL B 1 312 ? 3.27 35.812 7.414 1 96.88 312 VAL B C 1
ATOM 6589 O O . VAL B 1 312 ? 3.871 35.469 6.395 1 96.88 312 VAL B O 1
ATOM 6592 N N . GLY B 1 313 ? 1.994 36.062 7.406 1 94.25 313 GLY B N 1
ATOM 6593 C CA . GLY B 1 313 ? 1.08 35.594 6.379 1 94.25 313 GLY B CA 1
ATOM 6594 C C . GLY B 1 313 ? 1.253 36.312 5.051 1 94.25 313 GLY B C 1
ATOM 6595 O O . GLY B 1 313 ? 0.899 35.75 4 1 94.25 313 GLY B O 1
ATOM 6596 N N . ASP B 1 314 ? 1.811 37.438 5.035 1 93.12 314 ASP B N 1
ATOM 6597 C CA . ASP B 1 314 ? 1.952 38.219 3.816 1 93.12 314 ASP B CA 1
ATOM 6598 C C . ASP B 1 314 ? 3.207 37.844 3.043 1 93.12 314 ASP B C 1
ATOM 6600 O O . ASP B 1 314 ? 3.371 38.219 1.88 1 93.12 314 ASP B O 1
ATOM 6604 N N . LEU B 1 315 ? 4.133 37.125 3.697 1 97 315 LEU B N 1
ATOM 6605 C CA . LEU B 1 315 ? 5.332 36.625 3.041 1 97 315 LEU B CA 1
ATOM 6606 C C . LEU B 1 315 ? 5.086 35.25 2.457 1 97 315 LEU B C 1
ATOM 6608 O O . LEU B 1 315 ? 4.82 34.281 3.197 1 97 315 LEU B O 1
ATOM 6612 N N . ASN B 1 316 ? 5.176 35.219 1.156 1 97.38 316 ASN B N 1
ATOM 6613 C CA . ASN B 1 316 ? 4.828 33.969 0.469 1 97.38 316 ASN B CA 1
ATOM 6614 C C . ASN B 1 316 ? 6.07 33.25 -0.042 1 97.38 316 ASN B C 1
ATOM 6616 O O . ASN B 1 316 ? 7 33.875 -0.549 1 97.38 316 ASN B O 1
ATOM 6620 N N . VAL B 1 317 ? 6.102 31.984 0.146 1 98.38 317 VAL B N 1
ATOM 6621 C CA . VAL B 1 317 ? 7.109 31.094 -0.432 1 98.38 317 VAL B CA 1
ATOM 6622 C C . VAL B 1 317 ? 6.445 30.109 -1.388 1 98.38 317 VAL B C 1
ATOM 6624 O O . VAL B 1 317 ? 5.543 29.375 -0.995 1 98.38 317 VAL B O 1
ATOM 6627 N N . ARG B 1 318 ? 6.871 30.078 -2.645 1 97.25 318 ARG B N 1
ATOM 6628 C CA . ARG B 1 318 ? 6.266 29.266 -3.688 1 97.25 318 ARG B CA 1
ATOM 6629 C C . ARG B 1 318 ? 6.602 27.797 -3.488 1 97.25 318 ARG B C 1
ATOM 6631 O O . ARG B 1 318 ? 7.727 27.453 -3.117 1 97.25 318 ARG B O 1
ATOM 6638 N N . SER B 1 319 ? 5.594 26.938 -3.648 1 96.62 319 SER B N 1
ATOM 6639 C CA . SER B 1 319 ? 5.766 25.5 -3.562 1 96.62 319 SER B CA 1
ATOM 6640 C C . SER B 1 319 ? 4.781 24.766 -4.469 1 96.62 319 SER B C 1
ATOM 6642 O O . SER B 1 319 ? 3.922 25.391 -5.094 1 96.62 319 SER B O 1
ATOM 6644 N N . GLU B 1 320 ? 4.906 23.438 -4.531 1 94.75 320 GLU B N 1
ATOM 6645 C CA . GLU B 1 320 ? 4.043 22.641 -5.391 1 94.75 320 GLU B CA 1
ATOM 6646 C C . GLU B 1 320 ? 3.191 21.672 -4.57 1 94.75 320 GLU B C 1
ATOM 6648 O O . GLU B 1 320 ? 3.641 21.156 -3.545 1 94.75 320 GLU B O 1
ATOM 6653 N N . LEU B 1 321 ? 1.961 21.484 -5.09 1 95.44 321 LEU B N 1
ATOM 6654 C CA . LEU B 1 321 ? 1.062 20.484 -4.523 1 95.44 321 LEU B CA 1
ATOM 6655 C C . LEU B 1 321 ? 1.222 19.141 -5.238 1 95.44 321 LEU B C 1
ATOM 6657 O O . LEU B 1 321 ? 1.533 19.109 -6.43 1 95.44 321 LEU B O 1
ATOM 6661 N N . PRO B 1 322 ? 0.957 18.031 -4.48 1 92.88 322 PRO B N 1
ATOM 6662 C CA . PRO B 1 322 ? 0.915 16.75 -5.203 1 92.88 322 PRO B CA 1
ATOM 6663 C C . PRO B 1 322 ? -0.178 16.719 -6.266 1 92.88 322 PRO B C 1
ATOM 6665 O O . PRO B 1 322 ? -1.325 17.078 -5.992 1 92.88 322 PRO B O 1
ATOM 6668 N N . SER B 1 323 ? 0.148 16.234 -7.426 1 91.75 323 SER B N 1
ATOM 6669 C CA . SER B 1 323 ? -0.79 16.266 -8.539 1 91.75 323 SER B CA 1
ATOM 6670 C C . SER B 1 323 ? -1.353 14.883 -8.844 1 91.75 323 SER B C 1
ATOM 6672 O O . SER B 1 323 ? -2.221 14.742 -9.703 1 91.75 323 SER B O 1
ATOM 6674 N N . THR B 1 324 ? -0.896 13.867 -8.211 1 88.94 324 THR B N 1
ATOM 6675 C CA . THR B 1 324 ? -1.436 12.523 -8.383 1 88.94 324 THR B CA 1
ATOM 6676 C C . THR B 1 324 ? -2.133 12.062 -7.105 1 88.94 324 THR B C 1
ATOM 6678 O O . THR B 1 324 ? -1.736 12.438 -6 1 88.94 324 THR B O 1
ATOM 6681 N N . TYR B 1 325 ? -3.068 11.203 -7.32 1 90.62 325 TYR B N 1
ATOM 6682 C CA . TYR B 1 325 ? -3.848 10.719 -6.188 1 90.62 325 TYR B CA 1
ATOM 6683 C C . TYR B 1 325 ? -2.979 9.914 -5.23 1 90.62 325 TYR B C 1
ATOM 6685 O O . TYR B 1 325 ? -3.123 10.016 -4.012 1 90.62 325 TYR B O 1
ATOM 6693 N N . LYS B 1 326 ? -2.109 9.18 -5.77 1 85.19 326 LYS B N 1
ATOM 6694 C CA . LYS B 1 326 ? -1.218 8.367 -4.949 1 85.19 326 LYS B CA 1
ATOM 6695 C C . LYS B 1 326 ? -0.344 9.234 -4.055 1 85.19 326 LYS B C 1
ATOM 6697 O O . LYS B 1 326 ? -0.244 8.992 -2.848 1 85.19 326 LYS B O 1
ATOM 6702 N N . ALA B 1 327 ? 0.265 10.195 -4.621 1 88 327 ALA B N 1
ATOM 6703 C CA . ALA B 1 327 ? 1.128 11.102 -3.867 1 88 327 ALA B CA 1
ATOM 6704 C C . ALA B 1 327 ? 0.338 11.852 -2.797 1 88 327 ALA B C 1
ATOM 6706 O O . ALA B 1 327 ? 0.811 12.016 -1.669 1 88 327 ALA B O 1
ATOM 6707 N N . TYR B 1 328 ? -0.847 12.242 -3.143 1 94.06 328 TYR B N 1
ATOM 6708 C CA . TYR B 1 328 ? -1.682 12.969 -2.197 1 94.06 328 TYR B CA 1
ATOM 6709 C C . TYR B 1 328 ? -2.094 12.078 -1.031 1 94.06 328 TYR B C 1
ATOM 6711 O O . TYR B 1 328 ? -2.045 12.5 0.127 1 94.06 328 TYR B O 1
ATOM 6719 N N . ARG B 1 329 ? -2.467 10.875 -1.286 1 90.56 329 ARG B N 1
ATOM 6720 C CA . ARG B 1 329 ? -2.855 9.945 -0.237 1 90.56 329 ARG B CA 1
ATOM 6721 C C . ARG B 1 329 ? -1.705 9.703 0.736 1 90.56 329 ARG B C 1
ATOM 6723 O O . ARG B 1 329 ? -1.91 9.664 1.951 1 90.56 329 ARG B O 1
ATOM 6730 N N . TYR B 1 330 ? -0.58 9.578 0.201 1 88.5 330 TYR B N 1
ATOM 6731 C CA . TYR B 1 330 ? 0.595 9.344 1.033 1 88.5 330 TYR B CA 1
ATOM 6732 C C . TYR B 1 330 ? 0.883 10.547 1.926 1 88.5 330 TYR B C 1
ATOM 6734 O O . TYR B 1 330 ? 1.189 10.383 3.109 1 88.5 330 TYR B O 1
ATOM 6742 N N . GLN B 1 331 ? 0.824 11.648 1.371 1 93.44 331 GLN B N 1
ATOM 6743 C CA . GLN B 1 331 ? 1.031 12.883 2.131 1 93.44 331 GLN B CA 1
ATOM 6744 C C . GLN B 1 331 ? 0.012 13.008 3.26 1 93.44 331 GLN B C 1
ATOM 6746 O O . GLN B 1 331 ? 0.377 13.281 4.406 1 93.44 331 GLN B O 1
ATOM 6751 N N . GLN B 1 332 ? -1.243 12.805 2.932 1 94.5 332 GLN B N 1
ATOM 6752 C CA . GLN B 1 332 ? -2.312 12.938 3.916 1 94.5 332 GLN B CA 1
ATOM 6753 C C . GLN B 1 332 ? -2.17 11.898 5.027 1 94.5 332 GLN B C 1
ATOM 6755 O O . GLN B 1 332 ? -2.482 12.18 6.188 1 94.5 332 GLN B O 1
ATOM 6760 N N . HIS B 1 333 ? -1.749 10.766 4.637 1 91.62 333 HIS B N 1
ATOM 6761 C CA . HIS B 1 333 ? -1.494 9.758 5.652 1 91.62 333 HIS B CA 1
ATOM 6762 C C . HIS B 1 333 ? -0.436 10.227 6.645 1 91.62 333 HIS B C 1
ATOM 6764 O O . HIS B 1 333 ? -0.631 10.133 7.859 1 91.62 333 HIS B O 1
ATOM 6770 N N . ARG B 1 334 ? 0.648 10.758 6.141 1 91.81 334 ARG B N 1
ATOM 6771 C CA . ARG B 1 334 ? 1.728 11.234 7 1 91.81 334 ARG B CA 1
ATOM 6772 C C . ARG B 1 334 ? 1.25 12.375 7.895 1 91.81 334 ARG B C 1
ATOM 6774 O O . ARG B 1 334 ? 1.576 12.414 9.078 1 91.81 334 ARG B O 1
ATOM 6781 N N . TRP B 1 335 ? 0.457 13.242 7.305 1 94.94 335 TRP B N 1
ATOM 6782 C CA . TRP B 1 335 ? 0.032 14.453 8 1 94.94 335 TRP B CA 1
ATOM 6783 C C . TRP B 1 335 ? -1.043 14.141 9.031 1 94.94 335 TRP B C 1
ATOM 6785 O O . TRP B 1 335 ? -1.31 14.945 9.922 1 94.94 335 TRP B O 1
ATOM 6795 N N . ALA B 1 336 ? -1.656 13.039 8.93 1 95.44 336 ALA B N 1
ATOM 6796 C CA . ALA B 1 336 ? -2.656 12.648 9.922 1 95.44 336 ALA B CA 1
ATOM 6797 C C . ALA B 1 336 ? -2.072 11.672 10.938 1 95.44 336 ALA B C 1
ATOM 6799 O O . ALA B 1 336 ? -2.305 11.797 12.141 1 95.44 336 ALA B O 1
ATOM 6800 N N . CYS B 1 337 ? -1.336 10.75 10.484 1 94.25 337 CYS B N 1
ATOM 6801 C CA . CYS B 1 337 ? -0.744 9.719 11.336 1 94.25 337 CYS B CA 1
ATOM 6802 C C . CYS B 1 337 ? 0.322 10.32 12.242 1 94.25 337 CYS B C 1
ATOM 6804 O O . CYS B 1 337 ? 0.362 10.016 13.438 1 94.25 337 CYS B O 1
ATOM 6806 N N . GLY B 1 338 ? 1.186 11.102 11.727 1 94.56 338 GLY B N 1
ATOM 6807 C CA . GLY B 1 338 ? 2.301 11.688 12.453 1 94.56 338 GLY B CA 1
ATOM 6808 C C . GLY B 1 338 ? 1.871 12.43 13.703 1 94.56 338 GLY B C 1
ATOM 6809 O O . GLY B 1 338 ? 2.314 12.102 14.812 1 94.56 338 GLY B O 1
ATOM 6810 N N . PRO B 1 339 ? 1.039 13.367 13.516 1 96.62 339 PRO B N 1
ATOM 6811 C CA . PRO B 1 339 ? 0.584 14.133 14.68 1 96.62 339 PRO B CA 1
ATOM 6812 C C . PRO B 1 339 ? -0.117 13.258 15.719 1 96.62 339 PRO B C 1
ATOM 6814 O O . PRO B 1 339 ? 0.047 13.469 16.922 1 96.62 339 PRO B O 1
ATOM 6817 N N . ALA B 1 340 ? -0.906 12.344 15.25 1 95.75 340 ALA B N 1
ATOM 6818 C CA . ALA B 1 340 ? -1.565 11.438 16.188 1 95.75 340 ALA B CA 1
ATOM 6819 C C . ALA B 1 340 ? -0.542 10.641 16.984 1 95.75 340 ALA B C 1
ATOM 6821 O O . ALA B 1 340 ? -0.678 10.484 18.203 1 95.75 340 ALA B O 1
ATOM 6822 N N . CYS B 1 341 ? 0.397 10.148 16.344 1 95.12 341 CYS B N 1
ATOM 6823 C CA . CYS B 1 341 ? 1.478 9.422 17 1 95.12 341 CYS B CA 1
ATOM 6824 C C . CYS B 1 341 ? 2.23 10.32 17.969 1 95.12 341 CYS B C 1
ATOM 6826 O O . CYS B 1 341 ? 2.549 9.906 19.078 1 95.12 341 CYS B O 1
ATOM 6828 N N . LEU B 1 342 ? 2.521 11.492 17.547 1 96.38 342 LEU B N 1
ATOM 6829 C CA . LEU B 1 342 ? 3.229 12.445 18.406 1 96.38 342 LEU B CA 1
ATOM 6830 C C . LEU B 1 342 ? 2.422 12.758 19.656 1 96.38 342 LEU B C 1
ATOM 6832 O O . LEU B 1 342 ? 2.977 12.828 20.75 1 96.38 342 LEU B O 1
ATOM 6836 N N . PHE B 1 343 ? 1.166 12.992 19.5 1 96.62 343 PHE B N 1
ATOM 6837 C CA . PHE B 1 343 ? 0.289 13.266 20.625 1 96.62 343 PHE B CA 1
ATOM 6838 C C . PHE B 1 343 ? 0.374 12.141 21.656 1 96.62 343 PHE B C 1
ATOM 6840 O O . PHE B 1 343 ? 0.521 12.406 22.859 1 96.62 343 PHE B O 1
ATOM 6847 N N . ARG B 1 344 ? 0.259 10.992 21.156 1 94.31 344 ARG B N 1
ATOM 6848 C CA . ARG B 1 344 ? 0.342 9.844 22.062 1 94.31 344 ARG B CA 1
ATOM 6849 C C . ARG B 1 344 ? 1.66 9.836 22.828 1 94.31 344 ARG B C 1
ATOM 6851 O O . ARG B 1 344 ? 1.683 9.57 24.031 1 94.31 344 ARG B O 1
ATOM 6858 N N . LYS B 1 345 ? 2.689 10.211 22.25 1 94.06 345 LYS B N 1
ATOM 6859 C CA . LYS B 1 345 ? 4.027 10.109 22.828 1 94.06 345 LYS B CA 1
ATOM 6860 C C . LYS B 1 345 ? 4.324 11.305 23.719 1 94.06 345 LYS B C 1
ATOM 6862 O O . LYS B 1 345 ? 5.117 11.203 24.656 1 94.06 345 LYS B O 1
ATOM 6867 N N . MET B 1 346 ? 3.668 12.406 23.469 1 95.5 346 MET B N 1
ATOM 6868 C CA . MET B 1 346 ? 4.102 13.641 24.125 1 95.5 346 MET B CA 1
ATOM 6869 C C . MET B 1 346 ? 3.049 14.133 25.109 1 95.5 346 MET B C 1
ATOM 6871 O O . MET B 1 346 ? 3.291 15.07 25.875 1 95.5 346 MET B O 1
ATOM 6875 N N . ALA B 1 347 ? 1.908 13.531 25.156 1 94.88 347 ALA B N 1
ATOM 6876 C CA . ALA B 1 347 ? 0.821 14.023 26 1 94.88 347 ALA B CA 1
ATOM 6877 C C . ALA B 1 347 ? 1.268 14.164 27.453 1 94.88 347 ALA B C 1
ATOM 6879 O O . ALA B 1 347 ? 1.013 15.18 28.094 1 94.88 347 ALA B O 1
ATOM 6880 N N . SER B 1 348 ? 1.949 13.203 27.953 1 95.06 348 SER B N 1
ATOM 6881 C CA . SER B 1 348 ? 2.432 13.234 29.328 1 95.06 348 SER B CA 1
ATOM 6882 C C . SER B 1 348 ? 3.512 14.297 29.5 1 95.06 348 SER B C 1
ATOM 6884 O O . SER B 1 348 ? 3.537 15 30.516 1 95.06 348 SER B O 1
ATOM 6886 N N . GLU B 1 349 ? 4.355 14.383 28.5 1 95 349 GLU B N 1
ATOM 6887 C CA . GLU B 1 349 ? 5.418 15.383 28.547 1 95 349 GLU B CA 1
ATOM 6888 C C . GLU B 1 349 ? 4.844 16.797 28.547 1 95 349 GLU B C 1
ATOM 6890 O O . GLU B 1 349 ? 5.348 17.672 29.25 1 95 349 GLU B O 1
ATOM 6895 N N . ILE B 1 350 ? 3.83 17.047 27.828 1 97.31 350 ILE B N 1
ATOM 6896 C CA . ILE B 1 350 ? 3.184 18.359 27.766 1 97.31 350 ILE B CA 1
ATOM 6897 C C . ILE B 1 350 ? 2.574 18.703 29.125 1 97.31 350 ILE B C 1
ATOM 6899 O O . ILE B 1 350 ? 2.764 19.797 29.641 1 97.31 350 ILE B O 1
ATOM 6903 N N . MET B 1 351 ? 1.953 17.766 29.75 1 95.62 351 MET B N 1
ATOM 6904 C CA . MET B 1 351 ? 1.271 17.984 31.016 1 95.62 351 MET B CA 1
ATOM 6905 C C . MET B 1 351 ? 2.273 18.25 32.125 1 95.62 351 MET B C 1
ATOM 6907 O O . MET B 1 351 ? 1.986 19 33.062 1 95.62 351 MET B O 1
ATOM 6911 N N . ARG B 1 352 ? 3.459 17.734 32.031 1 94.31 352 ARG B N 1
ATOM 6912 C CA . ARG B 1 352 ? 4.449 17.812 33.125 1 94.31 352 ARG B CA 1
ATOM 6913 C C . ARG B 1 352 ? 5.426 18.953 32.875 1 94.31 352 ARG B C 1
ATOM 6915 O O . ARG B 1 352 ? 6.285 19.234 33.719 1 94.31 352 ARG B O 1
ATOM 6922 N N . ALA B 1 353 ? 5.258 19.594 31.688 1 95.38 353 ALA B N 1
ATOM 6923 C CA . ALA B 1 353 ? 6.195 20.656 31.359 1 95.38 353 ALA B CA 1
ATOM 6924 C C . ALA B 1 353 ? 6.148 21.766 32.406 1 95.38 353 ALA B C 1
ATOM 6926 O O . ALA B 1 353 ? 5.07 22.234 32.781 1 95.38 353 ALA B O 1
ATOM 6927 N N . LYS B 1 354 ? 7.273 22.266 32.875 1 92.88 354 LYS B N 1
ATOM 6928 C CA . LYS B 1 354 ? 7.348 23.203 34 1 92.88 354 LYS B CA 1
ATOM 6929 C C . LYS B 1 354 ? 7.355 24.641 33.531 1 92.88 354 LYS B C 1
ATOM 6931 O O . LYS B 1 354 ? 6.816 25.531 34.188 1 92.88 354 LYS B O 1
ATOM 6936 N N . LYS B 1 355 ? 7.922 24.922 32.438 1 93.25 355 LYS B N 1
ATOM 6937 C CA . LYS B 1 355 ? 8.102 26.297 31.984 1 93.25 355 LYS B CA 1
ATOM 6938 C C . LYS B 1 355 ? 6.871 26.797 31.25 1 93.25 355 LYS B C 1
ATOM 6940 O O . LYS B 1 355 ? 6.695 28 31.062 1 93.25 355 LYS B O 1
ATOM 6945 N N . ALA B 1 356 ? 5.961 25.875 30.891 1 93.06 356 ALA B N 1
ATOM 6946 C CA . ALA B 1 356 ? 4.785 26.266 30.109 1 93.06 356 ALA B CA 1
ATOM 6947 C C . ALA B 1 356 ? 3.592 26.531 31.016 1 93.06 356 ALA B C 1
ATOM 6949 O O . ALA B 1 356 ? 3.377 25.828 32 1 93.06 356 ALA B O 1
ATOM 6950 N N . SER B 1 357 ? 2.85 27.547 30.688 1 93.75 357 SER B N 1
ATOM 6951 C CA . SER B 1 357 ? 1.647 27.875 31.453 1 93.75 357 SER B CA 1
ATOM 6952 C C . SER B 1 357 ? 0.55 26.844 31.234 1 93.75 357 SER B C 1
ATOM 6954 O O . SER B 1 357 ? 0.59 26.078 30.266 1 93.75 357 SER B O 1
ATOM 6956 N N . ILE B 1 358 ? -0.385 26.828 32.094 1 93.5 358 ILE B N 1
ATOM 6957 C CA . ILE B 1 358 ? -1.494 25.891 32.031 1 93.5 358 ILE B CA 1
ATOM 6958 C C . ILE B 1 358 ? -2.311 26.156 30.766 1 93.5 358 ILE B C 1
ATOM 6960 O O . ILE B 1 358 ? -2.824 25.234 30.141 1 93.5 358 ILE B O 1
ATOM 6964 N N . TRP B 1 359 ? -2.408 27.375 30.406 1 92.19 359 TRP B N 1
ATOM 6965 C CA . TRP B 1 359 ? -3.162 27.75 29.203 1 92.19 359 TRP B CA 1
ATOM 6966 C C . TRP B 1 359 ? -2.48 27.234 27.953 1 92.19 359 TRP B C 1
ATOM 6968 O O . TRP B 1 359 ? -3.146 26.781 27.016 1 92.19 359 TRP B O 1
ATOM 6978 N N . ARG B 1 360 ? -1.207 27.312 27.984 1 93.94 360 ARG B N 1
ATOM 6979 C CA . ARG B 1 360 ? -0.452 26.797 26.859 1 93.94 360 ARG B CA 1
ATOM 6980 C C . ARG B 1 360 ? -0.593 25.281 26.766 1 93.94 360 ARG B C 1
ATOM 6982 O O . ARG B 1 360 ? -0.729 24.719 25.672 1 93.94 360 ARG B O 1
ATOM 6989 N N . LYS B 1 361 ? -0.585 24.641 27.875 1 96.31 361 LYS B N 1
ATOM 6990 C CA . LYS B 1 361 ? -0.736 23.188 27.922 1 96.31 361 LYS B CA 1
ATOM 6991 C C . LYS B 1 361 ? -2.119 22.766 27.438 1 96.31 361 LYS B C 1
ATOM 6993 O O . LYS B 1 361 ? -2.244 21.828 26.656 1 96.31 361 LYS B O 1
ATOM 6998 N N . LEU B 1 362 ? -3.098 23.484 27.828 1 95.12 362 LEU B N 1
ATOM 6999 C CA . LEU B 1 362 ? -4.465 23.203 27.422 1 95.12 362 LEU B CA 1
ATOM 7000 C C . LEU B 1 362 ? -4.637 23.422 25.922 1 95.12 362 LEU B C 1
ATOM 7002 O O . LEU B 1 362 ? -5.32 22.641 25.25 1 95.12 362 LEU B O 1
ATOM 7006 N N . PHE B 1 363 ? -4.066 24.469 25.469 1 95.56 363 PHE B N 1
ATOM 7007 C CA . PHE B 1 363 ? -4.129 24.734 24.031 1 95.56 363 PHE B CA 1
ATOM 7008 C C . PHE B 1 363 ? -3.49 23.609 23.234 1 95.56 363 PHE B C 1
ATOM 7010 O O . PHE B 1 363 ? -4.047 23.156 22.234 1 95.56 363 PHE B O 1
ATOM 7017 N N . LEU B 1 364 ? -2.328 23.188 23.688 1 97.06 364 LEU B N 1
ATOM 7018 C CA . LEU B 1 364 ? -1.599 22.156 22.969 1 97.06 364 LEU B CA 1
ATOM 7019 C C . LEU B 1 364 ? -2.369 20.828 23 1 97.06 364 LEU B C 1
ATOM 7021 O O . LEU B 1 364 ? -2.562 20.203 21.953 1 97.06 364 LEU B O 1
ATOM 7025 N N . ILE B 1 365 ? -2.885 20.422 24.094 1 97.19 365 ILE B N 1
ATOM 7026 C CA . ILE B 1 365 ? -3.521 19.125 24.25 1 97.19 365 ILE B CA 1
ATOM 7027 C C . ILE B 1 365 ? -4.902 19.141 23.594 1 97.19 365 ILE B C 1
ATOM 7029 O O . ILE B 1 365 ? -5.215 18.281 22.766 1 97.19 365 ILE B O 1
ATOM 7033 N N . TYR B 1 366 ? -5.641 20.141 23.922 1 96.31 366 TYR B N 1
ATOM 7034 C CA . TYR B 1 366 ? -7.039 20.141 23.5 1 96.31 366 TYR B CA 1
ATOM 7035 C C . TYR B 1 366 ? -7.176 20.688 22.094 1 96.31 366 TYR B C 1
ATOM 7037 O O . TYR B 1 366 ? -7.676 20 21.203 1 96.31 366 TYR B O 1
ATOM 7045 N N . ASN B 1 367 ? -6.73 21.953 21.844 1 96.31 367 ASN B N 1
ATOM 7046 C CA . ASN B 1 367 ? -6.957 22.609 20.562 1 96.31 367 ASN B CA 1
ATOM 7047 C C . ASN B 1 367 ? -6.051 22.031 19.469 1 96.31 367 ASN B C 1
ATOM 7049 O O . ASN B 1 367 ? -6.535 21.531 18.453 1 96.31 367 ASN B O 1
ATOM 7053 N N . PHE B 1 368 ? -4.781 22.031 19.766 1 97.06 368 PHE B N 1
ATOM 7054 C CA . PHE B 1 368 ? -3.777 21.734 18.75 1 97.06 368 PHE B CA 1
ATOM 7055 C C . PHE B 1 368 ? -3.801 20.266 18.359 1 97.06 368 PHE B C 1
ATOM 7057 O O . PHE B 1 368 ? -3.773 19.922 17.188 1 97.06 368 PHE B O 1
ATOM 7064 N N . PHE B 1 369 ? -3.838 19.344 19.344 1 97.5 369 PHE B N 1
ATOM 7065 C CA . PHE B 1 369 ? -3.768 17.922 19.062 1 97.5 369 PHE B CA 1
ATOM 7066 C C . PHE B 1 369 ? -5.164 17.312 19.016 1 97.5 369 PHE B C 1
ATOM 7068 O O . PHE B 1 369 ? -5.629 16.891 17.953 1 97.5 369 PHE B O 1
ATOM 7075 N N . PHE B 1 370 ? -5.898 17.328 20.062 1 96.69 370 PHE B N 1
ATOM 7076 C CA . PHE B 1 370 ? -7.109 16.531 20.234 1 96.69 370 PHE B CA 1
ATOM 7077 C C . PHE B 1 370 ? -8.188 16.969 19.25 1 96.69 370 PHE B C 1
ATOM 7079 O O . PHE B 1 370 ? -8.664 16.172 18.438 1 96.69 370 PHE B O 1
ATOM 7086 N N . ALA B 1 371 ? -8.547 18.25 19.266 1 95.94 371 ALA B N 1
ATOM 70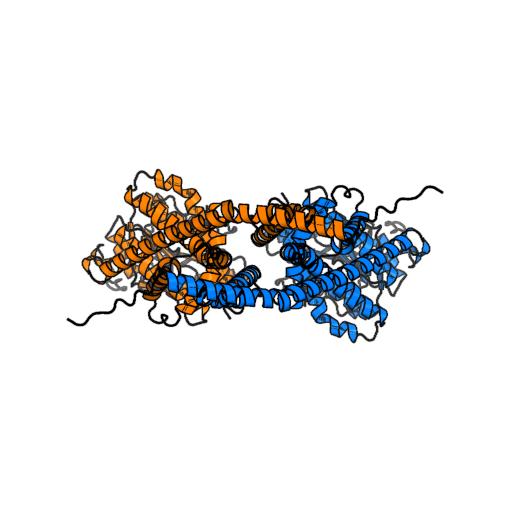87 C CA . ALA B 1 371 ? -9.648 18.734 18.438 1 95.94 371 ALA B CA 1
ATOM 7088 C C . ALA B 1 371 ? -9.25 18.797 16.969 1 95.94 371 ALA B C 1
ATOM 7090 O O . ALA B 1 371 ? -9.93 18.25 16.094 1 95.94 371 ALA B O 1
ATOM 7091 N N . ARG B 1 372 ? -8.109 19.375 16.641 1 95.25 372 ARG B N 1
ATOM 7092 C CA . ARG B 1 372 ? -7.75 19.734 15.266 1 95.25 372 ARG B CA 1
ATOM 7093 C C . ARG B 1 372 ? -7.129 18.547 14.539 1 95.25 372 ARG B C 1
ATOM 7095 O O . ARG B 1 372 ? -7.242 18.422 13.312 1 95.25 372 ARG B O 1
ATOM 7102 N N . ARG B 1 373 ? -6.531 17.641 15.258 1 96 373 ARG B N 1
ATOM 7103 C CA . ARG B 1 373 ? -5.738 16.641 14.562 1 96 373 ARG B CA 1
ATOM 7104 C C . ARG B 1 373 ? -6.305 15.234 14.805 1 96 373 ARG B C 1
ATOM 7106 O O . ARG B 1 373 ? -6 14.305 14.062 1 96 373 ARG B O 1
ATOM 7113 N N . ILE B 1 374 ? -7.129 15.047 15.789 1 95.81 374 ILE B N 1
ATOM 7114 C CA . ILE B 1 374 ? -7.684 13.727 16.062 1 95.81 374 ILE B CA 1
ATOM 7115 C C . ILE B 1 374 ? -9.188 13.727 15.789 1 95.81 374 ILE B C 1
ATOM 7117 O O . ILE B 1 374 ? -9.641 13.117 14.82 1 95.81 374 ILE B O 1
ATOM 7121 N N . VAL B 1 375 ? -9.906 14.57 16.469 1 95.44 375 VAL B N 1
ATOM 7122 C CA . VAL B 1 375 ? -11.359 14.586 16.406 1 95.44 375 VAL B CA 1
ATOM 7123 C C . VAL B 1 375 ? -11.812 15.008 15.008 1 95.44 375 VAL B C 1
ATOM 7125 O O . VAL B 1 375 ? -12.773 14.445 14.469 1 95.44 375 VAL B O 1
ATOM 7128 N N . SER B 1 376 ? -11.172 15.953 14.453 1 94.81 376 SER B N 1
ATOM 7129 C CA . SER B 1 376 ? -11.57 16.484 13.148 1 94.81 376 SER B CA 1
ATOM 7130 C C . SER B 1 376 ? -11.594 15.391 12.094 1 94.81 376 SER B C 1
ATOM 7132 O O . SER B 1 376 ? -12.484 15.359 11.242 1 94.81 376 SER B O 1
ATOM 7134 N N . HIS B 1 377 ? -10.672 14.461 12.125 1 94.75 377 HIS B N 1
ATOM 7135 C CA . HIS B 1 377 ? -10.594 13.398 11.133 1 94.75 377 HIS B CA 1
ATOM 7136 C C . HIS B 1 377 ? -11.57 12.273 11.453 1 94.75 377 HIS B C 1
ATOM 7138 O O . HIS B 1 377 ? -12.203 11.719 10.547 1 94.75 377 HIS B O 1
ATOM 7144 N N . ILE B 1 378 ? -11.75 12.008 12.688 1 93.19 378 ILE B N 1
ATOM 7145 C CA . ILE B 1 378 ? -12.594 10.898 13.117 1 93.19 378 ILE B CA 1
ATOM 7146 C C . ILE B 1 378 ? -14.062 11.227 12.844 1 93.19 378 ILE B C 1
ATOM 7148 O O . ILE B 1 378 ? -14.781 10.43 12.242 1 93.19 378 ILE B O 1
ATOM 7152 N N . VAL B 1 379 ? -14.445 12.375 13.242 1 93.81 379 VAL B N 1
ATOM 7153 C CA . VAL B 1 379 ? -15.867 12.703 13.164 1 93.81 379 VAL B CA 1
ATOM 7154 C C . VAL B 1 379 ? -16.281 12.859 11.703 1 93.81 379 VAL B C 1
ATOM 7156 O O . VAL B 1 379 ? -17.406 12.5 11.336 1 93.81 379 VAL B O 1
ATOM 7159 N N . THR B 1 380 ? -15.453 13.414 10.859 1 91.62 380 THR B N 1
ATOM 7160 C CA . THR B 1 380 ? -15.805 13.609 9.453 1 91.62 380 THR B CA 1
ATOM 7161 C C . THR B 1 380 ? -16.109 12.266 8.781 1 91.62 380 THR B C 1
ATOM 7163 O O . THR B 1 380 ? -17.109 12.133 8.078 1 91.62 380 THR B O 1
ATOM 7166 N N . PHE B 1 381 ? -15.367 11.344 9.016 1 93.69 381 PHE B N 1
ATOM 7167 C CA . PHE B 1 381 ? -15.609 10.055 8.367 1 93.69 381 PHE B CA 1
ATOM 7168 C C . PHE B 1 381 ? -16.75 9.32 9.047 1 93.69 381 PHE B C 1
ATOM 7170 O O . PHE B 1 381 ? -17.688 8.883 8.383 1 93.69 381 PHE B O 1
ATOM 7177 N N . PHE B 1 382 ? -16.688 9.156 10.367 1 92.19 382 PHE B N 1
ATOM 7178 C CA . PHE B 1 382 ? -17.641 8.32 11.086 1 92.19 382 PHE B CA 1
ATOM 7179 C C . PHE B 1 382 ? -19.047 8.922 11.031 1 92.19 382 PHE B C 1
ATOM 7181 O O . PHE B 1 382 ? -20.031 8.195 10.867 1 92.19 382 PHE B O 1
ATOM 7188 N N . PHE B 1 383 ? -19.109 10.188 11.172 1 92.38 383 PHE B N 1
ATOM 7189 C CA . PHE B 1 383 ? -20.422 10.805 11.203 1 92.38 383 PHE B CA 1
ATOM 7190 C C . PHE B 1 383 ? -21.062 10.789 9.82 1 92.38 383 PHE B C 1
ATOM 7192 O O . PHE B 1 383 ? -22.188 10.305 9.648 1 92.38 383 PHE B O 1
ATOM 7199 N N . TYR B 1 384 ? -20.328 11.18 8.781 1 89.38 384 TYR B N 1
ATOM 7200 C CA . TYR B 1 384 ? -20.938 11.469 7.488 1 89.38 384 TYR B CA 1
ATOM 7201 C C . TYR B 1 384 ? -20.875 10.25 6.574 1 89.38 384 TYR B C 1
ATOM 7203 O O . TYR B 1 384 ? -21.672 10.125 5.641 1 89.38 384 TYR B O 1
ATOM 7211 N N . CYS B 1 385 ? -19.969 9.352 6.816 1 90.25 385 CYS B N 1
ATOM 7212 C CA . CYS B 1 385 ? -19.828 8.219 5.906 1 90.25 385 CYS B CA 1
ATOM 7213 C C . CYS B 1 385 ? -20.281 6.926 6.566 1 90.25 385 CYS B C 1
ATOM 7215 O O . CYS B 1 385 ? -20.422 5.898 5.902 1 90.25 385 CYS B O 1
ATOM 7217 N N . VAL B 1 386 ? -20.453 6.977 7.891 1 88.75 386 VAL B N 1
ATOM 7218 C CA . VAL B 1 386 ? -20.797 5.727 8.555 1 88.75 386 VAL B CA 1
ATOM 7219 C C . VAL B 1 386 ? -22.109 5.883 9.312 1 88.75 386 VAL B C 1
ATOM 7221 O O . VAL B 1 386 ? -23.109 5.258 8.961 1 88.75 386 VAL B O 1
ATOM 7224 N N . ILE B 1 387 ? -22.219 6.828 10.258 1 88.88 387 ILE B N 1
ATOM 7225 C CA . ILE B 1 387 ? -23.312 6.875 11.219 1 88.88 387 ILE B CA 1
ATOM 7226 C C . ILE B 1 387 ? -24.562 7.426 10.547 1 88.88 387 ILE B C 1
ATOM 7228 O O . ILE B 1 387 ? -25.656 6.855 10.688 1 88.88 387 ILE B O 1
ATOM 7232 N N . ILE B 1 388 ? -24.469 8.516 9.82 1 89.31 388 ILE B N 1
ATOM 7233 C CA . ILE B 1 388 ? -25.641 9.078 9.156 1 89.31 388 ILE B CA 1
ATOM 7234 C C . ILE B 1 388 ? -26.156 8.086 8.117 1 89.31 388 ILE B C 1
ATOM 7236 O O . ILE B 1 388 ? -27.344 7.754 8.109 1 89.31 388 ILE B O 1
ATOM 7240 N N . PRO B 1 389 ? -25.297 7.555 7.281 1 85.94 389 PRO B N 1
ATOM 7241 C CA . PRO B 1 389 ? -25.797 6.543 6.348 1 85.94 389 PRO B CA 1
ATOM 7242 C C . PRO B 1 389 ? -26.391 5.328 7.059 1 85.94 389 PRO B C 1
ATOM 7244 O O . PRO B 1 389 ? -27.438 4.812 6.637 1 85.94 389 PRO B O 1
ATOM 7247 N N . LEU B 1 390 ? -25.781 4.895 8.133 1 82.44 390 LEU B N 1
ATOM 7248 C CA . LEU B 1 390 ? -26.266 3.748 8.891 1 82.44 390 LEU B CA 1
ATOM 7249 C C . LEU B 1 390 ? -27.641 4.039 9.484 1 82.44 390 LEU B C 1
ATOM 7251 O O . LEU B 1 390 ? -28.484 3.145 9.578 1 82.44 390 LEU B O 1
ATOM 7255 N N . SER B 1 391 ? -27.953 5.223 9.898 1 84.12 391 SER B N 1
ATOM 7256 C CA . SER B 1 391 ? -29.188 5.617 10.555 1 84.12 391 SER B CA 1
ATOM 7257 C C . SER B 1 391 ? -30.391 5.473 9.617 1 84.12 391 SER B C 1
ATOM 7259 O O . SER B 1 391 ? -31.531 5.402 10.062 1 84.12 391 SER B O 1
ATOM 7261 N N . VAL B 1 392 ? -30.078 5.438 8.352 1 78.56 392 VAL B N 1
ATOM 7262 C CA . VAL B 1 392 ? -31.141 5.32 7.355 1 78.56 392 VAL B CA 1
ATOM 7263 C C . VAL B 1 392 ? -31.891 4.004 7.543 1 78.56 392 VAL B C 1
ATOM 7265 O O . VAL B 1 392 ? -33.062 3.904 7.227 1 78.56 392 VAL B O 1
ATOM 7268 N N . PHE B 1 393 ? -31.266 3.035 8.125 1 76.06 393 PHE B N 1
ATOM 7269 C CA . PHE B 1 393 ? -31.875 1.722 8.305 1 76.06 393 PHE B CA 1
ATOM 7270 C C . PHE B 1 393 ? -32.688 1.678 9.594 1 76.06 393 PHE B C 1
ATOM 7272 O O . PHE B 1 393 ? -33.375 0.687 9.875 1 76.06 393 PHE B O 1
ATOM 7279 N N . PHE B 1 394 ? 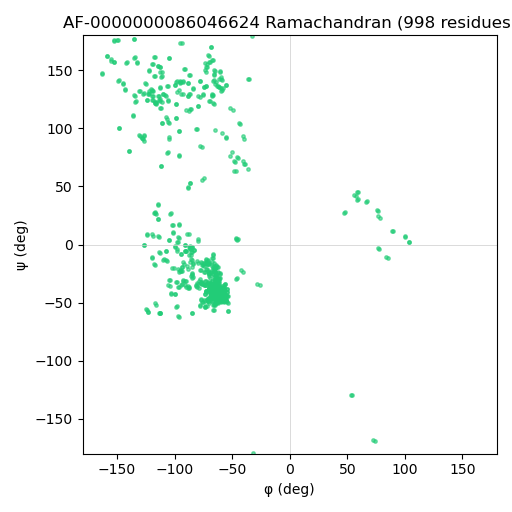-32.688 2.75 10.383 1 78.12 394 PHE B N 1
ATOM 7280 C CA . PHE B 1 394 ? -33.406 2.834 11.656 1 78.12 394 PHE B CA 1
ATOM 7281 C C . PHE B 1 394 ? -34.281 4.066 11.695 1 78.12 394 PHE B C 1
ATOM 7283 O O . PHE B 1 394 ? -33.906 5.109 12.219 1 78.12 394 PHE B O 1
ATOM 7290 N N . PRO B 1 395 ? -35.469 3.945 11.289 1 76.62 395 PRO B N 1
ATOM 7291 C CA . PRO B 1 395 ? -36.375 5.094 11.188 1 76.62 395 PRO B CA 1
ATOM 7292 C C . PRO B 1 395 ? -36.656 5.727 12.547 1 76.62 395 PRO B C 1
ATOM 7294 O O . PRO B 1 395 ? -37.062 6.887 12.617 1 76.62 395 PRO B O 1
ATOM 729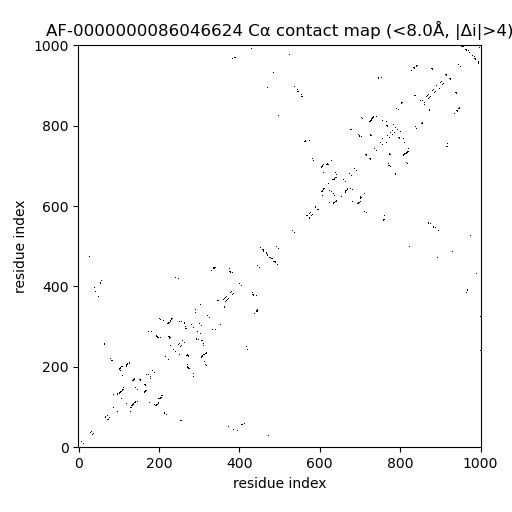7 N N . GLU B 1 396 ? -36.406 4.961 13.609 1 79.5 396 GLU B N 1
ATOM 7298 C CA . GLU B 1 396 ? -36.625 5.469 14.953 1 79.5 396 GLU B CA 1
ATOM 7299 C C . GLU B 1 396 ? -35.594 6.523 15.336 1 79.5 396 GLU B C 1
ATOM 7301 O O . GLU B 1 396 ? -35.781 7.27 16.297 1 79.5 396 GLU B O 1
ATOM 7306 N N . VAL B 1 397 ? -34.562 6.477 14.539 1 82.44 397 VAL B N 1
ATOM 7307 C CA . VAL B 1 397 ? -33.469 7.371 14.867 1 82.44 397 VAL B CA 1
ATOM 7308 C C . VAL B 1 397 ? -33.438 8.555 13.898 1 82.44 397 VAL B C 1
ATOM 7310 O O . VAL B 1 397 ? -33.5 8.367 12.68 1 82.44 397 VAL B O 1
ATOM 7313 N N . LYS B 1 398 ? -33.5 9.742 14.453 1 82.06 398 LYS B N 1
ATOM 7314 C CA . LYS B 1 398 ? -33.406 10.945 13.633 1 82.06 398 LYS B CA 1
ATOM 7315 C C . LYS B 1 398 ? -32.219 11.789 14.023 1 82.06 398 LYS B C 1
ATOM 7317 O O . LYS B 1 398 ? -31.984 12.047 15.203 1 82.06 398 LYS B O 1
ATOM 7322 N N . VAL B 1 399 ? -31.438 12.125 13.055 1 88.12 399 VAL B N 1
ATOM 7323 C CA . VAL B 1 399 ? -30.312 13.031 13.281 1 88.12 399 VAL B CA 1
ATOM 7324 C C . VAL B 1 399 ? -30.781 14.477 13.133 1 88.12 399 VAL B C 1
ATOM 7326 O O . VAL B 1 399 ? -31.438 14.828 12.141 1 88.12 399 VAL B O 1
ATOM 7329 N N . PRO B 1 400 ? -30.484 15.312 14.094 1 86.44 400 PRO B N 1
ATOM 7330 C CA . PRO B 1 400 ? -30.922 16.703 14.008 1 86.44 400 PRO B CA 1
ATOM 7331 C C . PRO B 1 400 ? -30.375 17.422 12.773 1 86.44 400 PRO B C 1
ATOM 7333 O O . PRO B 1 400 ? -29.234 17.203 12.391 1 86.44 400 PRO B O 1
ATOM 7336 N N . VAL B 1 401 ? -31.172 18.266 12.227 1 82.75 401 VAL B N 1
ATOM 7337 C CA . VAL B 1 401 ? -30.875 18.969 10.992 1 82.75 401 VAL B CA 1
ATOM 7338 C C . VAL B 1 401 ? -29.641 19.859 11.195 1 82.75 401 VAL B C 1
ATOM 7340 O O . VAL B 1 401 ? -28.828 20.031 10.281 1 82.75 401 VAL B O 1
ATOM 7343 N N . TRP B 1 402 ? -29.594 20.422 12.312 1 86.06 402 TRP B N 1
ATOM 7344 C CA . TRP B 1 402 ? -28.453 21.312 12.562 1 86.06 402 TRP B CA 1
ATOM 7345 C C . TRP B 1 402 ? -27.141 20.531 12.523 1 86.06 402 TRP B C 1
ATOM 7347 O O . TRP B 1 402 ? -26.094 21.078 12.188 1 86.06 402 TRP B O 1
ATOM 7357 N N . GLY B 1 403 ? -27.203 19.25 12.852 1 85.56 403 GLY B N 1
ATOM 7358 C CA . GLY B 1 403 ? -26.016 18.422 12.82 1 85.56 403 GLY B CA 1
ATOM 7359 C C . GLY B 1 403 ? -25.656 17.953 11.422 1 85.56 403 GLY B C 1
ATOM 7360 O O . GLY B 1 403 ? -24.469 17.859 11.086 1 85.56 403 GLY B O 1
ATOM 7361 N N . VAL B 1 404 ? -26.641 17.719 10.602 1 84.38 404 VAL B N 1
ATOM 7362 C CA . VAL B 1 404 ? -26.422 17.125 9.289 1 84.38 404 VAL B CA 1
ATOM 7363 C C . VAL B 1 404 ? -26.188 18.219 8.25 1 84.38 404 VAL B C 1
ATOM 7365 O O . VAL B 1 404 ? -25.406 18.047 7.32 1 84.38 404 VAL B O 1
ATOM 7368 N N . VAL B 1 405 ? -26.797 19.406 8.414 1 83.88 405 VAL B N 1
ATOM 7369 C CA . VAL B 1 405 ? -26.75 20.406 7.363 1 83.88 405 VAL B CA 1
ATOM 7370 C C . VAL B 1 405 ? -26.016 21.641 7.855 1 83.88 405 VAL B C 1
ATOM 7372 O O . VAL B 1 405 ? -25.031 22.078 7.234 1 83.88 405 VAL B O 1
ATOM 7375 N N . LEU B 1 406 ? -26.406 22.141 9.016 1 85.88 406 LEU B N 1
ATOM 7376 C CA . LEU B 1 406 ? -25.906 23.438 9.461 1 85.88 406 LEU B CA 1
ATOM 7377 C C . LEU B 1 406 ? -24.422 23.359 9.797 1 85.88 406 LEU B C 1
ATOM 7379 O O . LEU B 1 406 ? -23.625 24.188 9.344 1 85.88 406 LEU B O 1
ATOM 7383 N N . ILE B 1 407 ? -24.047 22.375 10.492 1 87.25 407 ILE B N 1
ATOM 7384 C CA . ILE B 1 407 ? -22.672 22.266 10.953 1 87.25 407 ILE B CA 1
ATOM 7385 C C . ILE B 1 407 ? -21.734 22.094 9.758 1 87.25 407 ILE B C 1
ATOM 7387 O O . ILE B 1 407 ? -20.781 22.859 9.594 1 87.25 407 ILE B O 1
ATOM 7391 N N . PRO B 1 408 ? -22.016 21.141 8.898 1 84.38 408 PRO B N 1
ATOM 7392 C CA . PRO B 1 408 ? -21.109 21 7.75 1 84.38 408 PRO B CA 1
ATOM 7393 C C . PRO B 1 408 ? -21.109 22.234 6.844 1 84.38 408 PRO B C 1
ATOM 7395 O O . PRO B 1 408 ? -20.094 22.562 6.238 1 84.38 408 PRO B O 1
ATOM 7398 N N . SER B 1 409 ? -22.188 22.938 6.773 1 87.25 409 SER B N 1
ATOM 7399 C CA . SER B 1 409 ? -22.25 24.156 5.965 1 87.25 409 SER B CA 1
ATOM 7400 C C . SER B 1 409 ? -21.375 25.25 6.551 1 87.25 409 SER B C 1
ATOM 7402 O O . SER B 1 409 ? -20.656 25.938 5.816 1 87.25 409 SER B O 1
ATOM 7404 N N . ILE B 1 410 ? -21.422 25.391 7.848 1 89.25 410 ILE B N 1
ATOM 7405 C CA . ILE B 1 410 ? -20.609 26.391 8.523 1 89.25 410 ILE B CA 1
ATOM 7406 C C . ILE B 1 410 ? -19.125 26.062 8.328 1 89.25 410 ILE B C 1
ATOM 7408 O O . ILE B 1 410 ? -18.328 26.938 7.984 1 89.25 410 ILE B O 1
ATOM 7412 N N . ILE B 1 411 ? -18.812 24.875 8.469 1 86.25 411 ILE B N 1
ATOM 7413 C CA . ILE B 1 411 ? -17.422 24.438 8.336 1 86.25 411 ILE B CA 1
ATOM 7414 C C . ILE B 1 411 ? -16.938 24.672 6.91 1 86.25 411 ILE B C 1
ATOM 7416 O O . ILE B 1 411 ? -15.844 25.203 6.703 1 86.25 411 ILE B O 1
ATOM 7420 N N . THR B 1 412 ? -17.781 24.312 5.969 1 86.88 412 THR B N 1
ATOM 7421 C CA . THR B 1 412 ? -17.422 24.484 4.566 1 86.88 412 THR B CA 1
ATOM 7422 C C . THR B 1 412 ? -17.234 25.953 4.227 1 86.88 412 THR B C 1
ATOM 7424 O O . THR B 1 412 ? -16.281 26.328 3.541 1 86.88 412 THR B O 1
ATOM 7427 N N . PHE B 1 413 ? -18.062 26.75 4.766 1 88.31 413 PHE B N 1
ATOM 7428 C CA . PHE B 1 413 ? -17.984 28.172 4.504 1 88.31 413 PHE B CA 1
ATOM 7429 C C . PHE B 1 413 ? -16.734 28.781 5.121 1 88.31 413 PHE B C 1
ATOM 7431 O O . PHE B 1 413 ? -16.047 29.594 4.492 1 88.31 413 PHE B O 1
ATOM 7438 N N . LEU B 1 414 ? -16.453 28.391 6.25 1 87.88 414 LEU B N 1
ATOM 7439 C CA . LEU B 1 414 ? -15.273 28.891 6.934 1 87.88 414 LEU B CA 1
ATOM 7440 C C . LEU B 1 414 ? -14 28.453 6.211 1 87.88 414 LEU B C 1
ATOM 7442 O O . LEU B 1 414 ? -13.016 29.188 6.18 1 87.88 414 LEU B O 1
ATOM 7446 N N . ASN B 1 415 ? -14.039 27.297 5.656 1 86 415 ASN B N 1
ATOM 7447 C CA . ASN B 1 415 ? -12.891 26.812 4.898 1 86 415 ASN B CA 1
ATOM 7448 C C . ASN B 1 415 ? -12.727 27.578 3.588 1 86 415 ASN B C 1
ATOM 7450 O O . ASN B 1 415 ? -11.602 27.781 3.121 1 86 415 ASN B O 1
ATOM 7454 N N . ALA B 1 416 ? -13.812 27.984 3.012 1 85.19 416 ALA B N 1
ATOM 7455 C CA . ALA B 1 416 ? -13.805 28.641 1.707 1 85.19 416 ALA B CA 1
ATOM 7456 C C . ALA B 1 416 ? -13.336 30.078 1.824 1 85.19 416 ALA B C 1
ATOM 7458 O O . ALA B 1 416 ? -12.922 30.688 0.835 1 85.19 416 ALA B O 1
ATOM 7459 N N . ILE B 1 417 ? -13.328 30.609 3.018 1 82.19 417 ILE B N 1
ATOM 7460 C CA . ILE B 1 417 ? -12.977 32.031 3.234 1 82.19 417 ILE B CA 1
ATOM 7461 C C . ILE B 1 417 ? -11.508 32.25 2.885 1 82.19 417 ILE B C 1
ATOM 7463 O O . ILE B 1 417 ? -11.133 33.312 2.418 1 82.19 417 ILE B O 1
ATOM 7467 N N . GLY B 1 418 ? -10.781 31.219 2.977 1 83.06 418 GLY B N 1
ATOM 7468 C CA . GLY B 1 418 ? -9.359 31.344 2.697 1 83.06 418 GLY B CA 1
ATOM 7469 C C . GLY B 1 418 ? -9.039 31.344 1.214 1 83.06 418 GLY B C 1
ATOM 7470 O O . GLY B 1 418 ? -7.945 31.734 0.811 1 83.06 418 GLY B O 1
ATOM 7471 N N . THR B 1 419 ? -10.031 30.906 0.391 1 89.88 419 THR B N 1
ATOM 7472 C CA . THR B 1 419 ? -9.828 30.859 -1.053 1 89.88 419 THR B CA 1
ATOM 7473 C C . THR B 1 419 ? -11.078 31.328 -1.792 1 89.88 419 THR B C 1
ATOM 7475 O O . THR B 1 419 ? -11.742 30.531 -2.463 1 89.88 419 THR B O 1
ATOM 7478 N N . PRO B 1 420 ? -11.211 32.562 -1.86 1 87.94 420 PRO B N 1
ATOM 7479 C CA . PRO B 1 420 ? -12.438 33.094 -2.469 1 87.94 420 PRO B CA 1
ATOM 7480 C C . PRO B 1 420 ? -12.57 32.719 -3.941 1 87.94 420 PRO B C 1
ATOM 7482 O O . PRO B 1 420 ? -13.688 32.531 -4.438 1 87.94 420 PRO B O 1
ATOM 7485 N N . SER B 1 421 ? -11.508 32.562 -4.633 1 89.19 421 SER B N 1
ATOM 7486 C CA . SER B 1 421 ? -11.523 32.25 -6.059 1 89.19 421 SER B CA 1
ATOM 7487 C C . SER B 1 421 ? -12.102 30.859 -6.32 1 89.19 421 SER B C 1
ATOM 7489 O O . SER B 1 421 ? -12.523 30.562 -7.438 1 89.19 421 SER B O 1
ATOM 7491 N N . SER B 1 422 ? -12.117 30.031 -5.254 1 89.56 422 SER B N 1
ATOM 7492 C CA . SER B 1 422 ? -12.555 28.656 -5.457 1 89.56 422 SER B CA 1
ATOM 7493 C C . SER B 1 422 ? -13.852 28.359 -4.707 1 89.56 422 SER B C 1
ATOM 7495 O O . SER B 1 422 ? -14.18 27.203 -4.441 1 89.56 422 SER B O 1
ATOM 7497 N N . MET B 1 423 ? -14.586 29.344 -4.398 1 89.31 423 MET B N 1
ATOM 7498 C CA . MET B 1 423 ? -15.812 29.188 -3.625 1 89.31 423 MET B CA 1
ATOM 7499 C C . MET B 1 423 ? -16.844 28.375 -4.402 1 89.31 423 MET B C 1
ATOM 7501 O O . MET B 1 423 ? -17.656 27.672 -3.809 1 89.31 423 MET B O 1
ATOM 7505 N N . HIS B 1 424 ? -16.812 28.469 -5.746 1 89.81 424 HIS B N 1
ATOM 7506 C CA . HIS B 1 424 ? -17.75 27.734 -6.586 1 89.81 424 HIS B CA 1
ATOM 7507 C C . HIS B 1 424 ? -17.516 26.234 -6.496 1 89.81 424 HIS B C 1
ATOM 7509 O O . HIS B 1 424 ? -18.375 25.438 -6.91 1 89.81 424 HIS B O 1
ATOM 7515 N N . LEU B 1 425 ? -16.391 25.812 -5.898 1 91.06 425 LEU B N 1
ATOM 7516 C CA . LEU B 1 425 ? -16.047 24.391 -5.832 1 91.06 425 LEU B CA 1
ATOM 7517 C C . LEU B 1 425 ? -16.359 23.828 -4.457 1 91.06 425 LEU B C 1
ATOM 7519 O O . LEU B 1 425 ? -15.945 22.703 -4.137 1 91.06 425 LEU B O 1
ATOM 7523 N N . MET B 1 426 ? -17.156 24.531 -3.686 1 90.69 426 MET B N 1
ATOM 7524 C CA . MET B 1 426 ? -17.375 24.156 -2.291 1 90.69 426 MET B CA 1
ATOM 7525 C C . MET B 1 426 ? -18.047 22.781 -2.197 1 90.69 426 MET B C 1
ATOM 7527 O O . MET B 1 426 ? -17.688 21.969 -1.343 1 90.69 426 MET B O 1
ATOM 7531 N N . LEU B 1 427 ? -18.969 22.531 -3.041 1 86.12 427 LEU B N 1
ATOM 7532 C CA . LEU B 1 427 ? -19.672 21.25 -3.002 1 86.12 427 LEU B CA 1
ATOM 7533 C C . LEU B 1 427 ? -18.75 20.109 -3.381 1 86.12 427 LEU B C 1
ATOM 7535 O O . LEU B 1 427 ? -18.75 19.062 -2.734 1 86.12 427 LEU B O 1
ATOM 7539 N N . ILE B 1 428 ? -17.953 20.328 -4.391 1 88.44 428 ILE B N 1
ATOM 7540 C CA . ILE B 1 428 ? -17 19.312 -4.812 1 88.44 428 ILE B CA 1
ATOM 7541 C C . ILE B 1 428 ? -15.969 19.078 -3.709 1 88.44 428 ILE B C 1
ATOM 7543 O O . ILE B 1 428 ? -15.547 17.953 -3.477 1 88.44 428 ILE B O 1
ATOM 7547 N N . TRP B 1 429 ? -15.672 20.141 -3.053 1 92.06 429 TRP B N 1
ATOM 7548 C CA . TRP B 1 429 ? -14.719 20.078 -1.954 1 92.06 429 TRP B CA 1
ATOM 7549 C C . TRP B 1 429 ? -15.234 19.172 -0.84 1 92.06 429 TRP B C 1
ATOM 7551 O O . TRP B 1 429 ? -14.484 18.359 -0.286 1 92.06 429 TRP B O 1
ATOM 7561 N N . ILE B 1 430 ? -16.484 19.25 -0.553 1 89.94 430 ILE B N 1
ATOM 7562 C CA . ILE B 1 430 ? -17.094 18.484 0.527 1 89.94 430 ILE B CA 1
ATOM 7563 C C . ILE B 1 430 ? -16.984 16.984 0.213 1 89.94 430 ILE B C 1
ATOM 7565 O O . ILE B 1 430 ? -16.578 16.188 1.068 1 89.94 430 ILE B O 1
ATOM 7569 N N . PHE B 1 431 ? -17.328 16.656 -0.965 1 91.06 431 PHE B N 1
ATOM 7570 C CA . PHE B 1 431 ? -17.328 15.242 -1.333 1 91.06 431 PHE B CA 1
ATOM 7571 C C . PHE B 1 431 ? -15.914 14.695 -1.432 1 91.06 431 PHE B C 1
ATOM 7573 O O . PHE B 1 431 ? -15.648 13.547 -1.062 1 91.06 431 PHE B O 1
ATOM 7580 N N . PHE B 1 432 ? -15.078 15.539 -1.93 1 92.56 432 PHE B N 1
ATOM 7581 C CA . PHE B 1 432 ? -13.672 15.164 -1.971 1 92.56 432 PHE B CA 1
ATOM 7582 C C . PHE B 1 432 ? -13.133 14.922 -0.564 1 92.56 432 PHE B C 1
ATOM 7584 O O . PHE B 1 432 ? -12.43 13.938 -0.321 1 92.56 432 PHE B O 1
ATOM 7591 N N . GLU B 1 433 ? -13.492 15.781 0.311 1 91.31 433 GLU B N 1
ATOM 7592 C CA . GLU B 1 433 ? -13.031 15.68 1.693 1 91.31 433 GLU B CA 1
ATOM 7593 C C . GLU B 1 433 ? -13.617 14.453 2.383 1 91.31 433 GLU B C 1
ATOM 7595 O O . GLU B 1 433 ? -12.969 13.852 3.242 1 91.31 433 GLU B O 1
ATOM 7600 N N . ASN B 1 434 ? -14.734 14.086 2.021 1 91.06 434 ASN B N 1
ATOM 7601 C CA . ASN B 1 434 ? -15.32 12.867 2.564 1 91.06 434 ASN B CA 1
ATOM 7602 C C . ASN B 1 434 ? -14.492 11.641 2.197 1 91.06 434 ASN B C 1
ATOM 7604 O O . ASN B 1 434 ? -14.25 10.773 3.041 1 91.06 434 ASN B O 1
ATOM 7608 N N . VAL B 1 435 ? -14.148 11.602 0.968 1 92.19 435 VAL B N 1
ATOM 7609 C CA . VAL B 1 435 ? -13.336 10.469 0.527 1 92.19 435 VAL B CA 1
ATOM 7610 C C . VAL B 1 435 ? -12.008 10.461 1.279 1 92.19 435 VAL B C 1
ATOM 7612 O O . VAL B 1 435 ? -11.594 9.422 1.795 1 92.19 435 VAL B O 1
ATOM 7615 N N . MET B 1 436 ? -11.438 11.633 1.382 1 93.69 436 MET B N 1
ATOM 7616 C CA . MET B 1 436 ? -10.125 11.711 2.012 1 93.69 436 MET B CA 1
ATOM 7617 C C . MET B 1 436 ? -10.219 11.445 3.512 1 93.69 436 MET B C 1
ATOM 7619 O O . MET B 1 436 ? -9.25 11.023 4.133 1 93.69 436 MET B O 1
ATOM 7623 N N . SER B 1 437 ? -11.406 11.703 4.078 1 93.75 437 SER B N 1
ATOM 7624 C CA . SER B 1 437 ? -11.586 11.461 5.504 1 93.75 437 SER B CA 1
ATOM 7625 C C . SER B 1 437 ? -11.391 9.992 5.848 1 93.75 437 SER B C 1
ATOM 7627 O O . SER B 1 437 ? -10.969 9.656 6.957 1 93.75 437 SER B O 1
ATOM 7629 N N . LEU B 1 438 ? -11.703 9.141 4.895 1 92.25 438 LEU B N 1
ATOM 7630 C CA . LEU B 1 438 ? -11.445 7.719 5.082 1 92.25 438 LEU B CA 1
ATOM 7631 C C . LEU B 1 438 ? -9.969 7.465 5.359 1 92.25 438 LEU B C 1
ATOM 7633 O O . LEU B 1 438 ? -9.617 6.797 6.332 1 92.25 438 LEU B O 1
ATOM 7637 N N . HIS B 1 439 ? -9.18 8.055 4.59 1 91.88 439 HIS B N 1
ATOM 7638 C CA . HIS B 1 439 ? -7.738 7.844 4.688 1 91.88 439 HIS B CA 1
ATOM 7639 C C . HIS B 1 439 ? -7.164 8.531 5.922 1 91.88 439 HIS B C 1
ATOM 7641 O O . HIS B 1 439 ? -6.297 7.98 6.602 1 91.88 439 HIS B O 1
ATOM 7647 N N . ARG B 1 440 ? -7.609 9.672 6.203 1 95.31 440 ARG B N 1
ATOM 7648 C CA . ARG B 1 440 ? -7.105 10.406 7.359 1 95.31 440 ARG B CA 1
ATOM 7649 C C . ARG B 1 440 ? -7.527 9.734 8.664 1 95.31 440 ARG B C 1
ATOM 7651 O O . ARG B 1 440 ? -6.738 9.648 9.609 1 95.31 440 ARG B O 1
ATOM 7658 N N . CYS B 1 441 ? -8.734 9.32 8.719 1 93.62 441 CYS B N 1
ATOM 7659 C CA . CYS B 1 441 ? -9.211 8.609 9.906 1 93.62 441 CYS B CA 1
ATOM 7660 C C . CYS B 1 441 ? -8.391 7.352 10.148 1 93.62 441 CYS B C 1
ATOM 7662 O O . CYS B 1 441 ? -7.961 7.098 11.273 1 93.62 441 CYS B O 1
ATOM 7664 N N . LYS B 1 442 ? -8.258 6.605 9.086 1 90 442 LYS B N 1
ATOM 7665 C CA . LYS B 1 442 ? -7.422 5.414 9.18 1 90 442 LYS B CA 1
ATOM 7666 C C . LYS B 1 442 ? -6.031 5.762 9.695 1 90 442 LYS B C 1
ATOM 7668 O O . LYS B 1 442 ? -5.5 5.082 10.578 1 90 442 LYS B O 1
ATOM 7673 N N . ALA B 1 443 ? -5.445 6.785 9.219 1 93 443 ALA B N 1
ATOM 7674 C CA . ALA B 1 443 ? -4.102 7.219 9.594 1 93 443 ALA B CA 1
ATOM 7675 C C . ALA B 1 443 ? -4.043 7.605 11.062 1 93 443 ALA B C 1
ATOM 7677 O O . ALA B 1 443 ? -3.068 7.293 11.758 1 93 443 ALA B O 1
ATOM 7678 N N . VAL B 1 444 ? -5.039 8.273 11.531 1 94.44 444 VAL B N 1
ATOM 7679 C CA . VAL B 1 444 ? -5.094 8.695 12.922 1 94.44 444 VAL B CA 1
ATOM 7680 C C . VAL B 1 444 ? -5.086 7.473 13.836 1 94.44 444 VAL B C 1
ATOM 7682 O O . VAL B 1 444 ? -4.355 7.43 14.828 1 94.44 444 VAL B O 1
ATOM 7685 N N . PHE B 1 445 ? -5.832 6.484 13.484 1 90.44 445 PHE B N 1
ATOM 7686 C CA . PHE B 1 445 ? -5.875 5.273 14.297 1 90.44 445 PHE B CA 1
ATOM 7687 C C . PHE B 1 445 ? -4.523 4.566 14.289 1 90.44 445 PHE B C 1
ATOM 7689 O O . PHE B 1 445 ? -4.066 4.078 15.32 1 90.44 445 PHE B O 1
ATOM 7696 N N . ILE B 1 446 ? -3.926 4.551 13.125 1 87.69 446 ILE B N 1
ATOM 7697 C CA . ILE B 1 446 ? -2.604 3.941 13.008 1 87.69 446 ILE B CA 1
ATOM 7698 C C . ILE B 1 446 ? -1.608 4.703 13.883 1 87.69 446 ILE B C 1
ATOM 7700 O O . ILE B 1 446 ? -0.788 4.094 14.57 1 87.69 446 ILE B O 1
ATOM 7704 N N . GLY B 1 447 ? -1.676 5.988 13.867 1 91.06 447 GLY B N 1
ATOM 7705 C CA . GLY B 1 447 ? -0.777 6.816 14.656 1 91.06 447 GLY B CA 1
ATOM 7706 C C . GLY B 1 447 ? -0.998 6.68 16.156 1 91.06 447 GLY B C 1
ATOM 7707 O O . GLY B 1 447 ? -0.042 6.531 16.922 1 91.06 447 GLY B O 1
ATOM 7708 N N . LEU B 1 448 ? -2.225 6.66 16.547 1 90.88 448 LEU B N 1
ATOM 7709 C CA . LEU B 1 448 ? -2.561 6.602 17.969 1 90.88 448 LEU B CA 1
ATOM 7710 C C . LEU B 1 448 ? -2.207 5.238 18.562 1 90.88 448 LEU B C 1
ATOM 7712 O O . LEU B 1 448 ? -1.772 5.148 19.703 1 90.88 448 LEU B O 1
ATOM 7716 N N . LEU B 1 449 ? -2.365 4.23 17.703 1 84.31 449 LEU B N 1
ATOM 7717 C CA . LEU B 1 449 ? -2.176 2.875 18.203 1 84.31 449 LEU B CA 1
ATOM 7718 C C . LEU B 1 449 ? -0.792 2.348 17.844 1 84.31 449 LEU B C 1
ATOM 7720 O O . LEU B 1 449 ? -0.408 1.256 18.266 1 84.31 449 LEU B O 1
ATOM 7724 N N . GLU B 1 450 ? -0.012 3.158 17.125 1 75.19 450 GLU B N 1
ATOM 7725 C CA . GLU B 1 450 ? 1.28 2.723 16.609 1 75.19 450 GLU B CA 1
ATOM 7726 C C . GLU B 1 450 ? 1.171 1.36 15.93 1 75.19 450 GLU B C 1
ATOM 7728 O O . GLU B 1 450 ? 1.998 0.477 16.156 1 75.19 450 GLU B O 1
ATOM 7733 N N . ALA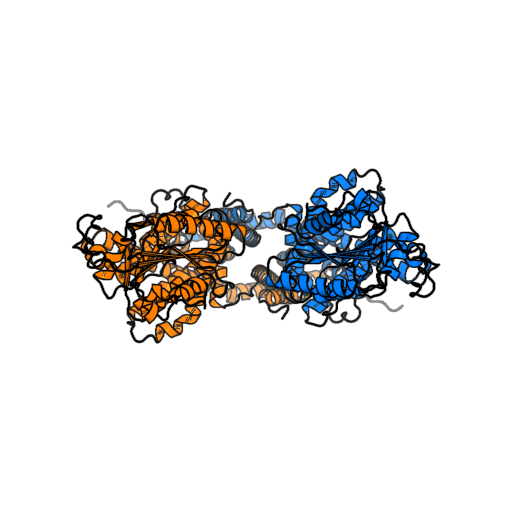 B 1 451 ? -0.051 1.188 15.438 1 63.62 451 ALA B N 1
ATOM 7734 C CA . ALA B 1 451 ? -0.434 -0.112 14.891 1 63.62 451 ALA B CA 1
ATOM 7735 C C . ALA B 1 451 ? -0.09 -0.21 13.406 1 63.62 451 ALA B C 1
ATOM 7737 O O . ALA B 1 451 ? -0.979 -0.366 12.57 1 63.62 451 ALA B O 1
ATOM 7738 N N . GLY B 1 452 ? 1.176 0.136 12.977 1 61.59 452 GLY B N 1
ATOM 7739 C CA . GLY B 1 452 ? 1.558 -0.026 11.586 1 61.59 452 GLY B CA 1
ATOM 7740 C C . GLY B 1 452 ? 1.154 -1.37 11.008 1 61.59 452 GLY B C 1
ATOM 7741 O O . GLY B 1 452 ? 1.206 -1.571 9.797 1 61.59 452 GLY B O 1
ATOM 7742 N N . GLY B 1 453 ? 0.469 -2.121 11.805 1 65.94 453 GLY B N 1
ATOM 7743 C CA . GLY B 1 453 ? 0.272 -3.502 11.398 1 65.94 453 GLY B CA 1
ATOM 7744 C C . GLY B 1 453 ? -1.175 -3.832 11.086 1 65.94 453 GLY B C 1
ATOM 7745 O O . GLY B 1 453 ? -1.502 -4.977 10.766 1 65.94 453 GLY B O 1
ATOM 7746 N N . PHE B 1 454 ? -2.057 -2.775 11.086 1 77.5 454 PHE B N 1
ATOM 7747 C CA . PHE B 1 454 ? -3.455 -3.123 10.867 1 77.5 454 PHE B CA 1
ATOM 7748 C C . PHE B 1 454 ? -3.785 -3.135 9.383 1 77.5 454 PHE B C 1
ATOM 7750 O O . PHE B 1 454 ? -3.316 -2.279 8.633 1 77.5 454 PHE B O 1
ATOM 7757 N N . HIS B 1 455 ? -4.547 -4.117 9.031 1 81 455 HIS B N 1
ATOM 7758 C CA . HIS B 1 455 ? -5.09 -4.242 7.68 1 81 455 HIS B CA 1
ATOM 7759 C C . HIS B 1 455 ? -6.598 -4.012 7.672 1 81 455 HIS B C 1
ATOM 7761 O O . HIS B 1 455 ? -7.371 -4.93 7.949 1 81 455 HIS B O 1
ATOM 7767 N N . PHE B 1 456 ? -7.012 -2.863 7.215 1 78.69 456 PHE B N 1
ATOM 7768 C CA . PHE B 1 456 ? -8.375 -2.391 7.445 1 78.69 456 PHE B CA 1
ATOM 7769 C C . PHE B 1 456 ? -9.352 -3.096 6.52 1 78.69 456 PHE B C 1
ATOM 7771 O O . PHE B 1 456 ? -10.531 -3.26 6.859 1 78.69 456 PHE B O 1
ATOM 7778 N N . MET B 1 457 ? -8.953 -3.434 5.344 1 79.75 457 MET B N 1
ATOM 7779 C CA . MET B 1 457 ? -9.852 -4.195 4.48 1 79.75 457 MET B CA 1
ATOM 7780 C C . MET B 1 457 ? -10.25 -5.512 5.137 1 79.75 457 MET B C 1
ATOM 7782 O O . MET B 1 457 ? -11.43 -5.887 5.129 1 79.75 457 MET B O 1
ATOM 7786 N N . GLU B 1 458 ? -9.219 -6.184 5.672 1 87 458 GLU B N 1
ATOM 7787 C CA . GLU B 1 458 ? -9.484 -7.438 6.375 1 87 458 GLU B CA 1
ATOM 7788 C C . GLU B 1 458 ? -10.414 -7.223 7.562 1 87 458 GLU B C 1
ATOM 7790 O O . GLU B 1 458 ? -11.359 -7.988 7.762 1 87 458 GLU B O 1
ATOM 7795 N N . ILE B 1 459 ? -10.18 -6.172 8.25 1 83.5 459 ILE B N 1
ATOM 7796 C CA . ILE B 1 459 ? -11 -5.875 9.414 1 83.5 459 ILE B CA 1
ATOM 7797 C C . ILE B 1 459 ? -12.43 -5.574 8.977 1 83.5 459 ILE B C 1
ATOM 7799 O O . ILE B 1 459 ? -13.391 -6.055 9.586 1 83.5 459 ILE B O 1
ATOM 7803 N N . GLY B 1 460 ? -12.555 -4.812 7.895 1 81.44 460 GLY B N 1
ATOM 7804 C CA . GLY B 1 460 ? -13.875 -4.5 7.375 1 81.44 460 GLY B CA 1
ATOM 7805 C C . GLY B 1 460 ? -14.664 -5.73 6.969 1 81.44 460 GLY B C 1
ATOM 7806 O O . GLY B 1 460 ? -15.836 -5.867 7.324 1 81.44 460 GLY B O 1
ATOM 7807 N N . VAL B 1 461 ? -14.023 -6.637 6.281 1 86.19 461 VAL B N 1
ATOM 7808 C CA . VAL B 1 461 ? -14.688 -7.871 5.875 1 86.19 461 VAL B CA 1
ATOM 7809 C C . VAL B 1 461 ? -14.992 -8.719 7.109 1 86.19 461 VAL B C 1
ATOM 7811 O O . VAL B 1 461 ? -16.047 -9.359 7.184 1 86.19 461 VAL B O 1
ATOM 7814 N N . GLY B 1 462 ? -14.039 -8.727 8.047 1 85.88 462 GLY B N 1
ATOM 7815 C CA . GLY B 1 462 ? -14.281 -9.438 9.289 1 85.88 462 GLY B CA 1
ATOM 7816 C C . GLY B 1 462 ? -15.523 -8.953 10.023 1 85.88 462 GLY B C 1
ATOM 7817 O O . GLY B 1 462 ? -16.312 -9.766 10.508 1 85.88 462 GLY B O 1
ATOM 7818 N N . ILE B 1 463 ? -15.734 -7.648 10.078 1 80.56 463 ILE B N 1
ATOM 7819 C CA . ILE B 1 463 ? -16.891 -7.066 10.734 1 80.56 463 ILE B CA 1
ATOM 7820 C C . ILE B 1 463 ? -18.156 -7.43 9.961 1 80.56 463 ILE B C 1
ATOM 7822 O O . ILE B 1 463 ? -19.172 -7.797 10.555 1 80.56 463 ILE B O 1
ATOM 7826 N N . TRP B 1 464 ? -18.031 -7.336 8.641 1 81.06 464 TRP B N 1
ATOM 7827 C CA . TRP B 1 464 ? -19.141 -7.75 7.785 1 81.06 464 TRP B CA 1
ATOM 7828 C C . TRP B 1 464 ? -19.562 -9.188 8.078 1 81.06 464 TRP B C 1
ATOM 7830 O O . TRP B 1 464 ? -20.734 -9.469 8.289 1 81.06 464 TRP B O 1
ATOM 7840 N N . LEU B 1 465 ? -18.625 -10.109 8.164 1 87.56 465 LEU B N 1
ATOM 7841 C CA . LEU B 1 465 ? -18.891 -11.516 8.406 1 87.56 465 LEU B CA 1
ATOM 7842 C C . LEU B 1 465 ? -19.438 -11.727 9.82 1 87.56 465 LEU B C 1
ATOM 7844 O O . LEU B 1 465 ? -20.297 -12.586 10.039 1 87.56 465 LEU B O 1
ATOM 7848 N N . LEU B 1 466 ? -18.922 -10.914 10.742 1 84.94 466 LEU B N 1
ATOM 7849 C CA . LEU B 1 466 ? -19.406 -11.023 12.117 1 84.94 466 LEU B CA 1
ATOM 7850 C C . LEU B 1 466 ? -20.875 -10.648 12.203 1 84.94 466 LEU B C 1
ATOM 7852 O O . LEU B 1 466 ? -21.656 -11.344 12.859 1 84.94 466 LEU B O 1
ATOM 7856 N N . ILE B 1 467 ? -21.25 -9.633 11.523 1 76.19 467 ILE B N 1
ATOM 7857 C CA . ILE B 1 467 ? -22.641 -9.188 11.5 1 76.19 467 ILE B CA 1
ATOM 7858 C C . ILE B 1 467 ? -23.516 -10.273 10.875 1 76.19 467 ILE B C 1
ATOM 7860 O O . ILE B 1 467 ? -24.578 -10.602 11.406 1 76.19 467 ILE B O 1
ATOM 7864 N N . CYS B 1 468 ? -23.078 -10.812 9.797 1 80.56 468 CYS B N 1
ATOM 7865 C CA . CYS B 1 468 ? -23.828 -11.859 9.117 1 80.56 468 CYS B CA 1
ATOM 7866 C C . CYS B 1 468 ? -23.969 -13.094 9.992 1 80.56 468 CYS B C 1
ATOM 7868 O O . CYS B 1 468 ? -25.031 -13.719 10.047 1 80.56 468 CYS B O 1
ATOM 7870 N N . ALA B 1 469 ? -22.859 -13.453 10.664 1 85.44 469 ALA B 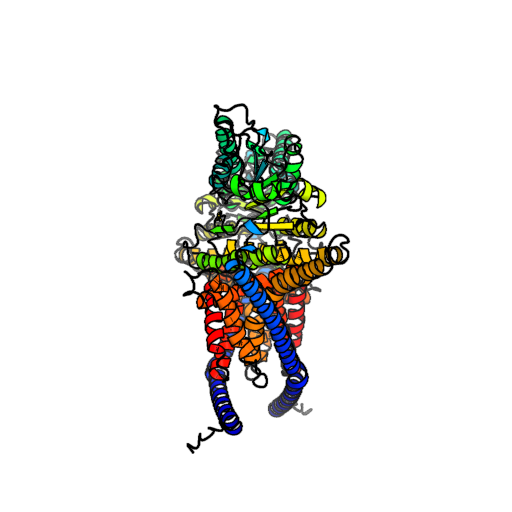N 1
ATOM 7871 C CA . ALA B 1 469 ? -22.875 -14.625 11.531 1 85.44 469 ALA B CA 1
ATOM 7872 C C . ALA B 1 469 ? -23.859 -14.453 12.68 1 85.44 469 ALA B C 1
ATOM 7874 O O . ALA B 1 469 ? -24.594 -15.375 13.016 1 85.44 469 ALA B O 1
ATOM 7875 N N . TRP B 1 470 ? -23.797 -13.312 13.203 1 79.56 470 TRP B N 1
ATOM 7876 C CA . TRP B 1 470 ? -24.719 -13.031 14.305 1 79.56 470 TRP B CA 1
ATOM 7877 C C . TRP B 1 470 ? -26.156 -13.086 13.836 1 79.56 470 TRP B C 1
ATOM 7879 O O . TRP B 1 470 ? -27.016 -13.648 14.523 1 79.56 470 TRP B O 1
ATOM 7889 N N . GLN B 1 471 ? -26.422 -12.539 12.688 1 75.25 471 GLN B N 1
ATOM 7890 C CA . GLN B 1 471 ? -27.766 -12.578 12.102 1 75.25 471 GLN B CA 1
ATOM 7891 C C . GLN B 1 471 ? -28.203 -14.016 11.844 1 75.25 471 GLN B C 1
ATOM 7893 O O . GLN B 1 471 ? -29.359 -14.367 12.094 1 75.25 471 GLN B O 1
ATOM 7898 N N . ASP B 1 472 ? -27.344 -14.758 11.352 1 81 472 ASP B N 1
ATOM 7899 C CA . ASP B 1 472 ? -27.656 -16.156 11.086 1 81 472 ASP B CA 1
ATOM 7900 C C . ASP B 1 472 ? -27.922 -16.922 12.375 1 81 472 ASP B C 1
ATOM 7902 O O . ASP B 1 472 ? -28.875 -17.703 12.461 1 81 472 ASP B O 1
ATOM 7906 N N . PHE B 1 473 ? -27.062 -16.719 13.328 1 78.88 473 PHE B N 1
ATOM 7907 C CA . PHE B 1 473 ? -27.188 -17.391 14.609 1 78.88 473 PHE B CA 1
ATOM 7908 C C . PHE B 1 473 ? -28.531 -17.094 15.258 1 78.88 473 PHE B C 1
ATOM 7910 O O . PHE B 1 473 ? -29.172 -18 15.812 1 78.88 473 PHE B O 1
ATOM 7917 N N . LYS B 1 474 ? -28.922 -16.016 15.062 1 72.5 474 LYS B N 1
ATOM 7918 C CA . LYS B 1 474 ? -30.125 -15.57 15.773 1 72.5 474 LYS B CA 1
ATOM 7919 C C . LYS B 1 474 ? -31.375 -15.883 14.977 1 72.5 474 LYS B C 1
ATOM 7921 O O . LYS B 1 474 ? -32.406 -16.219 15.547 1 72.5 474 LYS B O 1
ATOM 7926 N N . TYR B 1 475 ? -31.234 -15.75 13.547 1 65.31 475 TYR B N 1
ATOM 7927 C CA . TYR B 1 475 ? -32.469 -15.648 12.805 1 65.31 475 TYR B CA 1
ATOM 7928 C C . TYR B 1 475 ? -32.625 -16.781 11.797 1 65.31 475 TYR B C 1
ATOM 7930 O O . TYR B 1 475 ? -33.656 -16.953 11.172 1 65.31 475 TYR B O 1
ATOM 7938 N N . ARG B 1 476 ? -31.547 -17.5 11.625 1 74.62 476 ARG B N 1
ATOM 7939 C CA . ARG B 1 476 ? -31.594 -18.5 10.562 1 74.62 476 ARG B CA 1
ATOM 7940 C C . ARG B 1 476 ? -31.438 -19.906 11.125 1 74.62 476 ARG B C 1
ATOM 7942 O O . ARG B 1 476 ? -30.969 -20.078 12.258 1 74.62 476 ARG B O 1
ATOM 7949 N N . THR B 1 477 ? -31.875 -20.859 10.242 1 72.31 477 THR B N 1
ATOM 7950 C CA . THR B 1 477 ? -31.812 -22.25 10.688 1 72.31 477 THR B CA 1
ATOM 7951 C C . THR B 1 477 ? -30.688 -23 9.969 1 72.31 477 THR B C 1
ATOM 7953 O O . THR B 1 477 ? -30.281 -24.078 10.391 1 72.31 477 THR B O 1
ATOM 7956 N N . GLU B 1 478 ? -30.156 -22.453 8.945 1 78.31 478 GLU B N 1
ATOM 7957 C CA . GLU B 1 478 ? -29.172 -23.125 8.109 1 78.31 478 GLU B CA 1
ATOM 7958 C C . GLU B 1 478 ? -27.844 -23.281 8.828 1 78.31 478 GLU B C 1
ATOM 7960 O O . GLU B 1 478 ? -27 -24.094 8.445 1 78.31 478 GLU B O 1
ATOM 7965 N N . GLN B 1 479 ? -27.656 -22.531 9.969 1 80.31 479 GLN B N 1
ATOM 7966 C CA . GLN B 1 479 ? -26.484 -22.594 10.836 1 80.31 479 GLN B CA 1
ATOM 7967 C C . GLN B 1 479 ? -25.203 -22.266 10.062 1 80.31 479 GLN B C 1
ATOM 7969 O O . GLN B 1 479 ? -24.188 -22.953 10.219 1 80.31 479 GLN B O 1
ATOM 7974 N N . TYR B 1 480 ? -25.344 -21.281 9.156 1 85.75 480 TYR B N 1
ATOM 7975 C CA . TYR B 1 480 ? -24.172 -20.828 8.422 1 85.75 480 TYR B CA 1
ATOM 7976 C C . TYR B 1 480 ? -23.141 -20.203 9.375 1 85.75 480 TYR B C 1
ATOM 7978 O O . TYR B 1 480 ? -21.969 -20.094 9.031 1 85.75 480 TYR B O 1
ATOM 7986 N N . TYR B 1 481 ? -23.625 -19.844 10.586 1 84.38 481 TYR B N 1
ATOM 7987 C CA . TYR B 1 481 ? -22.766 -19.125 11.516 1 84.38 481 TYR B CA 1
ATOM 7988 C C . TYR B 1 481 ? -21.609 -20 11.977 1 84.38 481 TYR B C 1
ATOM 7990 O O . TYR B 1 481 ? -20.562 -19.484 12.383 1 84.38 481 TYR B O 1
ATOM 7998 N N . ILE B 1 482 ? -21.703 -21.281 11.836 1 85.88 482 ILE B N 1
ATOM 7999 C CA . ILE B 1 482 ? -20.672 -22.219 12.258 1 85.88 482 ILE B CA 1
ATOM 8000 C C . ILE B 1 482 ? -19.406 -22 11.43 1 85.88 482 ILE B C 1
ATOM 8002 O O . ILE B 1 482 ? -18.281 -22.094 11.953 1 85.88 482 ILE B O 1
ATOM 8006 N N . PHE B 1 483 ? -19.641 -21.531 10.211 1 86.44 483 PHE B N 1
ATOM 8007 C CA . PHE B 1 483 ? -18.484 -21.312 9.336 1 86.44 483 PHE B CA 1
ATOM 8008 C C . PHE B 1 483 ? -18.172 -19.828 9.219 1 86.44 483 PHE B C 1
ATOM 8010 O O . PHE B 1 483 ? -17.016 -19.453 9.07 1 86.44 483 PHE B O 1
ATOM 8017 N N . ILE B 1 484 ? -19.172 -19 9.32 1 89.69 484 ILE B N 1
ATOM 8018 C CA . ILE B 1 484 ? -18.984 -17.578 9.078 1 89.69 484 ILE B CA 1
ATOM 8019 C C . ILE B 1 484 ? -18.281 -16.938 10.281 1 89.69 484 ILE B C 1
ATOM 8021 O O . ILE B 1 484 ? -17.438 -16.062 10.117 1 89.69 484 ILE B O 1
ATOM 8025 N N . PHE B 1 485 ? -18.562 -17.438 11.5 1 89.06 485 PHE B N 1
ATOM 8026 C CA . PHE B 1 485 ? -17.969 -16.859 12.703 1 89.06 485 PHE B CA 1
ATOM 8027 C C . PHE B 1 485 ? -16.453 -17.062 12.711 1 89.06 485 PHE B C 1
ATOM 8029 O O . PHE B 1 485 ? -15.695 -16.109 12.867 1 89.06 485 PHE B O 1
ATOM 8036 N N . PRO B 1 486 ? -16.047 -18.344 12.508 1 89.62 486 PRO B N 1
ATOM 8037 C CA . PRO B 1 486 ? -14.602 -18.516 12.484 1 89.62 486 PRO B CA 1
ATOM 8038 C C . PRO B 1 486 ? -13.93 -17.781 11.328 1 89.62 486 PRO B C 1
ATOM 8040 O O . PRO B 1 486 ? -12.789 -17.328 11.461 1 89.62 486 PRO B O 1
ATOM 8043 N N . SER B 1 487 ? -14.586 -17.641 10.234 1 91.19 487 SER B N 1
ATOM 8044 C CA . SER B 1 487 ? -14.055 -16.859 9.125 1 91.19 487 SER B CA 1
ATOM 8045 C C . SER B 1 487 ? -13.875 -15.398 9.508 1 91.19 487 SER B C 1
ATOM 8047 O O . SER B 1 487 ? -12.867 -14.773 9.172 1 91.19 487 SER B O 1
ATOM 8049 N N . SER B 1 488 ? -14.859 -14.883 10.188 1 90.75 488 SER B N 1
ATOM 8050 C CA . SER B 1 488 ? -14.781 -13.516 10.68 1 90.75 488 SER B CA 1
ATOM 8051 C C . SER B 1 488 ? -13.586 -13.328 11.609 1 90.75 488 SER B C 1
ATOM 8053 O O . SER B 1 488 ? -12.836 -12.359 11.484 1 90.75 488 SER B O 1
ATOM 8055 N N . LEU B 1 489 ? -13.406 -14.289 12.484 1 89.5 489 LEU B N 1
ATOM 8056 C CA . LEU B 1 489 ? -12.305 -14.227 13.43 1 89.5 489 LEU B CA 1
ATOM 8057 C C . LEU B 1 489 ? -10.961 -14.258 12.703 1 89.5 489 LEU B C 1
ATOM 8059 O O . LEU B 1 489 ? -10.039 -13.531 13.062 1 89.5 489 LEU B O 1
ATOM 8063 N N . ALA B 1 490 ? -10.93 -15.086 11.695 1 91.56 490 ALA B N 1
ATOM 8064 C CA . ALA B 1 490 ? -9.695 -15.164 10.914 1 91.56 490 ALA B CA 1
ATOM 8065 C C . ALA B 1 490 ? -9.383 -13.82 10.25 1 91.56 490 ALA B C 1
ATOM 8067 O O . ALA B 1 490 ? -8.242 -13.359 10.289 1 91.56 490 ALA B O 1
ATOM 8068 N N . PHE B 1 491 ? -10.367 -13.164 9.688 1 92.75 491 PHE B N 1
ATOM 8069 C CA . PHE B 1 491 ? -10.203 -11.859 9.047 1 92.75 491 PHE B CA 1
ATOM 8070 C C . PHE B 1 491 ? -9.734 -10.82 10.055 1 92.75 491 PHE B C 1
ATOM 8072 O O . PHE B 1 491 ? -8.82 -10.039 9.773 1 92.75 491 PHE B O 1
ATOM 8079 N N . ILE B 1 492 ? -10.266 -10.852 11.234 1 88.31 492 ILE B N 1
ATOM 8080 C CA . ILE B 1 492 ? -9.953 -9.859 12.25 1 88.31 492 ILE B CA 1
ATOM 8081 C C . ILE B 1 492 ? -8.547 -10.102 12.797 1 88.31 492 ILE B C 1
ATOM 8083 O O . ILE B 1 492 ? -7.77 -9.156 12.961 1 88.31 492 ILE B O 1
ATOM 8087 N N . ILE B 1 493 ? -8.203 -11.383 13.047 1 88.38 493 ILE B N 1
ATOM 8088 C CA . ILE B 1 493 ? -6.887 -11.727 13.57 1 88.38 493 ILE B CA 1
ATOM 8089 C C . ILE B 1 493 ? -5.809 -11.297 12.578 1 88.38 493 ILE B C 1
ATOM 8091 O O . ILE B 1 493 ? -4.836 -10.641 12.953 1 88.38 493 ILE B O 1
ATOM 8095 N N . MET B 1 494 ? -6.047 -11.617 11.352 1 88.5 494 MET B N 1
ATOM 8096 C CA . MET B 1 494 ? -5.059 -11.266 10.336 1 88.5 494 MET B CA 1
ATOM 8097 C C . MET B 1 494 ? -5.066 -9.766 10.062 1 88.5 494 MET B C 1
ATOM 8099 O O . MET B 1 494 ? -4.02 -9.172 9.797 1 88.5 494 MET B O 1
ATOM 8103 N N . GLY B 1 495 ? -6.223 -9.172 10.133 1 87.25 495 GLY B N 1
ATOM 8104 C CA . GLY B 1 495 ? -6.332 -7.734 9.969 1 87.25 495 GLY B CA 1
ATOM 8105 C C . GLY B 1 495 ? -5.602 -6.957 11.055 1 87.25 495 GLY B C 1
ATOM 8106 O O . GLY B 1 495 ? -5.098 -5.859 10.805 1 87.25 495 GLY B O 1
ATOM 8107 N N . CYS B 1 496 ? -5.516 -7.555 12.25 1 82.69 496 CYS B N 1
ATOM 8108 C CA . CYS B 1 496 ? -4.828 -6.922 13.367 1 82.69 496 CYS B CA 1
ATOM 8109 C C .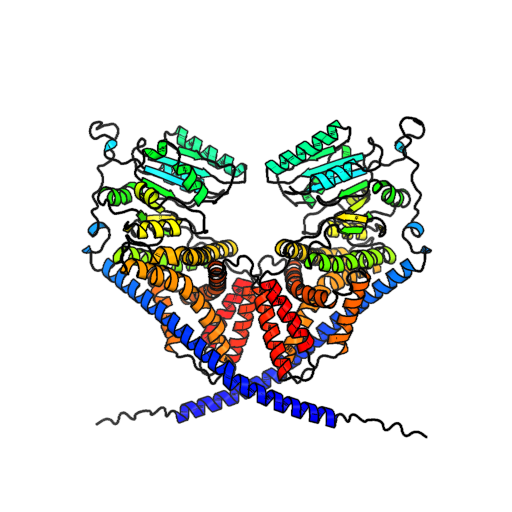 CYS B 1 496 ? -3.334 -7.23 13.336 1 82.69 496 CYS B C 1
ATOM 8111 O O . CYS B 1 496 ? -2.59 -6.801 14.219 1 82.69 496 CYS B O 1
ATOM 8113 N N . GLY B 1 497 ? -2.984 -8.008 12.359 1 79.69 497 GLY B N 1
ATOM 8114 C CA . GLY B 1 497 ? -1.563 -8.219 12.141 1 79.69 497 GLY B CA 1
ATOM 8115 C C . GLY B 1 497 ? -1.005 -9.383 12.93 1 79.69 497 GLY B C 1
ATOM 8116 O O . GLY B 1 497 ? 0.213 -9.523 13.078 1 79.69 497 GLY B O 1
ATOM 8117 N N . TYR B 1 498 ? -1.808 -10.188 13.5 1 77.88 498 TYR B N 1
ATOM 8118 C CA . TYR B 1 498 ? -1.345 -11.336 14.273 1 77.88 498 TYR B CA 1
ATOM 8119 C C . TYR B 1 498 ? -1.126 -12.547 13.375 1 77.88 498 TYR B C 1
ATOM 8121 O O . TYR B 1 498 ? -1.762 -13.586 13.562 1 77.88 498 TYR B O 1
ATOM 8129 N N . VAL B 1 499 ? -0.368 -12.359 12.352 1 83.62 499 VAL B N 1
ATOM 8130 C CA . VAL B 1 499 ? -0.004 -13.422 11.406 1 83.62 499 VAL B CA 1
ATOM 8131 C C . VAL B 1 499 ? 1.428 -13.211 10.922 1 83.62 499 VAL B C 1
ATOM 8133 O O . VAL B 1 499 ? 1.841 -12.078 10.664 1 83.62 499 VAL B O 1
ATOM 8136 N N . GLY B 1 500 ? 2.139 -14.297 10.828 1 73.62 500 GLY B N 1
ATOM 8137 C CA . GLY B 1 500 ? 3.508 -14.227 10.344 1 73.62 500 GLY B CA 1
ATOM 8138 C C . GLY B 1 500 ? 4.477 -13.688 11.383 1 73.62 500 GLY B C 1
ATOM 8139 O O . GLY B 1 500 ? 5.297 -12.812 11.078 1 73.62 500 GLY B O 1
ATOM 8140 N N . ARG B 1 501 ? 4.246 -13.883 12.578 1 67.75 501 ARG B N 1
ATOM 8141 C CA . ARG B 1 501 ? 5.137 -13.469 13.656 1 67.75 501 ARG B CA 1
ATOM 8142 C C . ARG B 1 501 ? 5.824 -14.68 14.289 1 67.75 501 ARG B C 1
ATOM 8144 O O . ARG B 1 501 ? 5.277 -15.781 14.281 1 67.75 501 ARG B O 1
#

Secondary structure (DSSP, 8-state):
----------HHHHHHHHHHHHHHHHHHHHHHIIIIIHHHHHHHHHHHHHHHHHHHHHHHHHHHHHHHHHH-GGGSHHHHS---PPPP---TT-TTS-GGGSPPEEEEEEESS-TTTHHHHHHHHHT-SS-GGGEEEEEEE----HHHHHHHHHHHHHHHHTT--EEEE--S--TTHHHHHHHHHTTSGGGGG-SEEEE--TT-B--TTHHHHHHHHHHH-TTEEEEEEEEEETTTTSSHHHHHHHHHHHHIIIIIIHHHHHHTS-----SSSEEEEHHHHHHTT----SSS-HHHHHHHHHHHTT-EEEEEEEEEEEE----SHHHHHHHHHHHHHHHHHHHHHHHHHHHH-SSS-HHHHHIIIIIIIIIIIIIHHHHHHIIIIIIHHHHTT-TT----HIIIIIHHHHHHHHHHTT-GGGGGGHHHHHHHHHHHHHHHHHHHHHHHHT-TT--HHHHHHHHHHHHHHHHHHHH-SS-THHHHHHHHHHHHHHHTT-S--/----------HHHHHHHHHHHHHHHHHHHHHHIIIIIHHHHHHHHHHHHHHHHHHHHHHHHHHHHHHHHHH-GGGSHHHHS---PPPP---TT-TTS-GGGSPPEEEEEEESS-TTTHHHHHHHHHT--S-GGGEEEEEEE----HHHHHHHHHHHHHHHHTT--EEEE--S--TTHHHHHHHHHTTSGGGGG-SEEEE--TT-B--TTHHHHHHHHHHH-TTEEEEEEEEEETTTTSSHHHHHHHHHHHHIIIIIIHHHHHHTS-----SSSEEEEHHHHHHTT----SSS-HHHHHHHHHHHTT-EEEEEEEEEEEE----SHHHHHHHHHHHHHHHHHHHHHHHHHHHH-SSS-HHHHHIIIIIIIIIIIIIHHHHHHIIIIIIHHHHTT-TT----HIIIIIHHHHHHHHHHTT-GGGGGGHHHHHHHHHHHHHHHHHHHHHHHHT-TT--HHHHHHHHHHHHHHHHHHHH-SS-THHHHHHHHHHHHHHHTT-S--

Sequence (1002 aa):
MTRWSTFHFREEDAVAAAAVIYEKSRGTWQWTRAMVVLPAIKVMIWLCLAMSLMLVVEKLSMAVTVLCVKLYRPLRPHRVYRWEPLPAIAGDDDPELGSYVYPAVLVQIPMFNEREVYHLSIGAACALTWPSDRLIIQVLDDSTDKTIRDLVQAECERWTKKGVSIHYISRDNRNGYKSGALREAMDFDYVKTCDFVAIFDADHQPPSDFLMQTIPFLIHNPDLALVQARWKFVNADECLMTRIQEMSLNYHFVVEQESGSSTIAFFGFNGTAGVWRISAVDEAKGWKDRTTVEDMDLAVRACLEGWKFVYVGDLNVRSELPSTYKAYRYQQHRWACGPACLFRKMASEIMRAKKASIWRKLFLIYNFFFARRIVSHIVTFFFYCVIIPLSVFFPEVKVPVWGVVLIPSIITFLNAIGTPSSMHLMLIWIFFENVMSLHRCKAVFIGLLEAGGFHFMEIGVGIWLLICAWQDFKYRTEQYYIFIFPSSLAFIIMGCGYVGRMTRWSTFHFREEDAVAAAAVIYEKSRGTWQWTRAMVVLPAIKVMIWLCLAMSLMLVVEKLSMAVTVLCVKLYRPLRPHRVYRWEPLPAIAGDDDPELGSYVYPAVLVQIPMFNEREVYHLSIGAACALTWPSDRLIIQVLDDSTDKTIRDLVQAECERWTKKGVSIHYISRDNRNGYKSGALREAMDFDYVKTCDFVAIFDADHQPPSDFLMQTIPFLIHNPDLALVQARWKFVNADECLMTRIQEMSLNYHFVVEQESGSSTIAFFGFNGTAGVWRISAVDEAKGWKDRTTVEDMDLAVRACLEGWKFVYVGDLNVRSELPSTYKAYRYQQHRWACGPACLFRKMASEIMRAKKASIWRKLFLIYNFFFARRIVSHIVTFFFYCVIIPLSVFFPEVKVPVWGVVLIPSIITFLNAIGTPSSMHLMLIWIFFENVMSLHRCKAVFIGLLEAGGFHFMEIGVGIWLLICAWQDFKYRTEQYYIFIFPSSLAFIIMGCGYVGR

InterPro domains:
  IPR001173 Glycosyltransferase 2-like [PF13632] (197-400)
  IPR029044 Nucleotide-diphospho-sugar transferases [G3DSA:3.90.550.10] (95-322)
  IPR029044 Nucleotide-diphospho-sugar transferases [SSF53448] (103-370)